Protein AF-0000000084670502 (afdb_homodimer)

Sequence (1286 aa):
MVFAFIMGIVLAFFQHILYTSLHHRQEADENKKFRLVLYGRLLAYLAKVAFGGCAILVFRQRLWRTFRERAFTVFSIDQLFGATEDPSLFANREAITNAPILVAIAVVFWLIPLATIIFSPGALTFGTYRHQETVHFKVPTINFSKESYKDWRHSVPMAGGGTKKSMIYSNTTDKQAKNPGWFDYYDQPSAELVRVAYLLAYSNMYHPNVRLNARRNACRGAYNCTYTQSFIAPSYRCEEISETNRLRELGAPFNLSKIAPLGPAAYYAEVGAGDYKQPQLSEFQKGTGGIPLGEAPESLGVFKSEPVLWIGYAVNSTERLSPDDPLAARWTFRYDAHILRCVHMVANYTTKWNFTEPMFNSTTTREHLYPIINTTLTRGIYGMTNSTLDPTPAENYISPRGDVALYKKTAAYHAMGEMFRRFLSGHVDVEPPIPGPFYTQVYSHVTKTRMTQTNGEPKKELKSEIEGFYSDMVLSLLSAPEMLVVDEEETKVERSQLQSSFVYVPLRLLMCYVPVVLVTVVILIFGLVTIWQDGTTFSTGFSRILVTTRNTTLDHISRGACLGNDPFPMELMHTKLQFGVLADGSDPEHTRDHYQGHGFQNVAHCAFGVASEIGPIVRGAHYAGLRRRETRHSDESDLMVKTMVFAFIMGIVLAFFQHILYTSLHHRQEADENKKFRLVLYGRLLAYLAKVAFGGCAILVFRQRLWRTFRERAFTVFSIDQLFGATEDPSLFANREAITNAPILVAIAVVFWLIPLATIIFSPGALTFGTYRHQETVHFKVPTINFSKESYKDWRHSVPMAGGGTKKSMIYSNTTDKQAKNPGWFDYYDQPSAELVRVAYLLAYSNMYHPNVRLNARRNACRGAYNCTYTQSFIAPSYRCEEISETNRLRELGAPFNLSKIAPLGPAAYYAEVGAGDYKQPQLSEFQKGTGGIPLGEAPESLGVFKSEPVLWIGYAVNSTERLSPDDPLAARWTFRYDAHILRCVHMVANYTTKWNFTEPMFNSTTTREHLYPIINTTLTRGIYGMTNSTLDPTPAENYISPRGDVALYKKTAAYHAMGEMFRRFLSGHVDVEPPIPGPFYTQVYSHVTKTRMTQTNGEPKKELKSEIEGFYSDMVLSLLSAPEMLVVDEEETKVERSQLQSSFVYVPLRLLMCYVPVVLVTVVILIFGLVTIWQDGTTFSTGFSRILVTTRNTTLDHISRGACLGNDPFPMELMHTKLQFGVLADGSDPEHTRDHYQGHGFQNVAHCAFGVASEIGPIVRGAHYAGLRRRETRHSDESDLMVKT

Foldseek 3Di:
DVVLLVLLVVLLVVLVVLQVVFAPDFDPDPVVVVVSLVSSLVSLVSSLVSLLVLLVQLLQLVLQVLLQVDWDFLQLNVCSLCLQPDVCNVVDPCCCVSPVLSVVSSVLNVCLCCLRNVQQSVLKDWDKDKDKDKDKDKAKDFALLLLLPDDPVDFDADPVGDTFDEQFDWFWQDPVPPDPLIFIFGDAGDPVLLVLLVCLFQVLDLFFDAADVRQCVRVVHDWWKKFKDKDKAKFKDKDWDDDPVVCLQQQPPDDQCCDPPNHFFQKAKDFCQLADDPPPDPDAPPDDRRHRDDDDDQCHRKRQDHTKMKMKHKDFPVAADDPPDPSVLFAGTDIDIIIMIMAMFMWMKMKMWTGDPPDTDMDIDIGGDGGLQPWGADADPVSHRDSVDTTDDRVSMDGCSPSVSSNSSSSSNRNLSVSLVQQRHDTKGWGTVVVDDTAIDDDGNVQSGNQADVRSRGDPPNSVVSRSSSVSSSVNVNNPCSHSRIDMDMTIMMIMDIGIGMRGDVVSNCVSVVVSSVVSVVSSVSSVVSCVVQVHRDDSDPVRQVQQAPDVQVVVVCPPCVVVDPPDDVVSSRAIKHKAWFADPDDPPVVVPVPDDDPPPPATAIHIDHPVGHDRDDPPGGHDHDDDPPPPPPPVPPPPPPD/DVVLLVLLVVLLVVLVVLQVVFAPDFDPDPVVVVVSLVSSLVSLVSSLVSLLVLLVQLLQLVLQVLLQVDWDFLQLNVCSLCLQPDVCNVVDPCCCVSPVVSVVSSVLSVCLCCLRNVQQSVLKDWDKDKDKDKDKDKAKDFALLLLLPDDPVDFDADPVGDTFDEQFDWFWQDPVPPDPLIFIFGDAGDPVLLVLLVCLFQVLDLFFDAADPRQCVRVVHDWWKKFKDKDKAKFKDKDWDDDPVVCLQQQPPDDQCCDPPNHFFQKAKDFCQLADDPPPDPDAPPDDRRHRDPDDDQCHRKRQDGTKMKMKHKDFPVAADDPPDPSVLFAGTDIDIIIMIMAMFMWMKMKMWTGDPPDTDMDIDIGGDGGLQPWGFDADPSSHGDSVDTTPDRVRMGGCSPSVSSSSSSSSNRNLSVSLVQQRHDTKGWGTVVVDDTAIDDPGNVQSGNQADVRSRGDPPNSVVSRSSSVSSSVNVNNPCSHSRIDMDMTIMMIMDIGIGMRGDVVSNCVSVVVSSVVSVVSSVSSVVSCVVQVHRDDSDPVVQVQQAPDVQVVVVCPPCVVVDPPDDVVSSRAIKHKAWFAPPDDPVPVVPVPDDDPPPPATGIHIDHPVGHDRDDPPGGHDHDDPPPPPPPPDDPPVPDD

Radius of gyration: 53.68 Å; Cα contacts (8 Å, |Δi|>4): 2419; chains: 2; bounding box: 72×179×123 Å

Secondary structure (DSSP, 8-state):
-HHHHHHHHHHHHHHHHHHHHHBT-----HHHHHHHHHHHHHHHHHHHHHHHHHHHHHHHHHHHHHHHHS-EEHHHHHHHHTTTT-GGGGG-HHHHHH-HHHHHHHHHHHHHHIIIIIIGGGGEEEEEEEEEEEEEEEEEEE-GGGGGG--TTS--B-TTSSB-B-SEEEEES-TTS-STT--EEEEEE-HHHHHHHHHHHHH--SS----TTHHHHHHTSS-EEEEEEEEEEEEEEEEE---HHHHHHTT-S--GGGBTTTSSEEEEEE--TTPPPSSS-S-B-SSSS-PBSSSPPTTTT-B---PPEEEEEEEEEEEEPPTTSGGGGT-SEEEEEEEEEEEEEEEEEEEEEEEETTEEEEEEEEEEEEESS--BPPB-TTSSB-TTSPPB-GGG-B-TTS-HHHHHHHHHHHHHHHHHHHHH-EEEEEE-SSSS--EEEE-SGGGGSTTB-TTSPBPTTHHHHHHHHHHHHHHGGGG-TTBTTEEEEEEEEEEEEEEEEEEE-HHHHHHHHHHHHHHHHHHHHHHHHHHHHHSS-B--SHHHHHHTT--HHHHHHTTT-TT-BSSPPHHHHT-EEEEEEE--SS-TTHHHHTTSS------BPEEEE-GGGEEPPPTT--B--------------GGG---/-HHHHHHHHHHHHHHHHHHHHHBT-----HHHHHHHHHHHHHHHHHHHHHHHHHHHHHHHHHHHHHHHHS-EEHHHHHHHHTTTT-GGGGG-HHHHHH-HHHHHHHHHHHHHHIIIIIIGGGGEEEEEEEEEEEEEEEEEEE-GGGGGG--TTS--B-TTSSB-B-SEEEEES-TTS-STT--EEEEEE-HHHHHHHHHHHHH--SS----TTHHHHHHTSS-EEEEEEEEEEEEEEEEE---HHHHHHTT-S--GGGBTTTSSEEEEEE--TTPPPSSS-S-B-SSSS-PBSSSPPTTTT-B---PPEEEEEEEEEEEEPPTTSGGGGT-SEEEEEEEEEEEEEEEEEEEEEEEETTEEEEEEEEEEEEESS--BPPB-TTSSB-TTSPPB-GGG-B-TTS-HHHHHHHHHHHHHHHHHHHHH-EEEEEE-SSSS--EEEE-SGGGGSTTB-TTSPBPTTHHHHHHHHHHHHHHGGGG-TTBTTEEEEEEEEEEEEEEEEEEE-HHHHHHHHHHHHHHHHHHHHHHHHHHHHHSS-B--SHHHHHHTT--HHHHHHTTT-TT-BSSPPHHHHT-EEEEEEE--SS-TTHHHHTTSSS-----BPEEEE-GGGEEPPPTT--B-----------------S--

Solvent-accessible surface area (backbone atoms only — not comparable to full-atom values): 69034 Å² total; per-residue (Å²): 84,68,66,29,44,52,48,18,54,51,32,50,48,50,40,50,52,52,43,59,70,39,42,67,38,72,67,87,49,66,66,61,52,50,50,58,53,38,52,43,36,48,34,27,47,52,21,36,52,20,45,39,48,20,47,51,53,29,46,47,44,52,50,59,51,48,34,52,73,40,67,38,30,39,51,51,49,23,35,61,74,37,42,92,82,37,76,63,43,83,76,36,65,65,43,53,72,78,37,44,69,60,48,51,50,48,50,50,50,71,46,46,48,52,30,30,59,40,48,30,53,63,24,57,42,79,41,78,38,78,49,73,51,79,46,77,47,73,35,82,42,64,37,52,69,51,47,29,73,62,50,89,91,54,82,45,75,42,93,88,62,60,55,45,37,54,52,49,39,68,23,27,62,37,94,83,63,71,60,87,86,52,44,56,28,74,66,44,56,15,65,65,46,51,36,48,44,48,43,45,44,45,59,55,59,96,53,49,48,65,33,89,62,39,45,37,64,67,44,69,40,92,33,27,29,37,38,65,51,72,42,58,46,72,42,55,52,69,43,78,53,86,51,67,69,57,37,49,73,71,28,46,90,68,61,69,63,54,20,19,76,73,22,50,19,30,30,38,30,49,49,60,56,50,46,78,69,80,72,79,61,93,58,55,44,87,72,85,46,68,24,52,61,72,80,74,59,89,67,59,56,44,43,55,39,60,35,48,31,38,38,33,35,22,30,76,68,77,42,69,46,52,84,84,39,82,59,38,73,32,31,64,48,39,50,48,63,47,36,35,42,29,41,53,22,33,19,42,37,39,37,38,43,37,35,40,91,97,49,76,52,65,50,76,48,76,46,77,71,48,54,74,43,66,41,41,80,29,60,37,95,85,42,36,62,29,82,88,48,72,41,41,54,68,85,50,40,39,39,39,82,63,55,44,42,61,30,37,32,48,46,39,47,46,28,54,50,51,58,52,38,59,37,54,31,35,33,27,34,49,44,48,51,42,94,44,74,63,48,60,49,78,59,35,51,35,55,55,24,66,56,23,41,94,75,52,43,46,40,84,62,42,71,63,43,53,41,49,50,51,48,28,47,59,53,20,47,63,34,39,71,46,32,49,34,41,40,72,41,76,38,66,34,41,35,35,37,83,37,68,17,32,37,54,42,67,69,52,35,48,64,28,49,48,60,51,50,54,54,49,50,54,48,49,50,53,31,52,52,50,36,63,74,59,71,50,50,52,68,86,36,56,62,32,52,51,28,26,47,66,35,71,68,54,53,61,66,36,47,48,42,17,78,34,43,60,83,62,63,60,71,56,33,66,37,49,36,18,38,19,27,55,65,69,88,68,69,75,72,64,67,67,67,73,67,67,77,85,76,84,70,82,52,48,33,30,18,39,33,44,63,90,43,43,40,82,76,62,80,92,65,75,49,42,31,87,80,78,80,76,78,82,78,80,81,75,67,79,68,85,64,84,121,85,68,67,30,44,52,48,18,52,51,30,50,50,51,39,51,52,52,40,59,70,39,42,67,39,72,67,88,49,67,66,60,53,51,50,56,54,38,52,42,37,48,33,27,48,53,21,37,52,20,45,39,47,21,47,51,52,27,47,46,44,52,50,57,52,49,34,52,74,41,66,39,30,40,50,50,47,23,34,62,74,37,42,92,83,36,75,65,44,82,73,35,66,65,43,53,71,77,36,45,67,60,47,52,51,46,50,50,51,70,47,45,48,53,31,29,59,43,48,29,54,64,24,57,43,78,40,79,37,79,48,73,50,77,45,78,48,72,35,83,41,63,37,52,69,52,46,29,74,61,49,90,91,56,83,44,76,42,94,88,61,59,56,46,36,56,54,50,39,67,23,26,62,37,96,82,63,72,58,87,88,52,45,57,28,75,66,45,57,15,65,64,45,51,35,50,45,48,44,44,42,44,60,56,57,97,52,49,47,64,33,88,64,39,44,37,64,66,42,69,41,93,34,26,28,36,38,65,49,73,40,60,45,71,42,56,52,71,44,79,54,85,51,67,69,55,37,51,73,70,30,48,91,68,62,67,63,55,20,19,75,73,22,51,18,27,30,39,31,50,48,60,56,49,46,77,68,81,73,79,60,95,59,56,44,88,71,85,45,68,25,52,62,72,80,73,58,88,68,60,56,42,43,55,40,60,35,48,31,38,39,34,35,22,28,77,68,77,41,70,46,52,85,84,40,81,59,38,73,33,30,65,48,38,50,48,64,47,37,34,41,31,42,53,22,34,20,43,37,40,36,38,44,36,36,39,91,96,49,74,51,68,49,75,48,76,45,77,74,48,54,74,42,67,41,41,80,29,60,36,92,83,42,37,62,28,82,88,50,72,42,41,56,67,86,50,38,41,38,38,82,63,56,41,43,60,31,37,31,48,43,38,48,48,28,53,49,51,57,54,38,60,36,53,31,34,35,26,34,47,44,48,54,42,95,44,75,65,49,62,47,79,60,36,51,35,53,54,24,66,56,23,40,95,75,52,45,45,42,83,63,41,72,63,45,52,40,47,50,52,46,28,46,60,53,20,46,62,34,38,73,48,33,50,35,41,40,73,41,76,38,66,33,40,34,35,35,82,38,69,17,32,38,54,43,66,66,54,36,48,65,28,47,49,59,53,52,54,53,50,50,54,47,49,50,53,30,52,51,48,35,63,73,59,73,50,49,49,67,82,38,57,59,29,50,53,28,25,46,67,32,70,69,54,54,62,66,37,48,48,42,18,77,33,43,59,84,63,64,61,72,55,34,65,37,50,36,19,39,19,26,55,65,69,87,69,67,74,72,62,66,67,65,68,71,66,74,86,76,82,71,82,52,48,34,31,18,38,35,46,62,87,43,42,41,82,77,63,79,91,64,74,48,45,31,86,80,76,76,73,76,76,74,77,82,77,73,87,74,76,57,84,118

Organism: Exserohilum turcicum (strain 28A) (NCBI:txid671987)

pLDDT: mean 87.06, std 14.83, range [18.56, 98.56]

Structure (mmCIF, N/CA/C/O backbone):
data_AF-0000000084670502-model_v1
#
loop_
_entity.id
_entity.type
_entity.pdbx_description
1 polymer 'Uncharacterized protein'
#
loop_
_atom_site.group_PDB
_atom_site.id
_atom_site.type_symbol
_atom_site.label_atom_id
_atom_site.label_alt_id
_atom_site.label_comp_id
_atom_site.label_asym_id
_atom_site.label_entity_id
_atom_site.label_seq_id
_atom_site.pdbx_PDB_ins_code
_atom_site.Cartn_x
_atom_site.Cartn_y
_atom_site.Cartn_z
_atom_site.occupancy
_atom_site.B_iso_or_equiv
_atom_site.auth_seq_id
_atom_site.auth_comp_id
_atom_site.auth_asym_id
_atom_site.auth_atom_id
_atom_site.pdbx_PDB_model_num
ATOM 1 N N . MET A 1 1 ? 12.07 -57.125 -12.266 1 93.62 1 MET A N 1
ATOM 2 C CA . MET A 1 1 ? 10.867 -56.812 -11.508 1 93.62 1 MET A CA 1
ATOM 3 C C . MET A 1 1 ? 11.219 -56.062 -10.219 1 93.62 1 MET A C 1
ATOM 5 O O . MET A 1 1 ? 10.734 -54.938 -9.984 1 93.62 1 MET A O 1
ATOM 9 N N . VAL A 1 2 ? 12.164 -56.594 -9.453 1 94.38 2 VAL A N 1
ATOM 10 C CA . VAL A 1 2 ? 12.516 -56 -8.172 1 94.38 2 VAL A CA 1
ATOM 11 C C . VAL A 1 2 ? 13.242 -54.656 -8.398 1 94.38 2 VAL A C 1
ATOM 13 O O . VAL A 1 2 ? 12.977 -53.688 -7.719 1 94.38 2 VAL A O 1
ATOM 16 N N . PHE A 1 3 ? 14.141 -54.656 -9.445 1 95.56 3 PHE A N 1
ATOM 17 C CA . PHE A 1 3 ? 14.867 -53.438 -9.758 1 95.56 3 PHE A CA 1
ATOM 18 C C . PHE A 1 3 ? 13.906 -52.312 -10.148 1 95.56 3 PHE A C 1
ATOM 20 O O . PHE A 1 3 ? 14.047 -51.188 -9.695 1 95.56 3 PHE A O 1
ATOM 27 N N . ALA A 1 4 ? 12.922 -52.594 -10.938 1 95.75 4 ALA A N 1
ATOM 28 C CA . ALA A 1 4 ? 11.945 -51.625 -11.367 1 95.75 4 ALA A CA 1
ATOM 29 C C . ALA A 1 4 ? 11.133 -51.094 -10.188 1 95.75 4 ALA A C 1
ATOM 31 O O . ALA A 1 4 ? 10.836 -49.906 -10.102 1 95.75 4 ALA A O 1
ATOM 32 N N . PHE A 1 5 ? 10.828 -51.938 -9.266 1 96.75 5 PHE A N 1
ATOM 33 C CA . PHE A 1 5 ? 10.062 -51.562 -8.086 1 96.75 5 PHE A CA 1
ATOM 34 C C . PHE A 1 5 ? 10.867 -50.625 -7.188 1 96.75 5 PHE A C 1
ATOM 36 O O . PHE A 1 5 ? 10.375 -49.562 -6.777 1 96.75 5 PHE A O 1
ATOM 43 N N . ILE A 1 6 ? 12.141 -50.969 -6.98 1 97.62 6 ILE A N 1
ATOM 44 C CA . ILE A 1 6 ? 12.992 -50.156 -6.113 1 97.62 6 ILE A CA 1
ATOM 45 C C . ILE A 1 6 ? 13.258 -48.812 -6.773 1 97.62 6 ILE A C 1
ATOM 47 O O . ILE A 1 6 ? 13.297 -47.781 -6.094 1 97.62 6 ILE A O 1
ATOM 51 N N . MET A 1 7 ? 13.375 -48.812 -8.062 1 97.25 7 MET A N 1
ATOM 52 C CA . MET A 1 7 ? 13.594 -47.562 -8.789 1 97.25 7 MET A CA 1
ATOM 53 C C . MET A 1 7 ? 12.383 -46.625 -8.672 1 97.25 7 MET A C 1
ATOM 55 O O . MET A 1 7 ? 12.539 -45.406 -8.586 1 97.25 7 MET A O 1
ATOM 59 N N . GLY A 1 8 ? 11.219 -47.219 -8.695 1 96.88 8 GLY A N 1
ATOM 60 C CA . GLY A 1 8 ? 10.023 -46.438 -8.477 1 96.88 8 GLY A CA 1
ATOM 61 C C . GLY A 1 8 ? 10.008 -45.719 -7.133 1 96.88 8 GLY A C 1
ATOM 62 O O . GLY A 1 8 ? 9.672 -44.531 -7.047 1 96.88 8 GLY A O 1
ATOM 63 N N . ILE A 1 9 ? 10.422 -46.375 -6.125 1 97 9 ILE A N 1
ATOM 64 C CA . ILE A 1 9 ? 10.453 -45.812 -4.773 1 97 9 ILE A CA 1
ATOM 65 C C . ILE A 1 9 ? 11.531 -44.719 -4.68 1 97 9 ILE A C 1
ATOM 67 O O . ILE A 1 9 ? 11.305 -43.688 -4.078 1 97 9 ILE A O 1
ATOM 71 N N . VAL A 1 10 ? 12.656 -45 -5.301 1 97.69 10 VAL A N 1
ATOM 72 C CA . VAL A 1 10 ? 13.758 -44.031 -5.27 1 97.69 10 VAL A CA 1
ATOM 73 C C . VAL A 1 10 ? 13.359 -42.75 -5.984 1 97.69 10 VAL A C 1
ATOM 75 O O . VAL A 1 10 ? 13.648 -41.656 -5.504 1 97.69 10 VAL A O 1
ATOM 78 N N . LEU A 1 11 ? 12.703 -42.875 -7.066 1 97.5 11 LEU A N 1
ATOM 79 C CA . LEU A 1 11 ? 12.281 -41.688 -7.828 1 97.5 11 LEU A CA 1
ATOM 80 C C . LEU A 1 11 ? 11.211 -40.906 -7.074 1 97.5 11 LEU A C 1
ATOM 82 O O . LEU A 1 11 ? 11.203 -39.688 -7.102 1 97.5 11 LEU A O 1
ATOM 86 N N . ALA A 1 12 ? 10.344 -41.594 -6.422 1 96.38 12 ALA A N 1
ATOM 87 C CA . ALA A 1 12 ? 9.352 -40.938 -5.582 1 96.38 12 ALA A CA 1
ATOM 88 C C . ALA A 1 12 ? 10.016 -40.188 -4.422 1 96.38 12 ALA A C 1
ATOM 90 O O . ALA A 1 12 ? 9.594 -39.094 -4.055 1 96.38 12 ALA A O 1
ATOM 91 N N . PHE A 1 13 ? 11.008 -40.781 -3.861 1 96.69 13 PHE A N 1
ATOM 92 C CA . PHE A 1 13 ? 11.742 -40.156 -2.768 1 96.69 13 PHE A CA 1
ATOM 93 C C . PHE A 1 13 ? 12.492 -38.906 -3.254 1 96.69 13 PHE A C 1
ATOM 95 O O . PHE A 1 13 ? 12.57 -37.906 -2.541 1 96.69 13 PHE A O 1
ATOM 102 N N . PHE A 1 14 ? 13.039 -39 -4.469 1 97 14 PHE A N 1
ATOM 103 C CA . PHE A 1 14 ? 13.711 -37.844 -5.039 1 97 14 PHE A CA 1
ATOM 104 C C . PHE A 1 14 ? 12.727 -36.719 -5.262 1 97 14 PHE A C 1
ATOM 106 O O . PHE A 1 14 ? 13.078 -35.531 -5.109 1 97 14 PHE A O 1
ATOM 113 N N . GLN A 1 15 ? 11.57 -37.031 -5.598 1 96.94 15 GLN A N 1
ATOM 114 C CA . GLN A 1 15 ? 10.531 -36 -5.746 1 96.94 15 GLN A CA 1
ATOM 115 C C . GLN A 1 15 ? 10.211 -35.344 -4.406 1 96.94 15 GLN A C 1
ATOM 117 O O . GLN A 1 15 ? 10.031 -34.125 -4.332 1 96.94 15 GLN A O 1
ATOM 122 N N . HIS A 1 16 ? 10.148 -36.125 -3.348 1 96.38 16 HIS A N 1
ATOM 123 C CA . HIS A 1 16 ? 9.93 -35.625 -1.997 1 96.38 16 HIS A CA 1
ATOM 124 C C . HIS A 1 16 ? 11.047 -34.688 -1.566 1 96.38 16 HIS A C 1
ATOM 126 O O . HIS A 1 16 ? 10.789 -33.625 -1.021 1 96.38 16 HIS A O 1
ATOM 132 N N . ILE A 1 17 ? 12.25 -35.062 -1.882 1 97.12 17 ILE A N 1
ATOM 133 C CA . ILE A 1 17 ? 13.406 -34.25 -1.505 1 97.12 17 ILE A CA 1
ATOM 134 C C . ILE A 1 17 ? 13.391 -32.938 -2.283 1 97.12 17 ILE A C 1
ATOM 136 O O . ILE A 1 17 ? 13.672 -31.859 -1.726 1 97.12 17 ILE A O 1
ATOM 140 N N . LEU A 1 18 ? 13.07 -33.031 -3.492 1 96.5 18 LEU A N 1
ATOM 141 C CA . LEU A 1 18 ? 13 -31.828 -4.312 1 96.5 18 LEU A CA 1
ATOM 142 C C . LEU A 1 18 ? 11.945 -30.875 -3.783 1 96.5 18 LEU A C 1
ATOM 144 O O . LEU A 1 18 ? 12.211 -29.688 -3.604 1 96.5 18 LEU A O 1
ATOM 148 N N . TYR A 1 19 ? 10.781 -31.359 -3.457 1 96.12 19 TYR A N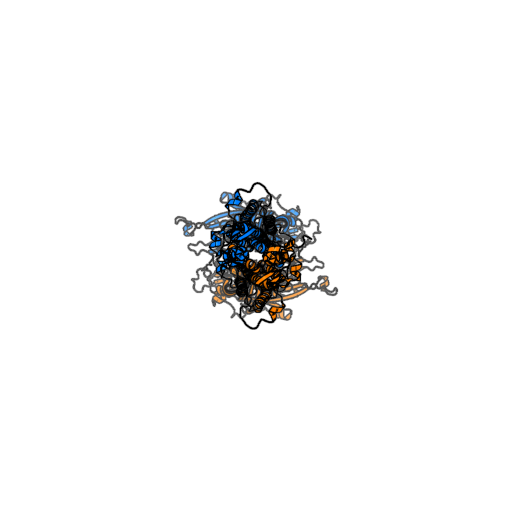 1
ATOM 149 C CA . TYR A 1 19 ? 9.68 -30.516 -2.994 1 96.12 19 TYR A CA 1
ATOM 150 C C . TYR A 1 19 ? 9.961 -29.969 -1.604 1 96.12 19 TYR A C 1
ATOM 152 O O . TYR A 1 19 ? 9.586 -28.828 -1.294 1 96.12 19 TYR A O 1
ATOM 160 N N . THR A 1 20 ? 10.6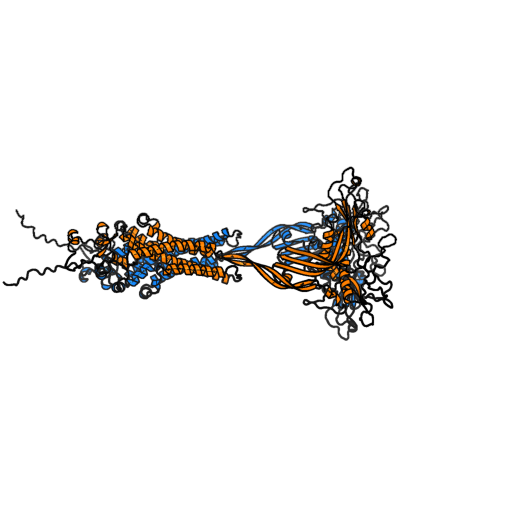33 -30.703 -0.788 1 95.56 20 THR A N 1
ATOM 161 C CA . THR A 1 20 ? 11.008 -30.234 0.539 1 95.56 20 THR A CA 1
ATOM 162 C C . THR A 1 20 ? 12.023 -29.094 0.441 1 95.56 20 THR A C 1
ATOM 164 O O . THR A 1 20 ? 11.969 -28.125 1.213 1 95.56 20 THR A O 1
ATOM 167 N N . SER A 1 21 ? 12.891 -29.234 -0.495 1 94.69 21 SER A N 1
ATOM 168 C CA . SER A 1 21 ? 13.898 -28.188 -0.679 1 94.69 21 SER A CA 1
ATOM 169 C C . SER A 1 21 ? 13.281 -26.906 -1.218 1 94.69 21 SER A C 1
ATOM 171 O O . SER A 1 21 ? 13.836 -25.812 -1.026 1 94.69 21 SER A O 1
ATOM 173 N N . LEU A 1 22 ? 12.188 -26.984 -1.875 1 93.69 22 LEU A N 1
ATOM 174 C CA . LEU A 1 22 ? 11.547 -25.828 -2.492 1 93.69 22 LEU A CA 1
ATOM 175 C C . LEU A 1 22 ? 10.539 -25.203 -1.54 1 93.69 22 LEU A C 1
ATOM 177 O O . LEU A 1 22 ? 10.156 -24.047 -1.721 1 93.69 22 LEU A O 1
ATOM 181 N N . HIS A 1 23 ? 10.195 -25.891 -0.518 1 91.75 23 HIS A N 1
ATOM 182 C CA . HIS A 1 23 ? 9.18 -25.406 0.414 1 91.75 23 HIS A CA 1
ATOM 183 C C . HIS A 1 23 ? 9.609 -24.109 1.068 1 91.75 23 HIS A C 1
ATOM 185 O O . HIS A 1 23 ? 10.672 -24.031 1.688 1 91.75 23 HIS A O 1
ATOM 191 N N . HIS A 1 24 ? 8.852 -22.984 0.847 1 87.75 24 HIS A N 1
ATOM 192 C CA . HIS A 1 24 ? 9.008 -21.656 1.421 1 87.75 24 HIS A CA 1
ATOM 193 C C . HIS A 1 24 ? 10.211 -20.938 0.819 1 87.75 24 HIS A C 1
ATOM 195 O O . HIS A 1 24 ? 10.703 -19.953 1.389 1 87.75 24 HIS A O 1
ATOM 201 N N . ARG A 1 25 ? 10.688 -21.453 -0.288 1 87.69 25 ARG A N 1
ATOM 202 C CA . ARG A 1 25 ? 11.734 -20.75 -1.025 1 87.69 25 ARG A CA 1
ATOM 203 C C . ARG A 1 25 ? 11.125 -19.703 -1.961 1 87.69 25 ARG A C 1
ATOM 205 O O . ARG A 1 25 ? 10.18 -20 -2.697 1 87.69 25 ARG A O 1
ATOM 212 N N . GLN A 1 26 ? 11.766 -18.531 -1.906 1 84.25 26 GLN A N 1
ATOM 213 C CA . GLN A 1 26 ? 11.297 -17.453 -2.771 1 84.25 26 GLN A CA 1
ATOM 214 C C . GLN A 1 26 ? 12.055 -17.438 -4.094 1 84.25 26 GLN A C 1
ATOM 216 O O . GLN A 1 26 ? 13.273 -17.609 -4.117 1 84.25 26 GLN A O 1
ATOM 221 N N . GLU A 1 27 ? 11.289 -17.516 -5.152 1 83.5 27 GLU A N 1
ATOM 222 C CA . GLU A 1 27 ? 11.867 -17.406 -6.488 1 83.5 27 GLU A CA 1
ATOM 223 C C . GLU A 1 27 ? 11.141 -16.344 -7.316 1 83.5 27 GLU A C 1
ATOM 225 O O . GLU A 1 27 ? 9.977 -16.531 -7.684 1 83.5 27 GLU A O 1
ATOM 230 N N . ALA A 1 28 ? 11.945 -15.273 -7.66 1 77.12 28 ALA A N 1
ATOM 231 C CA . ALA A 1 28 ? 11.344 -14.156 -8.383 1 77.12 28 ALA A CA 1
ATOM 232 C C . ALA A 1 28 ? 11.336 -14.414 -9.891 1 77.12 28 ALA A C 1
ATOM 234 O O . ALA A 1 28 ? 10.484 -13.891 -10.609 1 77.12 28 ALA A O 1
ATOM 235 N N . ASP A 1 29 ? 12.227 -15.258 -10.328 1 82 29 ASP A N 1
ATOM 236 C CA . ASP A 1 29 ? 12.336 -15.539 -11.758 1 82 29 ASP A CA 1
ATOM 237 C C . ASP A 1 29 ? 11.281 -16.562 -12.195 1 82 29 ASP A C 1
ATOM 239 O O . ASP A 1 29 ? 11.328 -17.719 -11.773 1 82 29 ASP A O 1
ATOM 243 N N . GLU A 1 30 ? 10.398 -16.156 -13.141 1 77.88 30 GLU A N 1
ATOM 244 C CA . GLU A 1 30 ? 9.305 -17.016 -13.594 1 77.88 30 GLU A CA 1
ATOM 245 C C . GLU A 1 30 ? 9.828 -18.203 -14.383 1 77.88 30 GLU A C 1
ATOM 247 O O . GLU A 1 30 ? 9.266 -19.297 -14.305 1 77.88 30 GLU A O 1
ATOM 252 N N . ASN A 1 31 ? 10.875 -18.047 -15.109 1 82.31 31 ASN A N 1
ATOM 253 C CA . ASN A 1 31 ? 11.43 -19.141 -15.906 1 82.31 31 ASN A CA 1
ATOM 254 C C . ASN A 1 31 ? 12.07 -20.203 -15.016 1 82.31 31 ASN A C 1
ATOM 256 O O . ASN A 1 31 ? 11.961 -21.391 -15.289 1 82.31 31 ASN A O 1
ATOM 260 N N . LYS A 1 32 ? 12.773 -19.656 -13.984 1 86.94 32 LYS A N 1
ATOM 261 C CA . LYS A 1 32 ? 13.367 -20.609 -13.055 1 86.94 32 LYS A CA 1
ATOM 262 C C . LYS A 1 32 ? 12.289 -21.359 -12.281 1 86.94 32 LYS A C 1
ATOM 264 O O . LYS A 1 32 ? 12.406 -22.562 -12.039 1 86.94 32 LYS A O 1
ATOM 269 N N . LYS A 1 33 ? 11.266 -20.734 -11.922 1 84.81 33 LYS A N 1
ATOM 270 C CA . LYS A 1 33 ? 10.133 -21.359 -11.25 1 84.81 33 LYS A CA 1
ATOM 271 C C . LYS A 1 33 ? 9.516 -22.453 -12.117 1 84.81 33 LYS A C 1
ATOM 273 O O . LYS A 1 33 ? 9.211 -23.547 -11.625 1 84.81 33 LYS A O 1
ATOM 278 N N . PHE A 1 34 ? 9.484 -22.125 -13.422 1 84.19 34 PHE A N 1
ATOM 279 C CA . PHE A 1 34 ? 8.914 -23.062 -14.383 1 84.19 34 PHE A CA 1
ATOM 280 C C . PHE A 1 34 ? 9.773 -24.312 -14.523 1 84.19 34 PHE A C 1
ATOM 282 O O . PHE A 1 34 ? 9.258 -25.422 -14.531 1 84.19 34 PHE A O 1
ATOM 289 N N . ARG A 1 35 ? 11.023 -24.156 -14.5 1 89 35 ARG A N 1
ATOM 290 C CA . ARG A 1 35 ? 11.945 -25.281 -14.656 1 89 35 ARG A CA 1
ATOM 291 C C . ARG A 1 35 ? 11.906 -26.188 -13.43 1 89 35 ARG A C 1
ATOM 293 O O . ARG A 1 35 ? 11.961 -27.406 -13.555 1 89 35 ARG A O 1
ATOM 300 N N . LEU A 1 36 ? 11.781 -25.656 -12.32 1 91.31 36 LEU A N 1
ATOM 301 C CA . LEU A 1 36 ? 11.773 -26.453 -11.094 1 91.31 36 LEU A CA 1
ATOM 302 C C . LEU A 1 36 ? 10.508 -27.297 -11 1 91.31 36 LEU A C 1
ATOM 304 O O . LEU A 1 36 ? 10.547 -28.422 -10.523 1 91.31 36 LEU A O 1
ATOM 308 N N . VAL A 1 37 ? 9.406 -26.734 -11.516 1 89.88 37 VAL A N 1
ATOM 309 C CA . VAL A 1 37 ? 8.156 -27.5 -11.531 1 89.88 37 VAL A CA 1
ATOM 310 C C . VAL A 1 37 ? 8.258 -28.641 -12.531 1 89.88 37 VAL A C 1
ATOM 312 O O . VAL A 1 37 ? 7.746 -29.734 -12.289 1 89.88 37 VAL A O 1
ATOM 315 N N . LEU A 1 38 ? 9.031 -28.422 -13.633 1 91.44 38 LEU A N 1
ATOM 316 C CA . LEU A 1 38 ? 9.203 -29.438 -14.664 1 91.44 38 LEU A CA 1
ATOM 317 C C . LEU A 1 38 ? 10.008 -30.625 -14.133 1 91.44 38 LEU A C 1
ATOM 319 O O . LEU A 1 38 ? 9.766 -31.766 -14.508 1 91.44 38 LEU A O 1
ATOM 323 N N . TYR A 1 39 ? 10.938 -30.344 -13.266 1 93.56 39 TYR A N 1
ATOM 324 C CA . TYR A 1 39 ? 11.727 -31.422 -12.672 1 93.56 39 TYR A CA 1
ATOM 325 C C . TYR A 1 39 ? 10.844 -32.344 -11.828 1 93.56 39 TYR A C 1
ATOM 327 O O . TYR A 1 39 ? 11.039 -33.562 -11.82 1 93.56 39 TYR A O 1
ATOM 335 N N . GLY A 1 40 ? 9.945 -31.781 -11.141 1 93.69 40 GLY A N 1
ATOM 336 C CA . GLY A 1 40 ? 9.016 -32.594 -10.375 1 93.69 40 GLY A CA 1
ATOM 337 C C . GLY A 1 40 ? 8.141 -33.5 -11.242 1 93.69 40 GLY A C 1
ATOM 338 O O . GLY A 1 40 ? 7.91 -34.656 -10.914 1 93.69 40 GLY A O 1
ATOM 339 N N . ARG A 1 41 ? 7.734 -32.969 -12.406 1 93.19 41 ARG A N 1
ATOM 340 C CA . ARG A 1 41 ? 6.906 -33.75 -13.328 1 93.19 41 ARG A CA 1
ATOM 341 C C . ARG A 1 41 ? 7.711 -34.844 -14 1 93.19 41 ARG A C 1
ATOM 343 O O . ARG A 1 41 ? 7.184 -35.938 -14.281 1 93.19 41 ARG A O 1
ATOM 350 N N . LEU A 1 42 ? 8.945 -34.5 -14.242 1 94 42 LEU A N 1
ATOM 351 C CA . LEU A 1 42 ? 9.82 -35.5 -14.836 1 94 42 LEU A CA 1
ATOM 352 C C . LEU A 1 42 ? 10.023 -36.688 -13.883 1 94 42 LEU A C 1
ATOM 354 O O . LEU A 1 42 ? 9.953 -37.844 -14.297 1 94 42 LEU A O 1
ATOM 358 N N . LEU A 1 43 ? 10.242 -36.406 -12.68 1 95.69 43 LEU A N 1
ATOM 359 C CA . LEU A 1 43 ? 10.422 -37.469 -11.688 1 95.69 43 LEU A CA 1
ATOM 360 C C . LEU A 1 43 ? 9.148 -38.312 -11.539 1 95.69 43 LEU A C 1
ATOM 362 O O . LEU A 1 43 ? 9.211 -39.531 -11.406 1 95.69 43 LEU A O 1
ATOM 366 N N . ALA A 1 44 ? 8.031 -37.594 -11.57 1 95.06 44 ALA A N 1
ATOM 367 C CA . ALA A 1 44 ? 6.754 -38.312 -11.484 1 95.06 44 ALA A CA 1
ATOM 368 C C . ALA A 1 44 ? 6.559 -39.25 -12.688 1 95.06 44 ALA A C 1
ATOM 370 O O . ALA A 1 44 ? 6.082 -40.375 -12.539 1 95.06 44 ALA A O 1
ATOM 371 N N . TYR A 1 45 ? 6.895 -38.781 -13.852 1 93.69 45 TYR A N 1
ATOM 372 C CA . TYR A 1 45 ? 6.773 -39.594 -15.055 1 93.69 45 TYR A CA 1
ATOM 373 C C . TYR A 1 45 ? 7.695 -40.781 -15 1 93.69 45 TYR A C 1
ATOM 375 O O . TYR A 1 45 ? 7.301 -41.906 -15.367 1 93.69 45 TYR A O 1
ATOM 383 N N . LEU A 1 46 ? 8.891 -40.625 -14.594 1 95 46 LEU A N 1
ATOM 384 C CA . LEU A 1 46 ? 9.844 -41.719 -14.484 1 95 46 LEU A CA 1
ATOM 385 C C . LEU A 1 46 ? 9.391 -42.75 -13.445 1 95 46 LEU A C 1
ATOM 387 O O . LEU A 1 46 ? 9.609 -43.938 -13.609 1 95 46 LEU A O 1
ATOM 391 N N . ALA A 1 47 ? 8.812 -42.25 -12.406 1 96 47 ALA A N 1
ATOM 392 C CA . ALA A 1 47 ? 8.258 -43.156 -11.414 1 96 47 ALA A CA 1
ATOM 393 C C . ALA A 1 47 ? 7.152 -44.031 -12.008 1 96 47 ALA A C 1
ATOM 395 O O . ALA A 1 47 ? 7.051 -45.219 -11.711 1 96 47 ALA A O 1
ATOM 396 N N . LYS A 1 48 ? 6.324 -43.406 -12.852 1 94.25 48 LYS A N 1
ATOM 397 C CA . LYS A 1 48 ? 5.281 -44.156 -13.539 1 94.25 48 LYS A CA 1
ATOM 398 C C . LYS A 1 48 ? 5.879 -45.25 -14.414 1 94.25 48 LYS A C 1
ATOM 400 O O . LYS A 1 48 ? 5.375 -46.375 -14.438 1 94.25 48 LYS A O 1
ATOM 405 N N . VAL A 1 49 ? 6.902 -44.906 -15.125 1 92.56 49 VAL A N 1
ATOM 406 C CA . VAL A 1 49 ? 7.551 -45.875 -16.016 1 92.56 49 VAL A CA 1
ATOM 407 C C . VAL A 1 49 ? 8.133 -47.031 -15.188 1 92.56 49 VAL A C 1
ATOM 409 O O . VAL A 1 49 ? 8.039 -48.188 -15.578 1 92.56 49 VAL A O 1
ATOM 412 N N . ALA A 1 50 ? 8.648 -46.781 -14.039 1 95.69 50 ALA A N 1
ATOM 413 C CA . ALA A 1 50 ? 9.258 -47.812 -13.188 1 95.69 50 ALA A CA 1
ATOM 414 C C . ALA A 1 50 ? 8.203 -48.719 -12.578 1 95.69 50 ALA A C 1
ATOM 416 O O . ALA A 1 50 ? 8.289 -49.938 -12.711 1 95.69 50 ALA A O 1
ATOM 417 N N . PHE A 1 51 ? 7.23 -48.156 -11.977 1 96.88 51 PHE A N 1
ATOM 418 C CA . PHE A 1 51 ? 6.172 -48.969 -11.383 1 96.88 51 PHE A CA 1
ATOM 419 C C . PHE A 1 51 ? 5.398 -49.719 -12.461 1 96.88 51 PHE A C 1
ATOM 421 O O . PHE A 1 51 ? 5.047 -50.906 -12.273 1 96.88 51 PHE A O 1
ATOM 428 N N . GLY A 1 52 ? 5.113 -49 -13.594 1 94.19 52 GLY A N 1
ATOM 429 C CA . GLY A 1 52 ? 4.453 -49.656 -14.711 1 94.19 52 GLY A CA 1
ATOM 430 C C . GLY A 1 52 ? 5.266 -50.812 -15.297 1 94.19 52 GLY A C 1
ATOM 431 O O . GLY A 1 52 ? 4.715 -51.844 -15.656 1 94.19 52 GLY A O 1
ATOM 432 N N . GLY A 1 53 ? 6.559 -50.562 -15.375 1 93.25 53 GLY A N 1
ATOM 433 C CA . GLY A 1 53 ? 7.441 -51.625 -15.852 1 93.25 53 GLY A CA 1
ATOM 434 C C . GLY A 1 53 ? 7.434 -52.875 -14.969 1 93.25 53 GLY A C 1
ATOM 435 O O . GLY A 1 53 ? 7.461 -54 -15.461 1 93.25 53 GLY A O 1
ATOM 436 N N . CYS A 1 54 ? 7.418 -52.656 -13.695 1 95.19 54 CYS A N 1
ATOM 437 C CA . CYS A 1 54 ? 7.328 -53.781 -12.758 1 95.19 54 CYS A CA 1
ATOM 438 C C . CYS A 1 54 ? 6.043 -54.562 -12.977 1 95.19 54 CYS A C 1
ATOM 440 O O . CYS A 1 54 ? 6.066 -55.812 -13.047 1 95.19 54 CYS A O 1
ATOM 442 N N . ALA A 1 55 ? 4.961 -53.906 -13.148 1 95.12 55 ALA A N 1
ATOM 443 C CA . ALA A 1 55 ? 3.67 -54.562 -13.359 1 95.12 55 ALA A CA 1
ATOM 444 C C . ALA A 1 55 ? 3.66 -55.344 -14.664 1 95.12 55 ALA A C 1
ATOM 446 O O . ALA A 1 55 ? 3.115 -56.438 -14.719 1 95.12 55 ALA A O 1
ATOM 447 N N . ILE A 1 56 ? 4.262 -54.781 -15.68 1 93.81 56 ILE A N 1
ATOM 448 C CA . ILE A 1 56 ? 4.289 -55.438 -16.984 1 93.81 56 ILE A CA 1
ATOM 449 C C . ILE A 1 56 ? 5.102 -56.719 -16.891 1 93.81 56 ILE A C 1
ATOM 451 O O . ILE A 1 56 ? 4.695 -57.75 -17.422 1 93.81 56 ILE A O 1
ATOM 455 N N . LEU A 1 57 ? 6.219 -56.75 -16.234 1 93.31 57 LEU A N 1
ATOM 456 C CA . LEU A 1 57 ? 7.074 -57.906 -16.109 1 93.31 57 LEU A CA 1
ATOM 457 C C . LEU A 1 57 ? 6.367 -59.031 -15.336 1 93.31 57 LEU A C 1
ATOM 459 O O . LEU A 1 57 ? 6.477 -60.188 -15.688 1 93.31 57 LEU A O 1
ATOM 463 N N . VAL A 1 58 ? 5.664 -58.656 -14.297 1 95.25 58 VAL A N 1
ATOM 464 C CA . VAL A 1 58 ? 4.918 -59.625 -13.531 1 95.25 58 VAL A CA 1
ATOM 465 C C . VAL A 1 58 ? 3.76 -60.156 -14.367 1 95.25 58 VAL A C 1
ATOM 467 O O . VAL A 1 58 ? 3.459 -61.375 -14.32 1 95.25 58 VAL A O 1
ATOM 470 N N . PHE A 1 59 ? 3.125 -59.281 -15.094 1 95.38 59 PHE A N 1
ATOM 471 C CA . PHE A 1 59 ? 2.018 -59.688 -15.953 1 95.38 59 PHE A CA 1
ATOM 472 C C . PHE A 1 59 ? 2.447 -60.781 -16.938 1 95.38 59 PHE A C 1
ATOM 474 O O . PHE A 1 59 ? 1.723 -61.75 -17.141 1 95.38 59 PHE A O 1
ATOM 481 N N . ARG A 1 60 ? 3.592 -60.688 -17.484 1 93.06 60 ARG A N 1
ATOM 482 C CA . ARG A 1 60 ? 4.113 -61.656 -18.453 1 93.06 60 ARG A CA 1
ATOM 483 C C . ARG A 1 60 ? 4.316 -63 -17.812 1 93.06 60 ARG A C 1
ATOM 485 O O . ARG A 1 60 ? 4.031 -64.062 -18.422 1 93.06 60 ARG A O 1
ATOM 492 N N . GLN A 1 61 ? 4.812 -63.031 -16.609 1 93.25 61 GLN A N 1
ATOM 493 C CA . GLN A 1 61 ? 5.027 -64.312 -15.922 1 93.25 61 GLN A CA 1
ATOM 494 C C . GLN A 1 61 ? 3.699 -65 -15.609 1 93.25 61 GLN A C 1
ATOM 496 O O . GLN A 1 61 ? 3.557 -66.188 -15.812 1 93.25 61 GLN A O 1
ATOM 501 N N . ARG A 1 62 ? 2.777 -64.188 -15.18 1 93.5 62 ARG A N 1
ATOM 502 C CA . ARG A 1 62 ? 1.488 -64.75 -14.797 1 93.5 62 ARG A CA 1
ATOM 503 C C . ARG A 1 62 ? 0.695 -65.188 -16.016 1 93.5 62 ARG A C 1
ATOM 505 O O . ARG A 1 62 ? -0.155 -66.062 -15.93 1 93.5 62 ARG A O 1
ATOM 512 N N . LEU A 1 63 ? 0.912 -64.562 -17.062 1 94.81 63 LEU A N 1
ATOM 513 C CA . LEU A 1 63 ? 0.237 -64.875 -18.312 1 94.81 63 LEU A CA 1
ATOM 514 C C . LEU A 1 63 ? 0.469 -66.375 -18.719 1 94.81 63 LEU A C 1
ATOM 516 O O . LEU A 1 63 ? -0.483 -67.062 -19 1 94.81 63 LEU A O 1
ATOM 520 N N . TRP A 1 64 ? 1.672 -66.875 -18.688 1 92.75 64 TRP A N 1
ATOM 521 C CA . TRP A 1 64 ? 2.029 -68.188 -19.094 1 92.75 64 TRP A CA 1
ATOM 522 C C . TRP A 1 64 ? 1.466 -69.25 -18.125 1 92.75 64 TRP A C 1
ATOM 524 O O . TRP A 1 64 ? 1.01 -70.312 -18.531 1 92.75 64 TRP A O 1
ATOM 534 N N . ARG A 1 65 ? 1.455 -68.875 -16.922 1 91.44 65 ARG A N 1
ATOM 535 C CA . ARG A 1 65 ? 0.884 -69.812 -15.938 1 91.44 65 ARG A CA 1
ATOM 536 C C . ARG A 1 65 ? -0.617 -70 -16.156 1 91.44 65 ARG A C 1
ATOM 538 O O . ARG A 1 65 ? -1.146 -71.062 -16.031 1 91.44 65 ARG A O 1
ATOM 545 N N . THR A 1 66 ? -1.233 -68.938 -16.453 1 94.06 66 THR A N 1
ATOM 546 C CA . THR A 1 66 ? -2.676 -68.938 -16.656 1 94.06 66 THR A CA 1
ATOM 547 C C . THR A 1 66 ? -3.035 -69.875 -17.844 1 94.06 66 THR A C 1
ATOM 549 O O . THR A 1 66 ? -4.016 -70.625 -17.797 1 94.06 66 THR A O 1
ATOM 552 N N . PHE A 1 67 ? -2.244 -69.812 -18.875 1 93.94 67 PHE A N 1
ATOM 553 C CA . PHE A 1 67 ? -2.512 -70.625 -20.062 1 93.94 67 PHE A CA 1
ATOM 554 C C . PHE A 1 67 ? -2.26 -72.062 -19.781 1 93.94 67 PHE A C 1
ATOM 556 O O . PHE A 1 67 ? -2.783 -72.938 -20.5 1 93.94 67 PHE A O 1
ATOM 563 N N . ARG A 1 68 ? -1.486 -72.438 -18.766 1 91.5 68 ARG A N 1
ATOM 564 C CA . ARG A 1 68 ? -1.234 -73.812 -18.391 1 91.5 68 ARG A CA 1
ATOM 565 C C . ARG A 1 68 ? -2.387 -74.375 -17.547 1 91.5 68 ARG A C 1
ATOM 567 O O . ARG A 1 68 ? -2.646 -75.562 -17.578 1 91.5 68 ARG A O 1
ATOM 574 N N . GLU A 1 69 ? -3.045 -73.5 -16.938 1 91.69 69 GLU A N 1
ATOM 575 C CA . GLU A 1 69 ? -4.059 -73.938 -15.977 1 91.69 69 GLU A CA 1
ATOM 576 C C . GLU A 1 69 ? -5.434 -74.062 -16.625 1 91.69 69 GLU A C 1
ATOM 578 O O . GLU A 1 69 ? -6.25 -74.875 -16.25 1 91.69 69 GLU A O 1
ATOM 583 N N . ARG A 1 70 ? -5.66 -73.125 -17.562 1 92.44 70 ARG A N 1
ATOM 584 C CA . ARG A 1 70 ? -6.992 -73.125 -18.156 1 92.44 70 ARG A CA 1
ATOM 585 C C . ARG A 1 70 ? -6.918 -72.875 -19.656 1 92.44 70 ARG A C 1
ATOM 587 O O . ARG A 1 70 ? -5.945 -72.312 -20.156 1 92.44 70 ARG A O 1
ATOM 594 N N . ALA A 1 71 ? -7.926 -73.375 -20.312 1 94.94 71 ALA A N 1
ATOM 595 C CA . ALA A 1 71 ? -8.047 -73.125 -21.75 1 94.94 71 ALA A CA 1
ATOM 596 C C . ALA A 1 71 ? -8.781 -71.812 -22.031 1 94.94 71 ALA A C 1
ATOM 598 O O . ALA A 1 71 ? -9.734 -71.5 -21.328 1 94.94 71 ALA A O 1
ATOM 599 N N . PHE A 1 72 ? -8.289 -71.125 -22.953 1 96.12 72 PHE A N 1
ATOM 600 C CA . PHE A 1 72 ? -8.875 -69.875 -23.359 1 96.12 72 PHE A CA 1
ATOM 601 C C . PHE A 1 72 ? -9.141 -69.812 -24.859 1 96.12 72 PHE A C 1
ATOM 603 O O . PHE A 1 72 ? -8.492 -70.562 -25.609 1 96.12 72 PHE A O 1
ATOM 610 N N . THR A 1 73 ? -10.133 -69.062 -25.234 1 94.94 73 THR A N 1
ATOM 611 C CA . THR A 1 73 ? -10.344 -68.812 -26.656 1 94.94 73 THR A CA 1
ATOM 612 C C . THR A 1 73 ? -9.172 -68.062 -27.266 1 94.94 73 THR A C 1
ATOM 614 O O . THR A 1 73 ? -8.508 -67.312 -26.562 1 94.94 73 THR A O 1
ATOM 617 N N . VAL A 1 74 ? -8.906 -68.312 -28.516 1 94.06 74 VAL A N 1
ATOM 618 C CA . VAL A 1 74 ? -7.832 -67.562 -29.188 1 94.06 74 VAL A CA 1
ATOM 619 C C . VAL A 1 74 ? -8.07 -66.062 -29.094 1 94.06 74 VAL A C 1
ATOM 621 O O . VAL A 1 74 ? -7.117 -65.312 -28.969 1 94.06 74 VAL A O 1
ATOM 624 N N . PHE A 1 75 ? -9.305 -65.625 -29.109 1 92.81 75 PHE A N 1
ATOM 625 C CA . PHE A 1 75 ? -9.672 -64.25 -28.953 1 92.81 75 PHE A CA 1
ATOM 626 C C . PHE A 1 75 ? -9.203 -63.688 -27.609 1 92.81 75 PHE A C 1
ATOM 628 O O . PHE A 1 75 ? -8.594 -62.625 -27.547 1 92.81 75 PHE A O 1
ATOM 635 N N . SER A 1 76 ? -9.484 -64.375 -26.562 1 94.75 76 SER A N 1
ATOM 636 C CA . SER A 1 76 ? -9.078 -63.969 -25.219 1 94.75 76 SER A CA 1
ATOM 637 C C . SER A 1 76 ? -7.562 -64 -25.078 1 94.75 76 SER A C 1
ATOM 639 O O . SER A 1 76 ? -6.988 -63.156 -24.391 1 94.75 76 SER A O 1
ATOM 641 N N . ILE A 1 77 ? -6.902 -64.938 -25.672 1 94.62 77 ILE A N 1
ATOM 642 C CA . ILE A 1 77 ? -5.445 -65.062 -25.609 1 94.62 77 ILE A CA 1
ATOM 643 C C . ILE A 1 77 ? -4.832 -63.812 -26.281 1 94.62 77 ILE A C 1
ATOM 645 O O . ILE A 1 77 ? -3.885 -63.219 -25.766 1 94.62 77 ILE A O 1
ATOM 649 N N . ASP A 1 78 ? -5.398 -63.469 -27.391 1 93.31 78 ASP A N 1
ATOM 650 C CA . ASP A 1 78 ? -4.934 -62.281 -28.109 1 93.31 78 ASP A CA 1
ATOM 651 C C . ASP A 1 78 ? -5.062 -61.031 -27.25 1 93.31 78 ASP A C 1
ATOM 653 O O . ASP A 1 78 ? -4.145 -60.219 -27.188 1 93.31 78 ASP A O 1
ATOM 657 N N . GLN A 1 79 ? -6.133 -60.875 -26.594 1 92.94 79 GLN A N 1
ATOM 658 C CA . GLN A 1 79 ? -6.375 -59.688 -25.766 1 92.94 79 GLN A CA 1
ATOM 659 C C . GLN A 1 79 ? -5.48 -59.688 -24.531 1 92.94 79 GLN A C 1
ATOM 661 O O . GLN A 1 79 ? -5.051 -58.656 -24.078 1 92.94 79 GLN A O 1
ATOM 666 N N . LEU A 1 80 ? -5.242 -60.812 -24.016 1 94.12 80 LEU A N 1
ATOM 667 C CA . LEU A 1 80 ? -4.375 -60.906 -22.844 1 94.12 80 LEU A CA 1
ATOM 668 C C . LEU A 1 80 ? -2.934 -60.594 -23.219 1 94.12 80 LEU A C 1
ATOM 670 O O . LEU A 1 80 ? -2.238 -59.906 -22.453 1 94.12 80 LEU A O 1
ATOM 674 N N . PHE A 1 81 ? -2.514 -61.031 -24.406 1 91.5 81 PHE A N 1
ATOM 675 C CA . PHE A 1 81 ? -1.168 -60.688 -24.859 1 91.5 81 PHE A CA 1
ATOM 676 C C . PHE A 1 81 ? -1.051 -59.219 -25.156 1 91.5 81 PHE A C 1
ATOM 678 O O . PHE A 1 81 ? 0.029 -58.625 -25.031 1 91.5 81 PHE A O 1
ATOM 685 N N . GLY A 1 82 ? -2.098 -58.5 -25.5 1 88.88 82 GLY A N 1
ATOM 686 C CA . GLY A 1 82 ? -2.104 -57.062 -25.797 1 88.88 82 GLY A CA 1
ATOM 687 C C . GLY A 1 82 ? -2.688 -56.219 -24.688 1 88.88 82 GLY A C 1
ATOM 688 O O . GLY A 1 82 ? -3.119 -55.094 -24.922 1 88.88 82 GLY A O 1
ATOM 689 N N . ALA A 1 83 ? -2.74 -56.688 -23.484 1 89.94 83 ALA A N 1
ATOM 690 C CA . ALA A 1 83 ? -3.436 -56.062 -22.359 1 89.94 83 ALA A CA 1
ATOM 691 C C . ALA A 1 83 ? -2.83 -54.688 -22.031 1 89.94 83 ALA A C 1
ATOM 693 O O . ALA A 1 83 ? -3.525 -53.781 -21.547 1 89.94 83 ALA A O 1
ATOM 694 N N . THR A 1 84 ? -1.507 -54.375 -22.297 1 85.25 84 THR A N 1
ATOM 695 C CA . THR A 1 84 ? -0.831 -53.156 -21.922 1 85.25 84 THR A CA 1
ATOM 696 C C . THR A 1 84 ? -1.079 -52.062 -22.969 1 85.25 84 THR A C 1
ATOM 698 O O . THR A 1 84 ? -0.931 -50.875 -22.672 1 85.25 84 THR A O 1
ATOM 701 N N . GLU A 1 85 ? -1.499 -52.469 -24.188 1 84.19 85 GLU A N 1
ATOM 702 C CA . GLU A 1 85 ? -1.656 -51.5 -25.266 1 84.19 85 GLU A CA 1
ATOM 703 C C . GLU A 1 85 ? -3.129 -51.25 -25.594 1 84.19 85 GLU A C 1
ATOM 705 O O . GLU A 1 85 ? -3.498 -50.219 -26.141 1 84.19 85 GLU A O 1
ATOM 710 N N . ASP A 1 86 ? -3.971 -52.25 -25.297 1 85.81 86 ASP A N 1
ATOM 711 C CA . ASP A 1 86 ? -5.371 -52.188 -25.688 1 85.81 86 ASP A CA 1
ATOM 712 C C . ASP A 1 86 ? -6.297 -52.406 -24.5 1 85.81 86 ASP A C 1
ATOM 714 O O . ASP A 1 86 ? -6.324 -53.469 -23.906 1 85.81 86 ASP A O 1
ATOM 718 N N . PRO A 1 87 ? -7.113 -51.438 -24.266 1 86.06 87 PRO A N 1
ATOM 719 C CA . PRO A 1 87 ? -7.996 -51.531 -23.109 1 86.06 87 PRO A CA 1
ATOM 720 C C . PRO A 1 87 ? -9.234 -52.406 -23.375 1 86.06 87 PRO A C 1
ATOM 722 O O . PRO A 1 87 ? -10.078 -52.562 -22.484 1 86.06 87 PRO A O 1
ATOM 725 N N . SER A 1 88 ? -9.352 -53.062 -24.5 1 87.06 88 SER A N 1
ATOM 726 C CA . SER A 1 88 ? -10.508 -53.875 -24.812 1 87.06 88 SER A CA 1
ATOM 727 C C . SER A 1 88 ? -10.578 -55.125 -23.922 1 87.06 88 SER A C 1
ATOM 729 O O . SER A 1 88 ? -11.633 -55.75 -23.812 1 87.06 88 SER A O 1
ATOM 731 N N . LEU A 1 89 ? -9.477 -55.438 -23.328 1 87.81 89 LEU A N 1
ATOM 732 C CA . LEU A 1 89 ? -9.414 -56.562 -22.391 1 87.81 89 LEU A CA 1
ATOM 733 C C . LEU A 1 89 ? -10.469 -56.406 -21.297 1 87.81 89 LEU A C 1
ATOM 735 O O . LEU A 1 89 ? -11.023 -57.438 -20.844 1 87.81 89 LEU A O 1
ATOM 739 N N . PHE A 1 90 ? -10.789 -55.219 -20.969 1 90.75 90 PHE A N 1
ATOM 740 C CA . PHE A 1 90 ? -11.664 -55 -19.828 1 90.75 90 PHE A CA 1
ATOM 741 C C . PHE A 1 90 ? -13.125 -55.219 -20.203 1 90.75 90 PHE A C 1
ATOM 743 O O . PHE A 1 90 ? -13.992 -55.312 -19.328 1 90.75 90 PHE A O 1
ATOM 750 N N . ALA A 1 91 ? -13.383 -55.438 -21.484 1 92.38 91 ALA A N 1
ATOM 751 C CA . ALA A 1 91 ? -14.727 -55.75 -21.953 1 92.38 91 ALA A CA 1
ATOM 752 C C . ALA A 1 91 ? -14.859 -57.25 -22.234 1 92.38 91 ALA A C 1
ATOM 754 O O . ALA A 1 91 ? -15.945 -57.75 -22.562 1 92.38 91 ALA A O 1
ATOM 755 N N . ASN A 1 92 ? -13.789 -58.062 -22.109 1 94.81 92 ASN A N 1
ATOM 756 C CA . ASN A 1 92 ? -13.773 -59.5 -22.375 1 94.81 92 ASN A CA 1
ATOM 757 C C . ASN A 1 92 ? -14.242 -60.312 -21.172 1 94.81 92 ASN A C 1
ATOM 759 O O . ASN A 1 92 ? -13.5 -60.5 -20.203 1 94.81 92 ASN A O 1
ATOM 763 N N . ARG A 1 93 ? -15.422 -60.938 -21.234 1 94.62 93 ARG A N 1
ATOM 764 C CA . ARG A 1 93 ? -16.031 -61.656 -20.125 1 94.62 93 ARG A CA 1
ATOM 765 C C . ARG A 1 93 ? -15.25 -62.906 -19.781 1 94.62 93 ARG A C 1
ATOM 767 O O . ARG A 1 93 ? -15.102 -63.25 -18.609 1 94.62 93 ARG A O 1
ATOM 774 N N . GLU A 1 94 ? -14.711 -63.594 -20.734 1 95.75 94 GLU A N 1
ATOM 775 C CA . GLU A 1 94 ? -13.938 -64.812 -20.484 1 95.75 94 GLU A CA 1
ATOM 776 C C . GLU A 1 94 ? -12.664 -64.5 -19.703 1 95.75 94 GLU A C 1
ATOM 778 O O . GLU A 1 94 ? -12.32 -65.188 -18.75 1 95.75 94 GLU A O 1
ATOM 783 N N . ALA A 1 95 ? -12.047 -63.438 -20.125 1 94.75 95 ALA A N 1
ATOM 784 C CA . ALA A 1 95 ? -10.805 -63.031 -19.469 1 94.75 95 ALA A CA 1
ATOM 785 C C . ALA A 1 95 ? -11.07 -62.594 -18.016 1 94.75 95 ALA A C 1
ATOM 787 O O . ALA A 1 95 ? -10.312 -62.938 -17.109 1 94.75 95 ALA A O 1
ATOM 788 N N . ILE A 1 96 ? -12.141 -61.906 -17.797 1 95 96 ILE A N 1
ATOM 789 C CA . ILE A 1 96 ? -12.469 -61.406 -16.469 1 95 96 ILE A CA 1
ATOM 790 C C . ILE A 1 96 ? -12.812 -62.531 -15.531 1 95 96 ILE A C 1
ATOM 792 O O . ILE A 1 96 ? -12.438 -62.531 -14.352 1 95 96 ILE A O 1
ATOM 796 N N . THR A 1 97 ? -13.461 -63.531 -16.031 1 95 97 THR A N 1
ATOM 797 C CA . THR A 1 97 ? -13.938 -64.625 -15.188 1 95 97 THR A CA 1
ATOM 798 C C . THR A 1 97 ? -12.852 -65.688 -15 1 95 97 THR A C 1
ATOM 800 O O . THR A 1 97 ? -12.656 -66.188 -13.891 1 95 97 THR A O 1
ATOM 803 N N . ASN A 1 98 ? -12.062 -66.062 -16.094 1 94.88 98 ASN A N 1
ATOM 804 C CA . ASN A 1 98 ? -11.133 -67.188 -16.047 1 94.88 98 ASN A CA 1
ATOM 805 C C . ASN A 1 98 ? -9.719 -66.75 -15.703 1 94.88 98 ASN A C 1
ATOM 807 O O . ASN A 1 98 ? -8.875 -67.562 -15.32 1 94.88 98 ASN A O 1
ATOM 811 N N . ALA A 1 99 ? -9.414 -65.438 -15.859 1 96 99 ALA A N 1
ATOM 812 C CA . ALA A 1 99 ? -8.094 -64.938 -15.539 1 96 99 ALA A CA 1
ATOM 813 C C . ALA A 1 99 ? -8.195 -63.625 -14.711 1 96 99 ALA A C 1
ATOM 815 O O . ALA A 1 99 ? -7.625 -62.594 -15.086 1 96 99 ALA A O 1
ATOM 816 N N . PRO A 1 100 ? -8.758 -63.625 -13.578 1 93.88 100 PRO A N 1
ATOM 817 C CA . PRO A 1 100 ? -8.992 -62.406 -12.789 1 93.88 100 PRO A CA 1
ATOM 818 C C . PRO A 1 100 ? -7.699 -61.75 -12.312 1 93.88 100 PRO A C 1
ATOM 820 O O . PRO A 1 100 ? -7.621 -60.531 -12.211 1 93.88 100 PRO A O 1
ATOM 823 N N . ILE A 1 101 ? -6.668 -62.5 -11.984 1 93.56 101 ILE A N 1
ATOM 824 C CA . ILE A 1 101 ? -5.41 -61.969 -11.492 1 93.56 101 ILE A CA 1
ATOM 825 C C . ILE A 1 101 ? -4.746 -61.125 -12.594 1 93.56 101 ILE A C 1
ATOM 827 O O . ILE A 1 101 ? -4.238 -60.031 -12.336 1 93.56 101 ILE A O 1
ATOM 831 N N . LEU A 1 102 ? -4.777 -61.625 -13.781 1 95.12 102 LEU A N 1
ATOM 832 C CA . LEU A 1 102 ? -4.199 -60.906 -14.906 1 95.12 102 LEU A CA 1
ATOM 833 C C . LEU A 1 102 ? -4.953 -59.625 -15.172 1 95.12 102 LEU A C 1
ATOM 835 O O . LEU A 1 102 ? -4.344 -58.594 -15.438 1 95.12 102 LEU A O 1
ATOM 839 N N . VAL A 1 103 ? -6.242 -59.719 -15.086 1 95.38 103 VAL A N 1
ATOM 840 C CA . VAL A 1 103 ? -7.066 -58.531 -15.32 1 95.38 103 VAL A CA 1
ATOM 841 C C . VAL A 1 103 ? -6.816 -57.5 -14.227 1 95.38 103 VAL A C 1
ATOM 843 O O . VAL A 1 103 ? -6.742 -56.312 -14.492 1 95.38 103 VAL A O 1
ATOM 846 N N . ALA A 1 104 ? -6.664 -57.906 -13.023 1 94.88 104 ALA A N 1
ATOM 847 C CA . ALA A 1 104 ? -6.391 -57 -11.906 1 94.88 104 ALA A CA 1
ATOM 848 C C . ALA A 1 104 ? -5.059 -56.281 -12.102 1 94.88 104 ALA A C 1
ATOM 850 O O . ALA A 1 104 ? -4.949 -55.094 -11.844 1 94.88 104 ALA A O 1
ATOM 851 N N . ILE A 1 105 ? -4.027 -57 -12.539 1 95.56 105 ILE A N 1
ATOM 852 C CA . ILE A 1 105 ? -2.715 -56.406 -12.766 1 95.56 105 ILE A CA 1
ATOM 853 C C . ILE A 1 105 ? -2.797 -55.375 -13.898 1 95.56 105 ILE A C 1
ATOM 855 O O . ILE A 1 105 ? -2.197 -54.312 -13.828 1 95.56 105 ILE A O 1
ATOM 859 N N . ALA A 1 106 ? -3.555 -55.75 -14.914 1 95.25 106 ALA A N 1
ATOM 860 C CA . ALA A 1 106 ? -3.732 -54.844 -16.031 1 95.25 106 ALA A CA 1
ATOM 861 C C . ALA A 1 106 ? -4.441 -53.562 -15.594 1 95.25 106 ALA A C 1
ATOM 863 O O . ALA A 1 106 ? -4.102 -52.469 -16.047 1 95.25 106 ALA A O 1
ATOM 864 N N . VAL A 1 107 ? -5.398 -53.688 -14.766 1 94.69 107 VAL A N 1
ATOM 865 C CA . VAL A 1 107 ? -6.121 -52.531 -14.266 1 94.69 107 VAL A CA 1
ATOM 866 C C . VAL A 1 107 ? -5.168 -51.625 -13.492 1 94.69 107 VAL A C 1
ATOM 868 O O . VAL A 1 107 ? -5.199 -50.406 -13.648 1 94.69 107 VAL A O 1
ATOM 871 N N . VAL A 1 108 ? -4.352 -52.156 -12.656 1 94.62 108 VAL A N 1
ATOM 872 C CA . VAL A 1 108 ? -3.4 -51.406 -11.867 1 94.62 108 VAL A CA 1
ATOM 873 C C . VAL A 1 108 ? -2.428 -50.656 -12.789 1 94.62 108 VAL A C 1
ATOM 875 O O . VAL A 1 108 ? -2.088 -49.5 -12.555 1 94.62 108 VAL A O 1
ATOM 878 N N . PHE A 1 109 ? -2.002 -51.344 -13.812 1 93.81 109 PHE A N 1
ATOM 879 C CA . PHE A 1 109 ? -1.094 -50.719 -14.781 1 93.81 109 PHE A CA 1
ATOM 880 C C . PHE A 1 109 ? -1.71 -49.469 -15.391 1 93.81 109 PHE A C 1
ATOM 882 O O . PHE A 1 109 ? -1.041 -48.438 -15.523 1 93.81 109 PHE A O 1
ATOM 889 N N . TRP A 1 110 ? -3.01 -49.469 -15.672 1 92.19 110 TRP A N 1
ATOM 890 C CA . TRP A 1 110 ? -3.686 -48.375 -16.328 1 92.19 110 TRP A CA 1
ATOM 891 C C . TRP A 1 110 ? -4.039 -47.281 -15.312 1 92.19 110 TRP A C 1
ATOM 893 O O . TRP A 1 110 ? -4.289 -46.125 -15.695 1 92.19 110 TRP A O 1
ATOM 903 N N . LEU A 1 111 ? -3.973 -47.594 -13.992 1 92.81 111 LEU A N 1
ATOM 904 C CA . LEU A 1 111 ? -4.359 -46.625 -12.977 1 92.81 111 LEU A CA 1
ATOM 905 C C . LEU A 1 111 ? -3.135 -45.938 -12.375 1 92.81 111 LEU A C 1
ATOM 907 O O . LEU A 1 111 ? -3.246 -44.875 -11.766 1 92.81 111 LEU A O 1
ATOM 911 N N . ILE A 1 112 ? -1.977 -46.406 -12.516 1 94.19 112 ILE A N 1
ATOM 912 C CA . ILE A 1 112 ? -0.75 -45.875 -11.93 1 94.19 112 ILE A CA 1
ATOM 913 C C . ILE A 1 112 ? -0.531 -44.438 -12.391 1 94.19 112 ILE A C 1
ATOM 915 O O . ILE A 1 112 ? -0.192 -43.562 -11.586 1 94.19 112 ILE A O 1
ATOM 919 N N . PRO A 1 113 ? -0.837 -44.094 -13.656 1 92.12 113 PRO A N 1
ATOM 920 C CA . PRO A 1 113 ? -0.607 -42.719 -14.109 1 92.12 113 PRO A CA 1
ATOM 921 C C . PRO A 1 113 ? -1.533 -41.719 -13.43 1 92.12 113 PRO A C 1
ATOM 923 O O . PRO A 1 113 ? -1.183 -40.531 -13.297 1 92.12 113 PRO A O 1
ATOM 926 N N . LEU A 1 114 ? -2.656 -42.125 -12.984 1 91.88 114 LEU A N 1
ATOM 927 C CA . LEU A 1 114 ? -3.551 -41.219 -12.273 1 91.88 114 LEU A CA 1
ATOM 928 C C . LEU A 1 114 ? -2.898 -40.688 -10.992 1 91.88 114 LEU A C 1
ATOM 930 O O . LEU A 1 114 ? -2.924 -39.5 -10.719 1 91.88 114 LEU A O 1
ATOM 934 N N . ALA A 1 115 ? -2.293 -41.562 -10.312 1 92.31 115 ALA A N 1
ATOM 935 C CA . ALA A 1 115 ? -1.668 -41.188 -9.047 1 92.31 115 ALA A CA 1
ATOM 936 C C . ALA A 1 115 ? -0.348 -40.469 -9.273 1 92.31 115 ALA A C 1
ATOM 938 O O . ALA A 1 115 ? -0.072 -39.469 -8.625 1 92.31 115 ALA A O 1
ATOM 939 N N . THR A 1 116 ? 0.43 -40.875 -10.242 1 92.12 116 THR A N 1
ATOM 940 C CA . THR A 1 116 ? 1.791 -40.375 -10.367 1 92.12 116 THR A CA 1
ATOM 941 C C . THR A 1 116 ? 1.829 -39.156 -11.273 1 92.12 116 THR A C 1
ATOM 943 O O . THR A 1 116 ? 2.51 -38.156 -10.969 1 92.12 116 THR A O 1
ATOM 946 N N . ILE A 1 117 ? 1.054 -39.156 -12.312 1 91.12 117 ILE A N 1
ATOM 947 C CA . ILE A 1 117 ? 1.174 -38.094 -13.312 1 91.12 117 ILE A CA 1
ATOM 948 C C . ILE A 1 117 ? 0.158 -37 -13.016 1 91.12 117 ILE A C 1
ATOM 950 O O . ILE A 1 117 ? 0.47 -35.812 -13.141 1 91.12 117 ILE A O 1
ATOM 954 N N . ILE A 1 118 ? -1.005 -37.344 -12.609 1 91.12 118 ILE A N 1
ATOM 955 C CA . ILE A 1 118 ? -2.068 -36.375 -12.484 1 91.12 118 ILE A CA 1
ATOM 956 C C . ILE A 1 118 ? -2.047 -35.781 -11.078 1 91.12 118 ILE A C 1
ATOM 958 O O . ILE A 1 118 ? -2.053 -34.531 -10.922 1 91.12 118 ILE A O 1
ATOM 962 N N . PHE A 1 119 ? -1.895 -36.531 -10.023 1 91.69 119 PHE A N 1
ATOM 963 C CA . PHE A 1 119 ? -2.104 -36.031 -8.664 1 91.69 119 PHE A CA 1
ATOM 964 C C . PHE A 1 119 ? -0.778 -35.625 -8.023 1 91.69 119 PHE A C 1
ATOM 966 O O . PHE A 1 119 ? -0.686 -34.594 -7.352 1 91.69 119 PHE A O 1
ATOM 973 N N . SER A 1 120 ? 0.269 -36.312 -8.203 1 93.06 120 SER A N 1
ATOM 974 C CA . SER A 1 120 ? 1.489 -36.188 -7.414 1 93.06 120 SER A CA 1
ATOM 975 C C . SER A 1 120 ? 2.119 -34.812 -7.617 1 93.06 120 SER A C 1
ATOM 977 O O . SER A 1 120 ? 2.586 -34.188 -6.66 1 93.06 120 SER A O 1
ATOM 979 N N . PRO A 1 121 ? 2.17 -34.312 -8.867 1 91 121 PRO A N 1
ATOM 980 C CA . PRO A 1 121 ? 2.793 -33 -9.016 1 91 121 PRO A CA 1
ATOM 981 C C . PRO A 1 121 ? 1.987 -31.875 -8.344 1 91 121 PRO A C 1
ATOM 983 O O . PRO A 1 121 ? 2.521 -30.797 -8.086 1 91 121 PRO A O 1
ATOM 986 N N . GLY A 1 122 ? 0.795 -32.062 -8.008 1 88.12 122 GLY A N 1
ATOM 987 C CA . GLY A 1 122 ? -0.063 -31.094 -7.352 1 88.12 122 GLY A CA 1
ATOM 988 C C . GLY A 1 122 ? 0.305 -30.859 -5.895 1 88.12 122 GLY A C 1
ATOM 989 O O . GLY A 1 122 ? -0.182 -29.922 -5.273 1 88.12 122 GLY A O 1
ATOM 990 N N . ALA A 1 123 ? 1.187 -31.609 -5.41 1 91.88 123 ALA A N 1
ATOM 991 C CA . ALA A 1 123 ? 1.626 -31.438 -4.027 1 91.88 123 ALA A CA 1
ATOM 992 C C . ALA A 1 123 ? 2.453 -30.172 -3.869 1 91.88 123 ALA A C 1
ATOM 994 O O . ALA A 1 123 ? 2.607 -29.656 -2.76 1 91.88 123 ALA A O 1
ATOM 995 N N . LEU A 1 124 ? 3.008 -29.703 -4.961 1 89.69 124 LEU A N 1
ATOM 996 C CA . LEU A 1 124 ? 3.742 -28.438 -4.961 1 89.69 124 LEU A CA 1
ATOM 997 C C . LEU A 1 124 ? 2.893 -27.328 -5.551 1 89.69 124 LEU A C 1
ATOM 999 O O . LEU A 1 124 ? 2.422 -27.422 -6.688 1 89.69 124 LEU A O 1
ATOM 1003 N N . THR A 1 125 ? 2.65 -26.297 -4.719 1 83.69 125 THR A N 1
ATOM 1004 C CA . THR A 1 125 ? 1.852 -25.156 -5.16 1 83.69 125 THR A CA 1
ATOM 1005 C C . THR A 1 125 ? 2.555 -23.844 -4.828 1 83.69 125 THR A C 1
ATOM 1007 O O . THR A 1 125 ? 3.713 -23.844 -4.41 1 83.69 125 THR A O 1
ATOM 1010 N N . PHE A 1 126 ? 1.829 -22.797 -5.246 1 80.06 126 PHE A N 1
ATOM 1011 C CA . PHE A 1 126 ? 2.338 -21.469 -4.93 1 80.06 126 PHE A CA 1
ATOM 1012 C C . PHE A 1 126 ? 1.434 -20.781 -3.92 1 80.06 126 PHE A C 1
ATOM 1014 O O . PHE A 1 126 ? 0.208 -20.906 -3.986 1 80.06 126 PHE A O 1
ATOM 1021 N N . GLY A 1 127 ? 2.105 -20.203 -2.889 1 76.81 127 GLY A N 1
ATOM 1022 C CA . GLY A 1 127 ? 1.354 -19.484 -1.876 1 76.81 127 GLY A CA 1
ATOM 1023 C C . GLY A 1 127 ? 2.17 -18.406 -1.18 1 76.81 127 GLY A C 1
ATOM 1024 O O . GLY A 1 127 ? 3.238 -18.031 -1.661 1 76.81 127 GLY A O 1
ATOM 1025 N N . THR A 1 128 ? 1.475 -17.812 -0.147 1 77.88 128 THR A N 1
ATOM 1026 C CA . THR A 1 128 ? 2.135 -16.766 0.625 1 77.88 128 THR A CA 1
ATOM 1027 C C . THR A 1 128 ? 2.682 -17.328 1.936 1 77.88 128 THR A C 1
ATOM 1029 O O . THR A 1 128 ? 2.041 -18.156 2.574 1 77.88 128 THR A O 1
ATOM 1032 N N . TYR A 1 129 ? 3.971 -17.047 2.082 1 82.25 129 TYR A N 1
ATOM 1033 C CA . TYR A 1 129 ? 4.648 -17.453 3.307 1 82.25 129 TYR A CA 1
ATOM 1034 C C . TYR A 1 129 ? 5.098 -16.25 4.113 1 82.25 129 TYR A C 1
ATOM 1036 O O . TYR A 1 129 ? 5.57 -15.258 3.549 1 82.25 129 TYR A O 1
ATOM 1044 N N . ARG A 1 130 ? 4.824 -16.297 5.516 1 83.44 130 ARG A N 1
ATOM 1045 C CA . ARG A 1 130 ? 5.258 -15.227 6.41 1 83.44 130 ARG A CA 1
ATOM 1046 C C . ARG A 1 130 ? 6.672 -15.484 6.922 1 83.44 130 ARG A C 1
ATOM 1048 O O . ARG A 1 130 ? 6.879 -16.312 7.805 1 83.44 130 ARG A O 1
ATOM 1055 N N . HIS A 1 131 ? 7.523 -14.75 6.414 1 86.56 131 HIS A N 1
ATOM 1056 C CA . HIS A 1 131 ? 8.906 -14.828 6.867 1 86.56 131 HIS A CA 1
ATOM 1057 C C . HIS A 1 131 ? 9.141 -13.93 8.078 1 86.56 131 HIS A C 1
ATOM 1059 O O . HIS A 1 131 ? 8.773 -12.75 8.055 1 86.56 131 HIS A O 1
ATOM 1065 N N . GLN A 1 132 ? 9.656 -14.531 9.273 1 90.25 132 GLN A N 1
ATOM 1066 C CA . GLN A 1 132 ? 9.93 -13.773 10.492 1 90.25 132 GLN A CA 1
ATOM 1067 C C . GLN A 1 132 ? 11.406 -13.836 10.852 1 90.25 132 GLN A C 1
ATOM 1069 O O . GLN A 1 132 ? 12.039 -14.891 10.719 1 90.25 132 GLN A O 1
ATOM 1074 N N . GLU A 1 133 ? 11.953 -12.711 11.172 1 91.12 133 GLU A N 1
ATOM 1075 C CA . GLU A 1 133 ? 13.344 -12.656 11.602 1 91.12 133 GLU A CA 1
ATOM 1076 C C . GLU A 1 133 ? 13.547 -11.625 12.703 1 91.12 133 GLU A C 1
ATOM 1078 O O . GLU A 1 133 ? 12.75 -10.695 12.844 1 91.12 133 GLU A O 1
ATOM 1083 N N . THR A 1 134 ? 14.508 -11.836 13.609 1 93.25 134 THR A N 1
ATOM 1084 C CA . THR A 1 134 ? 14.922 -10.883 14.641 1 93.25 134 THR A CA 1
ATOM 1085 C C . THR A 1 134 ? 16.281 -10.281 14.305 1 93.25 134 THR A C 1
ATOM 1087 O O . THR A 1 134 ? 17.266 -11.008 14.141 1 93.25 134 THR A O 1
ATOM 1090 N N . VAL A 1 135 ? 16.281 -9.062 14.102 1 92.56 135 VAL A N 1
ATOM 1091 C CA . VAL A 1 135 ? 17.516 -8.391 13.703 1 92.56 135 VAL A CA 1
ATOM 1092 C C . VAL A 1 135 ? 17.828 -7.266 14.68 1 92.56 135 VAL A C 1
ATOM 1094 O O . VAL A 1 135 ? 16.953 -6.789 15.398 1 92.56 135 VAL A O 1
ATOM 1097 N N . HIS A 1 136 ? 19.109 -6.898 14.734 1 93.75 136 HIS A N 1
ATOM 1098 C CA . HIS A 1 136 ? 19.562 -5.758 15.531 1 93.75 136 HIS A CA 1
ATOM 1099 C C . HIS A 1 136 ? 19.969 -4.598 14.633 1 93.75 136 HIS A C 1
ATOM 1101 O O . HIS A 1 136 ? 20.812 -4.766 13.742 1 93.75 136 HIS A O 1
ATOM 1107 N N . PHE A 1 137 ? 19.25 -3.521 14.734 1 91.19 137 PHE A N 1
ATOM 1108 C CA . PHE A 1 137 ? 19.719 -2.344 14.016 1 91.19 137 PHE A CA 1
ATOM 1109 C C . PHE A 1 137 ? 19.312 -1.068 14.742 1 91.19 137 PHE A C 1
ATOM 1111 O O . PHE A 1 137 ? 18.656 -1.125 15.789 1 91.19 137 PHE A O 1
ATOM 1118 N N . LYS A 1 138 ? 19.797 0.066 14.227 1 92.06 138 LYS A N 1
ATOM 1119 C CA . LYS A 1 138 ? 19.578 1.365 14.852 1 92.06 138 LYS A CA 1
ATOM 1120 C C . LYS A 1 138 ? 18.188 1.904 14.523 1 92.06 138 LYS A C 1
ATOM 1122 O O . LYS A 1 138 ? 17.766 1.865 13.367 1 92.06 138 LYS A O 1
ATOM 1127 N N . VAL A 1 139 ? 17.469 2.221 15.578 1 91.81 139 VAL A N 1
ATOM 1128 C CA . VAL A 1 139 ? 16.172 2.855 15.43 1 91.81 139 VAL A CA 1
ATOM 1129 C C . VAL A 1 139 ? 16.188 4.234 16.078 1 91.81 139 VAL A C 1
ATOM 1131 O O . VAL A 1 139 ? 17.016 4.504 16.953 1 91.81 139 VAL A O 1
ATOM 1134 N N . PRO A 1 140 ? 15.344 5.18 15.594 1 92.19 140 PRO A N 1
ATOM 1135 C CA . PRO A 1 140 ? 15.289 6.5 16.219 1 92.19 140 PRO A CA 1
ATOM 1136 C C . PRO A 1 140 ? 14.82 6.445 17.672 1 92.19 140 PRO A C 1
ATOM 1138 O O . PRO A 1 140 ? 13.93 5.664 18.016 1 92.19 140 PRO A O 1
ATOM 1141 N N . THR A 1 141 ? 15.414 7.207 18.578 1 94.75 141 THR A N 1
ATOM 1142 C CA . THR A 1 141 ? 15.062 7.32 19.984 1 94.75 141 THR A CA 1
ATOM 1143 C C . THR A 1 141 ? 15.094 8.781 20.438 1 94.75 141 THR A C 1
ATOM 1145 O O . THR A 1 141 ? 15.445 9.664 19.656 1 94.75 141 THR A O 1
ATOM 1148 N N . ILE A 1 142 ? 14.586 9.023 21.625 1 96.88 142 ILE A N 1
ATOM 1149 C CA . ILE A 1 142 ? 14.555 10.367 22.203 1 96.88 142 ILE A CA 1
ATOM 1150 C C . ILE A 1 142 ? 15.641 10.5 23.266 1 96.88 142 ILE A C 1
ATOM 1152 O O . ILE A 1 142 ? 15.75 9.664 24.156 1 96.88 142 ILE A O 1
ATOM 1156 N N . ASN A 1 143 ? 16.484 11.492 23.094 1 97.19 143 ASN A N 1
ATOM 1157 C CA . ASN A 1 143 ? 17.547 11.781 24.047 1 97.19 143 ASN A CA 1
ATOM 1158 C C . ASN A 1 143 ? 17.641 13.273 24.344 1 97.19 143 ASN A C 1
ATOM 1160 O O . ASN A 1 143 ? 18.375 14.008 23.672 1 97.19 143 ASN A O 1
ATOM 1164 N N . PHE A 1 144 ? 17.094 13.703 25.469 1 97.81 144 PHE A N 1
ATOM 1165 C CA . PHE A 1 144 ? 17.047 15.117 25.844 1 97.81 144 PHE A CA 1
ATOM 1166 C C . PHE A 1 144 ? 18.422 15.602 26.312 1 97.81 144 PHE A C 1
ATOM 1168 O O . PHE A 1 144 ? 18.656 16.812 26.406 1 97.81 144 PHE A O 1
ATOM 1175 N N . SER A 1 145 ? 19.312 14.734 26.594 1 95.75 145 SER A N 1
ATOM 1176 C CA . SER A 1 145 ? 20.656 15.117 27.031 1 95.75 145 SER A CA 1
ATOM 1177 C C . SER A 1 145 ? 21.422 15.828 25.922 1 95.75 145 SER A C 1
ATOM 1179 O O . SER A 1 145 ? 22.391 16.547 26.188 1 95.75 145 SER A O 1
ATOM 1181 N N . LYS A 1 146 ? 20.984 15.664 24.75 1 95.62 146 LYS A N 1
ATOM 1182 C CA . LYS A 1 146 ? 21.625 16.344 23.609 1 95.62 146 LYS A CA 1
ATOM 1183 C C . LYS A 1 146 ? 21.469 17.859 23.719 1 95.62 146 LYS A C 1
ATOM 1185 O O . LYS A 1 146 ? 22.297 18.609 23.188 1 95.62 146 LYS A O 1
ATOM 1190 N N . GLU A 1 147 ? 20.422 18.266 24.359 1 96.94 147 GLU A N 1
ATOM 1191 C CA . GLU A 1 147 ? 20.188 19.688 24.547 1 96.94 147 GLU A CA 1
ATOM 1192 C C . GLU A 1 147 ? 21.203 20.297 25.516 1 96.94 147 GLU A C 1
ATOM 1194 O O . GLU A 1 147 ? 21.516 21.484 25.438 1 96.94 147 GLU A O 1
ATOM 1199 N N . SER A 1 148 ? 21.766 19.5 26.453 1 96 148 SER A N 1
ATOM 1200 C CA . SER A 1 148 ? 22.656 19.969 27.5 1 96 148 SER A CA 1
ATOM 1201 C C . SER A 1 148 ? 23.953 20.547 26.938 1 96 148 SER A C 1
ATOM 1203 O O . SER A 1 148 ? 24.562 21.438 27.531 1 96 148 SER A O 1
ATOM 1205 N N . TYR A 1 149 ? 24.297 20.078 25.781 1 91 149 TYR A N 1
ATOM 1206 C CA . TYR A 1 149 ? 25.641 20.422 25.312 1 91 149 TYR A CA 1
ATOM 1207 C C . TYR A 1 149 ? 25.578 21.188 24 1 91 149 TYR A C 1
ATOM 1209 O O . TYR A 1 149 ? 26.609 21.5 23.406 1 91 149 TYR A O 1
ATOM 1217 N N . LYS A 1 150 ? 24.469 21.562 23.672 1 90.38 150 LYS A N 1
ATOM 1218 C CA . LYS A 1 150 ? 24.297 22.281 22.406 1 90.38 150 LYS A CA 1
ATOM 1219 C C . LYS A 1 150 ? 24.641 23.766 22.562 1 90.38 150 LYS A C 1
ATOM 1221 O O . LYS A 1 150 ? 24.172 24.406 23.516 1 90.38 150 LYS A O 1
ATOM 1226 N N . ASP A 1 151 ? 25.516 24.234 21.688 1 88.19 151 ASP A N 1
ATOM 1227 C CA . ASP A 1 151 ? 25.766 25.656 21.516 1 88.19 151 ASP A CA 1
ATOM 1228 C C . ASP A 1 151 ? 25.109 26.172 20.234 1 88.19 151 ASP A C 1
ATOM 1230 O O . ASP A 1 151 ? 25.5 25.781 19.141 1 88.19 151 ASP A O 1
ATOM 1234 N N . TRP A 1 152 ? 24.125 27.078 20.391 1 84.38 152 TRP A N 1
ATOM 1235 C CA . TRP A 1 152 ? 23.312 27.5 19.25 1 84.38 152 TRP A CA 1
ATOM 1236 C C . TRP A 1 152 ? 24.156 28.281 18.25 1 84.38 152 TRP A C 1
ATOM 1238 O O . TRP A 1 152 ? 23.75 28.484 17.109 1 84.38 152 TRP A O 1
ATOM 1248 N N . ARG A 1 153 ? 25.328 28.734 18.734 1 83.12 153 ARG A N 1
ATOM 1249 C CA . ARG A 1 153 ? 26.219 29.469 17.828 1 83.12 153 ARG A CA 1
ATOM 1250 C C . ARG A 1 153 ? 26.859 28.516 16.812 1 83.12 153 ARG A C 1
ATOM 1252 O O . ARG A 1 153 ? 27.359 28.969 15.781 1 83.12 153 ARG A O 1
ATOM 1259 N N . HIS A 1 154 ? 26.797 27.219 17.109 1 82.94 154 HIS A N 1
ATOM 1260 C CA . HIS A 1 154 ? 27.359 26.234 16.203 1 82.94 154 HIS A CA 1
ATOM 1261 C C . HIS A 1 154 ? 26.297 25.266 15.711 1 82.94 154 HIS A C 1
ATOM 1263 O O . HIS A 1 154 ? 25.703 24.516 16.5 1 82.94 154 HIS A O 1
ATOM 1269 N N . SER A 1 155 ? 26.094 25.266 14.43 1 82.5 155 SER A N 1
ATOM 1270 C CA . SER A 1 155 ? 25.078 24.391 13.844 1 82.5 155 SER A CA 1
ATOM 1271 C C . SER A 1 155 ? 25.547 22.938 13.82 1 82.5 155 SER A C 1
ATOM 1273 O O . SER A 1 155 ? 26.734 22.656 13.664 1 82.5 155 SER A O 1
ATOM 1275 N N . VAL A 1 156 ? 24.625 22.016 14.086 1 86.25 156 VAL A N 1
ATOM 1276 C CA . VAL A 1 156 ? 24.875 20.594 13.984 1 86.25 156 VAL A CA 1
ATOM 1277 C C . VAL A 1 156 ? 24.312 20.062 12.664 1 86.25 156 VAL A C 1
ATOM 1279 O O . VAL A 1 156 ? 23.094 20.062 12.453 1 86.25 156 VAL A O 1
ATOM 1282 N N . PRO A 1 157 ? 25.141 19.625 11.773 1 86 157 PRO A N 1
ATOM 1283 C CA . PRO A 1 157 ? 24.672 19.172 10.461 1 86 157 PRO A CA 1
ATOM 1284 C C . PRO A 1 157 ? 23.953 17.828 10.523 1 86 157 PRO A C 1
ATOM 1286 O O . PRO A 1 157 ? 24.266 17 11.375 1 86 157 PRO A O 1
ATOM 1289 N N . MET A 1 158 ? 23.031 17.641 9.641 1 84.94 158 MET A N 1
ATOM 1290 C CA . MET A 1 158 ? 22.312 16.375 9.5 1 84.94 158 MET A CA 1
ATOM 1291 C C . MET A 1 158 ? 22.781 15.609 8.266 1 84.94 158 MET A C 1
ATOM 1293 O O . MET A 1 158 ? 23.234 16.219 7.297 1 84.94 158 MET A O 1
ATOM 1297 N N . ALA A 1 159 ? 22.734 14.328 8.234 1 71.56 159 ALA A N 1
ATOM 1298 C CA . ALA A 1 159 ? 23.172 13.477 7.129 1 71.56 159 ALA A CA 1
ATOM 1299 C C . ALA A 1 159 ? 22.391 13.797 5.855 1 71.56 159 ALA A C 1
ATOM 1301 O O . ALA A 1 159 ? 22.938 13.773 4.758 1 71.56 159 ALA A O 1
ATOM 1302 N N . GLY A 1 160 ? 21.234 14.094 5.824 1 66.5 160 GLY A N 1
ATOM 1303 C CA . GLY A 1 160 ? 20.422 14.352 4.637 1 66.5 160 GLY A CA 1
ATOM 1304 C C . GLY A 1 160 ? 20.344 15.82 4.277 1 66.5 160 GLY A C 1
ATOM 1305 O O . GLY A 1 160 ? 19.609 16.203 3.369 1 66.5 160 GLY A O 1
ATOM 1306 N N . GLY A 1 161 ? 21.219 16.609 4.867 1 70.94 161 GLY A N 1
ATOM 1307 C CA . GLY A 1 161 ? 21.203 18.031 4.598 1 70.94 161 GLY A CA 1
ATOM 1308 C C . GLY A 1 161 ? 20.406 18.828 5.625 1 70.94 161 GLY A C 1
ATOM 1309 O O . GLY A 1 161 ? 19.484 18.297 6.242 1 70.94 161 GLY A O 1
ATOM 1310 N N . GLY A 1 162 ? 20.938 19.906 5.969 1 75.94 162 GLY A N 1
ATOM 1311 C CA . GLY A 1 162 ? 20.297 20.781 6.945 1 75.94 162 GLY A CA 1
ATOM 1312 C C . GLY A 1 162 ? 20.953 20.719 8.312 1 75.94 162 GLY A C 1
ATOM 1313 O O . GLY A 1 162 ? 22.078 20.234 8.445 1 75.94 162 GLY A O 1
ATOM 1314 N N . THR A 1 163 ? 20.297 21.391 9.219 1 83.81 163 THR A N 1
ATOM 1315 C CA . THR A 1 163 ? 20.859 21.438 10.562 1 83.81 163 THR A CA 1
ATOM 1316 C C . THR A 1 163 ? 19.828 20.969 11.594 1 83.81 163 THR A C 1
ATOM 1318 O O . THR A 1 163 ? 18.625 21.094 11.383 1 83.81 163 THR A O 1
ATOM 1321 N N . LYS A 1 164 ? 20.359 20.406 12.609 1 90.12 164 LYS A N 1
ATOM 1322 C CA . LYS A 1 164 ? 19.516 20 13.719 1 90.12 164 LYS A CA 1
ATOM 1323 C C . LYS A 1 164 ? 18.938 21.203 14.453 1 90.12 164 LYS A C 1
ATOM 1325 O O . LYS A 1 164 ? 19.578 22.266 14.508 1 90.12 164 LYS A O 1
ATOM 1330 N N . LYS A 1 165 ? 17.766 21.031 14.914 1 89.88 165 LYS A N 1
ATOM 1331 C CA . LYS A 1 165 ? 17.094 22.125 15.602 1 89.88 165 LYS A CA 1
ATOM 1332 C C . LYS A 1 165 ? 16.891 21.797 17.078 1 89.88 165 LYS A C 1
ATOM 1334 O O . LYS A 1 165 ? 16.5 20.688 17.438 1 89.88 165 LYS A O 1
ATOM 1339 N N . SER A 1 166 ? 17.156 22.766 17.875 1 93.88 166 SER A N 1
ATOM 1340 C CA . SER A 1 166 ? 16.984 22.625 19.312 1 93.88 166 SER A CA 1
ATOM 1341 C C . SER A 1 166 ? 15.516 22.75 19.719 1 93.88 166 SER A C 1
ATOM 1343 O O . SER A 1 166 ? 14.695 23.219 18.922 1 93.88 166 SER A O 1
ATOM 1345 N N . MET A 1 167 ? 15.227 22.344 20.953 1 95.75 167 MET A N 1
ATOM 1346 C CA . MET A 1 167 ? 13.883 22.453 21.516 1 95.75 167 MET A CA 1
ATOM 1347 C C . MET A 1 167 ? 13.555 23.891 21.875 1 95.75 167 MET A C 1
ATOM 1349 O O . MET A 1 167 ? 12.391 24.266 22 1 95.75 167 MET A O 1
ATOM 1353 N N . ILE A 1 168 ? 14.664 24.75 22 1 94.94 168 ILE A N 1
ATOM 1354 C CA . ILE A 1 168 ? 14.445 26.062 22.578 1 94.94 168 ILE A CA 1
ATOM 1355 C C . ILE A 1 168 ? 15.195 27.109 21.766 1 94.94 168 ILE A C 1
ATOM 1357 O O . ILE A 1 168 ? 16.172 26.797 21.078 1 94.94 168 ILE A O 1
ATOM 1361 N N . TYR A 1 169 ? 14.672 28.312 21.859 1 89.62 169 TYR A N 1
ATOM 1362 C CA . TYR A 1 169 ? 15.461 29.5 21.562 1 89.62 169 TYR A CA 1
ATOM 1363 C C . TYR A 1 169 ? 16.016 30.109 22.844 1 89.62 169 TYR A C 1
ATOM 1365 O O . TYR A 1 169 ? 15.375 30.078 23.891 1 89.62 169 TYR A O 1
ATOM 1373 N N . SER A 1 170 ? 17.219 30.609 22.719 1 90.75 170 SER A N 1
ATOM 1374 C CA . SER A 1 170 ? 17.875 31.156 23.906 1 90.75 170 SER A CA 1
ATOM 1375 C C . SER A 1 170 ? 18.188 32.625 23.734 1 90.75 170 SER A C 1
ATOM 1377 O O . SER A 1 170 ? 18.484 33.094 22.625 1 90.75 170 SER A O 1
ATOM 1379 N N . ASN A 1 171 ? 18.016 33.312 24.828 1 89.06 171 ASN A N 1
ATOM 1380 C CA . ASN A 1 171 ? 18.625 34.656 24.969 1 89.06 171 ASN A CA 1
ATOM 1381 C C . ASN A 1 171 ? 20.062 34.562 25.469 1 89.06 171 ASN A C 1
ATOM 1383 O O . ASN A 1 171 ? 20.516 33.5 25.875 1 89.06 171 ASN A O 1
ATOM 1387 N N . THR A 1 172 ? 20.75 35.688 25.328 1 90.19 172 THR A N 1
ATOM 1388 C CA . THR A 1 172 ? 22.141 35.656 25.781 1 90.19 172 THR A CA 1
ATOM 1389 C C . THR A 1 172 ? 22.531 37 26.359 1 90.19 172 THR A C 1
ATOM 1391 O O . THR A 1 172 ? 21.891 38.031 26.094 1 90.19 172 THR A O 1
ATOM 1394 N N . THR A 1 173 ? 23.547 37 27.25 1 90.81 173 THR A N 1
ATOM 1395 C CA . THR A 1 173 ? 24.094 38.219 27.781 1 90.81 173 THR A CA 1
ATOM 1396 C C . THR A 1 173 ? 25.219 38.75 26.891 1 90.81 173 THR A C 1
ATOM 1398 O O . THR A 1 173 ? 25.641 39.906 27 1 90.81 173 THR A O 1
ATOM 1401 N N . ASP A 1 174 ? 25.75 37.875 26.109 1 87.38 174 ASP A N 1
ATOM 1402 C CA . ASP A 1 174 ? 26.797 38.219 25.156 1 87.38 174 ASP A CA 1
ATOM 1403 C C . ASP A 1 174 ? 26.672 37.375 23.875 1 87.38 174 ASP A C 1
ATOM 1405 O O . ASP A 1 174 ? 26.891 36.188 23.906 1 87.38 174 ASP A O 1
ATOM 1409 N N . LYS A 1 175 ? 26.484 38 22.766 1 79.5 175 LYS A N 1
ATOM 1410 C CA . LYS A 1 175 ? 26.25 37.281 21.5 1 79.5 175 LYS A CA 1
ATOM 1411 C C . LYS A 1 175 ? 27.484 36.5 21.078 1 79.5 175 LYS A C 1
ATOM 1413 O O . LYS A 1 175 ? 27.375 35.438 20.516 1 79.5 175 LYS A O 1
ATOM 1418 N N . GLN A 1 176 ? 28.656 37.031 21.359 1 80.5 176 GLN A N 1
ATOM 1419 C CA . GLN A 1 176 ? 29.891 36.406 20.922 1 80.5 176 GLN A CA 1
ATOM 1420 C C . GLN A 1 176 ? 30.422 35.438 21.984 1 80.5 176 GLN A C 1
ATOM 1422 O O . GLN A 1 176 ? 31.312 34.625 21.703 1 80.5 176 GLN A O 1
ATOM 1427 N N . ALA A 1 177 ? 29.766 35.438 23.203 1 86.38 177 ALA A N 1
ATOM 1428 C CA . ALA A 1 177 ? 30.188 34.594 24.297 1 86.38 177 ALA A CA 1
ATOM 1429 C C . ALA A 1 177 ? 31.656 34.812 24.641 1 86.38 177 ALA A C 1
ATOM 1431 O O . ALA A 1 177 ? 32.406 33.844 24.781 1 86.38 177 ALA A O 1
ATOM 1432 N N . LYS A 1 178 ? 32.125 35.969 24.703 1 86.31 178 LYS A N 1
ATOM 1433 C CA . LYS A 1 178 ? 33.531 36.281 24.953 1 86.31 178 LYS A CA 1
ATOM 1434 C C . LYS A 1 178 ? 33.688 37 26.297 1 86.31 178 LYS A C 1
ATOM 1436 O O . LYS A 1 178 ? 34.719 36.844 26.953 1 86.31 178 LYS A O 1
ATOM 1441 N N . ASN A 1 179 ? 32.75 37.719 26.719 1 88.38 179 ASN A N 1
ATOM 1442 C CA . ASN A 1 179 ? 32.844 38.438 27.969 1 88.38 179 ASN A CA 1
ATOM 1443 C C . ASN A 1 179 ? 32.781 37.5 29.172 1 88.38 179 ASN A C 1
ATOM 1445 O O . ASN A 1 179 ? 32.062 36.531 29.156 1 88.38 179 ASN A O 1
ATOM 1449 N N . PRO A 1 180 ? 33.625 37.781 30.109 1 89.06 180 PRO A N 1
ATOM 1450 C CA . PRO A 1 180 ? 33.594 36.938 31.297 1 89.06 180 PRO A CA 1
ATOM 1451 C C . PRO A 1 180 ? 32.219 36.969 32 1 89.06 180 PRO A C 1
ATOM 1453 O O . PRO A 1 180 ? 31.625 38.031 32.094 1 89.06 180 PRO A O 1
ATOM 1456 N N . GLY A 1 181 ? 31.734 35.875 32.406 1 88.88 181 GLY A N 1
ATOM 1457 C CA . GLY A 1 181 ? 30.484 35.781 33.156 1 88.88 181 GLY A CA 1
ATOM 1458 C C . GLY A 1 181 ? 29.266 35.719 32.25 1 88.88 181 GLY A C 1
ATOM 1459 O O . GLY A 1 181 ? 28.125 35.75 32.719 1 88.88 181 GLY A O 1
ATOM 1460 N N . TRP A 1 182 ? 29.469 35.625 30.984 1 92 182 TRP A N 1
ATOM 1461 C CA . TRP A 1 182 ? 28.344 35.531 30.062 1 92 182 TRP A CA 1
ATOM 1462 C C . TRP A 1 182 ? 27.578 34.25 30.25 1 92 182 TRP A C 1
ATOM 1464 O O . TRP A 1 182 ? 28.109 33.281 30.781 1 92 182 TRP A O 1
ATOM 1474 N N . PHE A 1 183 ? 26.281 34.219 29.938 1 94.44 183 PHE A N 1
ATOM 1475 C CA . PHE A 1 183 ? 25.469 33 29.953 1 94.44 183 PHE A CA 1
ATOM 1476 C C . PHE A 1 183 ? 24.281 33.125 29.016 1 94.44 183 PHE A C 1
ATOM 1478 O O . PHE A 1 183 ? 23.875 34.25 28.656 1 94.44 183 PHE A O 1
ATOM 1485 N N . ASP A 1 184 ? 23.797 32.062 28.547 1 93.38 184 ASP A N 1
ATOM 1486 C CA . ASP A 1 184 ? 22.547 31.969 27.797 1 93.38 184 ASP A CA 1
ATOM 1487 C C . ASP A 1 184 ? 21.391 31.609 28.719 1 93.38 184 ASP A C 1
ATOM 1489 O O . ASP A 1 184 ? 21.578 30.953 29.734 1 93.38 184 ASP A O 1
ATOM 1493 N N . TYR A 1 185 ? 20.219 32.094 28.359 1 94.12 185 TYR A N 1
ATOM 1494 C CA . TYR A 1 185 ? 19.062 31.766 29.172 1 94.12 185 TYR A CA 1
ATOM 1495 C C . TYR A 1 185 ? 17.812 31.562 28.312 1 94.12 185 TYR A C 1
ATOM 1497 O O . TYR A 1 185 ? 17.797 31.984 27.141 1 94.12 185 TYR A O 1
ATOM 1505 N N . TYR A 1 186 ? 16.812 30.969 28.828 1 94.88 186 TYR A N 1
ATOM 1506 C CA . TYR A 1 186 ? 15.633 30.5 28.109 1 94.88 186 TYR A CA 1
ATOM 1507 C C . TYR A 1 186 ? 14.828 31.672 27.547 1 94.88 186 TYR A C 1
ATOM 1509 O O . TYR A 1 186 ? 14.633 32.688 28.234 1 94.88 186 TYR A O 1
ATOM 1517 N N . ASP A 1 187 ? 14.43 31.562 26.359 1 91.44 187 ASP A N 1
ATOM 1518 C CA . ASP A 1 187 ? 13.539 32.531 25.734 1 91.44 187 ASP A CA 1
ATOM 1519 C C . ASP A 1 187 ? 12.156 31.938 25.484 1 91.44 187 ASP A C 1
ATOM 1521 O O . ASP A 1 187 ? 11.219 32.156 26.25 1 91.44 187 ASP A O 1
ATOM 1525 N N . GLN A 1 188 ? 12.109 31 24.516 1 91.88 188 GLN A N 1
ATOM 1526 C CA . GLN A 1 188 ? 10.836 30.391 24.125 1 91.88 188 GLN A CA 1
ATOM 1527 C C . GLN A 1 188 ? 11.055 29.062 23.422 1 91.88 188 GLN A C 1
ATOM 1529 O O . GLN A 1 188 ? 12.18 28.734 23.031 1 91.88 188 GLN A O 1
ATOM 1534 N N . PRO A 1 189 ? 9.961 28.281 23.312 1 93.88 189 PRO A N 1
ATOM 1535 C CA . PRO A 1 189 ? 10.094 27.062 22.531 1 93.88 189 PRO A CA 1
ATOM 1536 C C . PRO A 1 189 ? 10.508 27.328 21.078 1 93.88 189 PRO A C 1
ATOM 1538 O O . PRO A 1 189 ? 10.117 28.344 20.5 1 93.88 189 PRO A O 1
ATOM 1541 N N . SER A 1 190 ? 11.258 26.438 20.547 1 91.88 190 SER A N 1
ATOM 1542 C CA . SER A 1 190 ? 11.688 26.594 19.156 1 91.88 190 SER A CA 1
ATOM 1543 C C . SER A 1 190 ? 10.516 26.453 18.203 1 91.88 190 SER A C 1
ATOM 1545 O O . SER A 1 190 ? 9.469 25.906 18.562 1 91.88 190 SER A O 1
ATOM 1547 N N . ALA A 1 191 ? 10.703 26.953 16.984 1 88.62 191 ALA A N 1
ATOM 1548 C CA . ALA A 1 191 ? 9.672 26.891 15.953 1 88.62 191 ALA A CA 1
ATOM 1549 C C . ALA A 1 191 ? 9.344 25.438 15.602 1 88.62 191 ALA A C 1
ATOM 1551 O O . ALA A 1 191 ? 8.195 25.094 15.32 1 88.62 191 ALA A O 1
ATOM 1552 N N . GLU A 1 192 ? 10.375 24.609 15.594 1 91.25 192 GLU A N 1
ATOM 1553 C CA . GLU A 1 192 ? 10.172 23.219 15.25 1 91.25 192 GLU A CA 1
ATOM 1554 C C . GLU A 1 192 ? 9.359 22.484 16.312 1 91.25 192 GLU A C 1
ATOM 1556 O O . GLU A 1 192 ? 8.523 21.641 16 1 91.25 192 GLU A O 1
ATOM 1561 N N . LEU A 1 193 ? 9.648 22.797 17.531 1 95.81 193 LEU A N 1
ATOM 1562 C CA . LEU A 1 193 ? 8.867 22.203 18.609 1 95.81 193 LEU A CA 1
ATOM 1563 C C . LEU A 1 193 ? 7.406 22.625 18.516 1 95.81 193 LEU A C 1
ATOM 1565 O O . LEU A 1 193 ? 6.504 21.812 18.719 1 95.81 193 LEU A O 1
ATOM 1569 N N . VAL A 1 194 ? 7.188 23.859 18.25 1 94.25 194 VAL A N 1
ATOM 1570 C CA . VAL A 1 194 ? 5.828 24.359 18.094 1 94.25 194 VAL A CA 1
ATOM 1571 C C . VAL A 1 194 ? 5.117 23.609 16.969 1 94.25 194 VAL A C 1
ATOM 1573 O O . VAL A 1 194 ? 3.965 23.203 17.109 1 94.25 194 VAL A O 1
ATOM 1576 N N . ARG A 1 195 ? 5.797 23.453 15.945 1 93.38 195 ARG A N 1
ATOM 1577 C CA . ARG A 1 195 ? 5.242 22.766 14.789 1 93.38 195 ARG A CA 1
ATOM 1578 C C . ARG A 1 195 ? 4.832 21.328 15.148 1 93.38 195 ARG A C 1
ATOM 1580 O O . ARG A 1 195 ? 3.707 20.922 14.867 1 93.38 195 ARG A O 1
ATOM 1587 N N . VAL A 1 196 ? 5.699 20.609 15.781 1 94.56 196 VAL A N 1
ATOM 1588 C CA . VAL A 1 196 ? 5.453 19.203 16.125 1 94.56 196 VAL A CA 1
ATOM 1589 C C . VAL A 1 196 ? 4.293 19.125 17.125 1 94.56 196 VAL A C 1
ATOM 1591 O O . VAL A 1 196 ? 3.439 18.234 17.016 1 94.56 196 VAL A O 1
ATOM 1594 N N . ALA A 1 197 ? 4.285 20.016 18.047 1 96.38 197 ALA A N 1
ATOM 1595 C CA . ALA A 1 197 ? 3.248 20 19.078 1 96.38 197 ALA A CA 1
ATOM 1596 C C . ALA A 1 197 ? 1.874 20.266 18.484 1 96.38 197 ALA A C 1
ATOM 1598 O O . ALA A 1 197 ? 0.898 19.594 18.812 1 96.38 197 ALA A O 1
ATOM 1599 N N . TYR A 1 198 ? 1.816 21.188 17.594 1 94.94 198 TYR A N 1
ATOM 1600 C CA . TYR A 1 198 ? 0.54 21.531 16.969 1 94.94 198 TYR A CA 1
ATOM 1601 C C . TYR A 1 198 ? 0.062 20.406 16.062 1 94.94 198 TYR A C 1
ATOM 1603 O O . TYR A 1 198 ? -1.136 20.125 15.984 1 94.94 198 TYR A O 1
ATOM 1611 N N . LEU A 1 199 ? 0.979 19.844 15.391 1 94.44 199 LEU A N 1
ATOM 1612 C CA . LEU A 1 199 ? 0.612 18.75 14.508 1 94.44 199 LEU A CA 1
ATOM 1613 C C . LEU A 1 199 ? -0.022 17.609 15.305 1 94.44 199 LEU A C 1
ATOM 1615 O O . LEU A 1 199 ? -1.022 17.031 14.867 1 94.44 199 LEU A O 1
ATOM 1619 N N . LEU A 1 200 ? 0.556 17.297 16.406 1 95.56 200 LEU A N 1
ATOM 1620 C CA . LEU A 1 200 ? -0.029 16.25 17.219 1 95.56 200 LEU A CA 1
ATOM 1621 C C . LEU A 1 200 ? -1.362 16.688 17.812 1 95.56 200 LEU A C 1
ATOM 1623 O O . LEU A 1 200 ? -2.344 15.945 17.781 1 95.56 200 LEU A O 1
ATOM 1627 N N . ALA A 1 201 ? -1.371 17.859 18.344 1 95.69 201 ALA A N 1
ATOM 1628 C CA . ALA A 1 201 ? -2.535 18.344 19.078 1 95.69 201 ALA A CA 1
ATOM 1629 C C . ALA A 1 201 ? -3.771 18.391 18.188 1 95.69 201 ALA A C 1
ATOM 1631 O O . ALA A 1 201 ? -4.875 18.062 18.625 1 95.69 201 ALA A O 1
ATOM 1632 N N . TYR A 1 202 ? -3.523 18.719 16.953 1 93.25 202 TYR A N 1
ATOM 1633 C CA . TYR A 1 202 ? -4.676 18.969 16.094 1 93.25 202 TYR A CA 1
ATOM 1634 C C . TYR A 1 202 ? -4.945 17.766 15.188 1 93.25 202 TYR A C 1
ATOM 1636 O O . TYR A 1 202 ? -5.926 17.75 14.438 1 93.25 202 TYR A O 1
ATOM 1644 N N . SER A 1 203 ? -4.125 16.781 15.273 1 89.38 203 SER A N 1
ATOM 1645 C CA . SER A 1 203 ? -4.348 15.586 14.469 1 89.38 203 SER A CA 1
ATOM 1646 C C . SER A 1 203 ? -5.504 14.758 15.023 1 89.38 203 SER A C 1
ATOM 1648 O O . SER A 1 203 ? -6.133 13.992 14.281 1 89.38 203 SER A O 1
ATOM 1650 N N . ASN A 1 204 ? -5.836 14.781 16.266 1 86.38 204 ASN A N 1
ATOM 1651 C CA . ASN A 1 204 ? -6.898 14.07 16.969 1 86.38 204 ASN A CA 1
ATOM 1652 C C . ASN A 1 204 ? -6.711 12.555 16.906 1 86.38 204 ASN A C 1
ATOM 1654 O O . ASN A 1 204 ? -7.676 11.805 17.031 1 86.38 204 ASN A O 1
ATOM 1658 N N . MET A 1 205 ? -5.426 12.18 16.703 1 86.5 205 MET A N 1
ATOM 1659 C CA . MET A 1 205 ? -5.125 10.75 16.672 1 86.5 205 MET A CA 1
ATOM 1660 C C . MET A 1 205 ? -4.785 10.234 18.062 1 86.5 205 MET A C 1
ATOM 1662 O O . MET A 1 205 ? -4.301 10.992 18.906 1 86.5 205 MET A O 1
ATOM 1666 N N . TYR A 1 206 ? -5.012 8.938 18.25 1 89.19 206 TYR A N 1
ATOM 1667 C CA . TYR A 1 206 ? -4.746 8.336 19.547 1 89.19 206 TYR A CA 1
ATOM 1668 C C . TYR A 1 206 ? -3.373 7.672 19.578 1 89.19 206 TYR A C 1
ATOM 1670 O O . TYR A 1 206 ? -3.188 6.641 20.219 1 89.19 206 TYR A O 1
ATOM 1678 N N . HIS A 1 207 ? -2.516 8.141 18.688 1 91.38 207 HIS A N 1
ATOM 1679 C CA . HIS A 1 207 ? -1.12 7.715 18.641 1 91.38 207 HIS A CA 1
ATOM 1680 C C . HIS A 1 207 ? -0.208 8.875 18.25 1 91.38 207 HIS A C 1
ATOM 1682 O O . HIS A 1 207 ? -0.664 9.867 17.688 1 91.38 207 HIS A O 1
ATOM 1688 N N . PRO A 1 208 ? 1.031 8.766 18.656 1 94.75 208 PRO A N 1
ATOM 1689 C CA . PRO A 1 208 ? 1.955 9.828 18.266 1 94.75 208 PRO A CA 1
ATOM 1690 C C . PRO A 1 208 ? 2.137 9.922 16.75 1 94.75 208 PRO A C 1
ATOM 1692 O O . PRO A 1 208 ? 1.881 8.953 16.031 1 94.75 208 PRO A O 1
ATOM 1695 N N . ASN A 1 209 ? 2.471 11.078 16.375 1 91.56 209 ASN A N 1
ATOM 1696 C CA . ASN A 1 209 ? 2.803 11.258 14.961 1 91.56 209 ASN A CA 1
ATOM 1697 C C . ASN A 1 209 ? 4.109 10.555 14.602 1 91.56 209 ASN A C 1
ATOM 1699 O O . ASN A 1 209 ? 5.035 10.5 15.414 1 91.56 209 ASN A O 1
ATOM 1703 N N . VAL A 1 210 ? 4.074 10.031 13.438 1 86.31 210 VAL A N 1
ATOM 1704 C CA . VAL A 1 210 ? 5.285 9.383 12.953 1 86.31 210 VAL A CA 1
ATOM 1705 C C . VAL A 1 210 ? 5.727 10.031 11.641 1 86.31 210 VAL A C 1
ATOM 1707 O O . VAL A 1 210 ? 4.949 10.742 11 1 86.31 210 VAL A O 1
ATOM 1710 N N . ARG A 1 211 ? 6.953 9.805 11.305 1 82.88 211 ARG A N 1
ATOM 1711 C CA . ARG A 1 211 ? 7.48 10.367 10.07 1 82.88 211 ARG A CA 1
ATOM 1712 C C . ARG A 1 211 ? 6.828 9.719 8.852 1 82.88 211 ARG A C 1
ATOM 1714 O O . ARG A 1 211 ? 6.254 8.633 8.953 1 82.88 211 ARG A O 1
ATOM 1721 N N . LEU A 1 212 ? 6.918 10.477 7.746 1 74.5 212 LEU A N 1
ATOM 1722 C CA . LEU A 1 212 ? 6.453 9.898 6.488 1 74.5 212 LEU A CA 1
ATOM 1723 C C . LEU A 1 212 ? 7.223 8.625 6.16 1 74.5 212 LEU A C 1
ATOM 1725 O O . LEU A 1 212 ? 8.445 8.578 6.305 1 74.5 212 LEU A O 1
ATOM 1729 N N . ASN A 1 213 ? 6.594 7.547 5.836 1 77.38 213 ASN A N 1
ATOM 1730 C CA . ASN A 1 213 ? 7.195 6.254 5.539 1 77.38 213 ASN A CA 1
ATOM 1731 C C . ASN A 1 213 ? 7.902 5.672 6.762 1 77.38 213 ASN A C 1
ATOM 1733 O O . ASN A 1 213 ? 9 5.133 6.648 1 77.38 213 ASN A O 1
ATOM 1737 N N . ALA A 1 214 ? 7.273 5.953 7.855 1 80.5 214 ALA A N 1
ATOM 1738 C CA . ALA A 1 214 ? 7.887 5.539 9.117 1 80.5 214 ALA A CA 1
ATOM 1739 C C . ALA A 1 214 ? 8.133 4.031 9.133 1 80.5 214 ALA A C 1
ATOM 1741 O O . ALA A 1 214 ? 9.148 3.57 9.656 1 80.5 214 ALA A O 1
ATOM 1742 N N . ARG A 1 215 ? 7.25 3.318 8.602 1 83.88 215 ARG A N 1
ATOM 1743 C CA . ARG A 1 215 ? 7.418 1.868 8.586 1 83.88 215 ARG A CA 1
ATOM 1744 C C . ARG A 1 215 ? 8.672 1.471 7.82 1 83.88 215 ARG A C 1
ATOM 1746 O O . ARG A 1 215 ? 9.469 0.655 8.297 1 83.88 215 ARG A O 1
ATOM 1753 N N . ARG A 1 216 ? 8.859 1.984 6.676 1 84.56 216 ARG A N 1
ATOM 1754 C CA . ARG A 1 216 ? 10.016 1.658 5.848 1 84.56 216 ARG A CA 1
ATOM 1755 C C . ARG A 1 216 ? 11.32 2.07 6.531 1 84.56 216 ARG A C 1
ATOM 1757 O O . ARG A 1 216 ? 12.336 1.388 6.402 1 84.56 216 ARG A O 1
ATOM 1764 N N . ASN A 1 217 ? 11.234 3.176 7.219 1 84.19 217 ASN A N 1
ATOM 1765 C CA . ASN A 1 217 ? 12.43 3.676 7.895 1 84.19 217 ASN A CA 1
ATOM 1766 C C . ASN A 1 217 ? 12.727 2.887 9.164 1 84.19 217 ASN A C 1
ATOM 1768 O O . ASN A 1 217 ? 13.883 2.588 9.461 1 84.19 217 ASN A O 1
ATOM 1772 N N . ALA A 1 218 ? 11.68 2.623 9.875 1 86.44 218 ALA A N 1
ATOM 1773 C CA . ALA A 1 218 ? 11.859 1.922 11.141 1 86.44 218 ALA A CA 1
ATOM 1774 C C . ALA A 1 218 ? 12.172 0.447 10.914 1 86.44 218 ALA A C 1
ATOM 1776 O O . ALA A 1 218 ? 12.969 -0.147 11.656 1 86.44 218 ALA A O 1
ATOM 1777 N N . CYS A 1 219 ? 11.562 -0.117 9.898 1 90.25 219 CYS A N 1
ATOM 1778 C CA . CYS A 1 219 ? 11.695 -1.553 9.68 1 90.25 219 CYS A CA 1
ATOM 1779 C C . CYS A 1 219 ? 12.727 -1.844 8.594 1 90.25 219 CYS A C 1
ATOM 1781 O O . CYS A 1 219 ? 13.031 -3.006 8.32 1 90.25 219 CYS A O 1
ATOM 1783 N N . ARG A 1 220 ? 13.289 -0.847 7.941 1 88.5 220 ARG A N 1
ATOM 1784 C CA . ARG A 1 220 ? 14.328 -0.941 6.922 1 88.5 220 ARG A CA 1
ATOM 1785 C C . ARG A 1 220 ? 13.844 -1.729 5.711 1 88.5 220 ARG A C 1
ATOM 1787 O O . ARG A 1 220 ? 14.461 -2.719 5.316 1 88.5 220 ARG A O 1
ATOM 1794 N N . GLY A 1 221 ? 12.789 -1.199 5.105 1 84.94 221 GLY A N 1
ATOM 1795 C CA . GLY A 1 221 ? 12.266 -1.833 3.906 1 84.94 221 GLY A CA 1
ATOM 1796 C C . GLY A 1 221 ? 10.789 -2.154 3.994 1 84.94 221 GLY A C 1
ATOM 1797 O O . GLY A 1 221 ? 10.07 -1.562 4.801 1 84.94 221 GLY A O 1
ATOM 1798 N N . ALA A 1 222 ? 10.422 -3.084 3.182 1 83.25 222 ALA A N 1
ATOM 1799 C CA . ALA A 1 222 ? 9 -3.428 3.123 1 83.25 222 ALA A CA 1
ATOM 1800 C C . ALA A 1 222 ? 8.656 -4.523 4.129 1 83.25 222 ALA A C 1
ATOM 1802 O O . ALA A 1 222 ? 8.133 -5.574 3.754 1 83.25 222 ALA A O 1
ATOM 1803 N N . TYR A 1 223 ? 8.984 -4.285 5.371 1 89.5 223 TYR A N 1
ATOM 1804 C CA . TYR A 1 223 ? 8.734 -5.203 6.477 1 89.5 223 TYR A CA 1
ATOM 1805 C C . TYR A 1 223 ? 7.75 -4.605 7.473 1 89.5 223 TYR A C 1
ATOM 1807 O O . TYR A 1 223 ? 7.559 -3.389 7.512 1 89.5 223 TYR A O 1
ATOM 1815 N N . ASN A 1 224 ? 7.027 -5.461 8.109 1 91.19 224 ASN A N 1
ATOM 1816 C CA . ASN A 1 224 ? 6.426 -5.105 9.391 1 91.19 224 ASN A CA 1
ATOM 1817 C C . ASN A 1 224 ? 7.406 -5.305 10.539 1 91.19 224 ASN A C 1
ATOM 1819 O O . ASN A 1 224 ? 8.297 -6.152 10.461 1 91.19 224 ASN A O 1
ATOM 1823 N N . CYS A 1 225 ? 7.281 -4.52 11.492 1 93.88 225 CYS A N 1
ATOM 1824 C CA . CYS A 1 225 ? 8.211 -4.742 12.586 1 93.88 225 CYS A CA 1
ATOM 1825 C C . CYS A 1 225 ? 7.621 -4.273 13.914 1 93.88 225 CYS A C 1
ATOM 1827 O O . CYS A 1 225 ? 6.664 -3.498 13.93 1 93.88 225 CYS A O 1
ATOM 1829 N N . THR A 1 226 ? 8.133 -4.855 14.961 1 94.06 226 THR A N 1
ATOM 1830 C CA . THR A 1 226 ? 7.816 -4.48 16.328 1 94.06 226 THR A CA 1
ATOM 1831 C C . THR A 1 226 ? 9.086 -4.398 17.172 1 94.06 226 THR A C 1
ATOM 1833 O O . THR A 1 226 ? 10 -5.215 17.016 1 94.06 226 THR A O 1
ATOM 1836 N N . TYR A 1 227 ? 9.203 -3.43 17.953 1 94.94 227 TYR A N 1
ATOM 1837 C CA . TYR A 1 227 ? 10.328 -3.309 18.859 1 94.94 227 TYR A CA 1
ATOM 1838 C C . TYR A 1 227 ? 9.969 -2.447 20.062 1 94.94 227 TYR A C 1
ATOM 1840 O O . TYR A 1 227 ? 8.969 -1.727 20.047 1 94.94 227 TYR A O 1
ATOM 1848 N N . THR A 1 228 ? 10.727 -2.564 21.156 1 95.75 228 THR A N 1
ATOM 1849 C CA . THR A 1 228 ? 10.523 -1.82 22.391 1 95.75 228 THR A CA 1
ATOM 1850 C C . THR A 1 228 ? 11.75 -0.977 22.719 1 95.75 228 THR A C 1
ATOM 1852 O O . THR A 1 228 ? 12.891 -1.417 22.531 1 95.75 228 THR A O 1
ATOM 1855 N N . GLN A 1 229 ? 11.469 0.203 23.109 1 95.19 229 GLN A N 1
ATOM 1856 C CA . GLN A 1 229 ? 12.555 1.095 23.516 1 95.19 229 GLN A CA 1
ATOM 1857 C C . GLN A 1 229 ? 12.234 1.78 24.844 1 95.19 229 GLN A C 1
ATOM 1859 O O . GLN A 1 229 ? 11.07 1.897 25.219 1 95.19 229 GLN A O 1
ATOM 1864 N N . SER A 1 230 ? 13.32 2.162 25.594 1 96.38 230 SER A N 1
ATOM 1865 C CA . SER A 1 230 ? 13.203 2.904 26.844 1 96.38 230 SER A CA 1
ATOM 1866 C C . SER A 1 230 ? 14.07 4.156 26.828 1 96.38 230 SER A C 1
ATOM 1868 O O . SER A 1 230 ? 15.203 4.125 26.328 1 96.38 230 SER A O 1
ATOM 1870 N N . PHE A 1 231 ? 13.562 5.23 27.234 1 97.38 231 PHE A N 1
ATOM 1871 C CA . PHE A 1 231 ? 14.312 6.477 27.328 1 97.38 231 PHE A CA 1
ATOM 1872 C C . PHE A 1 231 ? 13.734 7.391 28.391 1 97.38 231 PHE A C 1
ATOM 1874 O O . PHE A 1 231 ? 12.633 7.141 28.906 1 97.38 231 PHE A O 1
ATOM 1881 N N . ILE A 1 232 ? 14.445 8.453 28.766 1 97.94 232 ILE A N 1
ATOM 1882 C CA . ILE A 1 232 ? 14.039 9.406 29.797 1 97.94 232 ILE A CA 1
ATOM 1883 C C . ILE A 1 232 ? 13.5 10.68 29.141 1 97.94 232 ILE A C 1
ATOM 1885 O O . ILE A 1 232 ? 14.141 11.234 28.234 1 97.94 232 ILE A O 1
ATOM 1889 N N . ALA A 1 233 ? 12.336 11.109 29.578 1 98.38 233 ALA A N 1
ATOM 1890 C CA . ALA A 1 233 ? 11.695 12.297 29.031 1 98.38 233 ALA A CA 1
ATOM 1891 C C . ALA A 1 233 ? 10.711 12.898 30.031 1 98.38 233 ALA A C 1
ATOM 1893 O O . ALA A 1 233 ? 10.438 12.305 31.062 1 98.38 233 ALA A O 1
ATOM 1894 N N . PRO A 1 234 ? 10.281 14.117 29.781 1 98.56 234 PRO A N 1
ATOM 1895 C CA . PRO A 1 234 ? 9.328 14.727 30.703 1 98.56 234 PRO A CA 1
ATOM 1896 C C . PRO A 1 234 ? 7.926 14.125 30.594 1 98.56 234 PRO A C 1
ATOM 1898 O O . PRO A 1 234 ? 7.547 13.633 29.531 1 98.56 234 PRO A O 1
ATOM 1901 N N . SER A 1 235 ? 7.188 14.156 31.703 1 98.38 235 SER A N 1
ATOM 1902 C CA . SER A 1 235 ? 5.82 13.656 31.797 1 98.38 235 SER A CA 1
ATOM 1903 C C . SER A 1 235 ? 5.035 14.398 32.875 1 98.38 235 SER A C 1
ATOM 1905 O O . SER A 1 235 ? 5.617 15.062 33.719 1 98.38 235 SER A O 1
ATOM 1907 N N . TYR A 1 236 ? 3.785 14.398 32.75 1 98.25 236 TYR A N 1
ATOM 1908 C CA . TYR A 1 236 ? 2.936 14.93 33.812 1 98.25 236 TYR A CA 1
ATOM 1909 C C . TYR A 1 236 ? 2.311 13.805 34.625 1 98.25 236 TYR A C 1
ATOM 1911 O O . TYR A 1 236 ? 1.818 12.82 34.062 1 98.25 236 TYR A O 1
ATOM 1919 N N . ARG A 1 237 ? 2.379 13.914 35.844 1 97.56 237 ARG A N 1
ATOM 1920 C CA . ARG A 1 237 ? 1.657 13.039 36.75 1 97.56 237 ARG A CA 1
ATOM 1921 C C . ARG A 1 237 ? 0.427 13.734 37.312 1 97.56 237 ARG A C 1
ATOM 1923 O O . ARG A 1 237 ? 0.55 14.734 38.031 1 97.56 237 ARG A O 1
ATOM 1930 N N . CYS A 1 238 ? -0.71 13.227 36.969 1 97.38 238 CYS A N 1
ATOM 1931 C CA . CYS A 1 238 ? -1.951 13.875 37.406 1 97.38 238 CYS A CA 1
ATOM 1932 C C . CYS A 1 238 ? -2.639 13.078 38.5 1 97.38 238 CYS A C 1
ATOM 1934 O O . CYS A 1 238 ? -2.602 11.852 38.5 1 97.38 238 CYS A O 1
ATOM 1936 N N . GLU A 1 239 ? -3.197 13.773 39.438 1 96 239 GLU A N 1
ATOM 1937 C CA . GLU A 1 239 ? -3.965 13.203 40.531 1 96 239 GLU A CA 1
ATOM 1938 C C . GLU A 1 239 ? -5.312 13.898 40.688 1 96 239 GLU A C 1
ATOM 1940 O O . GLU A 1 239 ? -5.406 15.117 40.562 1 96 239 GLU A O 1
ATOM 1945 N N . GLU A 1 240 ? -6.289 13.117 40.875 1 95.94 240 GLU A N 1
ATOM 1946 C CA . GLU A 1 240 ? -7.609 13.688 41.125 1 95.94 240 GLU A CA 1
ATOM 1947 C C . GLU A 1 240 ? -7.793 14.055 42.594 1 95.94 240 GLU A C 1
ATOM 1949 O O . GLU A 1 240 ? -7.52 13.242 43.469 1 95.94 240 GLU A O 1
ATOM 1954 N N . ILE A 1 241 ? -8.203 15.281 42.812 1 94.69 241 ILE A N 1
ATOM 1955 C CA . ILE A 1 241 ? -8.43 15.758 44.156 1 94.69 241 ILE A CA 1
ATOM 1956 C C . ILE A 1 241 ? -9.93 15.961 44.375 1 94.69 241 ILE A C 1
ATOM 1958 O O . ILE A 1 241 ? -10.539 16.844 43.781 1 94.69 241 ILE A O 1
ATOM 1962 N N . SER A 1 242 ? -10.523 15.203 45.188 1 85.25 242 SER A N 1
ATOM 1963 C CA . SER A 1 242 ? -11.969 15.25 45.375 1 85.25 242 SER A CA 1
ATOM 1964 C C . SER A 1 242 ? -12.336 16.031 46.656 1 85.25 242 SER A C 1
ATOM 1966 O O . SER A 1 242 ? -13.398 16.656 46.719 1 85.25 242 SER A O 1
ATOM 1968 N N . GLU A 1 243 ? -11.43 16.094 47.594 1 87.06 243 GLU A N 1
ATOM 1969 C CA . GLU A 1 243 ? -11.75 16.688 48.906 1 87.06 243 GLU A CA 1
ATOM 1970 C C . GLU A 1 243 ? -11.43 18.188 48.906 1 87.06 243 GLU A C 1
ATOM 1972 O O . GLU A 1 243 ? -10.328 18.594 48.531 1 87.06 243 GLU A O 1
ATOM 1977 N N . THR A 1 244 ? -12.344 18.906 49.344 1 85.62 244 THR A N 1
ATOM 1978 C CA . THR A 1 244 ? -12.211 20.359 49.406 1 85.62 244 THR A CA 1
ATOM 1979 C C . THR A 1 244 ? -11.055 20.766 50.312 1 85.62 244 THR A C 1
ATOM 1981 O O . THR A 1 244 ? -10.344 21.734 50.031 1 85.62 244 THR A O 1
ATOM 1984 N N . ASN A 1 245 ? -10.953 20.078 51.438 1 85.88 245 ASN A N 1
ATOM 1985 C CA . ASN A 1 245 ? -9.867 20.406 52.344 1 85.88 245 ASN A CA 1
ATOM 1986 C C . ASN A 1 245 ? -8.5 20.188 51.719 1 85.88 245 ASN A C 1
ATOM 1988 O O . ASN A 1 245 ? -7.578 20.984 51.938 1 85.88 245 ASN A O 1
ATOM 1992 N N . ARG A 1 246 ? -8.445 19.203 50.969 1 89.38 246 ARG A N 1
ATOM 1993 C CA . ARG A 1 246 ? -7.188 18.906 50.312 1 89.38 246 ARG A CA 1
ATOM 1994 C C . ARG A 1 246 ? -6.895 19.922 49.188 1 89.38 246 ARG A C 1
ATOM 1996 O O . ARG A 1 246 ? -5.734 20.266 48.969 1 89.38 246 ARG A O 1
ATOM 2003 N N . LEU A 1 247 ? -7.914 20.438 48.531 1 90.12 247 LEU A N 1
ATOM 2004 C CA . LEU A 1 247 ? -7.75 21.484 47.531 1 90.12 247 LEU A CA 1
ATOM 2005 C C . LEU A 1 247 ? -7.141 22.734 48.156 1 90.12 247 LEU A C 1
ATOM 2007 O O . LEU A 1 247 ? -6.238 23.344 47.562 1 90.12 247 LEU A O 1
ATOM 2011 N N . ARG A 1 248 ? -7.594 23.016 49.281 1 84.88 248 ARG A N 1
ATOM 2012 C CA . ARG A 1 248 ? -7.074 24.188 50 1 84.88 248 ARG A CA 1
ATOM 2013 C C . ARG A 1 248 ? -5.637 23.953 50.438 1 84.88 248 ARG A C 1
ATOM 2015 O O . ARG A 1 248 ? -4.797 24.844 50.344 1 84.88 248 ARG A O 1
ATOM 2022 N N . GLU A 1 249 ? -5.441 22.781 50.938 1 84.12 249 GLU A N 1
ATOM 2023 C CA . GLU A 1 249 ? -4.113 22.453 51.438 1 84.12 249 GLU A CA 1
ATOM 2024 C C . GLU A 1 249 ? -3.078 22.484 50.312 1 84.12 249 GLU A C 1
ATOM 2026 O O . GLU A 1 249 ? -1.928 22.859 50.531 1 84.12 249 GLU A O 1
ATOM 2031 N N . LEU A 1 250 ? -3.547 22.172 49.156 1 87.88 250 LEU A N 1
ATOM 2032 C CA . LEU A 1 250 ? -2.621 22.078 48.031 1 87.88 250 LEU A CA 1
ATOM 2033 C C . LEU A 1 250 ? -2.566 23.406 47.281 1 87.88 250 LEU A C 1
ATOM 2035 O O . LEU A 1 250 ? -1.803 23.531 46.312 1 87.88 250 LEU A O 1
ATOM 2039 N N . GLY A 1 251 ? -3.336 24.391 47.719 1 84.88 251 GLY A N 1
ATOM 2040 C CA . GLY A 1 251 ? -3.297 25.719 47.094 1 84.88 251 GLY A CA 1
ATOM 2041 C C . GLY A 1 251 ? -4.012 25.781 45.781 1 84.88 251 GLY A C 1
ATOM 2042 O O . GLY A 1 251 ? -3.547 26.453 44.844 1 84.88 251 GLY A O 1
ATOM 2043 N N . ALA A 1 252 ? -5.098 25.094 45.625 1 90.25 252 ALA A N 1
ATOM 2044 C CA . ALA A 1 252 ? -5.871 25.125 44.406 1 90.25 252 ALA A CA 1
ATOM 2045 C C . ALA A 1 252 ? -6.41 26.516 44.125 1 90.25 252 ALA A C 1
ATOM 2047 O O . ALA A 1 252 ? -6.887 27.203 45.031 1 90.25 252 ALA A O 1
ATOM 2048 N N . PRO A 1 253 ? -6.273 26.969 42.906 1 90.38 253 PRO A N 1
ATOM 2049 C CA . PRO A 1 253 ? -6.738 28.328 42.594 1 90.38 253 PRO A CA 1
ATOM 2050 C C . PRO A 1 253 ? -8.258 28.406 42.438 1 90.38 253 PRO A C 1
ATOM 2052 O O . PRO A 1 253 ? -8.82 29.5 42.406 1 90.38 253 PRO A O 1
ATOM 2055 N N . PHE A 1 254 ? -8.914 27.359 42.344 1 91.69 254 PHE A N 1
ATOM 2056 C CA . PHE A 1 254 ? -10.375 27.312 42.25 1 91.69 254 PHE A CA 1
ATOM 2057 C C . PHE A 1 254 ? -10.906 26.031 42.875 1 91.69 254 PHE A C 1
ATOM 2059 O O . PHE A 1 254 ? -10.141 25.141 43.219 1 91.69 254 PHE A O 1
ATOM 2066 N N . ASN A 1 255 ? -12.203 26.047 43.125 1 91.88 255 ASN A N 1
ATOM 2067 C CA . ASN A 1 255 ? -12.844 24.875 43.688 1 91.88 255 ASN A CA 1
ATOM 2068 C C . ASN A 1 255 ? -13.992 24.375 42.812 1 91.88 255 ASN A C 1
ATOM 2070 O O . ASN A 1 255 ? -14.117 24.781 41.656 1 91.88 255 ASN A O 1
ATOM 2074 N N . LEU A 1 256 ? -14.742 23.484 43.281 1 93.44 256 LEU A N 1
ATOM 2075 C CA . LEU A 1 256 ? -15.781 22.828 42.531 1 93.44 256 LEU A CA 1
ATOM 2076 C C . LEU A 1 256 ? -16.906 23.797 42.188 1 93.44 256 LEU A C 1
ATOM 2078 O O . LEU A 1 256 ? -17.688 23.531 41.25 1 93.44 256 LEU A O 1
ATOM 2082 N N . SER A 1 257 ? -16.984 24.875 42.875 1 91.88 257 SER A N 1
ATOM 2083 C CA . SER A 1 257 ? -18.047 25.844 42.625 1 91.88 257 SER A CA 1
ATOM 2084 C C . SER A 1 257 ? -17.906 26.5 41.25 1 91.88 257 SER A C 1
ATOM 2086 O O . SER A 1 257 ? -18.859 27.062 40.719 1 91.88 257 SER A O 1
ATOM 2088 N N . LYS A 1 258 ? -16.703 26.359 40.688 1 93.81 258 LYS A N 1
ATOM 2089 C CA . LYS A 1 258 ? -16.438 26.953 39.375 1 93.81 258 LYS A CA 1
ATOM 2090 C C . LYS A 1 258 ? -16.844 26 38.281 1 93.81 258 LYS A C 1
ATOM 2092 O O . LYS A 1 258 ? -17.016 26.406 37.125 1 93.81 258 LYS A O 1
ATOM 2097 N N . ILE A 1 259 ? -17.125 24.781 38.625 1 95.44 259 ILE A N 1
ATOM 2098 C CA . ILE A 1 259 ? -17.328 23.734 37.656 1 95.44 259 ILE A CA 1
ATOM 2099 C C . ILE A 1 259 ? -18.797 23.344 37.594 1 95.44 259 ILE A C 1
ATOM 2101 O O . ILE A 1 259 ? -19.484 23.344 38.625 1 95.44 259 ILE A O 1
ATOM 2105 N N . ALA A 1 260 ? -19.266 23.078 36.438 1 94.06 260 ALA A N 1
ATOM 2106 C CA . ALA A 1 260 ? -20.625 22.562 36.281 1 94.06 260 ALA A CA 1
ATOM 2107 C C . ALA A 1 260 ? -20.828 21.281 37.094 1 94.06 260 ALA A C 1
ATOM 2109 O O . ALA A 1 260 ? -19.906 20.469 37.188 1 94.06 260 ALA A O 1
ATOM 2110 N N . PRO A 1 261 ? -21.953 21.203 37.781 1 92.94 261 PRO A N 1
ATOM 2111 C CA . PRO A 1 261 ? -23.188 21.953 37.562 1 92.94 261 PRO A CA 1
ATOM 2112 C C . PRO A 1 261 ? -23.328 23.141 38.531 1 92.94 261 PRO A C 1
ATOM 2114 O O . PRO A 1 261 ? -24.281 23.922 38.406 1 92.94 261 PRO A O 1
ATOM 2117 N N . LEU A 1 262 ? -22.391 23.25 39.406 1 90.88 262 LEU A N 1
ATOM 2118 C CA . LEU A 1 262 ? -22.469 24.344 40.375 1 90.88 262 LEU A CA 1
ATOM 2119 C C . LEU A 1 262 ? -22.078 25.672 39.719 1 90.88 262 LEU A C 1
ATOM 2121 O O . LEU A 1 262 ? -22.672 26.703 40.031 1 90.88 262 LEU A O 1
ATOM 2125 N N . GLY A 1 263 ? -21.109 25.547 38.906 1 92 263 GLY A N 1
ATOM 2126 C CA . GLY A 1 263 ? -20.672 26.688 38.125 1 92 263 GLY A CA 1
ATOM 2127 C C . GLY A 1 263 ? -20.938 26.531 36.656 1 92 263 GLY A C 1
ATOM 2128 O O . GLY A 1 263 ? -21.484 25.531 36.219 1 92 263 GLY A O 1
ATOM 2129 N N . PRO A 1 264 ? -20.469 27.469 35.906 1 90.75 264 PRO A N 1
ATOM 2130 C CA . PRO A 1 264 ? -20.766 27.438 34.469 1 90.75 264 PRO A CA 1
ATOM 2131 C C . PRO A 1 264 ? -19.719 26.672 33.656 1 90.75 264 PRO A C 1
ATOM 2133 O O . PRO A 1 264 ? -19.953 26.344 32.5 1 90.75 264 PRO A O 1
ATOM 2136 N N . ALA A 1 265 ? -18.641 26.328 34.219 1 95.19 265 ALA A N 1
ATOM 2137 C CA . ALA A 1 265 ? -17.516 25.781 33.438 1 95.19 265 ALA A CA 1
ATOM 2138 C C . ALA A 1 265 ? -17.609 24.266 33.344 1 95.19 265 ALA A C 1
ATOM 2140 O O . ALA A 1 265 ? -17.641 23.578 34.375 1 95.19 265 ALA A O 1
ATOM 2141 N N . ALA A 1 266 ? -17.703 23.766 32.125 1 95.62 266 ALA A N 1
ATOM 2142 C CA . ALA A 1 266 ? -17.516 22.328 31.922 1 95.62 266 ALA A CA 1
ATOM 2143 C C . ALA A 1 266 ? -16.047 21.938 31.969 1 95.62 266 ALA A C 1
ATOM 2145 O O . ALA A 1 266 ? -15.703 20.797 32.281 1 95.62 266 ALA A O 1
ATOM 2146 N N . TYR A 1 267 ? -15.234 22.875 31.609 1 96.62 267 TYR A N 1
ATOM 2147 C CA . TYR A 1 267 ? -13.781 22.781 31.641 1 96.62 267 TYR A CA 1
ATOM 2148 C C . TYR A 1 267 ? -13.156 24.094 32.094 1 96.62 267 TYR A C 1
ATOM 2150 O O . TYR A 1 267 ? -13.562 25.172 31.672 1 96.62 267 TYR A O 1
ATOM 2158 N N . TYR A 1 268 ? -12.258 24 33 1 97.38 268 TYR A N 1
ATOM 2159 C CA . TYR A 1 268 ? -11.531 25.156 33.531 1 97.38 268 TYR A CA 1
ATOM 2160 C C . TYR A 1 268 ? -10.109 24.781 33.938 1 97.38 268 TYR A C 1
ATOM 2162 O O . TYR A 1 268 ? -9.914 23.922 34.781 1 97.38 268 TYR A O 1
ATOM 2170 N N . ALA A 1 269 ? -9.164 25.5 33.281 1 97.62 269 ALA A N 1
ATOM 2171 C CA . ALA A 1 269 ? -7.781 25.109 33.562 1 97.62 269 ALA A CA 1
ATOM 2172 C C . ALA A 1 269 ? -6.934 26.344 33.906 1 97.62 269 ALA A C 1
ATOM 2174 O O . ALA A 1 269 ? -7.02 27.359 33.219 1 97.62 269 ALA A O 1
ATOM 2175 N N . GLU A 1 270 ? -6.289 26.312 34.938 1 95 270 GLU A N 1
ATOM 2176 C CA . GLU A 1 270 ? -5.215 27.234 35.312 1 95 270 GLU A CA 1
ATOM 2177 C C . GLU A 1 270 ? -3.854 26.562 35.25 1 95 270 GLU A C 1
ATOM 2179 O O . GLU A 1 270 ? -3.516 25.75 36.094 1 95 270 GLU A O 1
ATOM 2184 N N . VAL A 1 271 ? -3.105 26.953 34.281 1 95.44 271 VAL A N 1
ATOM 2185 C CA . VAL A 1 271 ? -1.89 26.203 34 1 95.44 271 VAL A CA 1
ATOM 2186 C C . VAL A 1 271 ? -0.689 27.141 33.969 1 95.44 271 VAL A C 1
ATOM 2188 O O . VAL A 1 271 ? 0.387 26.766 33.5 1 95.44 271 VAL A O 1
ATOM 2191 N N . GLY A 1 272 ? -0.753 28.375 34.438 1 91.19 272 GLY A N 1
ATOM 2192 C CA . GLY A 1 272 ? 0.316 29.344 34.312 1 91.19 272 GLY A CA 1
ATOM 2193 C C . GLY A 1 272 ? 0.942 29.719 35.656 1 91.19 272 GLY A C 1
ATOM 2194 O O . GLY A 1 272 ? 1.957 30.422 35.688 1 91.19 272 GLY A O 1
ATOM 2195 N N . ALA A 1 273 ? 0.368 29.188 36.75 1 87.56 273 ALA A N 1
ATOM 2196 C CA . ALA A 1 273 ? 0.895 29.578 38.062 1 87.56 273 ALA A CA 1
ATOM 2197 C C . ALA A 1 273 ? 2.312 29.047 38.25 1 87.56 273 ALA A C 1
ATOM 2199 O O . ALA A 1 273 ? 2.555 27.844 38.156 1 87.56 273 ALA A O 1
ATOM 2200 N N . GLY A 1 274 ? 3.227 29.969 38.531 1 87.69 274 GLY A N 1
ATOM 2201 C CA . GLY A 1 274 ? 4.609 29.578 38.75 1 87.69 274 GLY A CA 1
ATOM 2202 C C . GLY A 1 274 ? 5.418 29.453 37.469 1 87.69 274 GLY A C 1
ATOM 2203 O O . GLY A 1 274 ? 6.508 28.875 37.469 1 87.69 274 GLY A O 1
ATOM 2204 N N . ASP A 1 275 ? 4.895 29.953 36.375 1 91.5 275 ASP A N 1
ATOM 2205 C CA . ASP A 1 275 ? 5.574 29.859 35.094 1 91.5 275 ASP A CA 1
ATOM 2206 C C . ASP A 1 275 ? 6.805 30.766 35.031 1 91.5 275 ASP A C 1
ATOM 2208 O O . ASP A 1 275 ? 6.969 31.641 35.906 1 91.5 275 ASP A O 1
ATOM 2212 N N . TYR A 1 276 ? 7.684 30.359 34.156 1 90.25 276 TYR A N 1
ATOM 2213 C CA . TYR A 1 276 ? 8.852 31.188 33.875 1 90.25 276 TYR A CA 1
ATOM 2214 C C . TYR A 1 276 ? 8.445 32.625 33.531 1 90.25 276 TYR A C 1
ATOM 2216 O O . TYR A 1 276 ? 7.609 32.844 32.656 1 90.25 276 TYR A O 1
ATOM 2224 N N . LYS A 1 277 ? 8.859 33.594 34.312 1 79.19 277 LYS A N 1
ATOM 2225 C CA . LYS A 1 277 ? 8.453 34.969 34.125 1 79.19 277 LYS A CA 1
ATOM 2226 C C . LYS A 1 277 ? 8.992 35.531 32.812 1 79.19 277 LYS A C 1
ATOM 2228 O O . LYS A 1 277 ? 10.172 35.375 32.5 1 79.19 277 LYS A O 1
ATOM 2233 N N . GLN A 1 278 ? 8.133 36.062 31.969 1 72 278 GLN A N 1
ATOM 2234 C CA . GLN A 1 278 ? 8.508 36.719 30.719 1 72 278 GLN A CA 1
ATOM 2235 C C . GLN A 1 278 ? 7.781 38.031 30.547 1 72 278 GLN A C 1
ATOM 2237 O O . GLN A 1 278 ? 6.551 38.062 30.469 1 72 278 GLN A O 1
ATOM 2242 N N . PRO A 1 279 ? 8.523 39.25 30.453 1 65.75 279 PRO A N 1
ATOM 2243 C CA . PRO A 1 279 ? 9.977 39.438 30.531 1 65.75 279 PRO A CA 1
ATOM 2244 C C . PRO A 1 279 ? 10.492 39.438 31.969 1 65.75 279 PRO A C 1
ATOM 2246 O O . PRO A 1 279 ? 9.75 39.719 32.906 1 65.75 279 PRO A O 1
ATOM 2249 N N . GLN A 1 280 ? 11.68 38.969 31.953 1 73.69 280 GLN A N 1
ATOM 2250 C CA . GLN A 1 280 ? 12.242 38.906 33.312 1 73.69 280 GLN A CA 1
ATOM 2251 C C . GLN A 1 280 ? 12.805 40.25 33.719 1 73.69 280 GLN A C 1
ATOM 2253 O O . GLN A 1 280 ? 12.961 40.531 34.938 1 73.69 280 GLN A O 1
ATOM 2258 N N . LEU A 1 281 ? 13.094 41.062 32.656 1 75.69 281 LEU A N 1
ATOM 2259 C CA . LEU A 1 281 ? 13.586 42.406 32.969 1 75.69 281 LEU A CA 1
ATOM 2260 C C . LEU A 1 281 ? 12.742 43.469 32.281 1 75.69 281 LEU A C 1
ATOM 2262 O O . LEU A 1 281 ? 12.07 43.188 31.281 1 75.69 281 LEU A O 1
ATOM 2266 N N . SER A 1 282 ? 12.758 44.562 32.875 1 71.44 282 SER A N 1
ATOM 2267 C CA . SER A 1 282 ? 11.984 45.688 32.312 1 71.44 282 SER A CA 1
ATOM 2268 C C . SER A 1 282 ? 12.719 46.312 31.141 1 71.44 282 SER A C 1
ATOM 2270 O O . SER A 1 282 ? 12.086 46.875 30.25 1 71.44 282 SER A O 1
ATOM 2272 N N . GLU A 1 283 ? 14.055 46.281 31.203 1 76.69 283 GLU A N 1
ATOM 2273 C CA . GLU A 1 283 ? 14.789 47 30.156 1 76.69 283 GLU A CA 1
ATOM 2274 C C . GLU A 1 283 ? 15.867 46.094 29.547 1 76.69 283 GLU A C 1
ATOM 2276 O O . GLU A 1 283 ? 16.625 45.438 30.266 1 76.69 283 GLU A O 1
ATOM 2281 N N . PHE A 1 284 ? 15.875 46.031 28.328 1 80.62 284 PHE A N 1
ATOM 2282 C CA . PHE A 1 284 ? 16.875 45.312 27.547 1 80.62 284 PHE A CA 1
ATOM 2283 C C . PHE A 1 284 ? 17.516 46.219 26.516 1 80.62 284 PHE A C 1
ATOM 2285 O O . PHE A 1 284 ? 16.953 47.281 26.188 1 80.62 284 PHE A O 1
ATOM 2292 N N . GLN A 1 285 ? 18.703 45.844 26.219 1 79.44 285 GLN A N 1
ATOM 2293 C CA . GLN A 1 285 ? 19.328 46.562 25.109 1 79.44 285 GLN A CA 1
ATOM 2294 C C . GLN A 1 285 ? 18.5 46.406 23.828 1 79.44 285 GLN A C 1
ATOM 2296 O O . GLN A 1 285 ? 17.828 45.406 23.625 1 79.44 285 GLN A O 1
ATOM 2301 N N . LYS A 1 286 ? 18.531 47.5 23.156 1 71.19 286 LYS A N 1
ATOM 2302 C CA . LYS A 1 286 ? 17.828 47.469 21.891 1 71.19 286 LYS A CA 1
ATOM 2303 C C . LYS A 1 286 ? 18.375 46.375 20.969 1 71.19 286 LYS A C 1
ATOM 2305 O O . LYS A 1 286 ? 19.594 46.188 20.906 1 71.19 286 LYS A O 1
ATOM 2310 N N . GLY A 1 287 ? 17.562 45.688 20.375 1 66.62 287 GLY A N 1
ATOM 2311 C CA . GLY A 1 287 ? 17.969 44.656 19.453 1 66.62 287 GLY A CA 1
ATOM 2312 C C . GLY A 1 287 ? 17.5 43.25 19.875 1 66.62 287 GLY A C 1
ATOM 2313 O O . GLY A 1 287 ? 16.641 43.125 20.75 1 66.62 287 GLY A O 1
ATOM 2314 N N . THR A 1 288 ? 18.078 42.281 19.156 1 70.38 288 THR A N 1
ATOM 2315 C CA . THR A 1 288 ? 17.688 40.906 19.406 1 70.38 288 THR A CA 1
ATOM 2316 C C . THR A 1 288 ? 18.656 40.25 20.375 1 70.38 288 THR A C 1
ATOM 2318 O O . THR A 1 288 ? 19.766 40.75 20.609 1 70.38 288 THR A O 1
ATOM 2321 N N . GLY A 1 289 ? 18.172 39.25 21.172 1 76.12 289 GLY A N 1
ATOM 2322 C CA . GLY A 1 289 ? 19.031 38.438 22 1 76.12 289 GLY A CA 1
ATOM 2323 C C . GLY A 1 289 ? 18.703 38.531 23.484 1 76.12 289 GLY A C 1
ATOM 2324 O O . GLY A 1 289 ? 19.125 37.688 24.281 1 76.12 289 GLY A O 1
ATOM 2325 N N . GLY A 1 290 ? 17.938 39.531 23.844 1 81.62 290 GLY A N 1
ATOM 2326 C CA . GLY A 1 290 ? 17.562 39.656 25.25 1 81.62 290 GLY A CA 1
ATOM 2327 C C . GLY A 1 290 ? 18.719 40.094 26.141 1 81.62 290 GLY A C 1
ATOM 2328 O O . GLY A 1 290 ? 18.859 39.594 27.266 1 81.62 290 GLY A O 1
ATOM 2329 N N . ILE A 1 291 ? 19.641 40.938 25.625 1 86.81 291 ILE A N 1
ATOM 2330 C CA . ILE A 1 291 ? 20.828 41.375 26.375 1 86.81 291 ILE A CA 1
ATOM 2331 C C . ILE A 1 291 ? 20.422 42.438 27.391 1 86.81 291 ILE A C 1
ATOM 2333 O O . ILE A 1 291 ? 19.859 43.469 27.016 1 86.81 291 ILE A O 1
ATOM 2337 N N . PRO A 1 292 ? 20.625 42.188 28.688 1 88.44 292 PRO A N 1
ATOM 2338 C CA . PRO A 1 292 ? 20.25 43.156 29.703 1 88.44 292 PRO A CA 1
ATOM 2339 C C . PRO A 1 292 ? 21.062 44.438 29.609 1 88.44 292 PRO A C 1
ATOM 2341 O O . PRO A 1 292 ? 22.203 44.438 29.156 1 88.44 292 PRO A O 1
ATOM 2344 N N . LEU A 1 293 ? 20.297 45.562 30 1 86.94 293 LEU A N 1
ATOM 2345 C CA . LEU A 1 293 ? 21.016 46.812 30.172 1 86.94 293 LEU A CA 1
ATOM 2346 C C . LEU A 1 293 ? 21.844 46.812 31.453 1 86.94 293 LEU A C 1
ATOM 2348 O O . LEU A 1 293 ? 21.281 46.688 32.531 1 86.94 293 LEU A O 1
ATOM 2352 N N . GLY A 1 294 ? 23.125 46.906 31.359 1 82.56 294 GLY A N 1
ATOM 2353 C CA . GLY A 1 294 ? 23.953 46.875 32.562 1 82.56 294 GLY A CA 1
ATOM 2354 C C . GLY A 1 294 ? 24.266 45.469 33.031 1 82.56 294 GLY A C 1
ATOM 2355 O O . GLY A 1 294 ? 24.375 44.531 32.219 1 82.56 294 GLY A O 1
ATOM 2356 N N . GLU A 1 295 ? 24.484 45.312 34.375 1 85.12 295 GLU A N 1
ATOM 2357 C CA . GLU A 1 295 ? 24.828 44 34.938 1 85.12 295 GLU A CA 1
ATOM 2358 C C . GLU A 1 295 ? 23.578 43.125 35.062 1 85.12 295 GLU A C 1
ATOM 2360 O O . GLU A 1 295 ? 22.516 43.562 35.469 1 85.12 295 GLU A O 1
ATOM 2365 N N . ALA A 1 296 ? 23.625 41.844 34.594 1 88.75 296 ALA A N 1
ATOM 2366 C CA . ALA A 1 296 ? 22.516 40.906 34.656 1 88.75 296 ALA A CA 1
ATOM 2367 C C . ALA A 1 296 ? 22.141 40.594 36.125 1 88.75 296 ALA A C 1
ATOM 2369 O O . ALA A 1 296 ? 23 40.188 36.906 1 88.75 296 ALA A O 1
ATOM 2370 N N . PRO A 1 297 ? 20.953 40.875 36.438 1 89.12 297 PRO A N 1
ATOM 2371 C CA . PRO A 1 297 ? 20.547 40.531 37.812 1 89.12 297 PRO A CA 1
ATOM 2372 C C . PRO A 1 297 ? 20.672 39.062 38.125 1 89.12 297 PRO A C 1
ATOM 2374 O O . PRO A 1 297 ? 20.703 38.219 37.188 1 89.12 297 PRO A O 1
ATOM 2377 N N . GLU A 1 298 ? 20.719 38.688 39.344 1 87.5 298 GLU A N 1
ATOM 2378 C CA . GLU A 1 298 ? 20.953 37.312 39.781 1 87.5 298 GLU A CA 1
ATOM 2379 C C . GLU A 1 298 ? 19.766 36.406 39.438 1 87.5 298 GLU A C 1
ATOM 2381 O O . GLU A 1 298 ? 19.938 35.219 39.219 1 87.5 298 GLU A O 1
ATOM 2386 N N . SER A 1 299 ? 18.625 36.969 39.25 1 89.56 299 SER A N 1
ATOM 2387 C CA . SER A 1 299 ? 17.422 36.188 39.031 1 89.56 299 SER A CA 1
ATOM 2388 C C . SER A 1 299 ? 17.172 35.969 37.531 1 89.56 299 SER A C 1
ATOM 2390 O O . SER A 1 299 ? 16.281 35.219 37.125 1 89.56 299 SER A O 1
ATOM 2392 N N . LEU A 1 300 ? 18.031 36.625 36.75 1 92.5 300 LEU A N 1
ATOM 2393 C CA . LEU A 1 300 ? 17.781 36.562 35.312 1 92.5 300 LEU A CA 1
ATOM 2394 C C . LEU A 1 300 ? 18 35.125 34.781 1 92.5 300 LEU A C 1
ATOM 2396 O O . LEU A 1 300 ? 19.062 34.531 35.031 1 92.5 300 LEU A O 1
ATOM 2400 N N . GLY A 1 301 ? 17.031 34.625 34.156 1 93.56 301 GLY A N 1
ATOM 2401 C CA . GLY A 1 301 ? 17.125 33.344 33.531 1 93.56 301 GLY A CA 1
ATOM 2402 C C . GLY A 1 301 ? 16.922 32.188 34.469 1 93.56 301 GLY A C 1
ATOM 2403 O O . GLY A 1 301 ? 16.969 31.016 34.062 1 93.56 301 GLY A O 1
ATOM 2404 N N . VAL A 1 302 ? 16.688 32.375 35.719 1 94.31 302 VAL A N 1
ATOM 2405 C CA . VAL A 1 302 ? 16.609 31.312 36.719 1 94.31 302 VAL A CA 1
ATOM 2406 C C . VAL A 1 302 ? 15.242 30.641 36.688 1 94.31 302 VAL A C 1
ATOM 2408 O O . VAL A 1 302 ? 14.219 31.328 36.656 1 94.31 302 VAL A O 1
ATOM 2411 N N . PHE A 1 303 ? 15.289 29.344 36.562 1 95.75 303 PHE A N 1
ATOM 2412 C CA . PHE A 1 303 ? 14.062 28.562 36.75 1 95.75 303 PHE A CA 1
ATOM 2413 C C . PHE A 1 303 ? 13.773 28.359 38.219 1 95.75 303 PHE A C 1
ATOM 2415 O O . PHE A 1 303 ? 14.484 27.609 38.906 1 95.75 303 PHE A O 1
ATOM 2422 N N . LYS A 1 304 ? 12.688 28.922 38.656 1 93.88 304 LYS A N 1
ATOM 2423 C CA . LYS A 1 304 ? 12.367 28.844 40.062 1 93.88 304 LYS A CA 1
ATOM 2424 C C . LYS A 1 304 ? 11.328 27.766 40.344 1 93.88 304 LYS A C 1
ATOM 2426 O O . LYS A 1 304 ? 11.289 27.188 41.438 1 93.88 304 LYS A O 1
ATOM 2431 N N . SER A 1 305 ? 10.484 27.531 39.406 1 94.19 305 SER A N 1
ATOM 2432 C CA . SER A 1 305 ? 9.445 26.5 39.531 1 94.19 305 SER A CA 1
ATOM 2433 C C . SER A 1 305 ? 8.898 26.094 38.156 1 94.19 305 SER A C 1
ATOM 2435 O O . SER A 1 305 ? 9.18 26.75 37.156 1 94.19 305 SER A O 1
ATOM 2437 N N . GLU A 1 306 ? 8.266 24.984 38.188 1 95 306 GLU A N 1
ATOM 2438 C CA . GLU A 1 306 ? 7.402 24.578 37.062 1 95 306 GLU A CA 1
ATOM 2439 C C . GLU A 1 306 ? 5.93 24.75 37.438 1 95 306 GLU A C 1
ATOM 2441 O O . GLU A 1 306 ? 5.531 24.484 38.562 1 95 306 GLU A O 1
ATOM 2446 N N . PRO A 1 307 ? 5.188 25.188 36.438 1 94.94 307 PRO A N 1
ATOM 2447 C CA . PRO A 1 307 ? 3.766 25.375 36.75 1 94.94 307 PRO A CA 1
ATOM 2448 C C . PRO A 1 307 ? 3.076 24.078 37.125 1 94.94 307 PRO A C 1
ATOM 2450 O O . PRO A 1 307 ? 3.332 23.031 36.531 1 94.94 307 PRO A O 1
ATOM 2453 N N . VAL A 1 308 ? 2.281 24.172 38.188 1 94.62 308 VAL A N 1
ATOM 2454 C CA . VAL A 1 308 ? 1.368 23.094 38.562 1 94.62 308 VAL A CA 1
ATOM 2455 C C . VAL A 1 308 ? 0.032 23.281 37.844 1 94.62 308 VAL A C 1
ATOM 2457 O O . VAL A 1 308 ? -0.568 24.359 37.906 1 94.62 308 VAL A O 1
ATOM 2460 N N . LEU A 1 309 ? -0.4 22.25 37.188 1 97.25 309 LEU A N 1
ATOM 2461 C CA . LEU A 1 309 ? -1.632 22.375 36.406 1 97.25 309 LEU A CA 1
ATOM 2462 C C . LEU A 1 309 ? -2.846 22.016 37.25 1 97.25 309 LEU A C 1
ATOM 2464 O O . LEU A 1 309 ? -2.871 20.969 37.906 1 97.25 309 LEU A O 1
ATOM 2468 N N . TRP A 1 310 ? -3.756 22.938 37.312 1 96.12 310 TRP A N 1
ATOM 2469 C CA . TRP A 1 310 ? -5.055 22.703 37.938 1 96.12 310 TRP A CA 1
ATOM 2470 C C . TRP A 1 310 ? -6.164 22.688 36.906 1 96.12 310 TRP A C 1
ATOM 2472 O O . TRP A 1 310 ? -6.426 23.703 36.25 1 96.12 310 TRP A O 1
ATOM 2482 N N . ILE A 1 311 ? -6.785 21.531 36.75 1 97.69 311 ILE A N 1
ATOM 2483 C CA . ILE A 1 311 ? -7.793 21.359 35.688 1 97.69 311 ILE A CA 1
ATOM 2484 C C . ILE A 1 311 ? -9.094 20.859 36.312 1 97.69 311 ILE A C 1
ATOM 2486 O O . ILE A 1 311 ? -9.117 19.797 36.969 1 97.69 311 ILE A O 1
ATOM 2490 N N . GLY A 1 312 ? -10.117 21.656 36.25 1 97.25 312 GLY A N 1
ATOM 2491 C CA . GLY A 1 312 ? -11.461 21.25 36.594 1 97.25 312 GLY A CA 1
ATOM 2492 C C . GLY A 1 312 ? -12.305 20.875 35.375 1 97.25 312 GLY A C 1
ATOM 2493 O O . GLY A 1 312 ? -12.211 21.516 34.344 1 97.25 312 GLY A O 1
ATOM 2494 N N . TYR A 1 313 ? -13.031 19.797 35.531 1 97.12 313 TYR A N 1
ATOM 2495 C CA . TYR A 1 313 ? -13.883 19.406 34.406 1 97.12 313 TYR A CA 1
ATOM 2496 C C . TYR A 1 313 ? -15.133 18.688 34.906 1 97.12 313 TYR A C 1
ATOM 2498 O O . TYR A 1 313 ? -15.141 18.141 36 1 97.12 313 TYR A O 1
ATOM 2506 N N . ALA A 1 314 ? -16.141 18.812 34.156 1 96 314 ALA A N 1
ATOM 2507 C CA . ALA A 1 314 ? -17.422 18.172 34.469 1 96 314 ALA A CA 1
ATOM 2508 C C . ALA A 1 314 ? -17.781 17.141 33.406 1 96 314 ALA A C 1
ATOM 2510 O O . ALA A 1 314 ? -17.547 17.359 32.188 1 96 314 ALA A O 1
ATOM 2511 N N . VAL A 1 315 ? -18.234 15.977 33.812 1 93.88 315 VAL A N 1
ATOM 2512 C CA . VAL A 1 315 ? -18.609 14.906 32.906 1 93.88 315 VAL A CA 1
ATOM 2513 C C . VAL A 1 315 ? -20.109 14.641 33.031 1 93.88 315 VAL A C 1
ATOM 2515 O O . VAL A 1 315 ? -20.641 14.516 34.156 1 93.88 315 VAL A O 1
ATOM 2518 N N . ASN A 1 316 ? -20.719 14.641 31.891 1 90.25 316 ASN A N 1
ATOM 2519 C CA . ASN A 1 316 ? -22.125 14.258 31.875 1 90.25 316 ASN A CA 1
ATOM 2520 C C . ASN A 1 316 ? -22.297 12.766 32.125 1 90.25 316 ASN A C 1
ATOM 2522 O O . ASN A 1 316 ? -21.891 11.93 31.328 1 90.25 316 ASN A O 1
ATOM 2526 N N . SER A 1 317 ? -22.922 12.383 33.219 1 90 317 SER A N 1
ATOM 2527 C CA . SER A 1 317 ? -23.109 10.984 33.594 1 90 317 SER A CA 1
ATOM 2528 C C . SER A 1 317 ? -24.172 10.312 32.75 1 90 317 SER A C 1
ATOM 2530 O O . SER A 1 317 ? -24.281 9.086 32.75 1 90 317 SER A O 1
ATOM 2532 N N . THR A 1 318 ? -24.953 11.055 32.031 1 87.12 318 THR A N 1
ATOM 2533 C CA . THR A 1 318 ? -26.062 10.578 31.219 1 87.12 318 THR A CA 1
ATOM 2534 C C . THR A 1 318 ? -27.188 10.055 32.094 1 87.12 318 THR A C 1
ATOM 2536 O O . THR A 1 318 ? -28.156 9.477 31.594 1 87.12 318 THR A O 1
ATOM 2539 N N . GLU A 1 319 ? -27.031 10.156 33.375 1 91.88 319 GLU A N 1
ATOM 2540 C CA . GLU A 1 319 ? -28.125 9.82 34.281 1 91.88 319 GLU A CA 1
ATOM 2541 C C . GLU A 1 319 ? -29.062 11 34.5 1 91.88 319 GLU A C 1
ATOM 2543 O O . GLU A 1 319 ? -28.641 12.102 34.812 1 91.88 319 GLU A O 1
ATOM 2548 N N . ARG A 1 320 ? -30.25 10.781 34.344 1 92.88 320 ARG A N 1
ATOM 2549 C CA . ARG A 1 320 ? -31.25 11.836 34.469 1 92.88 320 ARG A CA 1
ATOM 2550 C C . ARG A 1 320 ? -31.422 12.25 35.938 1 92.88 320 ARG A C 1
ATOM 2552 O O . ARG A 1 320 ? -31.422 11.398 36.844 1 92.88 320 ARG A O 1
ATOM 2559 N N . LEU A 1 321 ? -31.562 13.547 36.125 1 93 321 LEU A N 1
ATOM 2560 C CA . LEU A 1 321 ? -31.75 14.078 37.469 1 93 321 LEU A CA 1
ATOM 2561 C C . LEU A 1 321 ? -33.188 13.844 37.969 1 93 321 LEU A C 1
ATOM 2563 O O . LEU A 1 321 ? -34.125 13.945 37.156 1 93 321 LEU A O 1
ATOM 2567 N N . SER A 1 322 ? -33.219 13.43 39.219 1 92.06 322 SER A N 1
ATOM 2568 C CA . SER A 1 322 ? -34.562 13.305 39.844 1 92.06 322 SER A CA 1
ATOM 2569 C C . SER A 1 322 ? -35.25 14.648 39.906 1 92.06 322 SER A C 1
ATOM 2571 O O . SER A 1 322 ? -34.625 15.68 40.125 1 92.06 322 SER A O 1
ATOM 2573 N N . PRO A 1 323 ? -36.531 14.586 39.75 1 89 323 PRO A N 1
ATOM 2574 C CA . PRO A 1 323 ? -37.281 15.844 39.781 1 89 323 PRO A CA 1
ATOM 2575 C C . PRO A 1 323 ? -37.125 16.578 41.094 1 89 323 PRO A C 1
ATOM 2577 O O . PRO A 1 323 ? -37.281 17.797 41.156 1 89 323 PRO A O 1
ATOM 2580 N N . ASP A 1 324 ? -36.75 15.922 42.125 1 90.38 324 ASP A N 1
ATOM 2581 C CA . ASP A 1 324 ? -36.625 16.516 43.469 1 90.38 324 ASP A CA 1
ATOM 2582 C C . ASP A 1 324 ? -35.25 17.125 43.656 1 90.38 324 ASP A C 1
ATOM 2584 O O . ASP A 1 324 ? -35.031 17.844 44.656 1 90.38 324 ASP A O 1
ATOM 2588 N N . ASP A 1 325 ? -34.438 16.891 42.75 1 90 325 ASP A N 1
ATOM 2589 C CA . ASP A 1 325 ? -33.094 17.438 42.844 1 90 325 ASP A CA 1
ATOM 2590 C C . ASP A 1 325 ? -33.062 18.938 42.531 1 90 325 ASP A C 1
ATOM 2592 O O . ASP A 1 325 ? -33.688 19.375 41.562 1 90 325 ASP A O 1
ATOM 2596 N N . PRO A 1 326 ? -32.5 19.734 43.344 1 91.06 326 PRO A N 1
ATOM 2597 C CA . PRO A 1 326 ? -32.469 21.172 43.125 1 91.06 326 PRO A CA 1
ATOM 2598 C C . PRO A 1 326 ? -31.812 21.547 41.781 1 91.06 326 PRO A C 1
ATOM 2600 O O . PRO A 1 326 ? -32.125 22.594 41.219 1 91.06 326 PRO A O 1
ATOM 2603 N N . LEU A 1 327 ? -31 20.703 41.312 1 91.62 327 LEU A N 1
ATOM 2604 C CA . LEU A 1 327 ? -30.312 20.984 40.031 1 91.62 327 LEU A CA 1
ATOM 2605 C C . LEU A 1 327 ? -31.188 20.656 38.844 1 91.62 327 LEU A C 1
ATOM 2607 O O . LEU A 1 327 ? -30.906 21.062 37.719 1 91.62 327 LEU A O 1
ATOM 2611 N N . ALA A 1 328 ? -32.281 20.047 39.062 1 91.88 328 ALA A N 1
ATOM 2612 C CA . ALA A 1 328 ? -33.188 19.641 38 1 91.88 328 ALA A CA 1
ATOM 2613 C C . ALA A 1 328 ? -33.875 20.844 37.375 1 91.88 328 ALA A C 1
ATOM 2615 O O . ALA A 1 328 ? -34.438 20.75 36.281 1 91.88 328 ALA A O 1
ATOM 2616 N N . ALA A 1 329 ? -33.844 21.922 38.031 1 90.12 329 ALA A N 1
ATOM 2617 C CA . ALA A 1 329 ? -34.438 23.156 37.5 1 90.12 329 ALA A CA 1
ATOM 2618 C C . ALA A 1 329 ? -33.656 23.672 36.312 1 90.12 329 ALA A C 1
ATOM 2620 O O . ALA A 1 329 ? -34.219 24.344 35.438 1 90.12 329 ALA A O 1
ATOM 2621 N N . ARG A 1 330 ? -32.406 23.25 36.25 1 89.75 330 ARG A N 1
ATOM 2622 C CA . ARG A 1 330 ? -31.562 23.797 35.188 1 89.75 330 ARG A CA 1
ATOM 2623 C C . ARG A 1 330 ? -30.953 22.688 34.312 1 89.75 330 ARG A C 1
ATOM 2625 O O . ARG A 1 330 ? -30.594 22.922 33.156 1 89.75 330 ARG A O 1
ATOM 2632 N N . TRP A 1 331 ? -30.797 21.562 35 1 92 331 TRP A N 1
ATOM 2633 C CA . TRP A 1 331 ? -30.062 20.5 34.312 1 92 331 TRP A CA 1
ATOM 2634 C C . TRP A 1 331 ? -30.938 19.266 34.156 1 92 331 TRP A C 1
ATOM 2636 O O . TRP A 1 331 ? -31.688 18.891 35.031 1 92 331 TRP A O 1
ATOM 2646 N N . THR A 1 332 ? -30.828 18.703 32.969 1 90.75 332 THR A N 1
ATOM 2647 C CA . THR A 1 332 ? -31.562 17.469 32.688 1 90.75 332 THR A CA 1
ATOM 2648 C C . THR A 1 332 ? -30.828 16.25 33.219 1 90.75 332 THR A C 1
ATOM 2650 O O . THR A 1 332 ? -31.438 15.32 33.719 1 90.75 332 THR A O 1
ATOM 2653 N N . PHE A 1 333 ? -29.516 16.312 33 1 91.44 333 PHE A N 1
ATOM 2654 C CA . PHE A 1 333 ? -28.688 15.188 33.375 1 91.44 333 PHE A CA 1
ATOM 2655 C C . PHE A 1 333 ? -27.719 15.586 34.5 1 91.44 333 PHE A C 1
ATOM 2657 O O . PHE A 1 333 ? -27.453 16.766 34.688 1 91.44 333 PHE A O 1
ATOM 2664 N N . ARG A 1 334 ? -27.312 14.539 35.219 1 92.38 334 ARG A N 1
ATOM 2665 C CA . ARG A 1 334 ? -26.359 14.773 36.281 1 92.38 334 ARG A CA 1
ATOM 2666 C C . ARG A 1 334 ? -24.953 14.984 35.75 1 92.38 334 ARG A C 1
ATOM 2668 O O . ARG A 1 334 ? -24.5 14.227 34.875 1 92.38 334 ARG A O 1
ATOM 2675 N N . TYR A 1 335 ? -24.328 16.062 36.188 1 93.5 335 TYR A N 1
ATOM 2676 C CA . TYR A 1 335 ? -22.938 16.328 35.875 1 93.5 335 TYR A CA 1
ATOM 2677 C C . TYR A 1 335 ? -22.031 16.031 37.062 1 93.5 335 TYR A C 1
ATOM 2679 O O . TYR A 1 335 ? -22.344 16.422 38.188 1 93.5 335 TYR A O 1
ATOM 2687 N N . ASP A 1 336 ? -20.984 15.258 36.812 1 93.44 336 ASP A N 1
ATOM 2688 C CA . ASP A 1 336 ? -19.984 14.977 37.844 1 93.44 336 ASP A CA 1
ATOM 2689 C C . ASP A 1 336 ? -18.766 15.875 37.688 1 93.44 336 ASP A C 1
ATOM 2691 O O . ASP A 1 336 ? -18.109 15.859 36.656 1 93.44 336 ASP A O 1
ATOM 2695 N N . ALA A 1 337 ? -18.5 16.609 38.719 1 95.12 337 ALA A N 1
ATOM 2696 C CA . ALA A 1 337 ? -17.391 17.562 38.688 1 95.12 337 ALA A CA 1
ATOM 2697 C C . ALA A 1 337 ? -16.125 16.922 39.281 1 95.12 337 ALA A C 1
ATOM 2699 O O . ALA A 1 337 ? -16.172 16.188 40.25 1 95.12 337 ALA A O 1
ATOM 2700 N N . HIS A 1 338 ? -15 17.172 38.594 1 95.62 338 HIS A N 1
ATOM 2701 C CA . HIS A 1 338 ? -13.688 16.672 39 1 95.62 338 HIS A CA 1
ATOM 2702 C C . HIS A 1 338 ? -12.641 17.781 38.938 1 95.62 338 HIS A C 1
ATOM 2704 O O . HIS A 1 338 ? -12.766 18.719 38.156 1 95.62 338 HIS A O 1
ATOM 2710 N N . ILE A 1 339 ? -11.648 17.688 39.812 1 97.06 339 ILE A N 1
ATOM 2711 C CA . ILE A 1 339 ? -10.5 18.578 39.781 1 97.06 339 ILE A CA 1
ATOM 2712 C C . ILE A 1 339 ? -9.211 17.75 39.75 1 97.06 339 ILE A C 1
ATOM 2714 O O . ILE A 1 339 ? -9.031 16.844 40.562 1 97.06 339 ILE A O 1
ATOM 2718 N N . LEU A 1 340 ? -8.359 18.062 38.781 1 97.5 340 LEU A N 1
ATOM 2719 C CA . LEU A 1 340 ? -7.074 17.391 38.625 1 97.5 340 LEU A CA 1
ATOM 2720 C C . LEU A 1 340 ? -5.918 18.328 38.969 1 97.5 340 LEU A C 1
ATOM 2722 O O . LEU A 1 340 ? -5.961 19.516 38.656 1 97.5 340 LEU A O 1
ATOM 2726 N N . ARG A 1 341 ? -4.992 17.781 39.656 1 96.75 341 ARG A N 1
ATOM 2727 C CA . ARG A 1 341 ? -3.701 18.422 39.875 1 96.75 341 ARG A CA 1
ATOM 2728 C C . ARG A 1 341 ? -2.582 17.672 39.156 1 96.75 341 ARG A C 1
ATOM 2730 O O . ARG A 1 341 ? -2.418 16.469 39.375 1 96.75 341 ARG A O 1
ATOM 2737 N N . CYS A 1 342 ? -1.845 18.312 38.281 1 97.56 342 CYS A N 1
ATOM 2738 C CA . CYS A 1 342 ? -0.795 17.656 37.5 1 97.56 342 CYS A CA 1
ATOM 2739 C C . CYS A 1 342 ? 0.561 18.297 37.75 1 97.56 342 CYS A C 1
ATOM 2741 O O . CYS A 1 342 ? 0.688 19.531 37.719 1 97.56 342 CYS A O 1
ATOM 2743 N N . VAL A 1 343 ? 1.56 17.484 38 1 97 343 VAL A N 1
ATOM 2744 C CA . VAL A 1 343 ? 2.914 17.938 38.281 1 97 343 VAL A CA 1
ATOM 2745 C C . VAL A 1 343 ? 3.859 17.484 37.188 1 97 343 VAL A C 1
ATOM 2747 O O . VAL A 1 343 ? 3.76 16.359 36.688 1 97 343 VAL A O 1
ATOM 2750 N N . HIS A 1 344 ? 4.719 18.406 36.781 1 98.12 344 HIS A N 1
ATOM 2751 C CA . HIS A 1 344 ? 5.684 18.125 35.719 1 98.12 344 HIS A CA 1
ATOM 2752 C C . HIS A 1 344 ? 6.875 17.328 36.25 1 98.12 344 HIS A C 1
ATOM 2754 O O . HIS A 1 344 ? 7.617 17.812 37.125 1 98.12 344 HIS A O 1
ATOM 2760 N N . MET A 1 345 ? 7.031 16.094 35.688 1 98 345 MET A N 1
ATOM 2761 C CA . MET A 1 345 ? 8.023 15.164 36.219 1 98 345 MET A CA 1
ATOM 2762 C C . MET A 1 345 ? 8.93 14.633 35.125 1 98 345 MET A C 1
ATOM 2764 O O . MET A 1 345 ? 8.586 14.719 33.938 1 98 345 MET A O 1
ATOM 2768 N N . VAL A 1 346 ? 10.102 14.172 35.594 1 98.25 346 VAL A N 1
ATOM 2769 C CA . VAL A 1 346 ? 10.93 13.328 34.719 1 98.25 346 VAL A CA 1
ATOM 2770 C C . VAL A 1 346 ? 10.477 11.875 34.844 1 98.25 346 VAL A C 1
ATOM 2772 O O . VAL A 1 346 ? 10.172 11.398 35.938 1 98.25 346 VAL A O 1
ATOM 2775 N N . ALA A 1 347 ? 10.398 11.234 33.75 1 98.38 347 ALA A N 1
ATOM 2776 C CA . ALA A 1 347 ? 9.898 9.867 33.781 1 98.38 347 ALA A CA 1
ATOM 2777 C C . ALA A 1 347 ? 10.695 8.977 32.812 1 98.38 347 ALA A C 1
ATOM 2779 O O . ALA A 1 347 ? 11.305 9.461 31.875 1 98.38 347 ALA A O 1
ATOM 2780 N N . ASN A 1 348 ? 10.688 7.734 33.188 1 98.19 348 ASN A N 1
ATOM 2781 C CA . ASN A 1 348 ? 11.188 6.703 32.281 1 98.19 348 ASN A CA 1
ATOM 2782 C C . ASN A 1 348 ? 10.078 6.164 31.375 1 98.19 348 ASN A C 1
ATOM 2784 O O . ASN A 1 348 ? 9.086 5.629 31.859 1 98.19 348 ASN A O 1
ATOM 2788 N N . TYR A 1 349 ? 10.312 6.359 30.125 1 98 349 TYR A N 1
ATOM 2789 C CA . TYR A 1 349 ? 9.352 5.879 29.141 1 98 349 TYR A CA 1
ATOM 2790 C C . TYR A 1 349 ? 9.734 4.492 28.625 1 98 349 TYR A C 1
ATOM 2792 O O . TYR A 1 349 ? 10.914 4.207 28.422 1 98 349 TYR A O 1
ATOM 2800 N N . THR A 1 350 ? 8.773 3.609 28.547 1 97.81 350 THR A N 1
ATOM 2801 C CA . THR A 1 350 ? 8.891 2.359 27.797 1 97.81 350 THR A CA 1
ATOM 2802 C C . THR A 1 350 ? 7.816 2.264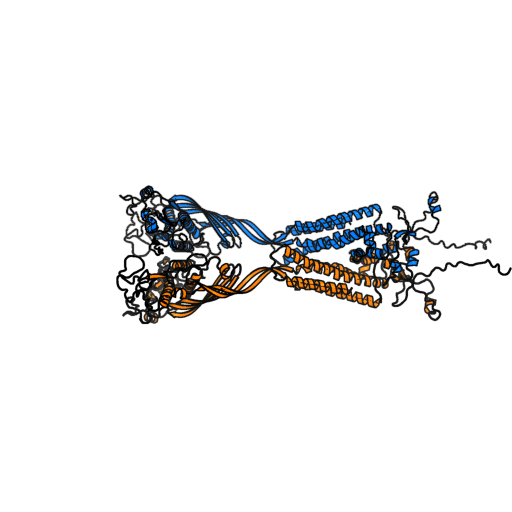 26.719 1 97.81 350 THR A C 1
ATOM 2804 O O . THR A 1 350 ? 6.629 2.15 27.031 1 97.81 350 THR A O 1
ATOM 2807 N N . THR A 1 351 ? 8.273 2.312 25.5 1 96.81 351 THR A N 1
ATOM 2808 C CA . THR A 1 351 ? 7.316 2.365 24.406 1 96.81 351 THR A CA 1
ATOM 2809 C C . THR A 1 351 ? 7.496 1.168 23.469 1 96.81 351 THR A C 1
ATOM 2811 O O . THR A 1 351 ? 8.609 0.88 23.031 1 96.81 351 THR A O 1
ATOM 2814 N N . LYS A 1 352 ? 6.438 0.491 23.234 1 96.38 352 LYS A N 1
ATOM 2815 C CA . LYS A 1 352 ? 6.398 -0.577 22.25 1 96.38 352 LYS A CA 1
ATOM 2816 C C . LYS A 1 352 ? 5.812 -0.08 20.922 1 96.38 352 LYS A C 1
ATOM 2818 O O . LYS A 1 352 ? 4.652 0.34 20.875 1 96.38 352 LYS A O 1
ATOM 2823 N N . TRP A 1 353 ? 6.664 -0.151 19.875 1 95.31 353 TRP A N 1
ATOM 2824 C CA . TRP A 1 353 ? 6.246 0.271 18.547 1 95.31 353 TRP A CA 1
ATOM 2825 C C . TRP A 1 353 ? 5.773 -0.92 17.719 1 95.31 353 TRP A C 1
ATOM 2827 O O . TRP A 1 353 ? 6.387 -1.989 17.75 1 95.31 353 TRP A O 1
ATOM 2837 N N . ASN A 1 354 ? 4.652 -0.779 17.078 1 94 354 ASN A N 1
ATOM 2838 C CA . ASN A 1 354 ? 4.117 -1.793 16.172 1 94 354 ASN A CA 1
ATOM 2839 C C . ASN A 1 354 ? 3.791 -1.209 14.805 1 94 354 ASN A C 1
ATOM 2841 O O . ASN A 1 354 ? 2.797 -0.498 14.648 1 94 354 ASN A O 1
ATOM 2845 N N . PHE A 1 355 ? 4.641 -1.532 13.859 1 91.94 355 PHE A N 1
ATOM 2846 C CA . PHE A 1 355 ? 4.418 -1.119 12.484 1 91.94 355 PHE A CA 1
ATOM 2847 C C . PHE A 1 355 ? 3.926 -2.291 11.641 1 91.94 355 PHE A C 1
ATOM 2849 O O . PHE A 1 355 ? 4.73 -3.074 11.125 1 91.94 355 PHE A O 1
ATOM 2856 N N . THR A 1 356 ? 2.658 -2.447 11.539 1 87 356 THR A N 1
ATOM 2857 C CA . THR A 1 356 ? 2.055 -3.498 10.727 1 87 356 THR A CA 1
ATOM 2858 C C . THR A 1 356 ? 1.085 -2.902 9.711 1 87 356 THR A C 1
ATOM 2860 O O . THR A 1 356 ? 0.106 -2.254 10.086 1 87 356 THR A O 1
ATOM 2863 N N . GLU A 1 357 ? 1.271 -3.107 8.43 1 74.31 357 GLU A N 1
ATOM 2864 C CA . GLU A 1 357 ? 0.39 -2.551 7.406 1 74.31 357 GLU A CA 1
ATOM 2865 C C . GLU A 1 357 ? -1.007 -3.16 7.488 1 74.31 357 GLU A C 1
ATOM 2867 O O . GLU A 1 357 ? -1.151 -4.371 7.668 1 74.31 357 GLU A O 1
ATOM 2872 N N . PRO A 1 358 ? -1.982 -2.305 7.43 1 69.06 358 PRO A N 1
ATOM 2873 C CA . PRO A 1 358 ? -1.979 -0.856 7.219 1 69.06 358 PRO A CA 1
ATOM 2874 C C . PRO A 1 358 ? -2.055 -0.067 8.523 1 69.06 358 PRO A C 1
ATOM 2876 O O . PRO A 1 358 ? -2.236 1.152 8.5 1 69.06 358 PRO A O 1
ATOM 2879 N N . MET A 1 359 ? -1.755 -0.792 9.633 1 74.25 359 MET A N 1
ATOM 2880 C CA . MET A 1 359 ? -2.002 -0.153 10.922 1 74.25 359 MET A CA 1
ATOM 2881 C C . MET A 1 359 ? -0.69 0.226 11.602 1 74.25 359 MET A C 1
ATOM 2883 O O . MET A 1 359 ? 0.338 -0.414 11.375 1 74.25 359 MET A O 1
ATOM 2887 N N . PHE A 1 360 ? -0.696 1.309 12.258 1 87.25 360 PHE A N 1
ATOM 2888 C CA . PHE A 1 360 ? 0.343 1.739 13.18 1 87.25 360 PHE A CA 1
ATOM 2889 C C . PHE A 1 360 ? -0.224 1.921 14.586 1 87.25 360 PHE A C 1
ATOM 2891 O O . PHE A 1 360 ? -1.321 2.457 14.75 1 87.25 360 PHE A O 1
ATOM 2898 N N . ASN A 1 361 ? 0.52 1.303 15.602 1 88.5 361 ASN A N 1
ATOM 2899 C CA . ASN A 1 361 ? 0.133 1.481 17 1 88.5 361 ASN A CA 1
ATOM 2900 C C . ASN A 1 361 ? 1.353 1.566 17.906 1 88.5 361 ASN A C 1
ATOM 2902 O O . ASN A 1 361 ? 2.422 1.054 17.578 1 88.5 361 ASN A O 1
ATOM 2906 N N . SER A 1 362 ? 1.159 2.285 18.969 1 93.38 362 SER A N 1
ATOM 2907 C CA . SER A 1 362 ? 2.195 2.385 19.984 1 93.38 362 SER A CA 1
ATOM 2908 C C . SER A 1 362 ? 1.597 2.311 21.391 1 93.38 362 SER A C 1
ATOM 2910 O O . SER A 1 362 ? 0.511 2.84 21.641 1 93.38 362 SER A O 1
ATOM 2912 N N . THR A 1 363 ? 2.24 1.557 22.266 1 94.81 363 THR A N 1
ATOM 2913 C CA . THR A 1 363 ? 1.875 1.483 23.672 1 94.81 363 THR A CA 1
ATOM 2914 C C . THR A 1 363 ? 3.023 1.965 24.547 1 94.81 363 THR A C 1
ATOM 2916 O O . THR A 1 363 ? 4.152 1.486 24.422 1 94.81 363 THR A O 1
ATOM 2919 N N . THR A 1 364 ? 2.652 2.941 25.422 1 96.62 364 THR A N 1
ATOM 2920 C CA . THR A 1 364 ? 3.699 3.553 26.234 1 96.62 364 THR A CA 1
ATOM 2921 C C . THR A 1 364 ? 3.369 3.438 27.719 1 96.62 364 THR A C 1
ATOM 2923 O O . THR A 1 364 ? 2.221 3.631 28.125 1 96.62 364 THR A O 1
ATOM 2926 N N . THR A 1 365 ? 4.336 3 28.484 1 96.5 365 THR A N 1
ATOM 2927 C CA . THR A 1 365 ? 4.27 3.027 29.953 1 96.5 365 THR A CA 1
ATOM 2928 C C . THR A 1 365 ? 5.266 4.035 30.516 1 96.5 365 THR A C 1
ATOM 2930 O O . THR A 1 365 ? 6.352 4.227 29.953 1 96.5 365 THR A O 1
ATOM 2933 N N . ARG A 1 366 ? 4.852 4.727 31.625 1 97 366 ARG A N 1
ATOM 2934 C CA . ARG A 1 366 ? 5.668 5.773 32.219 1 97 366 ARG A CA 1
ATOM 2935 C C . ARG A 1 366 ? 5.93 5.496 33.688 1 97 366 ARG A C 1
ATOM 2937 O O . ARG A 1 366 ? 5 5.18 34.438 1 97 366 ARG A O 1
ATOM 2944 N N . GLU A 1 367 ? 7.148 5.535 34.031 1 97.81 367 GLU A N 1
ATOM 2945 C CA . GLU A 1 367 ? 7.551 5.504 35.438 1 97.81 367 GLU A CA 1
ATOM 2946 C C . GLU A 1 367 ? 8.07 6.863 35.906 1 97.81 367 GLU A C 1
ATOM 2948 O O . GLU A 1 367 ? 9.18 7.262 35.531 1 97.81 367 GLU A O 1
ATOM 2953 N N . HIS A 1 368 ? 7.281 7.539 36.719 1 97.56 368 HIS A N 1
ATOM 2954 C CA . HIS A 1 368 ? 7.66 8.867 37.188 1 97.56 368 HIS A CA 1
ATOM 2955 C C . HIS A 1 368 ? 8.797 8.797 38.188 1 97.56 368 HIS A C 1
ATOM 2957 O O . HIS A 1 368 ? 8.734 8.023 39.156 1 97.56 368 HIS A O 1
ATOM 2963 N N . LEU A 1 369 ? 9.773 9.547 37.969 1 97.44 369 LEU A N 1
ATOM 2964 C CA . LEU A 1 369 ? 10.969 9.5 38.812 1 97.44 369 LEU A CA 1
ATOM 2965 C C . LEU A 1 369 ? 10.984 10.648 39.812 1 97.44 369 LEU A C 1
ATOM 2967 O O . LEU A 1 369 ? 10.773 10.438 41 1 97.44 369 LEU A O 1
ATOM 2971 N N . TYR A 1 370 ? 11.172 11.906 39.375 1 96.81 370 TYR A N 1
ATOM 2972 C CA . TYR A 1 370 ? 11.234 13.094 40.219 1 96.81 370 TYR A CA 1
ATOM 2973 C C . TYR A 1 370 ? 10.727 14.32 39.469 1 96.81 370 TYR A C 1
ATOM 2975 O O . TYR A 1 370 ? 10.688 14.328 38.25 1 96.81 370 TYR A O 1
ATOM 2983 N N . PRO A 1 371 ? 10.266 15.352 40.219 1 97.25 371 PRO A N 1
ATOM 2984 C CA . PRO A 1 371 ? 9.812 16.578 39.562 1 97.25 371 PRO A CA 1
ATOM 2985 C C . PRO A 1 371 ? 10.945 17.312 38.844 1 97.25 371 PRO A C 1
ATOM 2987 O O . PRO A 1 371 ? 12.086 17.312 39.312 1 97.25 371 PRO A O 1
ATOM 2990 N N . ILE A 1 372 ? 10.695 17.938 37.719 1 97.38 372 ILE A N 1
ATOM 2991 C CA . ILE A 1 372 ? 11.688 18.656 36.938 1 97.38 372 ILE A CA 1
ATOM 2992 C C . ILE A 1 372 ? 12.336 19.75 37.75 1 97.38 372 ILE A C 1
ATOM 2994 O O . ILE A 1 372 ? 13.555 19.922 37.75 1 97.38 372 ILE A O 1
ATOM 2998 N N . ILE A 1 373 ? 11.547 20.547 38.406 1 96.56 373 ILE A N 1
ATOM 2999 C CA . ILE A 1 373 ? 12.008 21.484 39.406 1 96.56 373 ILE A CA 1
ATOM 3000 C C . ILE A 1 373 ? 11.32 21.188 40.75 1 96.56 373 ILE A C 1
ATOM 3002 O O . ILE A 1 373 ? 10.094 21.25 40.844 1 96.56 373 ILE A O 1
ATOM 3006 N N . ASN A 1 374 ? 12.094 20.891 41.719 1 94.62 374 ASN A N 1
ATOM 3007 C CA . ASN A 1 374 ? 11.562 20.453 43 1 94.62 374 ASN A CA 1
ATOM 3008 C C . ASN A 1 374 ? 11.32 21.625 43.938 1 94.62 374 ASN A C 1
ATOM 3010 O O . ASN A 1 374 ? 11.992 21.766 44.969 1 94.62 374 ASN A O 1
ATOM 3014 N N . THR A 1 375 ? 10.414 22.453 43.594 1 94.56 375 THR A N 1
ATOM 3015 C CA . THR A 1 375 ? 10.008 23.578 44.438 1 94.56 375 THR A CA 1
ATOM 3016 C C . THR A 1 375 ? 8.492 23.578 44.625 1 94.56 375 THR A C 1
ATOM 3018 O O . THR A 1 375 ? 7.77 22.875 43.906 1 94.56 375 THR A O 1
ATOM 3021 N N . THR A 1 376 ? 8.086 24.203 45.656 1 90.44 376 THR A N 1
ATOM 3022 C CA . THR A 1 376 ? 6.668 24.375 45.938 1 90.44 376 THR A CA 1
ATOM 3023 C C . THR A 1 376 ? 6.281 25.859 45.875 1 90.44 376 THR A C 1
ATOM 3025 O O . THR A 1 376 ? 7.027 26.719 46.344 1 90.44 376 THR A O 1
ATOM 3028 N N . LEU A 1 377 ? 5.211 26.078 45.25 1 89.06 377 LEU A N 1
ATOM 3029 C CA . LEU A 1 377 ? 4.738 27.453 45.156 1 89.06 377 LEU A CA 1
ATOM 3030 C C . LEU A 1 377 ? 4.344 27.984 46.531 1 89.06 377 LEU A C 1
ATOM 3032 O O . LEU A 1 377 ? 3.732 27.266 47.312 1 89.06 377 LEU A O 1
ATOM 3036 N N . THR A 1 378 ? 4.723 29.219 46.719 1 85.44 378 THR A N 1
ATOM 3037 C CA . THR A 1 378 ? 4.465 29.812 48.031 1 85.44 378 THR A CA 1
ATOM 3038 C C . THR A 1 378 ? 3.006 30.25 48.156 1 85.44 378 THR A C 1
ATOM 3040 O O . THR A 1 378 ? 2.432 30.766 47.188 1 85.44 378 THR A O 1
ATOM 3043 N N . ARG A 1 379 ? 2.488 30.031 49.344 1 83.62 379 ARG A N 1
ATOM 3044 C CA . ARG A 1 379 ? 1.091 30.359 49.594 1 83.62 379 ARG A CA 1
ATOM 3045 C C . ARG A 1 379 ? 0.966 31.719 50.312 1 83.62 379 ARG A C 1
ATOM 3047 O O . ARG A 1 379 ? 1.839 32.094 51.094 1 83.62 379 ARG A O 1
ATOM 3054 N N . GLY A 1 380 ? -0.012 32.469 49.719 1 70.25 380 GLY A N 1
ATOM 3055 C CA . GLY A 1 380 ? -0.297 33.719 50.406 1 70.25 380 GLY A CA 1
ATOM 3056 C C . GLY A 1 380 ? -0.974 33.531 51.75 1 70.25 380 GLY A C 1
ATOM 3057 O O . GLY A 1 380 ? -1.137 32.375 52.219 1 70.25 380 GLY A O 1
ATOM 3058 N N . ILE A 1 381 ? -1.321 34.656 52.281 1 63 381 ILE A N 1
ATOM 3059 C CA . ILE A 1 381 ? -1.874 34.719 53.625 1 63 381 ILE A CA 1
ATOM 3060 C C . ILE A 1 381 ? -3.207 33.969 53.688 1 63 381 ILE A C 1
ATOM 3062 O O . ILE A 1 381 ? -3.523 33.344 54.688 1 63 381 ILE A O 1
ATOM 3066 N N . TYR A 1 382 ? -3.793 34.062 52.594 1 64.12 382 TYR A N 1
ATOM 3067 C CA . TYR A 1 382 ? -5.113 33.438 52.625 1 64.12 382 TYR A CA 1
ATOM 3068 C C . TYR A 1 382 ? -5.062 32 52.062 1 64.12 382 TYR A C 1
ATOM 3070 O O . TYR A 1 382 ? -6.094 31.438 51.719 1 64.12 382 TYR A O 1
ATOM 3078 N N . GLY A 1 383 ? -3.859 31.484 51.906 1 65.25 383 GLY A N 1
ATOM 3079 C CA . GLY A 1 383 ? -3.721 30.078 51.562 1 65.25 383 GLY A CA 1
ATOM 3080 C C . GLY A 1 383 ? -3.668 29.859 50.062 1 65.25 383 GLY A C 1
ATOM 3081 O O . GLY A 1 383 ? -3.408 28.734 49.594 1 65.25 383 GLY A O 1
ATOM 3082 N N . MET A 1 384 ? -3.996 30.891 49.312 1 70.56 384 MET A N 1
ATOM 3083 C CA . MET A 1 384 ? -3.939 30.75 47.844 1 70.56 384 MET A CA 1
ATOM 3084 C C . MET A 1 384 ? -2.527 31.016 47.344 1 70.56 384 MET A C 1
ATOM 3086 O O . MET A 1 384 ? -1.743 31.703 47.969 1 70.56 384 MET A O 1
ATOM 3090 N N . THR A 1 385 ? -2.271 30.297 46.312 1 74.81 385 THR A N 1
ATOM 3091 C CA . THR A 1 385 ? -0.955 30.484 45.688 1 74.81 385 THR A CA 1
ATOM 3092 C C . THR A 1 385 ? -0.709 31.953 45.375 1 74.81 385 THR A C 1
ATOM 3094 O O . THR A 1 385 ? -1.589 32.625 44.844 1 74.81 385 THR A O 1
ATOM 3097 N N . ASN A 1 386 ? 0.332 32.5 45.969 1 73.88 386 ASN A N 1
ATOM 3098 C CA . ASN A 1 386 ? 0.744 33.875 45.688 1 73.88 386 ASN A CA 1
ATOM 3099 C C . ASN A 1 386 ? 1.862 33.906 44.656 1 73.88 386 ASN A C 1
ATOM 3101 O O . ASN A 1 386 ? 3.021 33.656 44.969 1 73.88 386 ASN A O 1
ATOM 3105 N N . SER A 1 387 ? 1.549 34.312 43.469 1 71.19 387 SER A N 1
ATOM 3106 C CA . SER A 1 387 ? 2.488 34.281 42.344 1 71.19 387 SER A CA 1
ATOM 3107 C C . SER A 1 387 ? 3.527 35.406 42.469 1 71.19 387 SER A C 1
ATOM 3109 O O . SER A 1 387 ? 4.543 35.375 41.781 1 71.19 387 SER A O 1
ATOM 3111 N N . THR A 1 388 ? 3.322 36.219 43.469 1 74.69 388 THR A N 1
ATOM 3112 C CA . THR A 1 388 ? 4.262 37.312 43.656 1 74.69 388 THR A CA 1
ATOM 3113 C C . THR A 1 388 ? 5.434 36.906 44.531 1 74.69 388 THR A C 1
ATOM 3115 O O . THR A 1 388 ? 6.48 37.562 44.531 1 74.69 388 THR A O 1
ATOM 3118 N N . LEU A 1 389 ? 5.207 35.812 45.25 1 82.69 389 LEU A N 1
ATOM 3119 C CA . LEU A 1 389 ? 6.266 35.312 46.125 1 82.69 389 LEU A CA 1
ATOM 3120 C C . LEU A 1 389 ? 7.074 34.219 45.438 1 82.69 389 LEU A C 1
ATOM 3122 O O . LEU A 1 389 ? 6.531 33.469 44.625 1 82.69 389 LEU A O 1
ATOM 3126 N N . ASP A 1 390 ? 8.289 34.188 45.75 1 87.75 390 ASP A N 1
ATOM 3127 C CA . ASP A 1 390 ? 9.164 33.188 45.156 1 87.75 390 ASP A CA 1
ATOM 3128 C C . ASP A 1 390 ? 8.891 31.781 45.719 1 87.75 390 ASP A C 1
ATOM 3130 O O . ASP A 1 390 ? 8.609 31.625 46.906 1 87.75 390 ASP A O 1
ATOM 3134 N N . PRO A 1 391 ? 8.969 30.859 44.844 1 91.81 391 PRO A N 1
ATOM 3135 C CA . PRO A 1 391 ? 8.82 29.469 45.312 1 91.81 391 PRO A CA 1
ATOM 3136 C C . PRO A 1 391 ? 9.945 29.031 46.25 1 91.81 391 PRO A C 1
ATOM 3138 O O . PRO A 1 391 ? 11.008 29.656 46.281 1 91.81 391 PRO A O 1
ATOM 3141 N N . THR A 1 392 ? 9.672 28.062 47.094 1 91.56 392 THR A N 1
ATOM 3142 C CA . THR A 1 392 ? 10.656 27.562 48.031 1 91.56 392 THR A CA 1
ATOM 3143 C C . THR A 1 392 ? 10.859 26.062 47.875 1 91.56 392 THR A C 1
ATOM 3145 O O . THR A 1 392 ? 9.938 25.344 47.469 1 91.56 392 THR A O 1
ATOM 3148 N N . PRO A 1 393 ? 12.047 25.5 48.125 1 94.31 393 PRO A N 1
ATOM 3149 C CA . PRO A 1 393 ? 13.242 26.219 48.562 1 94.31 393 PRO A CA 1
ATOM 3150 C C . PRO A 1 393 ? 14.062 26.797 47.406 1 94.31 393 PRO A C 1
ATOM 3152 O O . PRO A 1 393 ? 14.117 26.203 46.344 1 94.31 393 PRO A O 1
ATOM 3155 N N . ALA A 1 394 ? 14.805 27.734 47.688 1 93 394 ALA A N 1
ATOM 3156 C CA . ALA A 1 394 ? 15.578 28.422 46.688 1 93 394 ALA A CA 1
ATOM 3157 C C . ALA A 1 394 ? 16.766 27.594 46.219 1 93 394 ALA A C 1
ATOM 3159 O O . ALA A 1 394 ? 17.297 27.781 45.125 1 93 394 ALA A O 1
ATOM 3160 N N . GLU A 1 395 ? 17.188 26.672 47.094 1 93.38 395 GLU A N 1
ATOM 3161 C CA . GLU A 1 395 ? 18.312 25.812 46.75 1 93.38 395 GLU A CA 1
ATOM 3162 C C . GLU A 1 395 ? 18.031 24.953 45.531 1 93.38 395 GLU A C 1
ATOM 3164 O O . GLU A 1 395 ? 18.953 24.484 44.875 1 93.38 395 GLU A O 1
ATOM 3169 N N . ASN A 1 396 ? 16.766 24.781 45.25 1 95.31 396 ASN A N 1
ATOM 3170 C CA . ASN A 1 396 ? 16.391 23.891 44.156 1 95.31 396 ASN A CA 1
ATOM 3171 C C . ASN A 1 396 ? 16.156 24.672 42.875 1 95.31 396 ASN A C 1
ATOM 3173 O O . ASN A 1 396 ? 15.727 24.109 41.875 1 95.31 396 ASN A O 1
ATOM 3177 N N . TYR A 1 397 ? 16.484 25.969 42.969 1 95.44 397 TYR A N 1
ATOM 3178 C CA . TYR A 1 397 ? 16.406 26.75 41.719 1 95.44 397 TYR A CA 1
ATOM 3179 C C . TYR A 1 397 ? 17.469 26.281 40.719 1 95.44 397 TYR A C 1
ATOM 3181 O O . TYR A 1 397 ? 18.5 25.766 41.125 1 95.44 397 TYR A O 1
ATOM 3189 N N . ILE A 1 398 ? 17.188 26.422 39.5 1 96.38 398 ILE A N 1
ATOM 3190 C CA . ILE A 1 398 ? 18.141 26.078 38.469 1 96.38 398 ILE A CA 1
ATOM 3191 C C . ILE A 1 398 ? 18.594 27.359 37.75 1 96.38 398 ILE A C 1
ATOM 3193 O O . ILE A 1 398 ? 17.828 27.953 37 1 96.38 398 ILE A O 1
ATOM 3197 N N . SER A 1 399 ? 19.828 27.703 37.938 1 95.56 399 SER A N 1
ATOM 3198 C CA . SER A 1 399 ? 20.391 28.922 37.406 1 95.56 399 SER A CA 1
ATOM 3199 C C . SER A 1 399 ? 21.219 28.641 36.156 1 95.56 399 SER A C 1
ATOM 3201 O O . SER A 1 399 ? 21.891 27.609 36.062 1 95.56 399 SER A O 1
ATOM 3203 N N . PRO A 1 400 ? 21.172 29.562 35.188 1 95.69 400 PRO A N 1
ATOM 3204 C CA . PRO A 1 400 ? 22 29.391 34 1 95.69 400 PRO A CA 1
ATOM 3205 C C . PRO A 1 400 ? 23.5 29.609 34.281 1 95.69 400 PRO A C 1
ATOM 3207 O O . PRO A 1 400 ? 24.328 29.312 33.438 1 95.69 400 PRO A O 1
ATOM 3210 N N . ARG A 1 401 ? 23.844 30.109 35.438 1 93.69 401 ARG A N 1
ATOM 3211 C CA . ARG A 1 401 ? 25.234 30.422 35.781 1 93.69 401 ARG A CA 1
ATOM 3212 C C . ARG A 1 401 ? 25.922 29.234 36.438 1 93.69 401 ARG A C 1
ATOM 3214 O O . ARG A 1 401 ? 27.141 29.125 36.438 1 93.69 401 ARG A O 1
ATOM 3221 N N . GLY A 1 402 ? 25.172 28.344 36.969 1 89.38 402 GLY A N 1
ATOM 3222 C CA . GLY A 1 402 ? 25.719 27.172 37.656 1 89.38 402 GLY A CA 1
ATOM 3223 C C . GLY A 1 402 ? 25.922 25.984 36.719 1 89.38 402 GLY A C 1
ATOM 3224 O O . GLY A 1 402 ? 26.781 26.031 35.812 1 89.38 402 GLY A O 1
ATOM 3225 N N . ASP A 1 403 ? 25.172 25.047 36.906 1 94.12 403 ASP A N 1
ATOM 3226 C CA . ASP A 1 403 ? 25.203 23.859 36.062 1 94.12 403 ASP A CA 1
ATOM 3227 C C . ASP A 1 403 ? 24.484 24.125 34.75 1 94.12 403 ASP A C 1
ATOM 3229 O O . ASP A 1 403 ? 23.297 23.844 34.594 1 94.12 403 ASP A O 1
ATOM 3233 N N . VAL A 1 404 ? 25.281 24.484 33.812 1 95.75 404 VAL A N 1
ATOM 3234 C CA . VAL A 1 404 ? 24.75 24.906 32.5 1 95.75 404 VAL A CA 1
ATOM 3235 C C . VAL A 1 404 ? 24.078 23.719 31.812 1 95.75 404 VAL A C 1
ATOM 3237 O O . VAL A 1 404 ? 23.047 23.891 31.156 1 95.75 404 VAL A O 1
ATOM 3240 N N . ALA A 1 405 ? 24.641 22.547 31.922 1 96.56 405 ALA A N 1
ATOM 3241 C CA . ALA A 1 405 ? 24.078 21.359 31.281 1 96.56 405 ALA A CA 1
ATOM 3242 C C . ALA A 1 405 ? 22.688 21.062 31.828 1 96.56 405 ALA A C 1
ATOM 3244 O O . ALA A 1 405 ? 21.766 20.766 31.062 1 96.56 405 ALA A O 1
ATOM 3245 N N . LEU A 1 406 ? 22.578 21.125 33.125 1 96.69 406 LEU A N 1
ATOM 3246 C CA . LEU A 1 406 ? 21.281 20.891 33.75 1 96.69 406 LEU A CA 1
ATOM 3247 C C . LEU A 1 406 ? 20.281 21.969 33.344 1 96.69 406 LEU A C 1
ATOM 3249 O O . LEU A 1 406 ? 19.109 21.688 33.125 1 96.69 406 LEU A O 1
ATOM 3253 N N . TYR A 1 407 ? 20.75 23.203 33.344 1 97.5 407 TYR A N 1
ATOM 3254 C CA . TYR A 1 407 ? 19.875 24.312 32.969 1 97.5 407 TYR A CA 1
ATOM 3255 C C . TYR A 1 407 ? 19.297 24.125 31.578 1 97.5 407 TYR A C 1
ATOM 3257 O O . TYR A 1 407 ? 18.094 24.312 31.375 1 97.5 407 TYR A O 1
ATOM 3265 N N . LYS A 1 408 ? 20.141 23.766 30.625 1 97.5 408 LYS A N 1
ATOM 3266 C CA . LYS A 1 408 ? 19.703 23.609 29.234 1 97.5 408 LYS A CA 1
ATOM 3267 C C . LYS A 1 408 ? 18.719 22.453 29.094 1 97.5 408 LYS A C 1
ATOM 3269 O O . LYS A 1 408 ? 17.75 22.531 28.344 1 97.5 408 LYS A O 1
ATOM 3274 N N . LYS A 1 409 ? 18.984 21.406 29.75 1 97.56 409 LYS A N 1
ATOM 3275 C CA . LYS A 1 409 ? 18.062 20.266 29.734 1 97.56 409 LYS A CA 1
ATOM 3276 C C . LYS A 1 409 ? 16.719 20.641 30.344 1 97.56 409 LYS A C 1
ATOM 3278 O O . LYS A 1 409 ? 15.656 20.281 29.812 1 97.56 409 LYS A O 1
ATOM 3283 N N . THR A 1 410 ? 16.75 21.344 31.453 1 97.81 410 THR A N 1
ATOM 3284 C CA . THR A 1 410 ? 15.523 21.812 32.125 1 97.81 410 THR A CA 1
ATOM 3285 C C . THR A 1 410 ? 14.742 22.75 31.219 1 97.81 410 THR A C 1
ATOM 3287 O O . THR A 1 410 ? 13.516 22.719 31.172 1 97.81 410 THR A O 1
ATOM 3290 N N . ALA A 1 411 ? 15.523 23.578 30.531 1 97.81 411 ALA A N 1
ATOM 3291 C CA . ALA A 1 411 ? 14.891 24.5 29.578 1 97.81 411 ALA A CA 1
ATOM 3292 C C . ALA A 1 411 ? 14.133 23.734 28.5 1 97.81 411 ALA A C 1
ATOM 3294 O O . ALA A 1 411 ? 13.047 24.156 28.078 1 97.81 411 ALA A O 1
ATOM 3295 N N . ALA A 1 412 ? 14.727 22.688 28.047 1 98.25 412 ALA A N 1
ATOM 3296 C CA . ALA A 1 412 ? 14.07 21.859 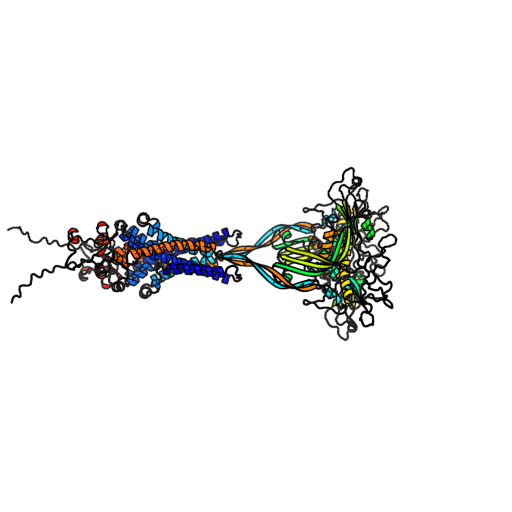27.047 1 98.25 412 ALA A CA 1
ATOM 3297 C C . ALA A 1 412 ? 12.805 21.219 27.594 1 98.25 412 ALA A C 1
ATOM 3299 O O . ALA A 1 412 ? 11.773 21.172 26.922 1 98.25 412 ALA A O 1
ATOM 3300 N N . TYR A 1 413 ? 12.883 20.688 28.812 1 98.56 413 TYR A N 1
ATOM 3301 C CA . TYR A 1 413 ? 11.703 20.141 29.469 1 98.56 413 TYR A CA 1
ATOM 3302 C C . TYR A 1 413 ? 10.617 21.203 29.625 1 98.56 413 TYR A C 1
ATOM 3304 O O . TYR A 1 413 ? 9.445 20.938 29.375 1 98.56 413 TYR A O 1
ATOM 3312 N N . HIS A 1 414 ? 11.062 22.359 30.062 1 98 414 HIS A N 1
ATOM 3313 C CA . HIS A 1 414 ? 10.125 23.453 30.281 1 98 414 HIS A CA 1
ATOM 3314 C C . HIS A 1 414 ? 9.43 23.844 28.969 1 98 414 HIS A C 1
ATOM 3316 O O . HIS A 1 414 ? 8.227 24.109 28.969 1 98 414 HIS A O 1
ATOM 3322 N N . ALA A 1 415 ? 10.219 23.922 27.922 1 97.88 415 ALA A N 1
ATOM 3323 C CA . ALA A 1 415 ? 9.656 24.266 26.625 1 97.88 415 ALA A CA 1
ATOM 3324 C C . ALA A 1 415 ? 8.57 23.281 26.203 1 97.88 415 ALA A C 1
ATOM 3326 O O . ALA A 1 415 ? 7.531 23.672 25.672 1 97.88 415 ALA A O 1
ATOM 3327 N N . MET A 1 416 ? 8.828 22.031 26.422 1 98.06 416 MET A N 1
ATOM 3328 C CA . MET A 1 416 ? 7.84 21 26.125 1 98.06 416 MET A CA 1
ATOM 3329 C C . MET A 1 416 ? 6.574 21.203 26.953 1 98.06 416 MET A C 1
ATOM 3331 O O . MET A 1 416 ? 5.465 21.109 26.422 1 98.06 416 MET A O 1
ATOM 3335 N N . GLY A 1 417 ? 6.762 21.422 28.172 1 97.94 417 GLY A N 1
ATOM 3336 C CA . GLY A 1 417 ? 5.633 21.688 29.047 1 97.94 417 GLY A CA 1
ATOM 3337 C C . GLY A 1 417 ? 4.855 22.922 28.656 1 97.94 417 GLY A C 1
ATOM 3338 O O . GLY A 1 417 ? 3.627 22.953 28.766 1 97.94 417 GLY A O 1
ATOM 3339 N N . GLU A 1 418 ? 5.59 23.922 28.312 1 97.12 418 GLU A N 1
ATOM 3340 C CA . GLU A 1 418 ? 4.953 25.172 27.906 1 97.12 418 GLU A CA 1
ATOM 3341 C C . GLU A 1 418 ? 4.055 24.953 26.688 1 97.12 418 GLU A C 1
ATOM 3343 O O . GLU A 1 418 ? 2.943 25.484 26.625 1 97.12 418 GLU A O 1
ATOM 3348 N N . MET A 1 419 ? 4.551 24.219 25.766 1 96.19 419 MET A N 1
ATOM 3349 C CA . MET A 1 419 ? 3.742 23.922 24.594 1 96.19 419 MET A CA 1
ATOM 3350 C C . MET A 1 419 ? 2.479 23.156 24.969 1 96.19 419 MET A C 1
ATOM 3352 O O . MET A 1 419 ? 1.395 23.438 24.469 1 96.19 419 MET A O 1
ATOM 3356 N N . PHE A 1 420 ? 2.646 22.234 25.844 1 97.44 420 PHE A N 1
ATOM 3357 C CA . PHE A 1 420 ? 1.517 21.438 26.297 1 97.44 420 PHE A CA 1
ATOM 3358 C C . PHE A 1 420 ? 0.469 22.297 26.984 1 97.44 420 PHE A C 1
ATOM 3360 O O . PHE A 1 420 ? -0.728 22.156 26.719 1 97.44 420 PHE A O 1
ATOM 3367 N N . ARG A 1 421 ? 0.849 23.188 27.781 1 97.56 421 ARG A N 1
ATOM 3368 C CA . ARG A 1 421 ? -0.043 24.031 28.562 1 97.56 421 ARG A CA 1
ATOM 3369 C C . ARG A 1 421 ? -0.829 24.984 27.672 1 97.56 421 ARG A C 1
ATOM 3371 O O . ARG A 1 421 ? -1.964 25.344 27.984 1 97.56 421 ARG A O 1
ATOM 3378 N N . ARG A 1 422 ? -0.248 25.266 26.562 1 94.62 422 ARG A N 1
ATOM 3379 C CA . ARG A 1 422 ? -0.941 26.141 25.609 1 94.62 422 ARG A CA 1
ATOM 3380 C C . ARG A 1 422 ? -2.244 25.516 25.141 1 94.62 422 ARG A C 1
ATOM 3382 O O . ARG A 1 422 ? -3.227 26.219 24.891 1 94.62 422 ARG A O 1
ATOM 3389 N N . PHE A 1 423 ? -2.248 24.312 25.078 1 96 423 PHE A N 1
ATOM 3390 C CA . PHE A 1 423 ? -3.428 23.609 24.562 1 96 423 PHE A CA 1
ATOM 3391 C C . PHE A 1 423 ? -4.438 23.375 25.688 1 96 423 PHE A C 1
ATOM 3393 O O . PHE A 1 423 ? -5.613 23.125 25.422 1 96 423 PHE A O 1
ATOM 3400 N N . LEU A 1 424 ? -3.967 23.422 26.922 1 97.19 424 LEU A N 1
ATOM 3401 C CA . LEU A 1 424 ? -4.824 23.109 28.062 1 97.19 424 LEU A CA 1
ATOM 3402 C C . LEU A 1 424 ? -5.453 24.375 28.641 1 97.19 424 LEU A C 1
ATOM 3404 O O . LEU A 1 424 ? -6.535 24.328 29.219 1 97.19 424 LEU A O 1
ATOM 3408 N N . SER A 1 425 ? -4.852 25.5 28.469 1 96.38 425 SER A N 1
ATOM 3409 C CA . SER A 1 425 ? -5.258 26.734 29.141 1 96.38 425 SER A CA 1
ATOM 3410 C C . SER A 1 425 ? -6.629 27.188 28.656 1 96.38 425 SER A C 1
ATOM 3412 O O . SER A 1 425 ? -6.996 26.953 27.5 1 96.38 425 SER A O 1
ATOM 3414 N N . GLY A 1 426 ? -7.395 27.766 29.625 1 94.62 426 GLY A N 1
ATOM 3415 C CA . GLY A 1 426 ? -8.68 28.344 29.266 1 94.62 426 GLY A CA 1
ATOM 3416 C C . GLY A 1 426 ? -9.859 27.656 29.906 1 94.62 426 GLY A C 1
ATOM 3417 O O . GLY A 1 426 ? -9.711 27 30.953 1 94.62 426 GLY A O 1
ATOM 3418 N N . HIS A 1 427 ? -11.016 27.953 29.422 1 94.75 427 HIS A N 1
ATOM 3419 C CA . HIS A 1 427 ? -12.227 27.359 29.969 1 94.75 427 HIS A CA 1
ATOM 3420 C C . HIS A 1 427 ? -13.289 27.156 28.891 1 94.75 427 HIS A C 1
ATOM 3422 O O . HIS A 1 427 ? -13.219 27.766 27.828 1 94.75 427 HIS A O 1
ATOM 3428 N N . VAL A 1 428 ? -14.078 26.281 29.156 1 93 428 VAL A N 1
ATOM 3429 C CA . VAL A 1 428 ? -15.258 26 28.344 1 93 428 VAL A CA 1
ATOM 3430 C C . VAL A 1 428 ? -16.516 26.078 29.219 1 93 428 VAL A C 1
ATOM 3432 O O . VAL A 1 428 ? -16.672 25.297 30.156 1 93 428 VAL A O 1
ATOM 3435 N N . ASP A 1 429 ? -17.344 27 28.859 1 90.5 429 ASP A N 1
ATOM 3436 C CA . ASP A 1 429 ? -18.562 27.188 29.625 1 90.5 429 ASP A CA 1
ATOM 3437 C C . ASP A 1 429 ? -19.734 26.469 28.938 1 90.5 429 ASP A C 1
ATOM 3439 O O . ASP A 1 429 ? -19.781 26.344 27.719 1 90.5 429 ASP A O 1
ATOM 3443 N N . VAL A 1 430 ? -20.641 26.016 29.781 1 88.56 430 VAL A N 1
ATOM 3444 C CA . VAL A 1 430 ? -21.812 25.328 29.266 1 88.56 430 VAL A CA 1
ATOM 3445 C C . VAL A 1 430 ? -23.094 26.016 29.766 1 88.56 430 VAL A C 1
ATOM 3447 O O . VAL A 1 430 ? -23.188 26.359 30.938 1 88.56 430 VAL A O 1
ATOM 3450 N N . GLU A 1 431 ? -23.938 26.281 28.844 1 80.12 431 GLU A N 1
ATOM 3451 C CA . GLU A 1 431 ? -25.266 26.75 29.188 1 80.12 431 GLU A CA 1
ATOM 3452 C C . GLU A 1 431 ? -26.219 25.594 29.422 1 80.12 431 GLU A C 1
ATOM 3454 O O . GLU A 1 431 ? -26.359 24.703 28.578 1 80.12 431 GLU A O 1
ATOM 3459 N N . PRO A 1 432 ? -26.859 25.656 30.578 1 85.94 432 PRO A N 1
ATOM 3460 C CA . PRO A 1 432 ? -27.781 24.547 30.844 1 85.94 432 PRO A CA 1
ATOM 3461 C C . PRO A 1 432 ? -28.922 24.484 29.844 1 85.94 432 PRO A C 1
ATOM 3463 O O . PRO A 1 432 ? -29.281 25.484 29.234 1 85.94 432 PRO A O 1
ATOM 3466 N N . PRO A 1 433 ? -29.453 23.328 29.656 1 83 433 PRO A N 1
ATOM 3467 C CA . PRO A 1 433 ? -30.516 23.141 28.656 1 83 433 PRO A CA 1
ATOM 3468 C C . PRO A 1 433 ? -31.828 23.797 29.062 1 83 433 PRO A C 1
ATOM 3470 O O . PRO A 1 433 ? -32.688 24.031 28.203 1 83 433 PRO A O 1
ATOM 3473 N N . ILE A 1 434 ? -32.031 24 30.391 1 83.25 434 ILE A N 1
ATOM 3474 C CA . ILE A 1 434 ? -33.25 24.609 30.859 1 83.25 434 ILE A CA 1
ATOM 3475 C C . ILE A 1 434 ? -32.938 26 31.453 1 83.25 434 ILE A C 1
ATOM 3477 O O . ILE A 1 434 ? -32.25 26.109 32.469 1 83.25 434 ILE A O 1
ATOM 3481 N N . PRO A 1 435 ? -33.5 27.172 31.031 1 76.88 435 PRO A N 1
ATOM 3482 C CA . PRO A 1 435 ? -34.5 27.188 29.969 1 76.88 435 PRO A CA 1
ATOM 3483 C C . PRO A 1 435 ? -33.875 26.953 28.578 1 76.88 435 PRO A C 1
ATOM 3485 O O . PRO A 1 435 ? -34.594 26.625 27.641 1 76.88 435 PRO A O 1
ATOM 3488 N N . GLY A 1 436 ? -32.531 26.922 28.406 1 67.5 436 GLY A N 1
ATOM 3489 C CA . GLY A 1 436 ? -31.812 26.578 27.203 1 67.5 436 GLY A CA 1
ATOM 3490 C C . GLY A 1 436 ? -31.766 27.703 26.188 1 67.5 436 GLY A C 1
ATOM 3491 O O . GLY A 1 436 ? -32.031 28.859 26.516 1 67.5 436 GLY A O 1
ATOM 3492 N N . PRO A 1 437 ? -31.25 27.484 25 1 72.25 437 PRO A N 1
ATOM 3493 C CA . PRO A 1 437 ? -30.75 26.203 24.516 1 72.25 437 PRO A CA 1
ATOM 3494 C C . PRO A 1 437 ? -29.375 25.859 25.094 1 72.25 437 PRO A C 1
ATOM 3496 O O . PRO A 1 437 ? -28.641 26.734 25.547 1 72.25 437 PRO A O 1
ATOM 3499 N N . PHE A 1 438 ? -29.078 24.453 25.031 1 73.62 438 PHE A N 1
ATOM 3500 C CA . PHE A 1 438 ? -27.781 23.969 25.453 1 73.62 438 PHE A CA 1
ATOM 3501 C C . PHE A 1 438 ? -26.703 24.375 24.453 1 73.62 438 PHE A C 1
ATOM 3503 O O . PHE A 1 438 ? -26.844 24.156 23.25 1 73.62 438 PHE A O 1
ATOM 3510 N N . TYR A 1 439 ? -25.719 25.062 24.828 1 74.31 439 TYR A N 1
ATOM 3511 C CA . TYR A 1 439 ? -24.562 25.328 23.969 1 74.31 439 TYR A CA 1
ATOM 3512 C C . TYR A 1 439 ? -23.312 25.562 24.797 1 74.31 439 TYR A C 1
ATOM 3514 O O . TYR A 1 439 ? -23.391 25.859 25.984 1 74.31 439 TYR A O 1
ATOM 3522 N N . THR A 1 440 ? -22.172 25.344 24.172 1 77.69 440 THR A N 1
ATOM 3523 C CA . THR A 1 440 ? -20.875 25.531 24.812 1 77.69 440 THR A CA 1
ATOM 3524 C C . THR A 1 440 ? -20.188 26.781 24.281 1 77.69 440 THR A C 1
ATOM 3526 O O . THR A 1 440 ? -20.266 27.078 23.078 1 77.69 440 THR A O 1
ATOM 3529 N N . GLN A 1 441 ? -19.688 27.578 25.188 1 78.75 441 GLN A N 1
ATOM 3530 C CA . GLN A 1 441 ? -18.812 28.688 24.844 1 78.75 441 GLN A CA 1
ATOM 3531 C C . GLN A 1 441 ? -17.344 28.344 25.078 1 78.75 441 GLN A C 1
ATOM 3533 O O . GLN A 1 441 ? -16.938 28.047 26.203 1 78.75 441 GLN A O 1
ATOM 3538 N N . VAL A 1 442 ? -16.625 28.422 23.969 1 83.75 442 VAL A N 1
ATOM 3539 C CA . VAL A 1 442 ? -15.273 27.859 24.016 1 83.75 442 VAL A CA 1
ATOM 3540 C C . VAL A 1 442 ? -14.242 28.984 24.094 1 83.75 442 VAL A C 1
ATOM 3542 O O . VAL A 1 442 ? -14.227 29.875 23.234 1 83.75 442 VAL A O 1
ATOM 3545 N N . TYR A 1 443 ? -13.383 28.969 25.109 1 86.19 443 TYR A N 1
ATOM 3546 C CA . TYR A 1 443 ? -12.281 29.906 25.281 1 86.19 443 TYR A CA 1
ATOM 3547 C C . TYR A 1 443 ? -10.969 29.172 25.5 1 86.19 443 TYR A C 1
ATOM 3549 O O . TYR A 1 443 ? -10.102 29.656 26.25 1 86.19 443 TYR A O 1
ATOM 3557 N N . SER A 1 444 ? -10.922 28 24.953 1 91.06 444 SER A N 1
ATOM 3558 C CA . SER A 1 444 ? -9.734 27.172 25.141 1 91.06 444 SER A CA 1
ATOM 3559 C C . SER A 1 444 ? -9.406 26.391 23.875 1 91.06 444 SER A C 1
ATOM 3561 O O . SER A 1 444 ? -10.305 25.969 23.156 1 91.06 444 SER A O 1
ATOM 3563 N N . HIS A 1 445 ? -8.102 26.125 23.656 1 91.38 445 HIS A N 1
ATOM 3564 C CA . HIS A 1 445 ? -7.656 25.328 22.516 1 91.38 445 HIS A CA 1
ATOM 3565 C C . HIS A 1 445 ? -7.891 23.844 22.766 1 91.38 445 HIS A C 1
ATOM 3567 O O . HIS A 1 445 ? -7.734 23.031 21.859 1 91.38 445 HIS A O 1
ATOM 3573 N N . VAL A 1 446 ? -8.344 23.531 23.953 1 94.31 446 VAL A N 1
ATOM 3574 C CA . VAL A 1 446 ? -8.516 22.125 24.328 1 94.31 446 VAL A CA 1
ATOM 3575 C C . VAL A 1 446 ? -9.578 21.484 23.438 1 94.31 446 VAL A C 1
ATOM 3577 O O . VAL A 1 446 ? -9.516 20.281 23.156 1 94.31 446 VAL A O 1
ATOM 3580 N N . THR A 1 447 ? -10.539 22.281 22.938 1 90.62 447 THR A N 1
ATOM 3581 C CA . THR A 1 447 ? -11.648 21.734 22.156 1 90.62 447 THR A CA 1
ATOM 3582 C C . THR A 1 447 ? -11.18 21.344 20.766 1 90.62 447 THR A C 1
ATOM 3584 O O . THR A 1 447 ? -11.883 20.625 20.047 1 90.62 447 THR A O 1
ATOM 3587 N N . LYS A 1 448 ? -9.969 21.766 20.406 1 91.25 448 LYS A N 1
ATOM 3588 C CA . LYS A 1 448 ? -9.398 21.406 19.109 1 91.25 448 LYS A CA 1
ATOM 3589 C C . LYS A 1 448 ? -8.539 20.156 19.203 1 91.25 448 LYS A C 1
ATOM 3591 O O . LYS A 1 448 ? -7.941 19.719 18.219 1 91.25 448 LYS A O 1
ATOM 3596 N N . THR A 1 449 ? -8.453 19.641 20.375 1 94.25 449 THR A N 1
ATOM 3597 C CA . THR A 1 449 ? -7.672 18.438 20.625 1 94.25 449 THR A CA 1
ATOM 3598 C C . THR A 1 449 ? -8.586 17.234 20.891 1 94.25 449 THR A C 1
ATOM 3600 O O . THR A 1 449 ? -9.805 17.391 20.938 1 94.25 449 THR A O 1
ATOM 3603 N N . ARG A 1 450 ? -7.988 16.125 21.016 1 93.25 450 ARG A N 1
ATOM 3604 C CA . ARG A 1 450 ? -8.742 14.891 21.219 1 93.25 450 ARG A CA 1
ATOM 3605 C C . ARG A 1 450 ? -9.273 14.789 22.641 1 93.25 450 ARG A C 1
ATOM 3607 O O . ARG A 1 450 ? -9.984 13.836 22.969 1 93.25 450 ARG A O 1
ATOM 3614 N N . MET A 1 451 ? -9.062 15.758 23.469 1 94.56 451 MET A N 1
ATOM 3615 C CA . MET A 1 451 ? -9.422 15.688 24.891 1 94.56 451 MET A CA 1
ATOM 3616 C C . MET A 1 451 ? -10.898 16.031 25.094 1 94.56 451 MET A C 1
ATOM 3618 O O . MET A 1 451 ? -11.445 15.805 26.172 1 94.56 451 MET A O 1
ATOM 3622 N N . THR A 1 452 ? -11.5 16.516 24.078 1 91.06 452 THR A N 1
ATOM 3623 C CA . THR A 1 452 ? -12.906 16.875 24.203 1 91.06 452 THR A CA 1
ATOM 3624 C C . THR A 1 452 ? -13.75 16.141 23.172 1 91.06 452 THR A C 1
ATOM 3626 O O . THR A 1 452 ? -13.211 15.609 22.188 1 91.06 452 THR A O 1
ATOM 3629 N N . GLN A 1 453 ? -14.992 16.156 23.469 1 86.12 453 GLN A N 1
ATOM 3630 C CA . GLN A 1 453 ? -15.961 15.586 22.531 1 86.12 453 GLN A CA 1
ATOM 3631 C C . GLN A 1 453 ? -16.312 16.594 21.438 1 86.12 453 GLN A C 1
ATOM 3633 O O . GLN A 1 453 ? -15.812 17.703 21.422 1 86.12 453 GLN A O 1
ATOM 3638 N N . THR A 1 454 ? -17.156 16.172 20.562 1 75.94 454 THR A N 1
ATOM 3639 C CA . THR A 1 454 ? -17.547 17.016 19.438 1 75.94 454 THR A CA 1
ATOM 3640 C C . THR A 1 454 ? -18.359 18.219 19.906 1 75.94 454 THR A C 1
ATOM 3642 O O . THR A 1 454 ? -18.359 19.266 19.266 1 75.94 454 THR A O 1
ATOM 3645 N N . ASN A 1 455 ? -19 18.031 21.062 1 75.94 455 ASN A N 1
ATOM 3646 C CA . ASN A 1 455 ? -19.812 19.125 21.578 1 75.94 455 ASN A CA 1
ATOM 3647 C C . ASN A 1 455 ? -18.984 20.094 22.438 1 75.94 455 ASN A C 1
ATOM 3649 O O . ASN A 1 455 ? -19.516 21.078 22.953 1 75.94 455 ASN A O 1
ATOM 3653 N N . GLY A 1 456 ? -17.703 19.797 22.594 1 81.75 456 GLY A N 1
ATOM 3654 C CA . GLY A 1 456 ? -16.828 20.672 23.359 1 81.75 456 GLY A CA 1
ATOM 3655 C C . GLY A 1 456 ? -16.656 20.234 24.797 1 81.75 456 GLY A C 1
ATOM 3656 O O . GLY A 1 456 ? -15.781 20.75 25.5 1 81.75 456 GLY A O 1
ATOM 3657 N N . GLU A 1 457 ? -17.469 19.297 25.203 1 87.81 457 GLU A N 1
ATOM 3658 C CA . GLU A 1 457 ? -17.328 18.812 26.578 1 87.81 457 GLU A CA 1
ATOM 3659 C C . GLU A 1 457 ? -16.109 17.891 26.719 1 87.81 457 GLU A C 1
ATOM 3661 O O . GLU A 1 457 ? -15.742 17.203 25.766 1 87.81 457 GLU A O 1
ATOM 3666 N N . PRO A 1 458 ? -15.547 17.984 27.891 1 93.75 458 PRO A N 1
ATOM 3667 C CA . PRO A 1 458 ? -14.383 17.109 28.109 1 93.75 458 PRO A CA 1
ATOM 3668 C C . PRO A 1 458 ? -14.742 15.625 28.062 1 93.75 458 PRO A C 1
ATOM 3670 O O . PRO A 1 458 ? -15.875 15.25 28.391 1 93.75 458 PRO A O 1
ATOM 3673 N N . LYS A 1 459 ? -13.844 14.852 27.75 1 92.62 459 LYS A N 1
ATOM 3674 C CA . LYS A 1 459 ? -14.031 13.406 27.75 1 92.62 459 LYS A CA 1
ATOM 3675 C C . LYS A 1 459 ? -14.125 12.867 29.172 1 92.62 459 LYS A C 1
ATOM 3677 O O . LYS A 1 459 ? -13.625 13.492 30.109 1 92.62 459 LYS A O 1
ATOM 3682 N N . LYS A 1 460 ? -14.664 11.633 29.25 1 91.19 460 LYS A N 1
ATOM 3683 C CA . LYS A 1 460 ? -14.891 11.031 30.562 1 91.19 460 LYS A CA 1
ATOM 3684 C C . LYS A 1 460 ? -13.57 10.703 31.25 1 91.19 460 LYS A C 1
ATOM 3686 O O . LYS A 1 460 ? -13.398 10.977 32.438 1 91.19 460 LYS A O 1
ATOM 3691 N N . GLU A 1 461 ? -12.641 10.109 30.516 1 93.5 461 GLU A N 1
ATOM 3692 C CA . GLU A 1 461 ? -11.344 9.766 31.078 1 93.5 461 GLU A CA 1
ATOM 3693 C C . GLU A 1 461 ? -10.305 10.836 30.766 1 93.5 461 GLU A C 1
ATOM 3695 O O . GLU A 1 461 ? -9.234 10.531 30.234 1 93.5 461 GLU A O 1
ATOM 3700 N N . LEU A 1 462 ? -10.586 12.016 31.266 1 96.19 462 LEU A N 1
ATOM 3701 C CA . LEU A 1 462 ? -9.727 13.148 30.922 1 96.19 462 LEU A CA 1
ATOM 3702 C C . LEU A 1 462 ? -8.359 13.023 31.578 1 96.19 462 LEU A C 1
ATOM 3704 O O . LEU A 1 462 ? -7.348 13.422 31.016 1 96.19 462 LEU A O 1
ATOM 3708 N N . LYS A 1 463 ? -8.281 12.469 32.844 1 95.88 463 LYS A N 1
ATOM 3709 C CA . LYS A 1 463 ? -7.012 12.305 33.562 1 95.88 463 LYS A CA 1
ATOM 3710 C C . LYS A 1 463 ? -6.016 11.5 32.719 1 95.88 463 LYS A C 1
ATOM 3712 O O . LYS A 1 463 ? -4.914 11.969 32.438 1 95.88 463 LYS A O 1
ATOM 3717 N N . SER A 1 464 ? -6.469 10.344 32.344 1 95.25 464 SER A N 1
ATOM 3718 C CA . SER A 1 464 ? -5.605 9.469 31.562 1 95.25 464 SER A CA 1
ATOM 3719 C C . SER A 1 464 ? -5.305 10.078 30.203 1 95.25 464 SER A C 1
ATOM 3721 O O . SER A 1 464 ? -4.215 9.898 29.656 1 95.25 464 SER A O 1
ATOM 3723 N N . GLU A 1 465 ? -6.273 10.805 29.688 1 96.38 465 GLU A N 1
ATOM 3724 C CA . GLU A 1 465 ? -6.086 11.422 28.375 1 96.38 465 GLU A CA 1
ATOM 3725 C C . GLU A 1 465 ? -5.039 12.531 28.422 1 96.38 465 GLU A C 1
ATOM 3727 O O . GLU A 1 465 ? -4.301 12.734 27.469 1 96.38 465 GLU A O 1
ATOM 3732 N N . ILE A 1 466 ? -5.047 13.242 29.469 1 97.06 466 ILE A N 1
ATOM 3733 C CA . ILE A 1 466 ? -4.086 14.328 29.609 1 97.06 466 ILE A CA 1
ATOM 3734 C C . ILE A 1 466 ? -2.67 13.766 29.688 1 97.06 466 ILE A C 1
ATOM 3736 O O . ILE A 1 466 ? -1.769 14.242 29 1 97.06 466 ILE A O 1
ATOM 3740 N N . GLU A 1 467 ? -2.461 12.766 30.484 1 97.19 467 GLU A N 1
ATOM 3741 C CA . GLU A 1 467 ? -1.146 12.148 30.594 1 97.19 467 GLU A CA 1
ATOM 3742 C C . GLU A 1 467 ? -0.719 11.5 29.281 1 97.19 467 GLU A C 1
ATOM 3744 O O . GLU A 1 467 ? 0.425 11.648 28.859 1 97.19 467 GLU A O 1
ATOM 3749 N N . GLY A 1 468 ? -1.648 10.82 28.734 1 96.25 468 GLY A N 1
ATOM 3750 C CA . GLY A 1 468 ? -1.357 10.164 27.453 1 96.25 468 GLY A CA 1
ATOM 3751 C C . GLY A 1 468 ? -1.087 11.148 26.328 1 96.25 468 GLY A C 1
ATOM 3752 O O . GLY A 1 468 ? -0.225 10.906 25.484 1 96.25 468 GLY A O 1
ATOM 3753 N N . PHE A 1 469 ? -1.872 12.156 26.328 1 97.12 469 PHE A N 1
ATOM 3754 C CA . PHE A 1 469 ? -1.709 13.18 25.312 1 97.12 469 PHE A CA 1
ATOM 3755 C C . PHE A 1 469 ? -0.324 13.812 25.391 1 97.12 469 PHE A C 1
ATOM 3757 O O . PHE A 1 469 ? 0.326 14.023 24.359 1 97.12 469 PHE A O 1
ATOM 3764 N N . TYR A 1 470 ? 0.129 14.094 26.547 1 98.06 470 TYR A N 1
ATOM 3765 C CA . TYR A 1 470 ? 1.465 14.656 26.703 1 98.06 470 TYR A CA 1
ATOM 3766 C C . TYR A 1 470 ? 2.531 13.664 26.266 1 98.06 470 TYR A C 1
ATOM 3768 O O . TYR A 1 470 ? 3.514 14.047 25.625 1 98.06 470 TYR A O 1
ATOM 3776 N N . SER A 1 471 ? 2.381 12.445 26.641 1 97.38 471 SER A N 1
ATOM 3777 C CA . SER A 1 471 ? 3.324 11.422 26.219 1 97.38 471 SER A CA 1
ATOM 3778 C C . SER A 1 471 ? 3.383 11.328 24.703 1 97.38 471 SER A C 1
ATOM 3780 O O . SER A 1 471 ? 4.465 11.203 24.125 1 97.38 471 SER A O 1
ATOM 3782 N N . ASP A 1 472 ? 2.211 11.359 24.125 1 97.25 472 ASP A N 1
ATOM 3783 C CA . ASP A 1 472 ? 2.168 11.305 22.656 1 97.25 472 ASP A CA 1
ATOM 3784 C C . ASP A 1 472 ? 2.865 12.516 22.047 1 97.25 472 ASP A C 1
ATOM 3786 O O . ASP A 1 472 ? 3.477 12.414 20.984 1 97.25 472 ASP A O 1
ATOM 3790 N N . MET A 1 473 ? 2.729 13.594 22.672 1 97.44 473 MET A N 1
ATOM 3791 C CA . MET A 1 473 ? 3.406 14.789 22.188 1 97.44 473 MET A CA 1
ATOM 3792 C C . MET A 1 473 ? 4.922 14.625 22.25 1 97.44 473 MET A C 1
ATOM 3794 O O . MET A 1 473 ? 5.629 15.008 21.312 1 97.44 473 MET A O 1
ATOM 3798 N N . VAL A 1 474 ? 5.395 14.07 23.297 1 98.12 474 VAL A N 1
ATOM 3799 C CA . VAL A 1 474 ? 6.824 13.812 23.453 1 98.12 474 VAL A CA 1
ATOM 3800 C C . VAL A 1 474 ? 7.285 12.82 22.391 1 98.12 474 VAL A C 1
ATOM 3802 O O . VAL A 1 474 ? 8.297 13.047 21.719 1 98.12 474 VAL A O 1
ATOM 3805 N N . LEU A 1 475 ? 6.52 11.805 22.25 1 97.12 475 LEU A N 1
ATOM 3806 C CA . LEU A 1 475 ? 6.883 10.766 21.281 1 97.12 475 LEU A CA 1
ATOM 3807 C C . LEU A 1 475 ? 6.809 11.297 19.859 1 97.12 475 LEU A C 1
ATOM 3809 O O . LEU A 1 475 ? 7.512 10.805 18.969 1 97.12 475 LEU A O 1
ATOM 3813 N N . SER A 1 476 ? 5.977 12.273 19.594 1 96.69 476 SER A N 1
ATOM 3814 C CA . SER A 1 476 ? 5.812 12.836 18.266 1 96.69 476 SER A CA 1
ATOM 3815 C C . SER A 1 476 ? 7.066 13.594 17.828 1 96.69 476 SER A C 1
ATOM 3817 O O . SER A 1 476 ? 7.215 13.922 16.641 1 96.69 476 SER A O 1
ATOM 3819 N N . LEU A 1 477 ? 7.961 13.836 18.75 1 96.75 477 LEU A N 1
ATOM 3820 C CA . LEU A 1 477 ? 9.242 14.438 18.375 1 96.75 477 LEU A CA 1
ATOM 3821 C C . LEU A 1 477 ? 9.977 13.547 17.375 1 96.75 477 LEU A C 1
ATOM 3823 O O . LEU A 1 477 ? 10.742 14.039 16.547 1 96.75 477 LEU A O 1
ATOM 3827 N N . LEU A 1 478 ? 9.703 12.273 17.422 1 94.12 478 LEU A N 1
ATOM 3828 C CA . LEU A 1 478 ? 10.352 11.312 16.531 1 94.12 478 LEU A CA 1
ATOM 3829 C C . LEU A 1 478 ? 9.891 11.508 15.102 1 94.12 478 LEU A C 1
ATOM 3831 O O . LEU A 1 478 ? 10.516 11 14.164 1 94.12 478 LEU A O 1
ATOM 3835 N N . SER A 1 479 ? 8.781 12.172 14.938 1 92.31 479 SER A N 1
ATOM 3836 C CA . SER A 1 479 ? 8.281 12.43 13.586 1 92.31 479 SER A CA 1
ATOM 3837 C C . SER A 1 479 ? 9.133 13.477 12.875 1 92.31 479 SER A C 1
ATOM 3839 O O . SER A 1 479 ? 9.07 13.602 11.648 1 92.31 479 SER A O 1
ATOM 3841 N N . ALA A 1 480 ? 9.938 14.203 13.625 1 90.81 480 ALA A N 1
ATOM 3842 C CA . ALA A 1 480 ? 10.828 15.227 13.086 1 90.81 480 ALA A CA 1
ATOM 3843 C C . ALA A 1 480 ? 12.289 14.875 13.32 1 90.81 480 ALA A C 1
ATOM 3845 O O . ALA A 1 480 ? 12.891 15.312 14.297 1 90.81 480 ALA A O 1
ATOM 3846 N N . PRO A 1 481 ? 12.859 14.266 12.375 1 89.94 481 PRO A N 1
ATOM 3847 C CA . PRO A 1 481 ? 14.25 13.828 12.57 1 89.94 481 PRO A CA 1
ATOM 3848 C C . PRO A 1 481 ? 15.219 15 12.703 1 89.94 481 PRO A C 1
ATOM 3850 O O . PRO A 1 481 ? 16.344 14.812 13.18 1 89.94 481 PRO A O 1
ATOM 3853 N N . GLU A 1 482 ? 14.836 16.172 12.359 1 89.56 482 GLU A N 1
ATOM 3854 C CA . GLU A 1 482 ? 15.703 17.344 12.445 1 89.56 482 GLU A CA 1
ATOM 3855 C C . GLU A 1 482 ? 15.828 17.828 13.883 1 89.56 482 GLU A C 1
ATOM 3857 O O . GLU A 1 482 ? 16.703 18.656 14.195 1 89.56 482 GLU A O 1
ATOM 3862 N N . MET A 1 483 ? 14.984 17.312 14.75 1 93.38 483 MET A N 1
ATOM 3863 C CA . MET A 1 483 ? 15.078 17.703 16.156 1 93.38 483 MET A CA 1
ATOM 3864 C C . MET A 1 483 ? 16.359 17.156 16.781 1 93.38 483 MET A C 1
ATOM 3866 O O . MET A 1 483 ? 16.688 15.992 16.594 1 93.38 483 MET A O 1
ATOM 3870 N N . LEU A 1 484 ? 17.031 18 17.547 1 95.5 484 LEU A N 1
ATOM 3871 C CA . LEU A 1 484 ? 18.281 17.641 18.188 1 95.5 484 LEU A CA 1
ATOM 3872 C C . LEU A 1 484 ? 18.078 16.469 19.156 1 95.5 484 LEU A C 1
ATOM 3874 O O . LEU A 1 484 ? 18.969 15.633 19.312 1 95.5 484 LEU A O 1
ATOM 3878 N N . VAL A 1 485 ? 16.906 16.359 19.75 1 97.12 485 VAL A N 1
ATOM 3879 C CA . VAL A 1 485 ? 16.641 15.352 20.781 1 97.12 485 VAL A CA 1
ATOM 3880 C C . VAL A 1 485 ? 16.438 13.984 20.141 1 97.12 485 VAL A C 1
ATOM 3882 O O . VAL A 1 485 ? 16.5 12.961 20.812 1 97.12 485 VAL A O 1
ATOM 3885 N N . VAL A 1 486 ? 16.234 13.969 18.828 1 94.69 486 VAL A N 1
ATOM 3886 C CA . VAL A 1 486 ? 16.062 12.703 18.141 1 94.69 486 VAL A CA 1
ATOM 3887 C C . VAL A 1 486 ? 17.438 12.078 17.859 1 94.69 486 VAL A C 1
ATOM 3889 O O . VAL A 1 486 ? 18.25 12.656 17.141 1 94.69 486 VAL A O 1
ATOM 3892 N N . ASP A 1 487 ? 17.672 10.953 18.484 1 93.38 487 ASP A N 1
ATOM 3893 C CA . ASP A 1 487 ? 18.906 10.195 18.391 1 93.38 487 ASP A CA 1
ATOM 3894 C C . ASP A 1 487 ? 18.656 8.797 17.844 1 93.38 487 ASP A C 1
ATOM 3896 O O . ASP A 1 487 ? 17.562 8.5 17.359 1 93.38 487 ASP A O 1
ATOM 3900 N N . GLU A 1 488 ? 19.734 8.023 17.812 1 92.5 488 GLU A N 1
ATOM 3901 C CA . GLU A 1 488 ? 19.594 6.648 17.359 1 92.5 488 GLU A CA 1
ATOM 3902 C C . GLU A 1 488 ? 20.156 5.672 18.391 1 92.5 488 GLU A C 1
ATOM 3904 O O . GLU A 1 488 ? 21.109 5.992 19.109 1 92.5 488 GLU A O 1
ATOM 3909 N N . GLU A 1 489 ? 19.469 4.566 18.516 1 94 489 GLU A N 1
ATOM 3910 C CA . GLU A 1 489 ? 19.953 3.506 19.406 1 94 489 GLU A CA 1
ATOM 3911 C C . GLU A 1 489 ? 19.797 2.135 18.75 1 94 489 GLU A C 1
ATOM 3913 O O . GLU A 1 489 ? 18.875 1.924 17.953 1 94 489 GLU A O 1
ATOM 3918 N N . GLU A 1 490 ? 20.656 1.252 19.125 1 94.25 490 GLU A N 1
ATOM 3919 C CA . GLU A 1 490 ? 20.562 -0.115 18.609 1 94.25 490 GLU A CA 1
ATOM 3920 C C . GLU A 1 490 ? 19.609 -0.955 19.469 1 94.25 490 GLU A C 1
ATOM 3922 O O . GLU A 1 490 ? 19.703 -0.951 20.703 1 94.25 490 GLU A O 1
ATOM 3927 N N . THR A 1 491 ? 18.672 -1.515 18.797 1 93.69 491 THR A N 1
ATOM 3928 C CA . THR A 1 491 ? 17.734 -2.357 19.516 1 93.69 491 THR A CA 1
ATOM 3929 C C . THR A 1 491 ? 17.344 -3.586 18.703 1 93.69 491 THR A C 1
ATOM 3931 O O . THR A 1 491 ? 17.672 -3.666 17.516 1 93.69 491 THR A O 1
ATOM 3934 N N . LYS A 1 492 ? 16.797 -4.539 19.5 1 94.69 492 LYS A N 1
ATOM 3935 C CA . LYS A 1 492 ? 16.297 -5.75 18.844 1 94.69 492 LYS A CA 1
ATOM 3936 C C . LYS A 1 492 ? 14.953 -5.496 18.172 1 94.69 492 LYS A C 1
ATOM 3938 O O . LYS A 1 492 ? 14 -5.039 18.812 1 94.69 492 LYS A O 1
ATOM 3943 N N . VAL A 1 493 ? 14.844 -5.777 16.875 1 94.88 493 VAL A N 1
ATOM 3944 C CA . VAL A 1 493 ? 13.633 -5.543 16.109 1 94.88 493 VAL A CA 1
ATOM 3945 C C . VAL A 1 493 ? 13.125 -6.859 15.516 1 94.88 493 VAL A C 1
ATOM 3947 O O . VAL A 1 493 ? 13.898 -7.617 14.93 1 94.88 493 VAL A O 1
ATOM 3950 N N . GLU A 1 494 ? 11.906 -7.184 15.797 1 94.81 494 GLU A N 1
ATOM 3951 C CA . GLU A 1 494 ? 11.258 -8.328 15.164 1 94.81 494 GLU A CA 1
ATOM 3952 C C . GLU A 1 494 ? 10.586 -7.922 13.852 1 94.81 494 GLU A C 1
ATOM 3954 O O . GLU A 1 494 ? 9.68 -7.082 13.844 1 94.81 494 GLU A O 1
ATOM 3959 N N . ARG A 1 495 ? 11 -8.492 12.773 1 93.25 495 ARG A N 1
ATOM 3960 C CA . ARG A 1 495 ? 10.453 -8.102 11.477 1 93.25 495 ARG A CA 1
ATOM 3961 C C . ARG A 1 495 ? 9.797 -9.289 10.773 1 93.25 495 ARG A C 1
ATOM 3963 O O . ARG A 1 495 ? 10.18 -10.438 11.008 1 93.25 495 ARG A O 1
ATOM 3970 N N . SER A 1 496 ? 8.742 -9.031 10.055 1 91.75 496 SER A N 1
ATOM 3971 C CA . SER A 1 496 ? 8.023 -10.047 9.297 1 91.75 496 SER A CA 1
ATOM 3972 C C . SER A 1 496 ? 7.605 -9.523 7.926 1 91.75 496 SER A C 1
ATOM 3974 O O . SER A 1 496 ? 7.445 -8.312 7.742 1 91.75 496 SER A O 1
ATOM 3976 N N . GLN A 1 497 ? 7.555 -10.367 6.93 1 88.19 497 GLN A N 1
ATOM 3977 C CA . GLN A 1 497 ? 7.117 -10.008 5.586 1 88.19 497 GLN A CA 1
ATOM 3978 C C . GLN A 1 497 ? 6.371 -11.164 4.922 1 88.19 497 GLN A C 1
ATOM 3980 O O . GLN A 1 497 ? 6.703 -12.328 5.141 1 88.19 497 GLN A O 1
ATOM 3985 N N . LEU A 1 498 ? 5.316 -10.812 4.195 1 82 498 LEU A N 1
ATOM 3986 C CA . LEU A 1 498 ? 4.613 -11.805 3.387 1 82 498 LEU A CA 1
ATOM 3987 C C . LEU A 1 498 ? 5.281 -11.969 2.027 1 82 498 LEU A C 1
ATOM 3989 O O . LEU A 1 498 ? 5.426 -11 1.278 1 82 498 LEU A O 1
ATOM 3993 N N . GLN A 1 499 ? 5.777 -13.188 1.777 1 79.69 499 GLN A N 1
ATOM 3994 C CA . GLN A 1 499 ? 6.465 -13.461 0.519 1 79.69 499 GLN A CA 1
ATOM 3995 C C . GLN A 1 499 ? 5.762 -14.57 -0.26 1 79.69 499 GLN A C 1
ATOM 3997 O O . GLN A 1 499 ? 5.246 -15.523 0.332 1 79.69 499 GLN A O 1
ATOM 4002 N N . SER A 1 500 ? 5.703 -14.344 -1.592 1 79.44 500 SER A N 1
ATOM 4003 C CA . SER A 1 500 ? 5.23 -15.414 -2.465 1 79.44 500 SER A CA 1
ATOM 4004 C C . SER A 1 500 ? 6.281 -16.516 -2.615 1 79.44 500 SER A C 1
ATOM 4006 O O . SER A 1 500 ? 7.426 -16.234 -2.988 1 79.44 500 SER A O 1
ATOM 4008 N N . SER A 1 501 ? 5.945 -17.734 -2.172 1 85.5 501 SER A N 1
ATOM 4009 C CA . SER A 1 501 ? 6.898 -18.828 -2.203 1 85.5 501 SER A CA 1
ATOM 4010 C C . SER A 1 501 ? 6.219 -20.141 -2.602 1 85.5 501 SER A C 1
ATOM 4012 O O . SER A 1 501 ? 4.996 -20.188 -2.764 1 85.5 501 SER A O 1
ATOM 4014 N N . PHE A 1 502 ? 7.055 -21.172 -2.846 1 89.06 502 PHE A N 1
ATOM 4015 C CA . PHE A 1 502 ? 6.555 -22.531 -3.049 1 89.06 502 PHE A CA 1
ATOM 4016 C C . PHE A 1 502 ? 5.949 -23.078 -1.763 1 89.06 502 PHE A C 1
ATOM 4018 O O . PHE A 1 502 ? 6.426 -22.781 -0.667 1 89.06 502 PHE A O 1
ATOM 4025 N N . VAL A 1 503 ? 4.898 -23.766 -1.978 1 87.62 503 VAL A N 1
ATOM 4026 C CA . VAL A 1 503 ? 4.285 -24.438 -0.837 1 87.62 503 VAL A CA 1
ATOM 4027 C C . VAL A 1 503 ? 4.172 -25.938 -1.117 1 87.62 503 VAL A C 1
ATOM 4029 O O . VAL A 1 503 ? 3.51 -26.344 -2.074 1 87.62 503 VAL A O 1
ATOM 4032 N N . TYR A 1 504 ? 4.875 -26.75 -0.227 1 92.5 504 TYR A N 1
ATOM 4033 C CA . TYR A 1 504 ? 4.859 -28.203 -0.344 1 92.5 504 TYR A CA 1
ATOM 4034 C C . TYR A 1 504 ? 4 -28.828 0.751 1 92.5 504 TYR A C 1
ATOM 4036 O O . TYR A 1 504 ? 4.203 -28.547 1.938 1 92.5 504 TYR A O 1
ATOM 4044 N N . VAL A 1 505 ? 3.029 -29.688 0.226 1 91.5 505 VAL A N 1
ATOM 4045 C CA . VAL A 1 505 ? 2.182 -30.438 1.149 1 91.5 505 VAL A CA 1
ATOM 4046 C C . VAL A 1 505 ? 2.547 -31.922 1.1 1 91.5 505 VAL A C 1
ATOM 4048 O O . VAL A 1 505 ? 1.999 -32.656 0.291 1 91.5 505 VAL A O 1
ATOM 4051 N N . PRO A 1 506 ? 3.32 -32.406 2.064 1 94.06 506 PRO A N 1
ATOM 4052 C CA . PRO A 1 506 ? 3.812 -33.812 2.031 1 94.06 506 PRO A CA 1
ATOM 4053 C C . PRO A 1 506 ? 2.688 -34.844 2.109 1 94.06 506 PRO A C 1
ATOM 4055 O O . PRO A 1 506 ? 2.791 -35.906 1.521 1 94.06 506 PRO A O 1
ATOM 4058 N N . LEU A 1 507 ? 1.592 -34.5 2.73 1 92.62 507 LEU A N 1
ATOM 4059 C CA . LEU A 1 507 ? 0.483 -35.438 2.865 1 92.62 507 LEU A CA 1
ATOM 4060 C C . LEU A 1 507 ? -0.13 -35.75 1.507 1 92.62 507 LEU A C 1
ATOM 4062 O O . LEU A 1 507 ? -0.546 -36.906 1.259 1 92.62 507 LEU A O 1
ATOM 4066 N N . ARG A 1 508 ? -0.118 -34.812 0.64 1 91.19 508 ARG A N 1
ATOM 4067 C CA . ARG A 1 508 ? -0.679 -35.031 -0.69 1 91.19 508 ARG A CA 1
ATOM 4068 C C . ARG A 1 508 ? 0.209 -35.938 -1.516 1 91.19 508 ARG A C 1
ATOM 4070 O O . ARG A 1 508 ? -0.291 -36.781 -2.281 1 91.19 508 ARG A O 1
ATOM 4077 N N . LEU A 1 509 ? 1.493 -35.781 -1.398 1 94.62 509 LEU A N 1
ATOM 4078 C CA . LEU A 1 509 ? 2.416 -36.656 -2.119 1 94.62 509 LEU A CA 1
ATOM 4079 C C . LEU A 1 509 ? 2.354 -38.094 -1.582 1 94.62 509 LEU A C 1
ATOM 4081 O O . LEU A 1 509 ? 2.336 -39.062 -2.355 1 94.62 509 LEU A O 1
ATOM 4085 N N . LEU A 1 510 ? 2.25 -38.25 -0.311 1 94.81 510 LEU A N 1
ATOM 4086 C CA . LEU A 1 510 ? 2.176 -39.562 0.326 1 94.81 510 LEU A CA 1
ATOM 4087 C C . LEU A 1 510 ? 0.882 -40.281 -0.05 1 94.81 510 LEU A C 1
ATOM 4089 O O . LEU A 1 510 ? 0.876 -41.5 -0.256 1 94.81 510 LEU A O 1
ATOM 4093 N N . MET A 1 511 ? -0.149 -39.5 -0.186 1 94.12 511 MET A N 1
ATOM 4094 C CA . MET A 1 511 ? -1.441 -40.094 -0.538 1 94.12 511 MET A CA 1
ATOM 4095 C C . MET A 1 511 ? -1.427 -40.625 -1.965 1 94.12 511 MET A C 1
ATOM 4097 O O . MET A 1 511 ? -2.199 -41.531 -2.303 1 94.12 511 MET A O 1
ATOM 4101 N N . CYS A 1 512 ? -0.552 -40.125 -2.758 1 93.62 512 CYS A N 1
ATOM 4102 C CA . CYS A 1 512 ? -0.47 -40.562 -4.145 1 93.62 512 CYS A CA 1
ATOM 4103 C C . CYS A 1 512 ? 0.448 -41.781 -4.27 1 93.62 512 CYS A C 1
ATOM 4105 O O . CYS A 1 512 ? 0.099 -42.75 -4.926 1 93.62 512 CYS A O 1
ATOM 4107 N N . TYR A 1 513 ? 1.591 -41.812 -3.553 1 95.94 513 TYR A N 1
ATOM 4108 C CA . TYR A 1 513 ? 2.605 -42.844 -3.799 1 95.94 513 TYR A CA 1
ATOM 4109 C C . TYR A 1 513 ? 2.41 -44.031 -2.877 1 95.94 513 TYR A C 1
ATOM 4111 O O . TYR A 1 513 ? 2.748 -45.156 -3.236 1 95.94 513 TYR A O 1
ATOM 4119 N N . VAL A 1 514 ? 1.773 -43.875 -1.754 1 95.88 514 VAL A N 1
ATOM 4120 C CA . VAL A 1 514 ? 1.644 -45 -0.813 1 95.88 514 VAL A CA 1
ATOM 4121 C C . VAL A 1 514 ? 0.75 -46.062 -1.41 1 95.88 514 VAL A C 1
ATOM 4123 O O . VAL A 1 514 ? 1.131 -47.25 -1.456 1 95.88 514 VAL A O 1
ATOM 4126 N N . PRO A 1 515 ? -0.415 -45.719 -1.902 1 95.94 515 PRO A N 1
ATOM 4127 C CA . PRO A 1 515 ? -1.221 -46.75 -2.531 1 95.94 515 PRO A CA 1
ATOM 4128 C C . PRO A 1 515 ? -0.517 -47.406 -3.721 1 95.94 515 PRO A C 1
ATOM 4130 O O . PRO A 1 515 ? -0.651 -48.625 -3.936 1 95.94 515 PRO A O 1
ATOM 4133 N N . VAL A 1 516 ? 0.193 -46.656 -4.516 1 96.56 516 VAL A N 1
ATOM 4134 C CA . VAL A 1 516 ? 0.889 -47.188 -5.68 1 96.56 516 VAL A CA 1
ATOM 4135 C C . VAL A 1 516 ? 1.967 -48.188 -5.23 1 96.56 516 VAL A C 1
ATOM 4137 O O . VAL A 1 516 ? 2.096 -49.281 -5.793 1 96.56 516 VAL A O 1
ATOM 4140 N N . VAL A 1 517 ? 2.707 -47.875 -4.234 1 96.44 517 VAL A N 1
ATOM 4141 C CA . VAL A 1 517 ? 3.777 -48.719 -3.723 1 96.44 517 VAL A CA 1
ATOM 4142 C C . VAL A 1 517 ? 3.186 -49.969 -3.109 1 96.44 517 VAL A C 1
ATOM 4144 O O . VAL A 1 517 ? 3.672 -51.094 -3.359 1 96.44 517 VAL A O 1
ATOM 4147 N N . LEU A 1 518 ? 2.117 -49.875 -2.391 1 96.75 518 LEU A N 1
ATOM 4148 C CA . LEU A 1 518 ? 1.493 -51.031 -1.73 1 96.75 518 LEU A CA 1
ATOM 4149 C C . LEU A 1 518 ? 0.938 -52 -2.754 1 96.75 518 LEU A C 1
ATOM 4151 O O . LEU A 1 518 ? 1.169 -53.219 -2.65 1 96.75 518 LEU A O 1
ATOM 4155 N N . VAL A 1 519 ? 0.252 -51.469 -3.729 1 96.88 519 VAL A N 1
ATOM 4156 C CA . VAL A 1 519 ? -0.344 -52.344 -4.738 1 96.88 519 VAL A CA 1
ATOM 4157 C C . VAL A 1 519 ? 0.754 -52.969 -5.586 1 96.88 519 VAL A C 1
ATOM 4159 O O . VAL A 1 519 ? 0.666 -54.156 -5.949 1 96.88 519 VAL A O 1
ATOM 4162 N N . THR A 1 520 ? 1.789 -52.219 -5.902 1 96.81 520 THR A N 1
ATOM 4163 C CA . THR A 1 520 ? 2.869 -52.75 -6.734 1 96.81 520 THR A CA 1
ATOM 4164 C C . THR A 1 520 ? 3.67 -53.812 -5.98 1 96.81 520 THR A C 1
ATOM 4166 O O . THR A 1 520 ? 4.156 -54.781 -6.578 1 96.81 520 THR A O 1
ATOM 4169 N N . VAL A 1 521 ? 3.826 -53.656 -4.684 1 96.38 521 VAL A N 1
ATOM 4170 C CA . VAL A 1 521 ? 4.539 -54.656 -3.904 1 96.38 521 VAL A CA 1
ATOM 4171 C C . VAL A 1 521 ? 3.748 -55.969 -3.902 1 96.38 521 VAL A C 1
ATOM 4173 O O . VAL A 1 521 ? 4.324 -57.031 -4.016 1 96.38 521 VAL A O 1
ATOM 4176 N N . VAL A 1 522 ? 2.436 -55.875 -3.797 1 96.81 522 VAL A N 1
ATOM 4177 C CA . VAL A 1 522 ? 1.59 -57.062 -3.85 1 96.81 522 VAL A CA 1
ATOM 4178 C C . VAL A 1 522 ? 1.741 -57.75 -5.207 1 96.81 522 VAL A C 1
ATOM 4180 O O . VAL A 1 522 ? 1.876 -58.969 -5.281 1 96.81 522 VAL A O 1
ATOM 4183 N N . ILE A 1 523 ? 1.727 -56.938 -6.25 1 97.06 523 ILE A N 1
ATOM 4184 C CA . ILE A 1 523 ? 1.899 -57.469 -7.602 1 97.06 523 ILE A CA 1
ATOM 4185 C C . ILE A 1 523 ? 3.279 -58.094 -7.73 1 97.06 523 ILE A C 1
ATOM 4187 O O . ILE A 1 523 ? 3.416 -59.188 -8.312 1 97.06 523 ILE A O 1
ATOM 4191 N N . LEU A 1 524 ? 4.273 -57.5 -7.188 1 96.19 524 LEU A N 1
ATOM 4192 C CA . LEU A 1 524 ? 5.637 -58.031 -7.23 1 96.19 524 LEU A CA 1
ATOM 4193 C C . LEU A 1 524 ? 5.723 -59.375 -6.512 1 96.19 524 LEU A C 1
ATOM 4195 O O . LEU A 1 524 ? 6.363 -60.281 -7.004 1 96.19 524 LEU A O 1
ATOM 4199 N N . ILE A 1 525 ? 5.062 -59.5 -5.402 1 94.81 525 ILE A N 1
ATOM 4200 C CA . ILE A 1 525 ? 5.059 -60.75 -4.645 1 94.81 525 ILE A CA 1
ATOM 4201 C C . ILE A 1 525 ? 4.391 -61.844 -5.469 1 94.81 525 ILE A C 1
ATOM 4203 O O . ILE A 1 525 ? 4.887 -62.969 -5.531 1 94.81 525 ILE A O 1
ATOM 4207 N N . PHE A 1 526 ? 3.316 -61.531 -6.129 1 92.75 526 PHE A N 1
ATOM 4208 C CA . PHE A 1 526 ? 2.652 -62.469 -7.008 1 92.75 526 PHE A CA 1
ATOM 4209 C C . PHE A 1 526 ? 3.598 -62.938 -8.102 1 92.75 526 PHE A C 1
ATOM 4211 O O . PHE A 1 526 ? 3.588 -64.125 -8.469 1 92.75 526 PHE A O 1
ATOM 4218 N N . GLY A 1 527 ? 4.328 -62.031 -8.609 1 93.56 527 GLY A N 1
ATOM 4219 C CA . GLY A 1 527 ? 5.293 -62.375 -9.633 1 93.56 527 GLY A CA 1
ATOM 4220 C C . GLY A 1 527 ? 6.398 -63.281 -9.133 1 93.56 527 GLY A C 1
ATOM 4221 O O . GLY A 1 527 ? 6.738 -64.25 -9.789 1 93.56 527 GLY A O 1
ATOM 4222 N N . LEU A 1 528 ? 6.902 -63 -7.98 1 94.12 528 LEU A N 1
ATOM 4223 C CA . LEU A 1 528 ? 7.977 -63.812 -7.406 1 94.12 528 LEU A CA 1
ATOM 4224 C C . LEU A 1 528 ? 7.48 -65.188 -7.051 1 94.12 528 LEU A C 1
ATOM 4226 O O . LEU A 1 528 ? 8.188 -66.188 -7.258 1 94.12 528 LEU A O 1
ATOM 4230 N N . VAL A 1 529 ? 6.285 -65.312 -6.559 1 93.62 529 VAL A N 1
ATOM 4231 C CA . VAL A 1 529 ? 5.699 -66.625 -6.219 1 93.62 529 VAL A CA 1
ATOM 4232 C C . VAL A 1 529 ? 5.465 -67.438 -7.492 1 93.62 529 VAL A C 1
ATOM 4234 O O . VAL A 1 529 ? 5.703 -68.625 -7.52 1 93.62 529 VAL A O 1
ATOM 4237 N N . THR A 1 530 ? 5.004 -66.75 -8.5 1 93.25 530 THR A N 1
ATOM 4238 C CA . THR A 1 530 ? 4.785 -67.438 -9.766 1 93.25 530 THR A CA 1
ATOM 4239 C C . THR A 1 530 ? 6.094 -68 -10.32 1 93.25 530 THR A C 1
ATOM 4241 O O . THR A 1 530 ? 6.141 -69.125 -10.797 1 93.25 530 THR A O 1
ATOM 4244 N N . ILE A 1 531 ? 7.125 -67.25 -10.273 1 92.38 531 ILE A N 1
ATOM 4245 C CA . ILE A 1 531 ? 8.43 -67.688 -10.766 1 92.38 531 ILE A CA 1
ATOM 4246 C C . ILE A 1 531 ? 8.93 -68.875 -9.922 1 92.38 531 ILE A C 1
ATOM 4248 O O . ILE A 1 531 ? 9.516 -69.812 -10.453 1 92.38 531 ILE A O 1
ATOM 4252 N N . TRP A 1 532 ? 8.672 -68.812 -8.633 1 90.94 532 TRP A N 1
ATOM 4253 C CA . TRP A 1 532 ? 9.086 -69.875 -7.73 1 90.94 532 TRP A CA 1
ATOM 4254 C C . TRP A 1 532 ? 8.32 -71.188 -8.023 1 90.94 532 TRP A C 1
ATOM 4256 O O . TRP A 1 532 ? 8.898 -72.25 -8.031 1 90.94 532 TRP A O 1
ATOM 4266 N N . GLN A 1 533 ? 7.066 -71.125 -8.281 1 89.12 533 GLN A N 1
ATOM 4267 C CA . GLN A 1 533 ? 6.234 -72.312 -8.555 1 89.12 533 GLN A CA 1
ATOM 4268 C C . GLN A 1 533 ? 6.547 -72.875 -9.93 1 89.12 533 GLN A C 1
ATOM 4270 O O . GLN A 1 533 ? 6.551 -74.125 -10.102 1 89.12 533 GLN A O 1
ATOM 4275 N N . ASP A 1 534 ? 6.742 -72.062 -10.891 1 88.81 534 ASP A N 1
ATOM 4276 C CA . ASP A 1 534 ? 7.008 -72.562 -12.25 1 88.81 534 ASP A CA 1
ATOM 4277 C C . ASP A 1 534 ? 8.461 -73 -12.398 1 88.81 534 ASP A C 1
ATOM 4279 O O . ASP A 1 534 ? 8.773 -73.812 -13.234 1 88.81 534 ASP A O 1
ATOM 4283 N N . GLY A 1 535 ? 9.422 -72.5 -11.695 1 85.31 535 GLY A N 1
ATOM 4284 C CA . GLY A 1 535 ? 10.828 -72.875 -11.711 1 85.31 535 GLY A CA 1
ATOM 4285 C C . GLY A 1 535 ? 11.609 -72.188 -12.828 1 85.31 535 GLY A C 1
ATOM 4286 O O . GLY A 1 535 ? 12.805 -72.5 -12.992 1 85.31 535 GLY A O 1
ATOM 4287 N N . THR A 1 536 ? 10.922 -71.438 -13.688 1 87.69 536 THR A N 1
ATOM 4288 C CA . THR A 1 536 ? 11.57 -70.75 -14.781 1 87.69 536 THR A CA 1
ATOM 4289 C C . THR A 1 536 ? 10.875 -69.375 -15.07 1 87.69 536 THR A C 1
ATOM 4291 O O . THR A 1 536 ? 9.898 -69.062 -14.406 1 87.69 536 THR A O 1
ATOM 4294 N N . THR A 1 537 ? 11.484 -68.625 -15.898 1 90.5 537 THR A N 1
ATOM 4295 C CA . THR A 1 537 ? 10.906 -67.312 -16.297 1 90.5 537 THR A CA 1
ATOM 4296 C C . THR A 1 537 ? 10.539 -67.312 -17.781 1 90.5 537 THR A C 1
ATOM 4298 O O . THR A 1 537 ? 11.109 -68.125 -18.562 1 90.5 537 THR A O 1
ATOM 4301 N N . PHE A 1 538 ? 9.508 -66.625 -18.078 1 89.88 538 PHE A N 1
ATOM 4302 C CA . PHE A 1 538 ? 9.008 -66.625 -19.453 1 89.88 538 PHE A CA 1
ATOM 4303 C C . PHE A 1 538 ? 8.969 -65.188 -19.984 1 89.88 538 PHE A C 1
ATOM 4305 O O . PHE A 1 538 ? 8.781 -64.25 -19.234 1 89.88 538 PHE A O 1
ATOM 4312 N N . SER A 1 539 ? 9.203 -65.062 -21.266 1 88 539 SER A N 1
ATOM 4313 C CA . SER A 1 539 ? 8.984 -63.812 -22 1 88 539 SER A CA 1
ATOM 4314 C C . SER A 1 539 ? 7.844 -63.938 -23 1 88 539 SER A C 1
ATOM 4316 O O . SER A 1 539 ? 7.262 -65 -23.125 1 88 539 SER A O 1
ATOM 4318 N N . THR A 1 540 ? 7.207 -62.875 -23.516 1 84.06 540 THR A N 1
ATOM 4319 C CA . THR A 1 540 ? 6.051 -62.969 -24.406 1 84.06 540 THR A CA 1
ATOM 4320 C C . THR A 1 540 ? 6.383 -62.406 -25.781 1 84.06 540 THR A C 1
ATOM 4322 O O . THR A 1 540 ? 5.5 -61.906 -26.484 1 84.06 540 THR A O 1
ATOM 4325 N N . GLY A 1 541 ? 7.449 -62.719 -26.359 1 87.19 541 GLY A N 1
ATOM 4326 C CA . GLY A 1 541 ? 7.801 -62.188 -27.656 1 87.19 541 GLY A CA 1
ATOM 4327 C C . GLY A 1 541 ? 7.438 -63.125 -28.797 1 87.19 541 GLY A C 1
ATOM 4328 O O . GLY A 1 541 ? 6.797 -64.188 -28.594 1 87.19 541 GLY A O 1
ATOM 4329 N N . PHE A 1 542 ? 7.672 -62.719 -29.969 1 90.69 542 PHE A N 1
ATOM 4330 C CA . PHE A 1 542 ? 7.461 -63.5 -31.188 1 90.69 542 PHE A CA 1
ATOM 4331 C C . PHE A 1 542 ? 8.078 -64.875 -31.047 1 90.69 542 PHE A C 1
ATOM 4333 O O . PHE A 1 542 ? 7.434 -65.875 -31.375 1 90.69 542 PHE A O 1
ATOM 4340 N N . SER A 1 543 ? 9.227 -65 -30.516 1 91.62 543 SER A N 1
ATOM 4341 C CA . SER A 1 543 ? 9.969 -66.25 -30.422 1 91.62 543 SER A CA 1
ATOM 4342 C C . SER A 1 543 ? 9.258 -67.25 -29.5 1 91.62 543 SER A C 1
ATOM 4344 O O . SER A 1 543 ? 9.188 -68.438 -29.797 1 91.62 543 SER A O 1
ATOM 4346 N N . ARG A 1 544 ? 8.695 -66.75 -28.516 1 91.5 544 ARG A N 1
ATOM 4347 C CA . ARG A 1 544 ? 8.039 -67.625 -27.547 1 91.5 544 ARG A CA 1
ATOM 4348 C C . ARG A 1 544 ? 6.734 -68.188 -28.109 1 91.5 544 ARG A C 1
ATOM 4350 O O . ARG A 1 544 ? 6.359 -69.312 -27.828 1 91.5 544 ARG A O 1
ATOM 4357 N N . ILE A 1 545 ? 6.043 -67.375 -28.797 1 91.44 545 ILE A N 1
ATOM 4358 C CA . ILE A 1 545 ? 4.801 -67.812 -29.406 1 91.44 545 ILE A CA 1
ATOM 4359 C C . ILE A 1 545 ? 5.109 -68.812 -30.531 1 91.44 545 ILE A C 1
ATOM 4361 O O . ILE A 1 545 ? 4.398 -69.812 -30.703 1 91.44 545 ILE A O 1
ATOM 4365 N N . LEU A 1 546 ? 6.16 -68.562 -31.203 1 91.44 546 LEU A N 1
ATOM 4366 C CA . LEU A 1 546 ? 6.582 -69.438 -32.312 1 91.44 546 LEU A CA 1
ATOM 4367 C C . LEU A 1 546 ? 6.863 -70.812 -31.797 1 91.44 546 LEU A C 1
ATOM 4369 O O . LEU A 1 546 ? 6.363 -71.812 -32.375 1 91.44 546 LEU A O 1
ATOM 4373 N N . VAL A 1 547 ? 7.543 -71 -30.766 1 90.56 547 VAL A N 1
ATOM 4374 C CA . VAL A 1 547 ? 8 -72.312 -30.328 1 90.56 547 VAL A CA 1
ATOM 4375 C C . VAL A 1 547 ? 6.891 -73 -29.547 1 90.56 547 VAL A C 1
ATOM 4377 O O . VAL A 1 547 ? 6.855 -74.25 -29.484 1 90.56 547 VAL A O 1
ATOM 4380 N N . THR A 1 548 ? 5.977 -72.312 -29 1 91.5 548 THR A N 1
ATOM 4381 C CA . THR A 1 548 ? 4.953 -72.875 -28.141 1 91.5 548 THR A CA 1
ATOM 4382 C C . THR A 1 548 ? 3.707 -73.25 -28.953 1 91.5 548 THR A C 1
ATOM 4384 O O . THR A 1 548 ? 2.709 -73.688 -28.406 1 91.5 548 THR A O 1
ATOM 4387 N N . THR A 1 549 ? 3.725 -73 -30.25 1 91.25 549 THR A N 1
ATOM 4388 C CA . THR A 1 549 ? 2.545 -73.312 -31.062 1 91.25 549 THR A CA 1
ATOM 4389 C C . THR A 1 549 ? 2.861 -74.375 -32.094 1 91.25 549 THR A C 1
ATOM 4391 O O . THR A 1 549 ? 2.107 -74.562 -33.062 1 91.25 549 THR A O 1
ATOM 4394 N N . ARG A 1 550 ? 3.906 -75.125 -31.859 1 88.81 550 ARG A N 1
ATOM 4395 C CA . ARG A 1 550 ? 4.273 -76.188 -32.812 1 88.81 550 ARG A CA 1
ATOM 4396 C C . ARG A 1 550 ? 3.447 -77.438 -32.594 1 88.81 550 ARG A C 1
ATOM 4398 O O . ARG A 1 550 ? 3.871 -78.375 -31.859 1 88.81 550 ARG A O 1
ATOM 4405 N N . ASN A 1 551 ? 2.322 -77.5 -33.125 1 86.94 551 ASN A N 1
ATOM 4406 C CA . ASN A 1 551 ? 1.369 -78.625 -33.031 1 86.94 551 ASN A CA 1
ATOM 4407 C C . ASN A 1 551 ? 0.641 -78.812 -34.344 1 86.94 551 ASN A C 1
ATOM 4409 O O . ASN A 1 551 ? 0.169 -77.875 -35 1 86.94 551 ASN A O 1
ATOM 4413 N N . THR A 1 552 ? 0.571 -80.125 -34.781 1 85.5 552 THR A N 1
ATOM 4414 C CA . THR A 1 552 ? -0.038 -80.5 -36.062 1 85.5 552 THR A CA 1
ATOM 4415 C C . THR A 1 552 ? -1.528 -80.125 -36.062 1 85.5 552 THR A C 1
ATOM 4417 O O . THR A 1 552 ? -2.094 -79.812 -37.125 1 85.5 552 THR A O 1
ATOM 4420 N N . THR A 1 553 ? -2.076 -80.312 -34.969 1 86.62 553 THR A N 1
ATOM 4421 C CA . THR A 1 553 ? -3.49 -79.938 -34.844 1 86.62 553 THR A CA 1
ATOM 4422 C C . THR A 1 553 ? -3.713 -78.5 -35.188 1 86.62 553 THR A C 1
ATOM 4424 O O . THR A 1 553 ? -4.715 -78.125 -35.812 1 86.62 553 THR A O 1
ATOM 4427 N N . LEU A 1 554 ? -2.826 -77.688 -34.781 1 89.12 554 LEU A N 1
ATOM 4428 C CA . LEU A 1 554 ? -2.938 -76.25 -35.062 1 89.12 554 LEU A CA 1
ATOM 4429 C C . LEU A 1 554 ? -2.676 -75.938 -36.531 1 89.12 554 LEU A C 1
ATOM 4431 O O . LEU A 1 554 ? -3.199 -75 -37.062 1 89.12 554 LEU A O 1
ATOM 4435 N N . ASP A 1 555 ? -1.927 -76.812 -37.125 1 85.88 555 ASP A N 1
ATOM 4436 C CA . ASP A 1 555 ? -1.71 -76.688 -38.562 1 85.88 555 ASP A CA 1
ATOM 4437 C C . ASP A 1 555 ? -3.008 -76.875 -39.344 1 85.88 555 ASP A C 1
ATOM 4439 O O . ASP A 1 555 ? -3.289 -76.188 -40.312 1 85.88 555 ASP A O 1
ATOM 4443 N N . HIS A 1 556 ? -3.674 -77.812 -38.781 1 84.56 556 HIS A N 1
ATOM 4444 C CA . HIS A 1 556 ? -4.918 -78.188 -39.469 1 84.56 556 HIS A CA 1
ATOM 4445 C C . HIS A 1 556 ? -5.98 -77.125 -39.25 1 84.56 556 HIS A C 1
ATOM 4447 O O . HIS A 1 556 ? -6.699 -76.75 -40.188 1 84.56 556 HIS A O 1
ATOM 4453 N N . ILE A 1 557 ? -6.027 -76.562 -38.125 1 84 557 ILE A N 1
ATOM 4454 C CA . ILE A 1 557 ? -7.082 -75.625 -37.781 1 84 557 ILE A CA 1
ATOM 4455 C C . ILE A 1 557 ? -6.758 -74.25 -38.406 1 84 557 ILE A C 1
ATOM 4457 O O . ILE A 1 557 ? -7.652 -73.438 -38.625 1 84 557 ILE A O 1
ATOM 4461 N N . SER A 1 558 ? -5.551 -74 -38.719 1 85.56 558 SER A N 1
ATOM 4462 C CA . SER A 1 558 ? -5.125 -72.75 -39.25 1 85.56 558 SER A CA 1
ATOM 4463 C C . SER A 1 558 ? -5.168 -72.75 -40.781 1 85.56 558 SER A C 1
ATOM 4465 O O . SER A 1 558 ? -4.785 -71.75 -41.406 1 85.56 558 SER A O 1
ATOM 4467 N N . ARG A 1 559 ? -5.629 -73.812 -41.281 1 80.62 559 ARG A N 1
ATOM 4468 C CA . ARG A 1 559 ? -5.68 -73.875 -42.75 1 80.62 559 ARG A CA 1
ATOM 4469 C C . ARG A 1 559 ? -6.59 -72.812 -43.312 1 80.62 559 ARG A C 1
ATOM 4471 O O . ARG A 1 559 ? -7.703 -72.562 -42.812 1 80.62 559 ARG A O 1
ATOM 4478 N N . GLY A 1 560 ? -6.078 -72 -44.188 1 78.94 560 GLY A N 1
ATOM 4479 C CA . GLY A 1 560 ? -6.844 -70.938 -44.812 1 78.94 560 GLY A CA 1
ATOM 4480 C C . GLY A 1 560 ? -6.535 -69.562 -44.281 1 78.94 560 GLY A C 1
ATOM 4481 O O . GLY A 1 560 ? -6.953 -68.562 -44.844 1 78.94 560 GLY A O 1
ATOM 4482 N N . ALA A 1 561 ? -5.832 -69.438 -43.125 1 83.25 561 ALA A N 1
ATOM 4483 C CA . ALA A 1 561 ? -5.555 -68.188 -42.5 1 83.25 561 ALA A CA 1
ATOM 4484 C C . ALA A 1 561 ? -4.055 -67.875 -42.469 1 83.25 561 ALA A C 1
ATOM 4486 O O . ALA A 1 561 ? -3.561 -67.188 -41.562 1 83.25 561 ALA A O 1
ATOM 4487 N N . CYS A 1 562 ? -3.314 -68.312 -43.375 1 83.69 562 CYS A N 1
ATOM 4488 C CA . CYS A 1 562 ? -1.858 -68.312 -43.312 1 83.69 562 CYS A CA 1
ATOM 4489 C C . CYS A 1 562 ? -1.335 -66.875 -43.469 1 83.69 562 CYS A C 1
ATOM 4491 O O . CYS A 1 562 ? -0.218 -66.562 -43.031 1 83.69 562 CYS A O 1
ATOM 4493 N N . LEU A 1 563 ? -2.115 -66 -44.094 1 83.94 563 LEU A N 1
ATOM 4494 C CA . LEU A 1 563 ? -1.672 -64.625 -44.281 1 83.94 563 LEU A CA 1
ATOM 4495 C C . LEU A 1 563 ? -1.792 -63.812 -43 1 83.94 563 LEU A C 1
ATOM 4497 O O . LEU A 1 563 ? -1.096 -62.781 -42.812 1 83.94 563 LEU A O 1
ATOM 4501 N N . GLY A 1 564 ? -2.719 -64.125 -42.094 1 83.88 564 GLY A N 1
ATOM 4502 C CA . GLY A 1 564 ? -2.904 -63.469 -40.812 1 83.88 564 GLY A CA 1
ATOM 4503 C C . GLY A 1 564 ? -3.523 -62.094 -40.938 1 83.88 564 GLY A C 1
ATOM 4504 O O . GLY A 1 564 ? -3.307 -61.219 -40.062 1 83.88 564 GLY A O 1
ATOM 4505 N N . ASN A 1 565 ? -4.137 -61.75 -42 1 85.69 565 ASN A N 1
ATOM 4506 C CA . ASN A 1 565 ? -4.734 -60.438 -42.219 1 85.69 565 ASN A CA 1
ATOM 4507 C C . ASN A 1 565 ? -6.129 -60.344 -41.625 1 85.69 565 ASN A C 1
ATOM 4509 O O . ASN A 1 565 ? -6.68 -61.344 -41.156 1 85.69 565 ASN A O 1
ATOM 4513 N N . ASP A 1 566 ? -6.641 -59.125 -41.5 1 82.94 566 ASP A N 1
ATOM 4514 C CA . ASP A 1 566 ? -8 -58.906 -41.031 1 82.94 566 ASP A CA 1
ATOM 4515 C C . ASP A 1 566 ? -8.984 -58.844 -42.188 1 82.94 566 ASP A C 1
ATOM 4517 O O . ASP A 1 566 ? -8.664 -58.312 -43.25 1 82.94 566 ASP A O 1
ATOM 4521 N N . PRO A 1 567 ? -10.188 -59.406 -42.031 1 81.31 567 PRO A N 1
ATOM 4522 C CA . PRO A 1 567 ? -10.758 -60 -40.844 1 81.31 567 PRO A CA 1
ATOM 4523 C C . PRO A 1 567 ? -10.266 -61.406 -40.594 1 81.31 567 PRO A C 1
ATOM 4525 O O . PRO A 1 567 ? -10.133 -62.188 -41.531 1 81.31 567 PRO A O 1
ATOM 4528 N N . PHE A 1 568 ? -9.984 -61.75 -39.469 1 85.06 568 PHE A N 1
ATOM 4529 C CA . PHE A 1 568 ? -9.484 -63.062 -39.031 1 85.06 568 PHE A CA 1
ATOM 4530 C C . PHE A 1 568 ? -10.641 -64.062 -38.844 1 85.06 568 PHE A C 1
ATOM 4532 O O . PHE A 1 568 ? -11.719 -63.656 -38.406 1 85.06 568 PHE A O 1
ATOM 4539 N N . PRO A 1 569 ? -10.492 -65.25 -39.312 1 87.25 569 PRO A N 1
ATOM 4540 C CA . PRO A 1 569 ? -11.578 -66.25 -39.219 1 87.25 569 PRO A CA 1
ATOM 4541 C C . PRO A 1 569 ? -12.109 -66.375 -37.781 1 87.25 569 PRO A C 1
ATOM 4543 O O . PRO A 1 569 ? -11.344 -66.688 -36.875 1 87.25 569 PRO A O 1
ATOM 4546 N N . MET A 1 570 ? -13.391 -66.375 -37.656 1 87.75 570 MET A N 1
ATOM 4547 C CA . MET A 1 570 ? -14.047 -66.375 -36.375 1 87.75 570 MET A CA 1
ATOM 4548 C C . MET A 1 570 ? -14.008 -67.75 -35.75 1 87.75 570 MET A C 1
ATOM 4550 O O . MET A 1 570 ? -13.945 -67.938 -34.531 1 87.75 570 MET A O 1
ATOM 4554 N N . GLU A 1 571 ? -14.055 -68.75 -36.594 1 86.69 571 GLU A N 1
ATOM 4555 C CA . GLU A 1 571 ? -14 -70.125 -36.094 1 86.69 571 GLU A CA 1
ATOM 4556 C C . GLU A 1 571 ? -12.703 -70.375 -35.344 1 86.69 571 GLU A C 1
ATOM 4558 O O . GLU A 1 571 ? -12.703 -71 -34.281 1 86.69 571 GLU A O 1
ATOM 4563 N N . LEU A 1 572 ? -11.695 -69.812 -35.906 1 88.25 572 LEU A N 1
ATOM 4564 C CA . LEU A 1 572 ? -10.398 -69.938 -35.25 1 88.25 572 LEU A CA 1
ATOM 4565 C C . LEU A 1 572 ? -10.344 -69.125 -33.969 1 88.25 572 LEU A C 1
ATOM 4567 O O . LEU A 1 572 ? -9.773 -69.562 -32.969 1 88.25 572 LEU A O 1
ATOM 4571 N N . MET A 1 573 ? -10.969 -68 -33.969 1 91.12 573 MET A N 1
ATOM 4572 C CA . MET A 1 573 ? -10.945 -67.125 -32.812 1 91.12 573 MET A CA 1
ATOM 4573 C C . MET A 1 573 ? -11.734 -67.688 -31.656 1 91.12 573 MET A C 1
ATOM 4575 O O . MET A 1 573 ? -11.438 -67.375 -30.484 1 91.12 573 MET A O 1
ATOM 4579 N N . HIS A 1 574 ? -12.672 -68.562 -31.953 1 91.88 574 HIS A N 1
ATOM 4580 C CA . HIS A 1 574 ? -13.516 -69.125 -30.891 1 91.88 574 HIS A CA 1
ATOM 4581 C C . HIS A 1 574 ? -12.969 -70.5 -30.422 1 91.88 574 HIS A C 1
ATOM 4583 O O . HIS A 1 574 ? -13.477 -71.062 -29.453 1 91.88 574 HIS A O 1
ATOM 4589 N N . THR A 1 575 ? -11.852 -70.875 -31.031 1 92.62 575 THR A N 1
ATOM 4590 C CA . THR A 1 575 ? -11.227 -72.125 -30.609 1 92.62 575 THR A CA 1
ATOM 4591 C C . THR A 1 575 ? -10.492 -72 -29.281 1 92.62 575 THR A C 1
ATOM 4593 O O . THR A 1 575 ? -9.812 -71 -29.078 1 92.62 575 THR A O 1
ATOM 4596 N N . LYS A 1 576 ? -10.711 -73 -28.422 1 94.56 576 LYS A N 1
ATOM 4597 C CA . LYS A 1 576 ? -10.062 -72.875 -27.125 1 94.56 576 LYS A CA 1
ATOM 4598 C C . LYS A 1 576 ? -8.742 -73.688 -27.125 1 94.56 576 LYS A C 1
ATOM 4600 O O . LYS A 1 576 ? -8.672 -74.812 -27.594 1 94.56 576 LYS A O 1
ATOM 4605 N N . LEU A 1 577 ? -7.801 -72.938 -26.672 1 94.56 577 LEU A N 1
ATOM 4606 C CA . LEU A 1 577 ? -6.465 -73.5 -26.625 1 94.56 577 LEU A CA 1
ATOM 4607 C C . LEU A 1 577 ? -5.914 -73.5 -25.203 1 94.56 577 LEU A C 1
ATOM 4609 O O . LEU A 1 577 ? -6.297 -72.688 -24.391 1 94.56 577 LEU A O 1
ATOM 4613 N N . GLN A 1 578 ? -5.137 -74.438 -24.938 1 95.19 578 GLN A N 1
ATOM 4614 C CA . GLN A 1 578 ? -4.426 -74.562 -23.672 1 95.19 578 GLN A CA 1
ATOM 4615 C C . GLN A 1 578 ? -2.963 -74.938 -23.875 1 95.19 578 GLN A C 1
ATOM 4617 O O . GLN A 1 578 ? -2.625 -75.625 -24.844 1 95.19 578 GLN A O 1
ATOM 4622 N N . PHE A 1 579 ? -2.139 -74.438 -23.031 1 91.56 579 PHE A N 1
ATOM 4623 C CA . PHE A 1 579 ? -0.711 -74.75 -23.125 1 91.56 579 PHE A CA 1
ATOM 4624 C C . PHE A 1 579 ? -0.323 -75.875 -22.203 1 91.56 579 PHE A C 1
ATOM 4626 O O . PHE A 1 579 ? -0.682 -75.875 -21.031 1 91.56 579 PHE A O 1
ATOM 4633 N N . GLY A 1 580 ? 0.379 -76.875 -22.797 1 91.06 580 GLY A N 1
ATOM 4634 C CA . GLY A 1 580 ? 0.799 -78.062 -22.031 1 91.06 580 GLY A CA 1
ATOM 4635 C C . GLY A 1 580 ? 1.538 -79.062 -22.859 1 91.06 580 GLY A C 1
ATOM 4636 O O . GLY A 1 580 ? 2.119 -78.75 -23.891 1 91.06 580 GLY A O 1
ATOM 4637 N N . VAL A 1 581 ? 1.598 -80.312 -22.375 1 89.5 581 VAL A N 1
ATOM 4638 C CA . VAL A 1 581 ? 2.305 -81.375 -23.031 1 89.5 581 VAL A CA 1
ATOM 4639 C C . VAL A 1 581 ? 1.361 -82.125 -24 1 89.5 581 VAL A C 1
ATOM 4641 O O . VAL A 1 581 ? 0.25 -82.5 -23.625 1 89.5 581 VAL A O 1
ATOM 4644 N N . LEU A 1 582 ? 1.751 -82.312 -25.328 1 87.44 582 LEU A N 1
ATOM 4645 C CA . LEU A 1 582 ? 0.928 -82.938 -26.328 1 87.44 582 LEU A CA 1
ATOM 4646 C C . LEU A 1 582 ? 0.888 -84.5 -26.094 1 87.44 582 LEU A C 1
ATOM 4648 O O . LEU A 1 582 ? 1.922 -85.062 -25.844 1 87.44 582 LEU A O 1
ATOM 4652 N N . ALA A 1 583 ? -0.352 -85.25 -25.984 1 73.69 583 ALA A N 1
ATOM 4653 C CA . ALA A 1 583 ? -0.536 -86.688 -25.781 1 73.69 583 ALA A CA 1
ATOM 4654 C C . ALA A 1 583 ? -0.266 -87.438 -27.062 1 73.69 583 ALA A C 1
ATOM 4656 O O . ALA A 1 583 ? -0.818 -87.125 -28.125 1 73.69 583 ALA A O 1
ATOM 4657 N N . ASP A 1 584 ? 0.785 -88.062 -27.469 1 56.19 584 ASP A N 1
ATOM 4658 C CA . ASP A 1 584 ? 0.932 -88.938 -28.625 1 56.19 584 ASP A CA 1
ATOM 4659 C C . ASP A 1 584 ? -0.117 -90.062 -28.625 1 56.19 584 ASP A C 1
ATOM 4661 O O . ASP A 1 584 ? -0.579 -90.438 -27.562 1 56.19 584 ASP A O 1
ATOM 4665 N N . GLY A 1 585 ? -1.015 -90.312 -29.562 1 44.91 585 GLY A N 1
ATOM 4666 C CA . GLY A 1 585 ? -1.934 -91.438 -29.734 1 44.91 585 GLY A CA 1
ATOM 4667 C C . GLY A 1 585 ? -1.439 -92.75 -29.094 1 44.91 585 GLY A C 1
ATOM 4668 O O . GLY A 1 585 ? -1.983 -93.812 -29.359 1 44.91 585 GLY A O 1
ATOM 4669 N N . SER A 1 586 ? -0.202 -93 -28.828 1 41 586 SER A N 1
ATOM 4670 C CA . SER A 1 586 ? -0.014 -94.375 -28.297 1 41 586 SER A CA 1
ATOM 4671 C C . SER A 1 586 ? -0.744 -94.562 -26.969 1 41 586 SER A C 1
ATOM 4673 O O . SER A 1 586 ? -0.973 -93.562 -26.25 1 41 586 SER A O 1
ATOM 4675 N N . ASP A 1 587 ? -1.408 -95.75 -26.703 1 37.78 587 ASP A N 1
ATOM 4676 C CA . ASP A 1 587 ? -2.227 -96.25 -25.594 1 37.78 587 ASP A CA 1
ATOM 4677 C C . ASP A 1 587 ? -1.676 -95.812 -24.25 1 37.78 587 ASP A C 1
ATOM 4679 O O . ASP A 1 587 ? -0.479 -95.938 -23.984 1 37.78 587 ASP A O 1
ATOM 4683 N N . PRO A 1 588 ? -2.342 -95.062 -23.531 1 40.5 588 PRO A N 1
ATOM 4684 C CA . PRO A 1 588 ? -1.982 -94.688 -22.156 1 40.5 588 PRO A CA 1
ATOM 4685 C C . PRO A 1 588 ? -1.4 -95.812 -21.344 1 40.5 588 PRO A C 1
ATOM 4687 O O . PRO A 1 588 ? -0.89 -95.625 -20.234 1 40.5 588 PRO A O 1
ATOM 4690 N N . GLU A 1 589 ? -1.928 -97.125 -21.609 1 36.59 589 GLU A N 1
ATOM 4691 C CA . GLU A 1 589 ? -1.637 -98.188 -20.703 1 36.59 589 GLU A CA 1
ATOM 4692 C C . GLU A 1 589 ? -0.134 -98.438 -20.578 1 36.59 589 GLU A C 1
ATOM 4694 O O . GLU A 1 589 ? 0.338 -98.938 -19.562 1 36.59 589 GLU A O 1
ATOM 4699 N N . HIS A 1 590 ? 0.591 -98.562 -21.641 1 35.06 590 HIS A N 1
ATOM 4700 C CA . HIS A 1 590 ? 1.953 -99.062 -21.516 1 35.06 590 HIS A CA 1
ATOM 4701 C C . HIS A 1 590 ? 2.883 -98 -20.938 1 35.06 590 HIS A C 1
ATOM 4703 O O . HIS A 1 590 ? 4.078 -98.25 -20.766 1 35.06 590 HIS A O 1
ATOM 4709 N N . THR A 1 591 ? 2.432 -96.75 -20.812 1 33.88 591 THR A N 1
ATOM 4710 C CA . THR A 1 591 ? 3.445 -95.812 -20.344 1 33.88 591 THR A CA 1
ATOM 4711 C C . THR A 1 591 ? 3.598 -95.938 -18.828 1 33.88 591 THR A C 1
ATOM 4713 O O . THR A 1 591 ? 4.422 -95.25 -18.234 1 33.88 591 THR A O 1
ATOM 4716 N N . ARG A 1 592 ? 2.574 -96.438 -18.156 1 40.91 592 ARG A N 1
ATOM 4717 C CA . ARG A 1 592 ? 2.865 -96.5 -16.734 1 40.91 592 ARG A CA 1
ATOM 4718 C C . ARG A 1 592 ? 4.008 -97.438 -16.438 1 40.91 592 ARG A C 1
ATOM 4720 O O . ARG A 1 592 ? 4.711 -97.312 -15.43 1 40.91 592 ARG A O 1
ATOM 4727 N N . ASP A 1 593 ? 3.83 -98.75 -17.016 1 33.75 593 ASP A N 1
ATOM 4728 C CA . ASP A 1 593 ? 4.633 -99.812 -16.422 1 33.75 593 ASP A CA 1
ATOM 4729 C C . ASP A 1 593 ? 6.105 -99.688 -16.797 1 33.75 593 ASP A C 1
ATOM 4731 O O . ASP A 1 593 ? 6.977 -100.25 -16.141 1 33.75 593 ASP A O 1
ATOM 4735 N N . HIS A 1 594 ? 6.422 -99.625 -18.219 1 33.75 594 HIS A N 1
ATOM 4736 C CA . HIS A 1 594 ? 7.84 -99.812 -18.484 1 33.75 594 HIS A CA 1
ATOM 4737 C C . HIS A 1 594 ? 8.656 -98.625 -18.016 1 33.75 594 HIS A C 1
ATOM 4739 O O . HIS A 1 594 ? 9.32 -97.938 -18.828 1 33.75 594 HIS A O 1
ATOM 4745 N N . TYR A 1 595 ? 8.273 -97.938 -17.062 1 34.41 595 TYR A N 1
ATOM 4746 C CA . TYR A 1 595 ? 9.195 -96.938 -16.469 1 34.41 595 TYR A CA 1
ATOM 4747 C C . TYR A 1 595 ? 10.516 -97.625 -16.109 1 34.41 595 TYR A C 1
ATOM 4749 O O . TYR A 1 595 ? 11.406 -97 -15.531 1 34.41 595 TYR A O 1
ATOM 4757 N N . GLN A 1 596 ? 10.438 -99 -15.984 1 31.78 596 GLN A N 1
ATOM 4758 C CA . GLN A 1 596 ? 11.695 -99.438 -15.375 1 31.78 596 GLN A CA 1
ATOM 4759 C C . GLN A 1 596 ? 12.867 -99.188 -16.328 1 31.78 596 GLN A C 1
ATOM 4761 O O . GLN A 1 596 ? 13.922 -98.688 -15.906 1 31.78 596 GLN A O 1
ATOM 4766 N N . GLY A 1 597 ? 13.258 -100.25 -17.188 1 31.64 597 GLY A N 1
ATOM 4767 C CA . GLY A 1 597 ? 14.641 -100.438 -17.594 1 31.64 597 GLY A CA 1
ATOM 4768 C C . GLY A 1 597 ? 15.117 -99.375 -18.594 1 31.64 597 GLY A C 1
ATOM 4769 O O . GLY A 1 597 ? 16.078 -98.688 -18.328 1 31.64 597 GLY A O 1
ATOM 4770 N N . HIS A 1 598 ? 15.203 -99.812 -19.969 1 32.91 598 HIS A N 1
ATOM 4771 C CA . HIS A 1 598 ? 16.156 -99.188 -20.859 1 32.91 598 HIS A CA 1
ATOM 4772 C C . HIS A 1 598 ? 15.727 -97.75 -21.203 1 32.91 598 HIS A C 1
ATOM 4774 O O . HIS A 1 598 ? 14.539 -97.438 -21.141 1 32.91 598 HIS A O 1
ATOM 4780 N N . GLY A 1 599 ? 16.609 -96.75 -21.297 1 34.09 599 GLY A N 1
ATOM 4781 C CA . GLY A 1 599 ? 16.844 -95.312 -21.375 1 34.09 599 GLY A CA 1
ATOM 4782 C C . GLY A 1 599 ? 16.016 -94.625 -22.453 1 34.09 599 GLY A C 1
ATOM 4783 O O . GLY A 1 599 ? 16.297 -93.5 -22.812 1 34.09 599 GLY A O 1
ATOM 4784 N N . PHE A 1 600 ? 15.492 -95.25 -23.516 1 36.69 600 PHE A N 1
ATOM 4785 C CA . PHE A 1 600 ? 15.078 -94.312 -24.547 1 36.69 600 PHE A CA 1
ATOM 4786 C C . PHE A 1 600 ? 13.906 -93.5 -24.047 1 36.69 600 PHE A C 1
ATOM 4788 O O . PHE A 1 600 ? 12.789 -94 -23.922 1 36.69 600 PHE A O 1
ATOM 4795 N N . GLN A 1 601 ? 14.062 -92.562 -23.062 1 41.09 601 GLN A N 1
ATOM 4796 C CA . GLN A 1 601 ? 13.133 -91.562 -22.531 1 41.09 601 GLN A CA 1
ATOM 4797 C C . GLN A 1 601 ? 12.375 -90.875 -23.656 1 41.09 601 GLN A C 1
ATOM 4799 O O . GLN A 1 601 ? 12.984 -90.25 -24.516 1 41.09 601 GLN A O 1
ATOM 4804 N N . ASN A 1 602 ? 11.336 -91.25 -24.172 1 47.94 602 ASN A N 1
ATOM 4805 C CA . ASN A 1 602 ? 10.383 -90.562 -25.047 1 47.94 602 ASN A CA 1
ATOM 4806 C C . ASN A 1 602 ? 10.211 -89.125 -24.672 1 47.94 602 ASN A C 1
ATOM 4808 O O . ASN A 1 602 ? 9.734 -88.812 -23.578 1 47.94 602 ASN A O 1
ATOM 4812 N N . VAL A 1 603 ? 11.008 -88.125 -25.078 1 60.12 603 VAL A N 1
ATOM 4813 C CA . VAL A 1 603 ? 11.062 -86.688 -24.766 1 60.12 603 VAL A CA 1
ATOM 4814 C C . VAL A 1 603 ? 9.75 -86 -25.172 1 60.12 603 VAL A C 1
ATOM 4816 O O . VAL A 1 603 ? 9.328 -86.125 -26.312 1 60.12 603 VAL A O 1
ATOM 4819 N N . ALA A 1 604 ? 8.883 -85.5 -24.25 1 76.12 604 ALA A N 1
ATOM 4820 C CA . ALA A 1 604 ? 7.551 -84.938 -24.344 1 76.12 604 ALA A CA 1
ATOM 4821 C C . ALA A 1 604 ? 7.598 -83.562 -25.047 1 76.12 604 ALA A C 1
ATOM 4823 O O . ALA A 1 604 ? 8.602 -82.812 -24.969 1 76.12 604 ALA A O 1
ATOM 4824 N N . HIS A 1 605 ? 6.688 -83.188 -25.969 1 85.12 605 HIS A N 1
ATOM 4825 C CA . HIS A 1 605 ? 6.566 -82 -26.719 1 85.12 605 HIS A CA 1
ATOM 4826 C C . HIS A 1 605 ? 5.5 -81.062 -26.125 1 85.12 605 HIS A C 1
ATOM 4828 O O . HIS A 1 605 ? 4.352 -81.5 -25.953 1 85.12 605 HIS A O 1
ATOM 4834 N N . CYS A 1 606 ? 5.977 -79.875 -25.672 1 88.31 606 CYS A N 1
ATOM 4835 C CA . CYS A 1 606 ? 5.051 -78.875 -25.109 1 88.31 606 CYS A CA 1
ATOM 4836 C C . CYS A 1 606 ? 4.574 -77.875 -26.188 1 88.31 606 CYS A C 1
ATOM 4838 O O . CYS A 1 606 ? 5.375 -77.438 -26.984 1 88.31 606 CYS A O 1
ATOM 4840 N N . ALA A 1 607 ? 3.297 -77.625 -26.328 1 91.38 607 ALA A N 1
ATOM 4841 C CA . ALA A 1 607 ? 2.723 -76.75 -27.297 1 91.38 607 ALA A CA 1
ATOM 4842 C C . ALA A 1 607 ? 1.284 -76.375 -26.938 1 91.38 607 ALA A C 1
ATOM 4844 O O . ALA A 1 607 ? 0.679 -77 -26.078 1 91.38 607 ALA A O 1
ATOM 4845 N N . PHE A 1 608 ? 0.867 -75.312 -27.484 1 92.88 608 PHE A N 1
ATOM 4846 C CA . PHE A 1 608 ? -0.559 -75 -27.406 1 92.88 608 PHE A CA 1
ATOM 4847 C C . PHE A 1 608 ? -1.369 -76.062 -28.188 1 92.88 608 PHE A C 1
ATOM 4849 O O . PHE A 1 608 ? -0.949 -76.5 -29.25 1 92.88 608 PHE A O 1
ATOM 4856 N N . GLY A 1 609 ? -2.389 -76.5 -27.672 1 91.56 609 GLY A N 1
ATOM 4857 C CA . GLY A 1 609 ? -3.299 -77.438 -28.328 1 91.56 609 GLY A CA 1
ATOM 4858 C C . GLY A 1 609 ? -4.699 -77.375 -27.75 1 91.56 609 GLY A C 1
ATOM 4859 O O . GLY A 1 609 ? -4.996 -76.562 -26.875 1 91.56 609 GLY A O 1
ATOM 4860 N N . VAL A 1 610 ? -5.582 -78.125 -28.375 1 90.38 610 VAL A N 1
ATOM 4861 C CA . VAL A 1 610 ? -6.93 -78.25 -27.844 1 90.38 610 VAL A CA 1
ATOM 4862 C C . VAL A 1 610 ? -6.883 -78.938 -26.484 1 90.38 610 VAL A C 1
ATOM 4864 O O . VAL A 1 610 ? -5.996 -79.75 -26.25 1 90.38 610 VAL A O 1
ATOM 4867 N N . ALA A 1 611 ? -7.781 -78.688 -25.641 1 86.56 611 ALA A N 1
ATOM 4868 C CA . ALA A 1 611 ? -7.762 -79.062 -24.25 1 86.56 611 ALA A CA 1
ATOM 4869 C C . ALA A 1 611 ? -7.695 -80.625 -24.125 1 86.56 611 ALA A C 1
ATOM 4871 O O . ALA A 1 611 ? -7.07 -81.125 -23.203 1 86.56 611 ALA A O 1
ATOM 4872 N N . SER A 1 612 ? -8.242 -81.25 -25.062 1 85.81 612 SER A N 1
ATOM 4873 C CA . SER A 1 612 ? -8.32 -82.688 -24.984 1 85.81 612 SER A CA 1
ATOM 4874 C C . SER A 1 612 ? -6.977 -83.375 -25.281 1 85.81 612 SER A C 1
ATOM 4876 O O . SER A 1 612 ? -6.715 -84.5 -24.844 1 85.81 612 SER A O 1
ATOM 4878 N N . GLU A 1 613 ? -6.129 -82.625 -25.906 1 88 613 GLU A N 1
ATOM 4879 C CA . GLU A 1 613 ? -4.848 -83.188 -26.312 1 88 613 GLU A CA 1
ATOM 4880 C C . GLU A 1 613 ? -3.727 -82.75 -25.375 1 88 613 GLU A C 1
ATOM 4882 O O . GLU A 1 613 ? -2.57 -83.188 -25.547 1 88 613 GLU A O 1
ATOM 4887 N N . ILE A 1 614 ? -4.027 -82.062 -24.328 1 88.06 614 ILE A N 1
ATOM 4888 C CA . ILE A 1 614 ? -2.965 -81.375 -23.562 1 88.06 614 ILE A CA 1
ATOM 4889 C C . ILE A 1 614 ? -2.91 -82 -22.156 1 88.06 614 ILE A C 1
ATOM 4891 O O . ILE A 1 614 ? -3.945 -82.188 -21.516 1 88.06 614 ILE A O 1
ATOM 4895 N N . GLY A 1 615 ? -1.688 -82.438 -21.812 1 85.25 615 GLY A N 1
ATOM 4896 C CA . GLY A 1 615 ? -1.415 -82.812 -20.453 1 85.25 615 GLY A CA 1
ATOM 4897 C C . GLY A 1 615 ? -0.663 -81.812 -19.641 1 85.25 615 GLY A C 1
ATOM 4898 O O . GLY A 1 615 ? -0.212 -80.75 -20.203 1 85.25 615 GLY A O 1
ATOM 4899 N N . PRO A 1 616 ? -0.508 -81.938 -18.344 1 85.5 616 PRO A N 1
ATOM 4900 C CA . PRO A 1 616 ? 0.119 -80.938 -17.484 1 85.5 616 PRO A CA 1
ATOM 4901 C C . PRO A 1 616 ? 1.642 -80.938 -17.594 1 85.5 616 PRO A C 1
ATOM 4903 O O . PRO A 1 616 ? 2.252 -82 -17.844 1 85.5 616 PRO A O 1
ATOM 4906 N N . ILE A 1 617 ? 2.234 -79.75 -17.5 1 85.88 617 ILE A N 1
ATOM 4907 C CA . ILE A 1 617 ? 3.684 -79.562 -17.5 1 85.88 617 ILE A CA 1
ATOM 4908 C C . ILE A 1 617 ? 4.219 -79.812 -16.078 1 85.88 617 ILE A C 1
ATOM 4910 O O . ILE A 1 617 ? 3.688 -79.25 -15.117 1 85.88 617 ILE A O 1
ATOM 4914 N N . VAL A 1 618 ? 5.172 -80.688 -16.016 1 82.38 618 VAL A N 1
ATOM 4915 C CA . VAL A 1 618 ? 5.734 -81 -14.703 1 82.38 618 VAL A CA 1
ATOM 4916 C C . VAL A 1 618 ? 7.074 -80.312 -14.531 1 82.38 618 VAL A C 1
ATOM 4918 O O . VAL A 1 618 ? 7.895 -80.312 -15.453 1 82.38 618 VAL A O 1
ATOM 4921 N N . ARG A 1 619 ? 7.324 -79.812 -13.414 1 83.06 619 ARG A N 1
ATOM 4922 C CA . ARG A 1 619 ? 8.539 -79.062 -13.07 1 83.06 619 ARG A CA 1
ATOM 4923 C C . ARG A 1 619 ? 9.758 -80 -13.078 1 83.06 619 ARG A C 1
ATOM 4925 O O . ARG A 1 619 ? 9.703 -81.062 -12.539 1 83.06 619 ARG A O 1
ATOM 4932 N N . GLY A 1 620 ? 10.789 -79.562 -13.719 1 75.81 620 GLY A N 1
ATOM 4933 C CA . GLY A 1 620 ? 12.039 -80.25 -13.703 1 75.81 620 GLY A CA 1
ATOM 4934 C C . GLY A 1 620 ? 12.156 -81.25 -14.844 1 75.81 620 GLY A C 1
ATOM 4935 O O . GLY A 1 620 ? 13.227 -81.875 -15.062 1 75.81 620 GLY A O 1
ATOM 4936 N N . ALA A 1 621 ? 11.023 -81.562 -15.617 1 74.81 621 ALA A N 1
ATOM 4937 C CA . ALA A 1 621 ? 11.055 -82.5 -16.719 1 74.81 621 ALA A CA 1
ATOM 4938 C C . ALA A 1 621 ? 11.688 -81.875 -17.969 1 74.81 621 ALA A C 1
ATOM 4940 O O . ALA A 1 621 ? 11.695 -80.625 -18.109 1 74.81 621 ALA A O 1
ATOM 4941 N N . HIS A 1 622 ? 12.453 -82.688 -18.766 1 73.62 622 HIS A N 1
ATOM 4942 C CA . HIS A 1 622 ? 13.07 -82.188 -20 1 73.62 622 HIS A CA 1
ATOM 4943 C C . HIS A 1 622 ? 12.117 -82.312 -21.172 1 73.62 622 HIS A C 1
ATOM 4945 O O . HIS A 1 622 ? 11.438 -83.375 -21.328 1 73.62 622 HIS A O 1
ATOM 4951 N N . TYR A 1 623 ? 11.844 -81.375 -21.812 1 72 623 TYR A N 1
ATOM 4952 C CA . TYR A 1 623 ? 10.922 -81.312 -22.938 1 72 623 TYR A CA 1
ATOM 4953 C C . TYR A 1 623 ? 11.664 -81 -24.234 1 72 623 TYR A C 1
ATOM 4955 O O . TYR A 1 623 ? 12.477 -80.062 -24.25 1 72 623 TYR A O 1
ATOM 4963 N N . ALA A 1 624 ? 12.078 -82.125 -25.312 1 58.69 624 ALA A N 1
ATOM 4964 C CA . ALA A 1 624 ? 13.031 -81.938 -26.406 1 58.69 624 ALA A CA 1
ATOM 4965 C C . ALA A 1 624 ? 12.312 -81.688 -27.734 1 58.69 624 ALA A C 1
ATOM 4967 O O . ALA A 1 624 ? 12.883 -81.125 -28.672 1 58.69 624 ALA A O 1
ATOM 4968 N N . GLY A 1 625 ? 11.242 -81.875 -28.328 1 58.72 625 GLY A N 1
ATOM 4969 C CA . GLY A 1 625 ? 10.664 -81.5 -29.625 1 58.72 625 GLY A CA 1
ATOM 4970 C C . GLY A 1 625 ? 10.016 -82.688 -30.344 1 58.72 625 GLY A C 1
ATOM 4971 O O . GLY A 1 625 ? 9.961 -83.812 -29.797 1 58.72 625 GLY A O 1
ATOM 4972 N N . LEU A 1 626 ? 9.367 -82.562 -31.75 1 47.25 626 LEU A N 1
ATOM 4973 C CA . LEU A 1 626 ? 8.625 -83.5 -32.594 1 47.25 626 LEU A CA 1
ATOM 4974 C C . LEU A 1 626 ? 9.508 -84.688 -33.031 1 47.25 626 LEU A C 1
ATOM 4976 O O . LEU A 1 626 ? 10.688 -84.5 -33.344 1 47.25 626 LEU A O 1
ATOM 4980 N N . ARG A 1 627 ? 9.156 -86.125 -32.875 1 44.69 627 ARG A N 1
ATOM 4981 C CA . ARG A 1 627 ? 9.859 -87.312 -33.344 1 44.69 627 ARG A CA 1
ATOM 4982 C C . ARG A 1 627 ? 10.008 -87.312 -34.844 1 44.69 627 ARG A C 1
ATOM 4984 O O . ARG A 1 627 ? 9.102 -86.875 -35.562 1 44.69 627 ARG A O 1
ATOM 4991 N N . ARG A 1 628 ? 11.164 -87.5 -35.438 1 41.97 628 ARG A N 1
ATOM 4992 C CA . ARG A 1 628 ? 11.383 -87.812 -36.844 1 41.97 628 ARG A CA 1
ATOM 4993 C C . ARG A 1 628 ? 10.547 -89 -37.281 1 41.97 628 ARG A C 1
ATOM 4995 O O . ARG A 1 628 ? 10.547 -90 -36.625 1 41.97 628 ARG A O 1
ATOM 5002 N N . ARG A 1 629 ? 9.516 -88.938 -38.188 1 37.44 629 ARG A N 1
ATOM 5003 C CA . ARG A 1 629 ? 8.992 -90.125 -38.812 1 37.44 629 ARG A CA 1
ATOM 5004 C C . ARG A 1 629 ? 10.125 -90.938 -39.375 1 37.44 629 ARG A C 1
ATOM 5006 O O . ARG A 1 629 ? 10.938 -90.5 -40.156 1 37.44 629 ARG A O 1
ATOM 5013 N N . GLU A 1 630 ? 10.57 -91.938 -38.688 1 33.16 630 GLU A N 1
ATOM 5014 C CA . GLU A 1 630 ? 11.484 -92.938 -39.281 1 33.16 630 GLU A CA 1
ATOM 5015 C C . GLU A 1 630 ? 11.023 -93.312 -40.688 1 33.16 630 GLU A C 1
ATOM 5017 O O . GLU A 1 630 ? 9.883 -93.812 -40.875 1 33.16 630 GLU A O 1
ATOM 5022 N N . THR A 1 631 ? 11.406 -92.75 -41.812 1 32.75 631 THR A N 1
ATOM 5023 C CA . THR A 1 631 ? 11.258 -93.438 -43.094 1 32.75 631 THR A CA 1
ATOM 5024 C C . THR A 1 631 ? 11.797 -94.812 -43.062 1 32.75 631 THR A C 1
ATOM 5026 O O . THR A 1 631 ? 12.969 -95.062 -42.75 1 32.75 631 THR A O 1
ATOM 5029 N N . ARG A 1 632 ? 10.984 -95.938 -42.906 1 37.34 632 ARG A N 1
ATOM 5030 C CA . ARG A 1 632 ? 11.32 -97.312 -43.125 1 37.34 632 ARG A CA 1
ATOM 5031 C C . ARG A 1 632 ? 11.922 -97.5 -44.531 1 37.34 632 ARG A C 1
ATOM 5033 O O . ARG A 1 632 ? 11.219 -97.438 -45.531 1 37.34 632 ARG A O 1
ATOM 5040 N N . HIS A 1 633 ? 13.172 -97.25 -44.844 1 31.89 633 HIS A N 1
ATOM 5041 C CA . HIS A 1 633 ? 13.82 -97.875 -46 1 31.89 633 HIS A CA 1
ATOM 5042 C C . HIS A 1 633 ? 13.961 -99.375 -45.812 1 31.89 633 HIS A C 1
ATOM 5044 O O . HIS A 1 633 ? 14.555 -99.875 -44.844 1 31.89 633 HIS A O 1
ATOM 5050 N N . SER A 1 634 ? 12.977 -100.312 -46.25 1 32.19 634 SER A N 1
ATOM 5051 C CA . SER A 1 634 ? 13.102 -101.75 -46.469 1 32.19 634 SER A CA 1
ATOM 5052 C C . SER A 1 634 ? 14.352 -102.062 -47.312 1 32.19 634 SER A C 1
ATOM 5054 O O . SER A 1 634 ? 14.477 -101.625 -48.438 1 32.19 634 SER A O 1
ATOM 5056 N N . ASP A 1 635 ? 15.539 -102.312 -46.781 1 30.53 635 ASP A N 1
ATOM 5057 C CA . ASP A 1 635 ? 16.719 -102.938 -47.375 1 30.53 635 ASP A CA 1
ATOM 5058 C C . ASP A 1 635 ? 16.438 -104.438 -47.75 1 30.53 635 ASP A C 1
ATOM 5060 O O . ASP A 1 635 ? 16.609 -105.312 -46.938 1 30.53 635 ASP A O 1
ATOM 5064 N N . GLU A 1 636 ? 15.453 -105 -48.438 1 29.41 636 GLU A N 1
ATOM 5065 C CA . GLU A 1 636 ? 15.359 -106.312 -49.094 1 29.41 636 GLU A CA 1
ATOM 5066 C C . GLU A 1 636 ? 16.469 -106.438 -50.125 1 29.41 636 GLU A C 1
ATOM 5068 O O . GLU A 1 636 ? 16.578 -107.5 -50.75 1 29.41 636 GLU A O 1
ATOM 5073 N N . SER A 1 637 ? 17.25 -105.562 -50.688 1 32 637 SER A N 1
ATOM 5074 C CA . SER A 1 637 ? 18.125 -106 -51.75 1 32 637 SER A CA 1
ATOM 5075 C C . SER A 1 637 ? 19.328 -106.75 -51.219 1 32 637 SER A C 1
ATOM 5077 O O . SER A 1 637 ? 20.266 -107.062 -51.969 1 32 637 SER A O 1
ATOM 5079 N N . ASP A 1 638 ? 19.438 -107.375 -50.125 1 26.14 638 ASP A N 1
ATOM 5080 C CA . ASP A 1 638 ? 20.875 -107.438 -49.844 1 26.14 638 ASP A CA 1
ATOM 5081 C C . ASP A 1 638 ? 21.641 -108.125 -50.969 1 26.14 638 ASP A C 1
ATOM 5083 O O . ASP A 1 638 ? 22.859 -108.125 -51 1 26.14 638 ASP A O 1
ATOM 5087 N N . LEU A 1 639 ? 21 -109.25 -51.594 1 26.64 639 LEU A N 1
ATOM 5088 C CA . LEU A 1 639 ? 21.25 -110.625 -51.906 1 26.64 639 LEU A CA 1
ATOM 5089 C C . LEU A 1 639 ? 21.875 -110.75 -53.312 1 26.64 639 LEU A C 1
ATOM 5091 O O . LEU A 1 639 ? 22.141 -111.875 -53.75 1 26.64 639 LEU A O 1
ATOM 5095 N N . MET A 1 640 ? 21.875 -109.938 -54.188 1 24.31 640 MET A N 1
ATOM 5096 C CA . MET A 1 640 ? 22.484 -110.312 -55.438 1 24.31 640 MET A CA 1
ATOM 5097 C C . MET A 1 640 ? 24 -110.375 -55.344 1 24.31 640 MET A C 1
ATOM 5099 O O . MET A 1 640 ? 24.688 -110.812 -56.281 1 24.31 640 MET A O 1
ATOM 5103 N N . VAL A 1 641 ? 24.719 -109.75 -54.25 1 19.61 641 VAL A N 1
ATOM 5104 C CA . VAL A 1 641 ? 26.156 -110 -54.312 1 19.61 641 VAL A CA 1
ATOM 5105 C C . VAL A 1 641 ? 26.531 -111.25 -53.5 1 19.61 641 VAL A C 1
ATOM 5107 O O . VAL A 1 641 ? 26.469 -111.188 -52.281 1 19.61 641 VAL A O 1
ATOM 5110 N N . LYS A 1 642 ? 25.891 -112.375 -53.344 1 23.88 642 LYS A N 1
ATOM 5111 C CA . LYS A 1 642 ? 26.703 -113.312 -52.625 1 23.88 642 LYS A CA 1
ATOM 5112 C C . LYS A 1 642 ? 28.172 -113.25 -53.031 1 23.88 642 LYS A C 1
ATOM 5114 O O . LYS A 1 642 ? 29.062 -113.5 -52.219 1 23.88 642 LYS A O 1
ATOM 5119 N N . THR A 1 643 ? 28.422 -113.062 -54.469 1 20.2 643 THR A N 1
ATOM 5120 C CA . THR A 1 643 ? 29.469 -113.75 -55.219 1 20.2 643 THR A CA 1
ATOM 5121 C C . THR A 1 643 ? 30.766 -112.938 -55.188 1 20.2 643 THR A C 1
ATOM 5123 O O . THR A 1 643 ? 30.75 -111.688 -55.344 1 20.2 643 THR A O 1
ATOM 5126 N N . MET B 1 1 ? -6.789 -45.625 -36.344 1 93.81 1 MET B N 1
ATOM 5127 C CA . MET B 1 1 ? -5.645 -44.719 -36.5 1 93.81 1 MET B CA 1
ATOM 5128 C C . MET B 1 1 ? -6.102 -43.281 -36.656 1 93.81 1 MET B C 1
ATOM 5130 O O . MET B 1 1 ? -5.711 -42.406 -35.875 1 93.81 1 MET B O 1
ATOM 5134 N N . VAL B 1 2 ? -7.031 -43 -37.594 1 94.69 2 VAL B N 1
ATOM 5135 C CA . VAL B 1 2 ? -7.484 -41.656 -37.844 1 94.69 2 VAL B CA 1
ATOM 5136 C C . VAL B 1 2 ? -8.305 -41.125 -36.656 1 94.69 2 VAL B C 1
ATOM 5138 O O . VAL B 1 2 ? -8.141 -40 -36.25 1 94.69 2 VAL B O 1
ATOM 5141 N N . PHE B 1 3 ? -9.148 -42.062 -36.094 1 95.62 3 PHE B N 1
ATOM 5142 C CA . PHE B 1 3 ? -9.953 -41.688 -34.938 1 95.62 3 PHE B CA 1
ATOM 5143 C C . PHE B 1 3 ? -9.07 -41.281 -33.75 1 95.62 3 PHE B C 1
ATOM 5145 O O . PHE B 1 3 ? -9.32 -40.25 -33.094 1 95.62 3 PHE B O 1
ATOM 5152 N N . ALA B 1 4 ? -8.031 -42 -33.5 1 95.75 4 ALA B N 1
ATOM 5153 C CA . ALA B 1 4 ? -7.113 -41.688 -32.406 1 95.75 4 ALA B CA 1
ATOM 5154 C C . ALA B 1 4 ? -6.395 -40.375 -32.625 1 95.75 4 ALA B C 1
ATOM 5156 O O . ALA B 1 4 ? -6.203 -39.594 -31.703 1 95.75 4 ALA B O 1
ATOM 5157 N N . PHE B 1 5 ? -6.043 -40.062 -33.844 1 96.94 5 PHE B N 1
ATOM 5158 C CA . PHE B 1 5 ? -5.363 -38.844 -34.188 1 96.94 5 PHE B CA 1
ATOM 5159 C C . PHE B 1 5 ? -6.277 -37.625 -33.969 1 96.94 5 PHE B C 1
ATOM 5161 O O . PHE B 1 5 ? -5.891 -36.656 -33.344 1 96.94 5 PHE B O 1
ATOM 5168 N N . ILE B 1 6 ? -7.531 -37.781 -34.438 1 97.69 6 ILE B N 1
ATOM 5169 C CA . ILE B 1 6 ? -8.484 -36.688 -34.312 1 97.69 6 ILE B CA 1
ATOM 5170 C C . ILE B 1 6 ? -8.828 -36.469 -32.844 1 97.69 6 ILE B C 1
ATOM 5172 O O . ILE B 1 6 ? -8.977 -35.312 -32.375 1 97.69 6 ILE B O 1
ATOM 5176 N N . MET B 1 7 ? -8.875 -37.531 -32.094 1 97.25 7 MET B N 1
ATOM 5177 C CA . MET B 1 7 ? -9.172 -37.406 -30.656 1 97.25 7 MET B CA 1
ATOM 5178 C C . MET B 1 7 ? -8.039 -36.688 -29.922 1 97.25 7 MET B C 1
ATOM 5180 O O . MET B 1 7 ? -8.289 -35.938 -28.984 1 97.25 7 MET B O 1
ATOM 5184 N N . GLY B 1 8 ? -6.836 -36.969 -30.344 1 96.88 8 GLY B N 1
ATOM 5185 C CA . GLY B 1 8 ? -5.715 -36.25 -29.766 1 96.88 8 GLY B CA 1
ATOM 5186 C C . GLY B 1 8 ? -5.809 -34.75 -29.969 1 96.88 8 GLY B C 1
ATOM 5187 O O . GLY B 1 8 ? -5.566 -33.969 -29.047 1 96.88 8 GLY B O 1
ATOM 5188 N N . ILE B 1 9 ? -6.211 -34.312 -31.094 1 97.06 9 ILE B N 1
ATOM 5189 C CA . ILE B 1 9 ? -6.34 -32.906 -31.422 1 97.06 9 ILE B CA 1
ATOM 5190 C C . ILE B 1 9 ? -7.504 -32.312 -30.641 1 97.06 9 ILE B C 1
ATOM 5192 O O . ILE B 1 9 ? -7.391 -31.188 -30.125 1 97.06 9 ILE B O 1
ATOM 5196 N N . VAL B 1 10 ? -8.578 -33.062 -30.531 1 97.75 10 VAL B N 1
ATOM 5197 C CA . VAL B 1 10 ? -9.758 -32.562 -29.828 1 97.75 10 VAL B CA 1
ATOM 5198 C C . VAL B 1 10 ? -9.43 -32.375 -28.344 1 97.75 10 VAL B C 1
ATOM 5200 O O . VAL B 1 10 ? -9.828 -31.375 -27.734 1 97.75 10 VAL B O 1
ATOM 5203 N N . LEU B 1 11 ? -8.719 -33.25 -27.781 1 97.5 11 LEU B N 1
ATOM 5204 C CA . LEU B 1 11 ? -8.367 -33.188 -26.375 1 97.5 11 LEU B CA 1
ATOM 5205 C C . LEU B 1 11 ? -7.391 -32.031 -26.125 1 97.5 11 LEU B C 1
ATOM 5207 O O . LEU B 1 11 ? -7.48 -31.344 -25.109 1 97.5 11 LEU B O 1
ATOM 5211 N N . ALA B 1 12 ? -6.504 -31.812 -27.016 1 96.44 12 ALA B N 1
ATOM 5212 C CA . ALA B 1 12 ? -5.602 -30.672 -26.922 1 96.44 12 ALA B CA 1
ATOM 5213 C C . ALA B 1 12 ? -6.367 -29.359 -27.031 1 96.44 12 ALA B C 1
ATOM 5215 O O . ALA B 1 12 ? -6.051 -28.391 -26.328 1 96.44 12 ALA B O 1
ATOM 5216 N N . PHE B 1 13 ? -7.324 -29.344 -27.859 1 96.81 13 PHE B N 1
ATOM 5217 C CA . PHE B 1 13 ? -8.156 -28.156 -28.031 1 96.81 13 PHE B CA 1
ATOM 5218 C C . PHE B 1 13 ? -8.977 -27.891 -26.766 1 96.81 13 PHE B C 1
ATOM 5220 O O . PHE B 1 13 ? -9.164 -26.734 -26.375 1 96.81 13 PHE B O 1
ATOM 5227 N N . PHE B 1 14 ? -9.469 -28.969 -26.156 1 97.06 14 PHE B N 1
ATOM 5228 C CA . PHE B 1 14 ? -10.203 -28.812 -24.906 1 97.06 14 PHE B CA 1
ATOM 5229 C C . PHE B 1 14 ? -9.305 -28.266 -23.812 1 97.06 14 PHE B C 1
ATOM 5231 O O . PHE B 1 14 ? -9.758 -27.5 -22.953 1 97.06 14 PHE B O 1
ATOM 5238 N N . GLN B 1 15 ? -8.109 -28.625 -23.844 1 96.94 15 GLN B N 1
ATOM 5239 C CA . GLN B 1 15 ? -7.156 -28.078 -22.891 1 96.94 15 GLN B CA 1
ATOM 5240 C C . GLN B 1 15 ? -6.945 -26.594 -23.125 1 96.94 15 GLN B C 1
ATOM 5242 O O . GLN B 1 15 ? -6.871 -25.812 -22.172 1 96.94 15 GLN B O 1
ATOM 5247 N N . HIS B 1 16 ? -6.859 -26.188 -24.375 1 96.5 16 HIS B N 1
ATOM 5248 C CA . HIS B 1 16 ? -6.734 -24.781 -24.734 1 96.5 16 HIS B CA 1
ATOM 5249 C C . HIS B 1 16 ? -7.945 -23.969 -24.266 1 96.5 16 HIS B C 1
ATOM 5251 O O . HIS B 1 16 ? -7.801 -22.891 -23.703 1 96.5 16 HIS B O 1
ATOM 5257 N N . ILE B 1 17 ? -9.102 -24.531 -24.422 1 97.19 17 ILE B N 1
ATOM 5258 C CA . ILE B 1 17 ? -10.336 -23.859 -24.031 1 97.19 17 ILE B CA 1
ATOM 5259 C C . ILE B 1 17 ? -10.398 -23.734 -22.5 1 97.19 17 ILE B C 1
ATOM 5261 O O . ILE B 1 17 ? -10.789 -22.688 -21.969 1 97.19 17 ILE B O 1
ATOM 5265 N N . LEU B 1 18 ? -10.008 -24.75 -21.875 1 96.56 18 LEU B N 1
ATOM 5266 C CA . LEU B 1 18 ? -10 -24.719 -20.422 1 96.56 18 LEU B CA 1
ATOM 5267 C C . LEU B 1 18 ? -9.047 -23.641 -19.906 1 96.56 18 LEU B C 1
ATOM 5269 O O . LEU B 1 18 ? -9.422 -22.844 -19.047 1 96.56 18 LEU B O 1
ATOM 5273 N N . TYR B 1 19 ? -7.859 -23.562 -20.438 1 96.19 19 TYR B N 1
ATOM 5274 C CA . TYR B 1 19 ? -6.852 -22.609 -19.984 1 96.19 19 TYR B CA 1
ATOM 5275 C C . TYR B 1 19 ? -7.242 -21.188 -20.344 1 96.19 19 TYR B C 1
ATOM 5277 O O . TYR B 1 19 ? -6.977 -20.25 -19.594 1 96.19 19 TYR B O 1
ATOM 5285 N N . THR B 1 20 ? -7.879 -21.016 -21.453 1 95.62 20 THR B N 1
ATOM 5286 C CA . THR B 1 20 ? -8.344 -19.703 -21.844 1 95.62 20 THR B CA 1
ATOM 5287 C C . THR B 1 20 ? -9.445 -19.203 -20.906 1 95.62 20 THR B C 1
ATOM 5289 O O . THR B 1 20 ? -9.492 -18.016 -20.562 1 95.62 20 THR B O 1
ATOM 5292 N N . SER B 1 21 ? -10.25 -20.094 -20.516 1 94.62 21 SER B N 1
ATOM 5293 C CA . SER B 1 21 ? -11.336 -19.734 -19.594 1 94.62 21 SER B CA 1
ATOM 5294 C C . SER B 1 21 ? -10.797 -19.375 -18.219 1 94.62 21 SER B C 1
ATOM 5296 O O . SER B 1 21 ? -11.438 -18.641 -17.469 1 94.62 21 SER B O 1
ATOM 5298 N N . LEU B 1 22 ? -9.672 -19.875 -17.859 1 93.69 22 LEU B N 1
ATOM 5299 C CA . LEU B 1 22 ? -9.094 -19.656 -16.531 1 93.69 22 LEU B CA 1
ATOM 5300 C C . LEU B 1 22 ? -8.18 -18.438 -16.531 1 93.69 22 LEU B C 1
ATOM 5302 O O . LEU B 1 22 ? -7.879 -17.891 -15.469 1 93.69 22 LEU B O 1
ATOM 5306 N N . HIS B 1 23 ? -7.82 -18 -17.672 1 91.75 23 HIS B N 1
ATOM 5307 C CA . HIS B 1 23 ? -6.891 -16.875 -17.781 1 91.75 23 HIS B CA 1
ATOM 5308 C C . HIS B 1 23 ? -7.449 -15.625 -17.109 1 91.75 23 HIS B C 1
ATOM 5310 O O . HIS B 1 23 ? -8.539 -15.164 -17.453 1 91.75 23 HIS B O 1
ATOM 5316 N N . HIS B 1 24 ? -6.77 -15.109 -16.047 1 87.75 24 HIS B N 1
ATOM 5317 C CA . HIS B 1 24 ? -7.055 -13.891 -15.289 1 87.75 24 HIS B CA 1
ATOM 5318 C C . HIS B 1 24 ? -8.281 -14.062 -14.406 1 87.75 24 HIS B C 1
ATOM 5320 O O . HIS B 1 24 ? -8.883 -13.07 -13.969 1 87.75 24 HIS B O 1
ATOM 5326 N N . ARG B 1 25 ? -8.688 -15.297 -14.195 1 87.56 25 ARG B N 1
ATOM 5327 C CA . ARG B 1 25 ? -9.75 -15.578 -13.234 1 87.56 25 ARG B CA 1
ATOM 5328 C C . ARG B 1 25 ? -9.195 -15.695 -11.82 1 87.56 25 ARG B C 1
ATOM 5330 O O . ARG B 1 25 ? -8.195 -16.391 -11.594 1 87.56 25 ARG B O 1
ATOM 5337 N N . GLN B 1 26 ? -9.906 -15 -10.922 1 84 26 GLN B N 1
ATOM 5338 C CA . GLN B 1 26 ? -9.484 -15.047 -9.523 1 84 26 GLN B CA 1
ATOM 5339 C C . GLN B 1 26 ? -10.18 -16.172 -8.781 1 84 26 GLN B C 1
ATOM 5341 O O . GLN B 1 26 ? -11.375 -16.406 -8.961 1 84 26 GLN B O 1
ATOM 5346 N N . GLU B 1 27 ? -9.367 -17.047 -8.18 1 83.25 27 GLU B N 1
ATOM 5347 C CA . GLU B 1 27 ? -9.891 -18.109 -7.332 1 83.25 27 GLU B CA 1
ATOM 5348 C C . GLU B 1 27 ? -9.219 -18.109 -5.965 1 83.25 27 GLU B C 1
ATOM 5350 O O . GLU B 1 27 ? -8.031 -18.406 -5.852 1 83.25 27 GLU B O 1
ATOM 5355 N N . ALA B 1 28 ? -10.078 -17.828 -4.934 1 77.06 28 ALA B N 1
ATOM 5356 C CA . ALA B 1 28 ? -9.531 -17.719 -3.582 1 77.06 28 ALA B CA 1
ATOM 5357 C C . ALA B 1 28 ? -9.43 -19.094 -2.924 1 77.06 28 ALA B C 1
ATOM 5359 O O . ALA B 1 28 ? -8.578 -19.312 -2.053 1 77.06 28 ALA B O 1
ATOM 5360 N N . ASP B 1 29 ? -10.242 -20 -3.385 1 82.06 29 ASP B N 1
ATOM 5361 C CA . ASP B 1 29 ? -10.258 -21.328 -2.791 1 82.06 29 ASP B CA 1
ATOM 5362 C C . ASP B 1 29 ? -9.109 -22.188 -3.332 1 82.06 29 ASP B C 1
ATOM 5364 O O . ASP B 1 29 ? -9.078 -22.516 -4.52 1 82.06 29 ASP B O 1
ATOM 5368 N N . GLU B 1 30 ? -8.219 -22.656 -2.439 1 78 30 GLU B N 1
ATOM 5369 C CA . GLU B 1 30 ? -7.043 -23.422 -2.832 1 78 30 GLU B CA 1
ATOM 5370 C C . GLU B 1 30 ? -7.434 -24.797 -3.369 1 78 30 GLU B C 1
ATOM 5372 O O . GLU B 1 30 ? -6.789 -25.312 -4.285 1 78 30 GLU B O 1
ATOM 5377 N N . ASN B 1 31 ? -8.461 -25.391 -2.828 1 82.38 31 ASN B N 1
ATOM 5378 C CA . ASN B 1 31 ? -8.891 -26.703 -3.283 1 82.38 31 ASN B CA 1
ATOM 5379 C C . ASN B 1 31 ? -9.484 -26.656 -4.688 1 82.38 31 ASN B C 1
ATOM 5381 O O . ASN B 1 31 ? -9.25 -27.547 -5.5 1 82.38 31 ASN B O 1
ATOM 5385 N N . LYS B 1 32 ? -10.312 -25.594 -4.875 1 86.56 32 LYS B N 1
ATOM 5386 C CA . LYS B 1 32 ? -10.859 -25.438 -6.219 1 86.56 32 LYS B CA 1
ATOM 5387 C C . LYS B 1 32 ? -9.766 -25.141 -7.234 1 86.56 32 LYS B C 1
ATOM 5389 O O . LYS B 1 32 ? -9.797 -25.656 -8.359 1 86.56 32 LYS B O 1
ATOM 5394 N N . LYS B 1 33 ? -8.773 -24.375 -6.906 1 84.5 33 LYS B N 1
ATOM 5395 C CA . LYS B 1 33 ? -7.625 -24.094 -7.758 1 84.5 33 LYS B CA 1
ATOM 5396 C C . LYS B 1 33 ? -6.879 -25.375 -8.117 1 84.5 33 LYS B C 1
ATOM 5398 O O . LYS B 1 33 ? -6.52 -25.578 -9.273 1 84.5 33 LYS B O 1
ATOM 5403 N N . PHE B 1 34 ? -6.824 -26.25 -7.109 1 84.38 34 PHE B N 1
ATOM 5404 C CA . PHE B 1 34 ? -6.141 -27.531 -7.277 1 84.38 34 PHE B CA 1
ATOM 5405 C C . PHE B 1 34 ? -6.898 -28.422 -8.242 1 84.38 34 PHE B C 1
ATOM 5407 O O . PHE B 1 34 ? -6.297 -29.047 -9.125 1 84.38 34 PHE B O 1
ATOM 5414 N N . ARG B 1 35 ? -8.164 -28.406 -8.164 1 88.88 35 ARG B N 1
ATOM 5415 C CA . ARG B 1 35 ? -8.992 -29.25 -9.023 1 88.88 35 ARG B CA 1
ATOM 5416 C C . ARG B 1 35 ? -8.938 -28.781 -10.477 1 88.88 35 ARG B C 1
ATOM 5418 O O . ARG B 1 35 ? -8.891 -29.594 -11.398 1 88.88 35 ARG B O 1
ATOM 5425 N N . LEU B 1 36 ? -8.906 -27.562 -10.695 1 91.31 36 LEU B N 1
ATOM 5426 C CA . LEU B 1 36 ? -8.891 -27.031 -12.047 1 91.31 36 LEU B CA 1
ATOM 5427 C C . LEU B 1 36 ? -7.57 -27.344 -12.742 1 91.31 36 LEU B C 1
ATOM 5429 O O . LEU B 1 36 ? -7.543 -27.594 -13.945 1 91.31 36 LEU B O 1
ATOM 5433 N N . VAL B 1 37 ? -6.492 -27.328 -11.969 1 89.94 37 VAL B N 1
ATOM 5434 C CA . VAL B 1 37 ? -5.188 -27.688 -12.523 1 89.94 37 VAL B CA 1
ATOM 5435 C C . VAL B 1 37 ? -5.156 -29.172 -12.875 1 89.94 37 VAL B C 1
ATOM 5437 O O . VAL B 1 37 ? -4.57 -29.562 -13.891 1 89.94 37 VAL B O 1
ATOM 5440 N N . LEU B 1 38 ? -5.887 -30 -12.078 1 91.5 38 LEU B N 1
ATOM 5441 C CA . LEU B 1 38 ? -5.934 -31.438 -12.312 1 91.5 38 LEU B CA 1
ATOM 5442 C C . LEU B 1 38 ? -6.676 -31.75 -13.609 1 91.5 38 LEU B C 1
ATOM 5444 O O . LEU B 1 38 ? -6.324 -32.688 -14.32 1 91.5 38 LEU B O 1
ATOM 5448 N N . TYR B 1 39 ? -7.664 -30.969 -13.93 1 93.69 39 TYR B N 1
ATOM 5449 C CA . TYR B 1 39 ? -8.391 -31.156 -15.18 1 93.69 39 TYR B CA 1
ATOM 5450 C C . TYR B 1 39 ? -7.484 -30.938 -16.391 1 93.69 39 TYR B C 1
ATOM 5452 O O . TYR B 1 39 ? -7.582 -31.641 -17.391 1 93.69 39 TYR B O 1
ATOM 5460 N N . GLY B 1 40 ? -6.66 -29.969 -16.297 1 93.56 40 GLY B N 1
ATOM 5461 C CA . GLY B 1 40 ? -5.707 -29.75 -17.359 1 93.56 40 GLY B CA 1
ATOM 5462 C C . GLY B 1 40 ? -4.734 -30.891 -17.547 1 93.56 40 GLY B C 1
ATOM 5463 O O . GLY B 1 40 ? -4.426 -31.281 -18.672 1 93.56 40 GLY B O 1
ATOM 5464 N N . ARG B 1 41 ? -4.309 -31.516 -16.469 1 93.31 41 ARG B N 1
ATOM 5465 C CA . ARG B 1 41 ? -3.385 -32.625 -16.516 1 93.31 41 ARG B CA 1
ATOM 5466 C C . ARG B 1 41 ? -4.074 -33.875 -17.062 1 93.31 41 ARG B C 1
ATOM 5468 O O . ARG B 1 41 ? -3.455 -34.688 -17.766 1 93.31 41 ARG B O 1
ATOM 5475 N N . LEU B 1 42 ? -5.332 -34 -16.688 1 93.88 42 LEU B N 1
ATOM 5476 C CA . LEU B 1 42 ? -6.105 -35.125 -17.203 1 93.88 42 LEU B CA 1
ATOM 5477 C C . LEU B 1 42 ? -6.246 -35.031 -18.719 1 93.88 42 LEU B C 1
ATOM 5479 O O . LEU B 1 42 ? -6.07 -36.031 -19.406 1 93.88 42 LEU B O 1
ATOM 5483 N N . LEU B 1 43 ? -6.531 -33.906 -19.188 1 95.69 43 LEU B N 1
ATOM 5484 C CA . LEU B 1 43 ? -6.668 -33.719 -20.625 1 95.69 43 LEU B CA 1
ATOM 5485 C C . LEU B 1 43 ? -5.344 -34 -21.344 1 95.69 43 LEU B C 1
ATOM 5487 O O . LEU B 1 43 ? -5.316 -34.594 -22.422 1 95.69 43 LEU B O 1
ATOM 5491 N N . ALA B 1 44 ? -4.285 -33.531 -20.734 1 95.12 44 ALA B N 1
ATOM 5492 C CA . ALA B 1 44 ? -2.961 -33.75 -21.297 1 95.12 44 ALA B CA 1
ATOM 5493 C C . ALA B 1 44 ? -2.645 -35.25 -21.359 1 95.12 44 ALA B C 1
ATOM 5495 O O . ALA B 1 44 ? -2.084 -35.75 -22.344 1 95.12 44 ALA B O 1
ATOM 5496 N N . TYR B 1 45 ? -2.975 -35.969 -20.297 1 93.62 45 TYR B N 1
ATOM 5497 C CA . TYR B 1 45 ? -2.738 -37.406 -20.25 1 93.62 45 TYR B CA 1
ATOM 5498 C C . TYR B 1 45 ? -3.566 -38.125 -21.312 1 93.62 45 TYR B C 1
ATOM 5500 O O . TYR B 1 45 ? -3.066 -39.031 -21.984 1 93.62 45 TYR B O 1
ATOM 5508 N N . LEU B 1 46 ? -4.793 -37.781 -21.453 1 95 46 LEU B N 1
ATOM 5509 C CA . LEU B 1 46 ? -5.66 -38.406 -22.453 1 95 46 LEU B CA 1
ATOM 5510 C C . LEU B 1 46 ? -5.172 -38.125 -23.859 1 95 46 LEU B C 1
ATOM 5512 O O . LEU B 1 46 ? -5.285 -38.969 -24.75 1 95 46 LEU B O 1
ATOM 5516 N N . ALA B 1 47 ? -4.68 -36.938 -24.047 1 96 47 ALA B N 1
ATOM 5517 C CA . ALA B 1 47 ? -4.102 -36.594 -25.344 1 96 47 ALA B CA 1
ATOM 5518 C C . ALA B 1 47 ? -2.9 -37.5 -25.656 1 96 47 ALA B C 1
ATOM 5520 O O . ALA B 1 47 ? -2.717 -37.938 -26.797 1 96 47 ALA B O 1
ATOM 5521 N N . LYS B 1 48 ? -2.088 -37.75 -24.641 1 94.06 48 LYS B N 1
ATOM 5522 C CA . LYS B 1 48 ? -0.955 -38.656 -24.812 1 94.06 48 LYS B CA 1
ATOM 5523 C C . LYS B 1 48 ? -1.423 -40.062 -25.219 1 94.06 48 LYS B C 1
ATOM 5525 O O . LYS B 1 48 ? -0.828 -40.688 -26.109 1 94.06 48 LYS B O 1
ATOM 5530 N N . VAL B 1 49 ? -2.455 -40.531 -24.562 1 92.56 49 VAL B N 1
ATOM 5531 C CA . VAL B 1 49 ? -2.984 -41.844 -24.859 1 92.56 49 VAL B CA 1
ATOM 5532 C C . VAL B 1 49 ? -3.504 -41.875 -26.297 1 92.56 49 VAL B C 1
ATOM 5534 O O . VAL B 1 49 ? -3.303 -42.875 -27.016 1 92.56 49 VAL B O 1
ATOM 5537 N N . ALA B 1 50 ? -4.082 -40.844 -26.797 1 95.81 50 ALA B N 1
ATOM 5538 C CA . ALA B 1 50 ? -4.648 -40.781 -28.141 1 95.81 50 ALA B CA 1
ATOM 5539 C C . ALA B 1 50 ? -3.549 -40.75 -29.203 1 95.81 50 ALA B C 1
ATOM 5541 O O . ALA B 1 50 ? -3.533 -41.562 -30.125 1 95.81 50 ALA B O 1
ATOM 5542 N N . PHE B 1 51 ? -2.65 -39.844 -29.062 1 96.81 51 PHE B N 1
ATOM 5543 C CA . PHE B 1 51 ? -1.561 -39.75 -30.016 1 96.81 51 PHE B CA 1
ATOM 5544 C C . PHE B 1 51 ? -0.683 -41 -29.984 1 96.81 51 PHE B C 1
ATOM 5546 O O . PHE B 1 51 ? -0.249 -41.469 -31.031 1 96.81 51 PHE B O 1
ATOM 5553 N N . GLY B 1 52 ? -0.409 -41.469 -28.734 1 94.12 52 GLY B N 1
ATOM 5554 C CA . GLY B 1 52 ? 0.348 -42.688 -28.609 1 94.12 52 GLY B CA 1
ATOM 5555 C C . GLY B 1 52 ? -0.347 -43.906 -29.234 1 94.12 52 GLY B C 1
ATOM 5556 O O . GLY B 1 52 ? 0.301 -44.75 -29.844 1 94.12 52 GLY B O 1
ATOM 5557 N N . GLY B 1 53 ? -1.654 -43.938 -29.031 1 93.25 53 GLY B N 1
ATOM 5558 C CA . GLY B 1 53 ? -2.43 -45 -29.641 1 93.25 53 GLY B CA 1
ATOM 5559 C C . GLY B 1 53 ? -2.365 -45 -31.156 1 93.25 53 GLY B C 1
ATOM 5560 O O . GLY B 1 53 ? -2.285 -46.031 -31.797 1 93.25 53 GLY B O 1
ATOM 5561 N N . CYS B 1 54 ? -2.426 -43.844 -31.734 1 95.38 54 CYS B N 1
ATOM 5562 C CA . CYS B 1 54 ? -2.289 -43.719 -33.188 1 95.38 54 CYS B CA 1
ATOM 5563 C C . CYS B 1 54 ? -0.938 -44.25 -33.656 1 95.38 54 CYS B C 1
ATOM 5565 O O . CYS B 1 54 ? -0.868 -45 -34.625 1 95.38 54 CYS B O 1
ATOM 5567 N N . ALA B 1 55 ? 0.091 -43.906 -32.969 1 95 55 ALA B N 1
ATOM 5568 C CA . ALA B 1 55 ? 1.436 -44.344 -33.344 1 95 55 ALA B CA 1
ATOM 5569 C C . ALA B 1 55 ? 1.563 -45.875 -33.219 1 95 55 ALA B C 1
ATOM 5571 O O . ALA B 1 55 ? 2.193 -46.5 -34.062 1 95 55 ALA B O 1
ATOM 5572 N N . ILE B 1 56 ? 0.95 -46.406 -32.188 1 93.75 56 ILE B N 1
ATOM 5573 C CA . ILE B 1 56 ? 1.029 -47.844 -31.984 1 93.75 56 ILE B CA 1
ATOM 5574 C C . ILE B 1 56 ? 0.317 -48.594 -33.125 1 93.75 56 ILE B C 1
ATOM 5576 O O . ILE B 1 56 ? 0.819 -49.594 -33.625 1 93.75 56 ILE B O 1
ATOM 5580 N N . LEU B 1 57 ? -0.812 -48.156 -33.531 1 93.38 57 LEU B N 1
ATOM 5581 C CA . LEU B 1 57 ? -1.576 -48.781 -34.625 1 93.38 57 LEU B CA 1
ATOM 5582 C C . LEU B 1 57 ? -0.821 -48.719 -35.938 1 93.38 57 LEU B C 1
ATOM 5584 O O . LEU B 1 57 ? -0.827 -49.688 -36.688 1 93.38 57 LEU B O 1
ATOM 5588 N N . VAL B 1 58 ? -0.202 -47.594 -36.188 1 95.31 58 VAL B N 1
ATOM 5589 C CA . VAL B 1 58 ? 0.585 -47.469 -37.406 1 95.31 58 VAL B CA 1
ATOM 5590 C C . VAL B 1 58 ? 1.817 -48.375 -37.344 1 95.31 58 VAL B C 1
ATOM 5592 O O . VAL B 1 58 ? 2.207 -49 -38.312 1 95.31 58 VAL B O 1
ATOM 5595 N N . PHE B 1 59 ? 2.416 -48.406 -36.188 1 95.31 59 PHE B N 1
ATOM 5596 C CA . PHE B 1 59 ? 3.584 -49.25 -35.938 1 95.31 59 PHE B CA 1
ATOM 5597 C C . PHE B 1 59 ? 3.279 -50.719 -36.281 1 95.31 59 PHE B C 1
ATOM 5599 O O . PHE B 1 59 ? 4.086 -51.375 -36.938 1 95.31 59 PHE B O 1
ATOM 5606 N N . ARG B 1 60 ? 2.141 -51.219 -35.938 1 93.12 60 ARG B N 1
ATOM 5607 C CA . ARG B 1 60 ? 1.736 -52.594 -36.188 1 93.12 60 ARG B CA 1
ATOM 5608 C C . ARG B 1 60 ? 1.613 -52.844 -37.688 1 93.12 60 ARG B C 1
ATOM 5610 O O . ARG B 1 60 ? 2.002 -53.938 -38.156 1 93.12 60 ARG B O 1
ATOM 5617 N N . GLN B 1 61 ? 1.081 -51.938 -38.406 1 93.38 61 GLN B N 1
ATOM 5618 C CA . GLN B 1 61 ? 0.938 -52.094 -39.844 1 93.38 61 GLN B CA 1
ATOM 5619 C C . GLN B 1 61 ? 2.301 -52.125 -40.531 1 93.38 61 GLN B C 1
ATOM 5621 O O . GLN B 1 61 ? 2.545 -52.969 -41.406 1 93.38 61 GLN B O 1
ATOM 5626 N N . ARG B 1 62 ? 3.131 -51.25 -40.125 1 93.56 62 ARG B N 1
ATOM 5627 C CA . ARG B 1 62 ? 4.441 -51.156 -40.75 1 93.56 62 ARG B CA 1
ATOM 5628 C C . ARG B 1 62 ? 5.32 -52.344 -40.375 1 93.56 62 ARG B C 1
ATOM 5630 O O . ARG B 1 62 ? 6.23 -52.719 -41.125 1 93.56 62 ARG B O 1
ATOM 5637 N N . LEU B 1 63 ? 5.102 -52.875 -39.281 1 94.81 63 LEU B N 1
ATOM 5638 C CA . LEU B 1 63 ? 5.852 -54.031 -38.781 1 94.81 63 LEU B CA 1
ATOM 5639 C C . LEU B 1 63 ? 5.746 -55.188 -39.75 1 94.81 63 LEU B C 1
ATOM 5641 O O . LEU B 1 63 ? 6.766 -55.781 -40.156 1 94.81 63 LEU B O 1
ATOM 5645 N N . TRP B 1 64 ? 4.598 -55.562 -40.219 1 92.88 64 TRP B N 1
ATOM 5646 C CA . TRP B 1 64 ? 4.359 -56.688 -41.125 1 92.88 64 TRP B CA 1
ATOM 5647 C C . TRP B 1 64 ? 4.961 -56.438 -42.5 1 92.88 64 TRP B C 1
ATOM 5649 O O . TRP B 1 64 ? 5.516 -57.344 -43.125 1 92.88 64 TRP B O 1
ATOM 5659 N N . ARG B 1 65 ? 4.883 -55.281 -42.906 1 91.44 65 ARG B N 1
ATOM 5660 C CA . ARG B 1 65 ? 5.48 -54.938 -44.219 1 91.44 65 ARG B CA 1
ATOM 5661 C C . ARG B 1 65 ? 6.996 -55.094 -44.156 1 91.44 65 ARG B C 1
ATOM 5663 O O . ARG B 1 65 ? 7.605 -55.594 -45.094 1 91.44 65 ARG B O 1
ATOM 5670 N N . THR B 1 66 ? 7.547 -54.656 -43.125 1 94 66 THR B N 1
ATOM 5671 C CA . THR B 1 66 ? 8.992 -54.75 -42.969 1 94 66 THR B CA 1
ATOM 5672 C C . THR B 1 66 ? 9.469 -56.188 -43 1 94 66 THR B C 1
ATOM 5674 O O . THR B 1 66 ? 10.5 -56.5 -43.594 1 94 66 THR B O 1
ATOM 5677 N N . PHE B 1 67 ? 8.711 -57.094 -42.375 1 94 67 PHE B N 1
ATOM 5678 C CA . PHE B 1 67 ? 9.094 -58.5 -42.344 1 94 67 PHE B CA 1
ATOM 5679 C C . PHE B 1 67 ? 8.938 -59.125 -43.719 1 94 67 PHE B C 1
ATOM 5681 O O . PHE B 1 67 ? 9.555 -60.156 -44 1 94 67 PHE B O 1
ATOM 5688 N N . ARG B 1 68 ? 8.156 -58.562 -44.625 1 91.44 68 ARG B N 1
ATOM 5689 C CA . ARG B 1 68 ? 7.996 -59.062 -45.969 1 91.44 68 ARG B CA 1
ATOM 5690 C C . ARG B 1 68 ? 9.156 -58.594 -46.875 1 91.44 68 ARG B C 1
ATOM 5692 O O . ARG B 1 68 ? 9.508 -59.281 -47.812 1 91.44 68 ARG B O 1
ATOM 5699 N N . GLU B 1 69 ? 9.711 -57.562 -46.5 1 91.5 69 GLU B N 1
ATOM 5700 C CA . GLU B 1 69 ? 10.719 -56.938 -47.375 1 91.5 69 GLU B CA 1
ATOM 5701 C C . GLU B 1 69 ? 12.117 -57.438 -47.031 1 91.5 69 GLU B C 1
ATOM 5703 O O . GLU B 1 69 ? 12.977 -57.562 -47.875 1 91.5 69 GLU B O 1
ATOM 5708 N N . ARG B 1 70 ? 12.305 -57.625 -45.719 1 92.31 70 ARG B N 1
ATOM 5709 C CA . ARG B 1 70 ? 13.656 -58 -45.312 1 92.31 70 ARG B CA 1
ATOM 5710 C C . ARG B 1 70 ? 13.625 -59.094 -44.25 1 92.31 70 ARG B C 1
ATOM 5712 O O . ARG B 1 70 ? 12.641 -59.25 -43.531 1 92.31 70 ARG B O 1
ATOM 5719 N N . ALA B 1 71 ? 14.688 -59.844 -44.219 1 94.81 71 ALA B N 1
ATOM 5720 C CA . ALA B 1 71 ? 14.852 -60.875 -43.219 1 94.81 71 ALA B CA 1
ATOM 5721 C C . ALA B 1 71 ? 15.492 -60.281 -41.938 1 94.81 71 ALA B C 1
ATOM 5723 O O . ALA B 1 71 ? 16.391 -59.438 -42.031 1 94.81 71 ALA B O 1
ATOM 5724 N N . PHE B 1 72 ? 15.008 -60.688 -40.875 1 96 72 PHE B N 1
ATOM 5725 C CA . PHE B 1 72 ? 15.516 -60.25 -39.562 1 96 72 PHE B CA 1
ATOM 5726 C C . PHE B 1 72 ? 15.836 -61.438 -38.688 1 96 72 PHE B C 1
ATOM 5728 O O . PHE B 1 72 ? 15.273 -62.531 -38.875 1 96 72 PHE B O 1
ATOM 5735 N N . THR B 1 73 ? 16.781 -61.25 -37.781 1 94.81 73 THR B N 1
ATOM 5736 C CA . THR B 1 73 ? 17.016 -62.25 -36.781 1 94.81 73 THR B CA 1
ATOM 5737 C C . THR B 1 73 ? 15.82 -62.406 -35.844 1 94.81 73 THR B C 1
ATOM 5739 O O . THR B 1 73 ? 15.07 -61.438 -35.656 1 94.81 73 THR B O 1
ATOM 5742 N N . VAL B 1 74 ? 15.625 -63.562 -35.312 1 93.88 74 VAL B N 1
ATOM 5743 C CA . VAL B 1 74 ? 14.523 -63.781 -34.375 1 93.88 74 VAL B CA 1
ATOM 5744 C C . VAL B 1 74 ? 14.633 -62.844 -33.188 1 93.88 74 VAL B C 1
ATOM 5746 O O . VAL B 1 74 ? 13.625 -62.375 -32.656 1 93.88 74 VAL B O 1
ATOM 5749 N N . PHE B 1 75 ? 15.836 -62.5 -32.781 1 92.69 75 PHE B N 1
ATOM 5750 C CA . PHE B 1 75 ? 16.094 -61.531 -31.703 1 92.69 75 PHE B CA 1
ATOM 5751 C C . PHE B 1 75 ? 15.531 -60.156 -32.062 1 92.69 75 PHE B C 1
ATOM 5753 O O . PHE B 1 75 ? 14.836 -59.562 -31.25 1 92.69 75 PHE B O 1
ATOM 5760 N N . SER B 1 76 ? 15.828 -59.719 -33.219 1 94.62 76 SER B N 1
ATOM 5761 C CA . SER B 1 76 ? 15.344 -58.406 -33.656 1 94.62 76 SER B CA 1
ATOM 5762 C C . SER B 1 76 ? 13.828 -58.406 -33.844 1 94.62 76 SER B C 1
ATOM 5764 O O . SER B 1 76 ? 13.156 -57.406 -33.562 1 94.62 76 SER B O 1
ATOM 5766 N N . ILE B 1 77 ? 13.266 -59.5 -34.312 1 94.56 77 ILE B N 1
ATOM 5767 C CA . ILE B 1 77 ? 11.82 -59.625 -34.469 1 94.56 77 ILE B CA 1
ATOM 5768 C C . ILE B 1 77 ? 11.141 -59.5 -33.094 1 94.56 77 ILE B C 1
ATOM 5770 O O . ILE B 1 77 ? 10.133 -58.812 -32.938 1 94.56 77 ILE B O 1
ATOM 5774 N N . ASP B 1 78 ? 11.711 -60.156 -32.156 1 93.25 78 ASP B N 1
ATOM 5775 C CA . ASP B 1 78 ? 11.188 -60.094 -30.781 1 93.25 78 ASP B CA 1
ATOM 5776 C C . ASP B 1 78 ? 11.188 -58.688 -30.266 1 93.25 78 ASP B C 1
ATOM 5778 O O . ASP B 1 78 ? 10.203 -58.219 -29.656 1 93.25 78 ASP B O 1
ATOM 5782 N N . GLN B 1 79 ? 12.219 -57.969 -30.469 1 92.94 79 GLN B N 1
ATOM 5783 C CA . GLN B 1 79 ? 12.336 -56.625 -29.969 1 92.94 79 GLN B CA 1
ATOM 5784 C C . GLN B 1 79 ? 11.398 -55.688 -30.719 1 92.94 79 GLN B C 1
ATOM 5786 O O . GLN B 1 79 ? 10.867 -54.719 -30.141 1 92.94 79 GLN B O 1
ATOM 5791 N N . LEU B 1 80 ? 11.219 -55.906 -31.938 1 94.06 80 LEU B N 1
ATOM 5792 C CA . LEU B 1 80 ? 10.32 -55.062 -32.719 1 94.06 80 LEU B CA 1
ATOM 5793 C C . LEU B 1 80 ? 8.875 -55.281 -32.312 1 94.06 80 LEU B C 1
ATOM 5795 O O . LEU B 1 80 ? 8.094 -54.344 -32.219 1 94.06 80 LEU B O 1
ATOM 5799 N N . PHE B 1 81 ? 8.539 -56.562 -31.984 1 91.31 81 PHE B N 1
ATOM 5800 C CA . PHE B 1 81 ? 7.191 -56.844 -31.516 1 91.31 81 PHE B CA 1
ATOM 5801 C C . PHE B 1 81 ? 6.969 -56.25 -30.125 1 91.31 81 PHE B C 1
ATOM 5803 O O . PHE B 1 81 ? 5.844 -55.875 -29.766 1 91.31 81 PHE B O 1
ATOM 5810 N N . GLY B 1 82 ? 7.969 -56.031 -29.297 1 88.81 82 GLY B N 1
ATOM 5811 C CA . GLY B 1 82 ? 7.875 -55.469 -27.969 1 88.81 82 GLY B CA 1
ATOM 5812 C C . GLY B 1 82 ? 8.352 -54.031 -27.891 1 88.81 82 GLY B C 1
ATOM 5813 O O . GLY B 1 82 ? 8.703 -53.531 -26.812 1 88.81 82 GLY B O 1
ATOM 5814 N N . ALA B 1 83 ? 8.398 -53.281 -28.953 1 89.94 83 ALA B N 1
ATOM 5815 C CA . ALA B 1 83 ? 9 -51.969 -29.047 1 89.94 83 ALA B CA 1
ATOM 5816 C C . ALA B 1 83 ? 8.281 -50.969 -28.156 1 89.94 83 ALA B C 1
ATOM 5818 O O . ALA B 1 83 ? 8.891 -50 -27.688 1 89.94 83 ALA B O 1
ATOM 5819 N N . THR B 1 84 ? 6.953 -51.094 -27.828 1 85.38 84 THR B N 1
ATOM 5820 C CA . THR B 1 84 ? 6.172 -50.156 -27.062 1 85.38 84 THR B CA 1
ATOM 5821 C C . THR B 1 84 ? 6.371 -50.344 -25.562 1 85.38 84 THR B C 1
ATOM 5823 O O . THR B 1 84 ? 6.117 -49.438 -24.766 1 85.38 84 THR B O 1
ATOM 5826 N N . GLU B 1 85 ? 6.859 -51.531 -25.156 1 84.25 85 GLU B N 1
ATOM 5827 C CA . GLU B 1 85 ? 6.984 -51.875 -23.734 1 84.25 85 GLU B CA 1
ATOM 5828 C C . GLU B 1 85 ? 8.445 -51.875 -23.312 1 84.25 85 GLU B C 1
ATOM 5830 O O . GLU B 1 85 ? 8.758 -51.688 -22.125 1 84.25 85 GLU B O 1
ATOM 5835 N N . ASP B 1 86 ? 9.352 -52.125 -24.266 1 86.12 86 ASP B N 1
ATOM 5836 C CA . ASP B 1 86 ? 10.758 -52.312 -23.922 1 86.12 86 ASP B CA 1
ATOM 5837 C C . ASP B 1 86 ? 11.648 -51.375 -24.75 1 86.12 86 ASP B C 1
ATOM 5839 O O . ASP B 1 86 ? 11.727 -51.531 -25.969 1 86.12 86 ASP B O 1
ATOM 5843 N N . PRO B 1 87 ? 12.383 -50.594 -24.062 1 86.12 87 PRO B N 1
ATOM 5844 C CA . PRO B 1 87 ? 13.219 -49.625 -24.781 1 86.12 87 PRO B CA 1
ATOM 5845 C C . PRO B 1 87 ? 14.531 -50.25 -25.281 1 86.12 87 PRO B C 1
ATOM 5847 O O . PRO B 1 87 ? 15.352 -49.562 -25.891 1 86.12 87 PRO B O 1
ATOM 5850 N N . SER B 1 88 ? 14.75 -51.531 -25.156 1 87.06 88 SER B N 1
ATOM 5851 C CA . SER B 1 88 ? 15.984 -52.188 -25.594 1 87.06 88 SER B CA 1
ATOM 5852 C C . SER B 1 88 ? 16.109 -52.156 -27.125 1 87.06 88 SER B C 1
ATOM 5854 O O . SER B 1 88 ? 17.203 -52.344 -27.656 1 87.06 88 SER B O 1
ATOM 5856 N N . LEU B 1 89 ? 15.008 -51.938 -27.766 1 87.44 89 LEU B N 1
ATOM 5857 C CA . LEU B 1 89 ? 14.992 -51.812 -29.219 1 87.44 89 LEU B CA 1
ATOM 5858 C C . LEU B 1 89 ? 15.992 -50.781 -29.703 1 87.44 89 LEU B C 1
ATOM 5860 O O . LEU B 1 89 ? 16.609 -50.938 -30.766 1 87.44 89 LEU B O 1
ATOM 5864 N N . PHE B 1 90 ? 16.219 -49.781 -28.906 1 90.19 90 PHE B N 1
ATOM 5865 C CA . PHE B 1 90 ? 17.016 -48.656 -29.359 1 90.19 90 PHE B CA 1
ATOM 5866 C C . PHE B 1 90 ? 18.5 -49 -29.266 1 90.19 90 PHE B C 1
ATOM 5868 O O . PHE B 1 90 ? 19.344 -48.25 -29.797 1 90.19 90 PHE B O 1
ATOM 5875 N N . ALA B 1 91 ? 18.828 -50.156 -28.672 1 92.38 91 ALA B N 1
ATOM 5876 C CA . ALA B 1 91 ? 20.203 -50.625 -28.625 1 92.38 91 ALA B CA 1
ATOM 5877 C C . ALA B 1 91 ? 20.469 -51.688 -29.672 1 92.38 91 ALA B C 1
ATOM 5879 O O . ALA B 1 91 ? 21.594 -52.156 -29.828 1 92.38 91 ALA B O 1
ATOM 5880 N N . ASN B 1 92 ? 19.469 -52.125 -30.453 1 94.69 92 ASN B N 1
ATOM 5881 C CA . ASN B 1 92 ? 19.562 -53.156 -31.469 1 94.69 92 ASN B CA 1
ATOM 5882 C C . ASN B 1 92 ? 20.047 -52.594 -32.812 1 94.69 92 ASN B C 1
ATOM 5884 O O . ASN B 1 92 ? 19.281 -51.969 -33.531 1 94.69 92 ASN B O 1
ATOM 5888 N N . ARG B 1 93 ? 21.281 -52.906 -33.219 1 94.44 93 ARG B N 1
ATOM 5889 C CA . ARG B 1 93 ? 21.906 -52.375 -34.438 1 94.44 93 ARG B CA 1
ATOM 5890 C C . ARG B 1 93 ? 21.203 -52.875 -35.688 1 94.44 93 ARG B C 1
ATOM 5892 O O . ARG B 1 93 ? 21.031 -52.125 -36.656 1 94.44 93 ARG B O 1
ATOM 5899 N N . GLU B 1 94 ? 20.75 -54.062 -35.719 1 95.62 94 GLU B N 1
ATOM 5900 C CA . GLU B 1 94 ? 20.062 -54.625 -36.875 1 95.62 94 GLU B CA 1
ATOM 5901 C C . GLU B 1 94 ? 18.75 -53.906 -37.125 1 95.62 94 GLU B C 1
ATOM 5903 O O . GLU B 1 94 ? 18.422 -53.562 -38.281 1 95.62 94 GLU B O 1
ATOM 5908 N N . ALA B 1 95 ? 18.062 -53.719 -36.031 1 94.56 95 ALA B N 1
ATOM 5909 C CA . ALA B 1 95 ? 16.766 -53.062 -36.156 1 94.56 95 ALA B CA 1
ATOM 5910 C C . ALA B 1 95 ? 16.938 -51.594 -36.625 1 94.56 95 ALA B C 1
ATOM 5912 O O . ALA B 1 95 ? 16.172 -51.125 -37.469 1 94.56 95 ALA B O 1
ATOM 5913 N N . ILE B 1 96 ? 17.938 -50.938 -36.156 1 95.06 96 ILE B N 1
ATOM 5914 C CA . ILE B 1 96 ? 18.172 -49.531 -36.469 1 95.06 96 ILE B CA 1
ATOM 5915 C C . ILE B 1 96 ? 18.562 -49.375 -37.938 1 95.06 96 ILE B C 1
ATOM 5917 O O . ILE B 1 96 ? 18.141 -48.438 -38.625 1 95.06 96 ILE B O 1
ATOM 5921 N N . THR B 1 97 ? 19.297 -50.312 -38.438 1 94.88 97 THR B N 1
ATOM 5922 C CA . THR B 1 97 ? 19.828 -50.219 -39.812 1 94.88 97 THR B CA 1
ATOM 5923 C C . THR B 1 97 ? 18.812 -50.75 -40.812 1 94.88 97 THR B C 1
ATOM 5925 O O . THR B 1 97 ? 18.609 -50.125 -41.875 1 94.88 97 THR B O 1
ATOM 5928 N N . ASN B 1 98 ? 18.109 -51.906 -40.5 1 94.81 98 ASN B N 1
ATOM 5929 C CA . ASN B 1 98 ? 17.281 -52.594 -41.5 1 94.81 98 ASN B CA 1
ATOM 5930 C C . ASN B 1 98 ? 15.82 -52.156 -41.375 1 94.81 98 ASN B C 1
ATOM 5932 O O . ASN B 1 98 ? 15.031 -52.375 -42.312 1 94.81 98 ASN B O 1
ATOM 5936 N N . ALA B 1 99 ? 15.414 -51.594 -40.25 1 95.94 99 ALA B N 1
ATOM 5937 C CA . ALA B 1 99 ? 14.039 -51.125 -40.062 1 95.94 99 ALA B CA 1
ATOM 5938 C C . ALA B 1 99 ? 14.008 -49.719 -39.469 1 95.94 99 ALA B C 1
ATOM 5940 O O . ALA B 1 99 ? 13.383 -49.469 -38.438 1 95.94 99 ALA B O 1
ATOM 5941 N N . PRO B 1 100 ? 14.508 -48.719 -40.125 1 93.69 100 PRO B N 1
ATOM 5942 C CA . PRO B 1 100 ? 14.617 -47.375 -39.562 1 93.69 100 PRO B CA 1
ATOM 5943 C C . PRO B 1 100 ? 13.258 -46.719 -39.375 1 93.69 100 PRO B C 1
ATOM 5945 O O . PRO B 1 100 ? 13.078 -45.938 -38.438 1 93.69 100 PRO B O 1
ATOM 5948 N N . ILE B 1 101 ? 12.289 -46.969 -40.219 1 93.44 101 ILE B N 1
ATOM 5949 C CA . ILE B 1 101 ? 10.969 -46.344 -40.094 1 93.44 101 ILE B CA 1
ATOM 5950 C C . ILE B 1 101 ? 10.289 -46.812 -38.812 1 93.44 101 ILE B C 1
ATOM 5952 O O . ILE B 1 101 ? 9.688 -46.031 -38.094 1 93.44 101 ILE B O 1
ATOM 5956 N N . LEU B 1 102 ? 10.414 -48.094 -38.531 1 95.25 102 LEU B N 1
ATOM 5957 C CA . LEU B 1 102 ? 9.828 -48.625 -37.312 1 95.25 102 LEU B CA 1
ATOM 5958 C C . LEU B 1 102 ? 10.492 -48.031 -36.062 1 95.25 102 LEU B C 1
ATOM 5960 O O . LEU B 1 102 ? 9.82 -47.719 -35.094 1 95.25 102 LEU B O 1
ATOM 5964 N N . VAL B 1 103 ? 11.773 -47.906 -36.156 1 95.31 103 VAL B N 1
ATOM 5965 C CA . VAL B 1 103 ? 12.508 -47.375 -35.031 1 95.31 103 VAL B CA 1
ATOM 5966 C C . VAL B 1 103 ? 12.133 -45.906 -34.844 1 95.31 103 VAL B C 1
ATOM 5968 O O . VAL B 1 103 ? 11.977 -45.438 -33.688 1 95.31 103 VAL B O 1
ATOM 5971 N N . ALA B 1 104 ? 11.969 -45.156 -35.844 1 94.75 104 ALA B N 1
ATOM 5972 C CA . ALA B 1 104 ? 11.578 -43.75 -35.781 1 94.75 104 ALA B CA 1
ATOM 5973 C C . ALA B 1 104 ? 10.203 -43.594 -35.125 1 94.75 104 ALA B C 1
ATOM 5975 O O . ALA B 1 104 ? 9.992 -42.719 -34.281 1 94.75 104 ALA B O 1
ATOM 5976 N N . ILE B 1 105 ? 9.25 -44.469 -35.5 1 95.62 105 ILE B N 1
ATOM 5977 C CA . ILE B 1 105 ? 7.902 -44.406 -34.938 1 95.62 105 ILE B CA 1
ATOM 5978 C C . ILE B 1 105 ? 7.957 -44.75 -33.438 1 95.62 105 ILE B C 1
ATOM 5980 O O . ILE B 1 105 ? 7.273 -44.125 -32.625 1 95.62 105 ILE B O 1
ATOM 5984 N N . ALA B 1 106 ? 8.781 -45.719 -33.125 1 95.25 106 ALA B N 1
ATOM 5985 C CA . ALA B 1 106 ? 8.938 -46.094 -31.734 1 95.25 106 ALA B CA 1
ATOM 5986 C C . ALA B 1 106 ? 9.523 -44.938 -30.906 1 95.25 106 ALA B C 1
ATOM 5988 O O . ALA B 1 106 ? 9.125 -44.719 -29.766 1 95.25 106 ALA B O 1
ATOM 5989 N N . VAL B 1 107 ? 10.461 -44.281 -31.453 1 94.62 107 VAL B N 1
ATOM 5990 C CA . VAL B 1 107 ? 11.07 -43.156 -30.766 1 94.62 107 VAL B CA 1
ATOM 5991 C C . VAL B 1 107 ? 10.016 -42.094 -30.516 1 94.62 107 VAL B C 1
ATOM 5993 O O . VAL B 1 107 ? 9.969 -41.5 -29.422 1 94.62 107 VAL B O 1
ATOM 5996 N N . VAL B 1 108 ? 9.219 -41.75 -31.469 1 94.62 108 VAL B N 1
ATOM 5997 C CA . VAL B 1 108 ? 8.172 -40.75 -31.328 1 94.62 108 VAL B CA 1
ATOM 5998 C C . VAL B 1 108 ? 7.191 -41.156 -30.234 1 94.62 108 VAL B C 1
ATOM 6000 O O . VAL B 1 108 ? 6.75 -40.344 -29.438 1 94.62 108 VAL B O 1
ATOM 6003 N N . PHE B 1 109 ? 6.871 -42.406 -30.188 1 93.94 109 PHE B N 1
ATOM 6004 C CA . PHE B 1 109 ? 5.961 -42.938 -29.172 1 93.94 109 PHE B CA 1
ATOM 6005 C C . PHE B 1 109 ? 6.508 -42.656 -27.766 1 93.94 109 PHE B C 1
ATOM 6007 O O . PHE B 1 109 ? 5.77 -42.25 -26.875 1 93.94 109 PHE B O 1
ATOM 6014 N N . TRP B 1 110 ? 7.801 -42.812 -27.594 1 92.25 110 TRP B N 1
ATOM 6015 C CA . TRP B 1 110 ? 8.422 -42.625 -26.281 1 92.25 110 TRP B CA 1
ATOM 6016 C C . TRP B 1 110 ? 8.633 -41.156 -25.953 1 92.25 110 TRP B C 1
ATOM 6018 O O . TRP B 1 110 ? 8.812 -40.781 -24.797 1 92.25 110 TRP B O 1
ATOM 6028 N N . LEU B 1 111 ? 8.555 -40.25 -26.953 1 92.88 111 LEU B N 1
ATOM 6029 C CA . LEU B 1 111 ? 8.82 -38.844 -26.75 1 92.88 111 LEU B CA 1
ATOM 6030 C C . LEU B 1 111 ? 7.52 -38.062 -26.578 1 92.88 111 LEU B C 1
ATOM 6032 O O . LEU B 1 111 ? 7.523 -36.938 -26.062 1 92.88 111 LEU B O 1
ATOM 6036 N N . ILE B 1 112 ? 6.41 -38.562 -26.938 1 94.19 112 ILE B N 1
ATOM 6037 C CA . ILE B 1 112 ? 5.121 -37.875 -26.891 1 94.19 112 ILE B CA 1
ATOM 6038 C C . ILE B 1 112 ? 4.812 -37.438 -25.469 1 94.19 112 ILE B C 1
ATOM 6040 O O . ILE B 1 112 ? 4.371 -36.312 -25.234 1 94.19 112 ILE B O 1
ATOM 6044 N N . PRO B 1 113 ? 5.148 -38.25 -24.422 1 92.38 113 PRO B N 1
ATOM 6045 C CA . PRO B 1 113 ? 4.832 -37.844 -23.047 1 92.38 113 PRO B CA 1
ATOM 6046 C C . PRO B 1 113 ? 5.645 -36.625 -22.594 1 92.38 113 PRO B C 1
ATOM 6048 O O . PRO B 1 113 ? 5.195 -35.875 -21.719 1 92.38 113 PRO B O 1
ATOM 6051 N N . LEU B 1 114 ? 6.773 -36.406 -23.125 1 92 114 LEU B N 1
ATOM 6052 C CA . LEU B 1 114 ? 7.566 -35.219 -22.766 1 92 114 LEU B CA 1
ATOM 6053 C C . LEU B 1 114 ? 6.82 -33.938 -23.109 1 92 114 LEU B C 1
ATOM 6055 O O . LEU B 1 114 ? 6.746 -33.031 -22.281 1 92 114 LEU B O 1
ATOM 6059 N N . ALA B 1 115 ? 6.262 -33.938 -24.234 1 92.56 115 ALA B N 1
ATOM 6060 C CA . ALA B 1 115 ? 5.555 -32.75 -24.703 1 92.56 115 ALA B CA 1
ATOM 6061 C C . ALA B 1 115 ? 4.195 -32.625 -24.031 1 92.56 115 ALA B C 1
ATOM 6063 O O . ALA B 1 115 ? 3.812 -31.531 -23.594 1 92.56 115 ALA B O 1
ATOM 6064 N N . THR B 1 116 ? 3.488 -33.719 -23.828 1 92.31 116 THR B N 1
ATOM 6065 C CA . THR B 1 116 ? 2.098 -33.625 -23.406 1 92.31 116 THR B CA 1
ATOM 6066 C C . THR B 1 116 ? 2.002 -33.688 -21.875 1 92.31 116 THR B C 1
ATOM 6068 O O . THR B 1 116 ? 1.232 -32.906 -21.281 1 92.31 116 THR B O 1
ATOM 6071 N N . ILE B 1 117 ? 2.824 -34.469 -21.25 1 91.31 117 ILE B N 1
ATOM 6072 C CA . ILE B 1 117 ? 2.662 -34.688 -19.828 1 91.31 117 ILE B CA 1
ATOM 6073 C C . ILE B 1 117 ? 3.574 -33.719 -19.047 1 91.31 117 ILE B C 1
ATOM 6075 O O . ILE B 1 117 ? 3.176 -33.156 -18.031 1 91.31 117 ILE B O 1
ATOM 6079 N N . ILE B 1 118 ? 4.742 -33.5 -19.547 1 91.38 118 ILE B N 1
ATOM 6080 C CA . ILE B 1 118 ? 5.719 -32.75 -18.766 1 91.38 118 ILE B CA 1
ATOM 6081 C C . ILE B 1 118 ? 5.594 -31.266 -19.094 1 91.38 118 ILE B C 1
ATOM 6083 O O . ILE B 1 118 ? 5.5 -30.422 -18.188 1 91.38 118 ILE B O 1
ATOM 6087 N N . PHE B 1 119 ? 5.457 -30.844 -20.328 1 91.94 119 PHE B N 1
ATOM 6088 C CA . PHE B 1 119 ? 5.57 -29.438 -20.703 1 91.94 119 PHE B CA 1
ATOM 6089 C C . PHE B 1 119 ? 4.191 -28.797 -20.797 1 91.94 119 PHE B C 1
ATOM 6091 O O . PHE B 1 119 ? 3.994 -27.656 -20.359 1 91.94 119 PHE B O 1
ATOM 6098 N N . SER B 1 120 ? 3.209 -29.422 -21.297 1 93.12 120 SER B N 1
ATOM 6099 C CA . SER B 1 120 ? 1.948 -28.797 -21.688 1 93.12 120 SER B CA 1
ATOM 6100 C C . SER B 1 120 ? 1.221 -28.219 -20.484 1 93.12 120 SER B C 1
ATOM 6102 O O . SER B 1 120 ? 0.673 -27.125 -20.547 1 93.12 120 SER B O 1
ATOM 6104 N N . PRO B 1 121 ? 1.199 -28.953 -19.344 1 91.06 121 PRO B N 1
ATOM 6105 C CA . PRO B 1 121 ? 0.479 -28.359 -18.219 1 91.06 121 PRO B CA 1
ATOM 6106 C C . PRO B 1 121 ? 1.161 -27.109 -17.672 1 91.06 121 PRO B C 1
ATOM 6108 O O . PRO B 1 121 ? 0.531 -26.328 -16.953 1 91.06 121 PRO B O 1
ATOM 6111 N N . GLY B 1 122 ? 2.35 -26.859 -17.984 1 88.31 122 GLY B N 1
ATOM 6112 C CA . GLY B 1 122 ? 3.098 -25.703 -17.531 1 88.31 122 GLY B CA 1
ATOM 6113 C C . GLY B 1 122 ? 2.65 -24.422 -18.203 1 88.31 122 GLY B C 1
ATOM 6114 O O . GLY B 1 122 ? 3.035 -23.328 -17.781 1 88.31 122 GLY B O 1
ATOM 6115 N N . ALA B 1 123 ? 1.804 -24.516 -19.125 1 91.88 123 ALA B N 1
ATOM 6116 C CA . ALA B 1 123 ? 1.292 -23.328 -19.797 1 91.88 123 ALA B CA 1
ATOM 6117 C C . ALA B 1 123 ? 0.362 -22.531 -18.891 1 91.88 123 ALA B C 1
ATOM 6119 O O . ALA B 1 123 ? 0.117 -21.344 -19.125 1 91.88 123 ALA B O 1
ATOM 6120 N N . LEU B 1 124 ? -0.159 -23.203 -17.891 1 89.75 124 LEU B N 1
ATOM 6121 C CA . LEU B 1 124 ? -0.991 -22.547 -16.891 1 89.75 124 LEU B CA 1
ATOM 6122 C C . LEU B 1 124 ? -0.21 -22.312 -15.609 1 89.75 124 LEU B C 1
ATOM 6124 O O . LEU B 1 124 ? 0.316 -23.25 -15.016 1 89.75 124 LEU B O 1
ATOM 6128 N N . THR B 1 125 ? -0.088 -21.016 -15.25 1 83.69 125 THR B N 1
ATOM 6129 C CA . THR B 1 125 ? 0.638 -20.656 -14.031 1 83.69 125 THR B CA 1
ATOM 6130 C C . THR B 1 125 ? -0.179 -19.688 -13.18 1 83.69 125 THR B C 1
ATOM 6132 O O . THR B 1 125 ? -1.356 -19.453 -13.461 1 83.69 125 THR B O 1
ATOM 6135 N N . PHE B 1 126 ? 0.482 -19.359 -12.062 1 80 126 PHE B N 1
ATOM 6136 C CA . PHE B 1 126 ? -0.141 -18.375 -11.18 1 80 126 PHE B CA 1
ATOM 6137 C C . PHE B 1 126 ? 0.662 -17.078 -11.164 1 80 126 PHE B C 1
ATOM 6139 O O . PHE B 1 126 ? 1.895 -17.109 -11.188 1 80 126 PHE B O 1
ATOM 6146 N N . GLY B 1 127 ? -0.094 -15.977 -11.32 1 76.81 127 GLY B N 1
ATOM 6147 C CA . GLY B 1 127 ? 0.553 -14.672 -11.289 1 76.81 127 GLY B CA 1
ATOM 6148 C C . GLY B 1 127 ? -0.375 -13.555 -10.852 1 76.81 127 GLY B C 1
ATOM 6149 O O . GLY B 1 127 ? -1.433 -13.812 -10.273 1 76.81 127 GLY B O 1
ATOM 6150 N N . THR B 1 128 ? 0.233 -12.336 -10.969 1 77.88 128 THR B N 1
ATOM 6151 C CA . THR B 1 128 ? -0.542 -11.164 -10.602 1 77.88 128 THR B CA 1
ATOM 6152 C C . THR B 1 128 ? -1.101 -10.469 -11.836 1 77.88 128 THR B C 1
ATOM 6154 O O . THR B 1 128 ? -0.425 -10.383 -12.867 1 77.88 128 THR B O 1
ATOM 6157 N N . TYR B 1 129 ? -2.428 -10.281 -11.719 1 82.19 129 TYR B N 1
ATOM 6158 C CA . TYR B 1 129 ? -3.129 -9.586 -12.797 1 82.19 129 TYR B CA 1
ATOM 6159 C C . TYR B 1 129 ? -3.701 -8.266 -12.305 1 82.19 129 TYR B C 1
ATOM 6161 O O . TYR B 1 129 ? -4.223 -8.18 -11.188 1 82.19 129 TYR B O 1
ATOM 6169 N N . ARG B 1 130 ? -3.443 -7.172 -13.172 1 83.75 130 ARG B N 1
AT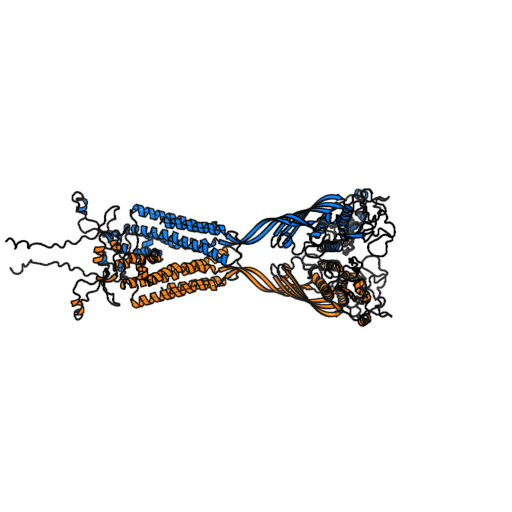OM 6170 C CA . ARG B 1 130 ? -3.994 -5.863 -12.844 1 83.75 130 ARG B CA 1
ATOM 6171 C C . ARG B 1 130 ? -5.402 -5.703 -13.406 1 83.75 130 ARG B C 1
ATOM 6173 O O . ARG B 1 130 ? -5.578 -5.492 -14.609 1 83.75 130 ARG B O 1
ATOM 6180 N N . HIS B 1 131 ? -6.336 -5.762 -12.531 1 86.44 131 HIS B N 1
ATOM 6181 C CA . HIS B 1 131 ? -7.727 -5.547 -12.914 1 86.44 131 HIS B CA 1
ATOM 6182 C C . HIS B 1 131 ? -8.078 -4.066 -12.906 1 86.44 131 HIS B C 1
ATOM 6184 O O . HIS B 1 131 ? -7.785 -3.359 -11.938 1 86.44 131 HIS B O 1
ATOM 6190 N N . GLN B 1 132 ? -8.555 -3.475 -14.125 1 90.31 132 GLN B N 1
ATOM 6191 C CA . GLN B 1 132 ? -8.938 -2.07 -14.234 1 90.31 132 GLN B CA 1
ATOM 6192 C C . GLN B 1 132 ? -10.422 -1.93 -14.555 1 90.31 132 GLN B C 1
ATOM 6194 O O . GLN B 1 132 ? -10.961 -2.697 -15.352 1 90.31 132 GLN B O 1
ATOM 6199 N N . GLU B 1 133 ? -11.094 -1.089 -13.828 1 91.06 133 GLU B N 1
ATOM 6200 C CA . GLU B 1 133 ? -12.508 -0.828 -14.086 1 91.06 133 GLU B CA 1
ATOM 6201 C C . GLU B 1 133 ? -12.836 0.65 -13.898 1 91.06 133 GLU B C 1
ATOM 6203 O O . GLU B 1 133 ? -12.125 1.369 -13.195 1 91.06 133 GLU B O 1
ATOM 6208 N N . THR B 1 134 ? -13.773 1.177 -14.633 1 93.25 134 THR B N 1
ATOM 6209 C CA . THR B 1 134 ? -14.312 2.525 -14.484 1 93.25 134 THR B CA 1
ATOM 6210 C C . THR B 1 134 ? -15.703 2.492 -13.852 1 93.25 134 THR B C 1
ATOM 6212 O O . THR B 1 134 ? -16.609 1.862 -14.391 1 93.25 134 THR B O 1
ATOM 6215 N N . VAL B 1 135 ? -15.789 3.004 -12.75 1 92.44 135 VAL B N 1
ATOM 6216 C CA . VAL B 1 135 ? -17.062 2.965 -12.031 1 92.44 135 VAL B CA 1
ATOM 6217 C C . VAL B 1 135 ? -17.5 4.387 -11.703 1 92.44 135 VAL B C 1
ATOM 6219 O O . VAL B 1 135 ? -16.703 5.316 -11.695 1 92.44 135 VAL B O 1
ATOM 6222 N N . HIS B 1 136 ? -18.828 4.555 -11.477 1 93.75 136 HIS B N 1
ATOM 6223 C CA . HIS B 1 136 ? -19.391 5.824 -11.031 1 93.75 136 HIS B CA 1
ATOM 6224 C C . HIS B 1 136 ? -19.875 5.742 -9.586 1 93.75 136 HIS B C 1
ATOM 6226 O O . HIS B 1 136 ? -20.641 4.844 -9.234 1 93.75 136 HIS B O 1
ATOM 6232 N N . PHE B 1 137 ? -19.219 6.496 -8.75 1 91.19 137 PHE B N 1
ATOM 6233 C CA . PHE B 1 137 ? -19.75 6.559 -7.395 1 91.19 137 PHE B CA 1
ATOM 6234 C C . PHE B 1 137 ? -19.484 7.922 -6.77 1 91.19 137 PHE B C 1
ATOM 6236 O O . PHE B 1 137 ? -18.875 8.789 -7.398 1 91.19 137 PHE B O 1
ATOM 6243 N N . LYS B 1 138 ? -20.031 8.148 -5.562 1 92 138 LYS B N 1
ATOM 6244 C CA . LYS B 1 138 ? -19.938 9.43 -4.867 1 92 138 LYS B CA 1
ATOM 6245 C C . LYS B 1 138 ? -18.594 9.586 -4.18 1 92 138 LYS B C 1
ATOM 6247 O O . LYS B 1 138 ? -18.109 8.664 -3.52 1 92 138 LYS B O 1
ATOM 6252 N N . VAL B 1 139 ? -17.969 10.672 -4.504 1 91.81 139 VAL B N 1
ATOM 6253 C CA . VAL B 1 139 ? -16.719 11.023 -3.848 1 91.81 139 VAL B CA 1
ATOM 6254 C C . VAL B 1 139 ? -16.875 12.352 -3.113 1 91.81 139 VAL B C 1
ATOM 6256 O O . VAL B 1 139 ? -17.75 13.148 -3.439 1 91.81 139 VAL B O 1
ATOM 6259 N N . PRO B 1 140 ? -16.078 12.578 -2.023 1 92.06 140 PRO B N 1
ATOM 6260 C CA . PRO B 1 140 ? -16.156 13.859 -1.316 1 92.06 140 PRO B CA 1
ATOM 6261 C C . PRO B 1 140 ? -15.758 15.047 -2.193 1 92.06 140 PRO B C 1
ATOM 6263 O O . PRO B 1 140 ? -14.82 14.938 -2.988 1 92.06 140 PRO B O 1
ATOM 6266 N N . THR B 1 141 ? -16.453 16.141 -2.113 1 94.69 141 THR B N 1
ATOM 6267 C CA . THR B 1 141 ? -16.172 17.375 -2.834 1 94.69 141 THR B CA 1
ATOM 6268 C C . THR B 1 141 ? -16.344 18.594 -1.917 1 94.69 141 THR B C 1
ATOM 6270 O O . THR B 1 141 ? -16.734 18.453 -0.757 1 94.69 141 THR B O 1
ATOM 6273 N N . ILE B 1 142 ? -15.906 19.75 -2.424 1 96.81 142 ILE B N 1
ATOM 6274 C CA . ILE B 1 142 ? -16.016 20.984 -1.663 1 96.81 142 ILE B CA 1
ATOM 6275 C C . ILE B 1 142 ? -17.156 21.844 -2.223 1 96.81 142 ILE B C 1
ATOM 6277 O O . ILE B 1 142 ? -17.234 22.062 -3.432 1 96.81 142 ILE B O 1
ATOM 6281 N N . ASN B 1 143 ? -18.094 22.203 -1.325 1 97.12 143 ASN B N 1
ATOM 6282 C CA . ASN B 1 143 ? -19.219 23.047 -1.694 1 97.12 143 ASN B CA 1
ATOM 6283 C C . ASN B 1 143 ? -19.438 24.156 -0.67 1 97.12 143 ASN B C 1
ATOM 6285 O O . ASN B 1 143 ? -20.188 23.984 0.289 1 97.12 143 ASN B O 1
ATOM 6289 N N . PHE B 1 144 ? -18.953 25.391 -0.98 1 97.81 144 PHE B N 1
ATOM 6290 C CA . PHE B 1 144 ? -19.031 26.5 -0.049 1 97.81 144 PHE B CA 1
ATOM 6291 C C . PHE B 1 144 ? -20.453 27.062 0.014 1 97.81 144 PHE B C 1
ATOM 6293 O O . PHE B 1 144 ? -20.781 27.812 0.929 1 97.81 144 PHE B O 1
ATOM 6300 N N . SER B 1 145 ? -21.297 26.703 -0.876 1 95.69 145 SER B N 1
ATOM 6301 C CA . SER B 1 145 ? -22.688 27.172 -0.877 1 95.69 145 SER B CA 1
ATOM 6302 C C . SER B 1 145 ? -23.453 26.625 0.315 1 95.69 145 SER B C 1
ATOM 6304 O O . SER B 1 145 ? -24.484 27.172 0.707 1 95.69 145 SER B O 1
ATOM 6306 N N . LYS B 1 146 ? -22.953 25.594 0.889 1 95.62 146 LYS B N 1
ATOM 6307 C CA . LYS B 1 146 ? -23.594 25.016 2.062 1 95.62 146 LYS B CA 1
ATOM 6308 C C . LYS B 1 146 ? -23.562 25.984 3.242 1 95.62 146 LYS B C 1
ATOM 6310 O O . LYS B 1 146 ? -24.422 25.922 4.125 1 95.62 146 LYS B O 1
ATOM 6315 N N . GLU B 1 147 ? -22.594 26.859 3.213 1 97 147 GLU B N 1
ATOM 6316 C CA . GLU B 1 147 ? -22.484 27.859 4.273 1 97 147 GLU B CA 1
ATOM 6317 C C . GLU B 1 147 ? -23.578 28.922 4.152 1 97 147 GLU B C 1
ATOM 6319 O O . GLU B 1 147 ? -23.984 29.516 5.152 1 97 147 GLU B O 1
ATOM 6324 N N . SER B 1 148 ? -24.125 29.125 2.986 1 96 148 SER B N 1
ATOM 6325 C CA . SER B 1 148 ? -25.094 30.188 2.707 1 96 148 SER B CA 1
ATOM 6326 C C . SER B 1 148 ? -26.406 29.938 3.453 1 96 148 SER B C 1
ATOM 6328 O O . SER B 1 148 ? -27.109 30.891 3.807 1 96 148 SER B O 1
ATOM 6330 N N . TYR B 1 149 ? -26.672 28.734 3.725 1 91.06 149 TYR B N 1
ATOM 6331 C CA . TYR B 1 149 ? -28.016 28.438 4.223 1 91.06 149 TYR B CA 1
ATOM 6332 C C . TYR B 1 149 ? -27.953 27.828 5.621 1 91.06 149 TYR B C 1
ATOM 6334 O O . TYR B 1 149 ? -28.984 27.453 6.18 1 91.06 149 TYR B O 1
ATOM 6342 N N . LYS B 1 150 ? -26.844 27.875 6.152 1 90.38 150 LYS B N 1
ATOM 6343 C CA . LYS B 1 150 ? -26.688 27.281 7.477 1 90.38 150 LYS B CA 1
ATOM 6344 C C . LYS B 1 150 ? -27.156 28.25 8.562 1 90.38 150 LYS B C 1
ATOM 6346 O O . LYS B 1 150 ? -26.812 29.422 8.547 1 90.38 150 LYS B O 1
ATOM 6351 N N . ASP B 1 151 ? -28.031 27.719 9.438 1 88.12 151 ASP B N 1
ATOM 6352 C CA . ASP B 1 151 ? -28.391 28.391 10.68 1 88.12 151 ASP B CA 1
ATOM 6353 C C . ASP B 1 151 ? -27.719 27.719 11.875 1 88.12 151 ASP B C 1
ATOM 6355 O O . ASP B 1 151 ? -28.031 26.578 12.203 1 88.12 151 ASP B O 1
ATOM 6359 N N . TRP B 1 152 ? -26.812 28.469 12.555 1 84.38 152 TRP B N 1
ATOM 6360 C CA . TRP B 1 152 ? -26 27.875 13.602 1 84.38 152 TRP B CA 1
ATOM 6361 C C . TRP B 1 152 ? -26.859 27.438 14.781 1 84.38 152 TRP B C 1
ATOM 6363 O O . TRP B 1 152 ? -26.422 26.656 15.641 1 84.38 152 TRP B O 1
ATOM 6373 N N . ARG B 1 153 ? -28.094 27.969 14.828 1 83.38 153 ARG B N 1
ATOM 6374 C CA . ARG B 1 153 ? -29 27.609 15.898 1 83.38 153 ARG B CA 1
ATOM 6375 C C . ARG B 1 153 ? -29.516 26.172 15.711 1 83.38 153 ARG B C 1
ATOM 6377 O O . ARG B 1 153 ? -30 25.562 16.656 1 83.38 153 ARG B O 1
ATOM 6384 N N . HIS B 1 154 ? -29.359 25.672 14.484 1 83.12 154 HIS B N 1
ATOM 6385 C CA . HIS B 1 154 ? -29.797 24.312 14.18 1 83.12 154 HIS B CA 1
ATOM 6386 C C . HIS B 1 154 ? -28.625 23.438 13.727 1 83.12 154 HIS B C 1
ATOM 6388 O O . HIS B 1 154 ? -28.031 23.688 12.68 1 83.12 154 HIS B O 1
ATOM 6394 N N . SER B 1 155 ? -28.375 22.422 14.484 1 82.69 155 SER B N 1
ATOM 6395 C CA . SER B 1 155 ? -27.266 21.531 14.172 1 82.69 155 SER B CA 1
ATOM 6396 C C . SER B 1 155 ? -27.609 20.609 13 1 82.69 155 SER B C 1
ATOM 6398 O O . SER B 1 155 ? -28.75 20.219 12.828 1 82.69 155 SER B O 1
ATOM 6400 N N . VAL B 1 156 ? -26.625 20.375 12.18 1 86.19 156 VAL B N 1
ATOM 6401 C CA . VAL B 1 156 ? -26.75 19.438 11.078 1 86.19 156 VAL B CA 1
ATOM 6402 C C . VAL B 1 156 ? -26.109 18.109 11.453 1 86.19 156 VAL B C 1
ATOM 6404 O O . VAL B 1 156 ? -24.891 18.031 11.633 1 86.19 156 VAL B O 1
ATOM 6407 N N . PRO B 1 157 ? -26.844 17.062 11.562 1 86.12 157 PRO B N 1
ATOM 6408 C CA . PRO B 1 157 ? -26.297 15.773 11.992 1 86.12 157 PRO B CA 1
ATOM 6409 C C . PRO B 1 157 ? -25.469 15.102 10.898 1 86.12 157 PRO B C 1
ATOM 6411 O O . PRO B 1 157 ? -25.734 15.281 9.711 1 86.12 157 PRO B O 1
ATOM 6414 N N . MET B 1 158 ? -24.484 14.336 11.312 1 84.88 158 MET B N 1
ATOM 6415 C CA . MET B 1 158 ? -23.656 13.547 10.414 1 84.88 158 MET B CA 1
ATOM 6416 C C . MET B 1 158 ? -24 12.062 10.516 1 84.88 158 MET B C 1
ATOM 6418 O O . MET B 1 158 ? -24.453 11.594 11.562 1 84.88 158 MET B O 1
ATOM 6422 N N . ALA B 1 159 ? -23.859 11.273 9.5 1 71 159 ALA B N 1
ATOM 6423 C CA . ALA B 1 159 ? -24.172 9.844 9.453 1 71 159 ALA B CA 1
ATOM 6424 C C . ALA B 1 159 ? -23.359 9.07 10.492 1 71 159 ALA B C 1
ATOM 6426 O O . ALA B 1 159 ? -23.859 8.125 11.102 1 71 159 ALA B O 1
ATOM 6427 N N . GLY B 1 160 ? -22.219 9.336 10.805 1 66.81 160 GLY B N 1
ATOM 6428 C CA . GLY B 1 160 ? -21.391 8.602 11.742 1 66.81 160 GLY B CA 1
ATOM 6429 C C . GLY B 1 160 ? -21.422 9.188 13.141 1 66.81 160 GLY B C 1
ATOM 6430 O O . GLY B 1 160 ? -20.672 8.75 14.023 1 66.81 160 GLY B O 1
ATOM 6431 N N . GLY B 1 161 ? -22.375 10.023 13.391 1 71.12 161 GLY B N 1
ATOM 6432 C CA . GLY B 1 161 ? -22.469 10.648 14.695 1 71.12 161 GLY B CA 1
ATOM 6433 C C . GLY B 1 161 ? -21.797 12.008 14.766 1 71.12 161 GLY B C 1
ATOM 6434 O O . GLY B 1 161 ? -20.844 12.266 14.031 1 71.12 161 GLY B O 1
ATOM 6435 N N . GLY B 1 162 ? -22.438 12.898 15.391 1 76.06 162 GLY B N 1
ATOM 6436 C CA . GLY B 1 162 ? -21.922 14.25 15.539 1 76.06 162 GLY B CA 1
ATOM 6437 C C . GLY B 1 162 ? -22.625 15.258 14.656 1 76.06 162 GLY B C 1
ATOM 6438 O O . GLY B 1 162 ? -23.719 14.992 14.141 1 76.06 162 GLY B O 1
ATOM 6439 N N . THR B 1 163 ? -22.062 16.422 14.68 1 83.94 163 THR B N 1
ATOM 6440 C CA . THR B 1 163 ? -22.688 17.484 13.898 1 83.94 163 THR B CA 1
ATOM 6441 C C . THR B 1 163 ? -21.672 18.125 12.961 1 83.94 163 THR B C 1
ATOM 6443 O O . THR B 1 163 ? -20.469 18.141 13.242 1 83.94 163 THR B O 1
ATOM 6446 N N . LYS B 1 164 ? -22.203 18.578 11.883 1 90.25 164 LYS B N 1
ATOM 6447 C CA . LYS B 1 164 ? -21.359 19.297 10.938 1 90.25 164 LYS B CA 1
ATOM 6448 C C . LYS B 1 164 ? -20.922 20.641 11.508 1 90.25 164 LYS B C 1
ATOM 6450 O O . LYS B 1 164 ? -21.641 21.25 12.312 1 90.25 164 LYS B O 1
ATOM 6455 N N . LYS B 1 165 ? -19.781 21.016 11.133 1 90.19 165 LYS B N 1
ATOM 6456 C CA . LYS B 1 165 ? -19.203 22.266 11.641 1 90.19 165 LYS B CA 1
ATOM 6457 C C . LYS B 1 165 ? -19.047 23.297 10.523 1 90.19 165 LYS B C 1
ATOM 6459 O O . LYS B 1 165 ? -18.594 22.969 9.43 1 90.19 165 LYS B O 1
ATOM 6464 N N . SER B 1 166 ? -19.438 24.484 10.836 1 94 166 SER B N 1
ATOM 6465 C CA . SER B 1 166 ? -19.312 25.578 9.875 1 94 166 SER B CA 1
ATOM 6466 C C . SER B 1 166 ? -17.875 26.094 9.812 1 94 166 SER B C 1
ATOM 6468 O O . SER B 1 166 ? -17.062 25.781 10.68 1 94 166 SER B O 1
ATOM 6470 N N . MET B 1 167 ? -17.594 26.875 8.75 1 95.94 167 MET B N 1
ATOM 6471 C CA . MET B 1 167 ? -16.297 27.516 8.562 1 95.94 167 MET B CA 1
ATOM 6472 C C . MET B 1 167 ? -16.109 28.672 9.539 1 95.94 167 MET B C 1
ATOM 6474 O O . MET B 1 167 ? -14.977 29.078 9.82 1 95.94 167 MET B O 1
ATOM 6478 N N . ILE B 1 168 ? -17.281 29.172 10.109 1 95.12 168 ILE B N 1
ATOM 6479 C CA . ILE B 1 168 ? -17.203 30.438 10.836 1 95.12 168 ILE B CA 1
ATOM 6480 C C . ILE B 1 168 ? -18 30.344 12.133 1 95.12 168 ILE B C 1
ATOM 6482 O O . ILE B 1 168 ? -18.906 29.516 12.25 1 95.12 168 ILE B O 1
ATOM 6486 N N . TYR B 1 169 ? -17.578 31.141 13.07 1 90 169 TYR B N 1
ATOM 6487 C CA . TYR B 1 169 ? -18.438 31.531 14.18 1 90 169 TYR B CA 1
ATOM 6488 C C . TYR B 1 169 ? -19.094 32.875 13.906 1 90 169 TYR B C 1
ATOM 6490 O O . TYR B 1 169 ? -18.5 33.75 13.281 1 90 169 TYR B O 1
ATOM 6498 N N . SER B 1 170 ? -20.328 32.969 14.328 1 91 170 SER B N 1
ATOM 6499 C CA . SER B 1 170 ? -21.078 34.188 14.039 1 91 170 SER B CA 1
ATOM 6500 C C . SER B 1 170 ? -21.5 34.906 15.32 1 91 170 SER B C 1
ATOM 6502 O O . SER B 1 170 ? -21.781 34.25 16.328 1 91 170 SER B O 1
ATOM 6504 N N . ASN B 1 171 ? -21.438 36.188 15.227 1 89.5 171 ASN B N 1
ATOM 6505 C CA . ASN B 1 171 ? -22.141 37.031 16.203 1 89.5 171 ASN B CA 1
ATOM 6506 C C . ASN B 1 171 ? -23.594 37.25 15.781 1 89.5 171 ASN B C 1
ATOM 6508 O O . ASN B 1 171 ? -23.984 36.938 14.664 1 89.5 171 ASN B O 1
ATOM 6512 N N . THR B 1 172 ? -24.375 37.75 16.734 1 90.38 172 THR B N 1
ATOM 6513 C CA . THR B 1 172 ? -25.766 37.969 16.406 1 90.38 172 THR B CA 1
ATOM 6514 C C . THR B 1 172 ? -26.297 39.219 17.141 1 90.38 172 THR B C 1
ATOM 6516 O O . THR B 1 172 ? -25.734 39.625 18.141 1 90.38 172 THR B O 1
ATOM 6519 N N . THR B 1 173 ? -27.344 39.812 16.547 1 91 173 THR B N 1
ATOM 6520 C CA . THR B 1 173 ? -28.016 40.938 17.219 1 91 173 THR B CA 1
ATOM 6521 C C . THR B 1 173 ? -29.156 40.406 18.094 1 91 173 THR B C 1
ATOM 6523 O O . THR B 1 173 ? -29.656 41.156 18.953 1 91 173 THR B O 1
ATOM 6526 N N . ASP B 1 174 ? -29.562 39.219 17.828 1 87.62 174 ASP B N 1
ATOM 6527 C CA . ASP B 1 174 ? -30.594 38.594 18.625 1 87.62 174 ASP B CA 1
ATOM 6528 C C . ASP B 1 174 ? -30.359 37.062 18.719 1 87.62 174 ASP B C 1
ATOM 6530 O O . ASP B 1 174 ? -30.469 36.375 17.719 1 87.62 174 ASP B O 1
ATOM 6534 N N . LYS B 1 175 ? -30.141 36.531 19.859 1 79.88 175 LYS B N 1
ATOM 6535 C CA . LYS B 1 175 ? -29.812 35.125 20.047 1 79.88 175 LYS B CA 1
ATOM 6536 C C . LYS B 1 175 ? -30.969 34.219 19.625 1 79.88 175 LYS B C 1
ATOM 6538 O O . LYS B 1 175 ? -30.75 33.125 19.078 1 79.88 175 LYS B O 1
ATOM 6543 N N . GLN B 1 176 ? -32.188 34.656 19.844 1 80.62 176 GLN B N 1
ATOM 6544 C CA . GLN B 1 176 ? -33.344 33.844 19.531 1 80.62 176 GLN B CA 1
ATOM 6545 C C . GLN B 1 176 ? -33.844 34.094 18.109 1 80.62 176 GLN B C 1
ATOM 6547 O O . GLN B 1 176 ? -34.656 33.312 17.594 1 80.62 176 GLN B O 1
ATOM 6552 N N . ALA B 1 177 ? -33.25 35.125 17.438 1 86.38 177 ALA B N 1
ATOM 6553 C CA . ALA B 1 177 ? -33.625 35.469 16.062 1 86.38 177 ALA B CA 1
ATOM 6554 C C . ALA B 1 177 ? -35.125 35.781 15.984 1 86.38 177 ALA B C 1
ATOM 6556 O O . ALA B 1 177 ? -35.812 35.281 15.109 1 86.38 177 ALA B O 1
ATOM 6557 N N . LYS B 1 178 ? -35.688 36.469 16.875 1 86.25 178 LYS B N 1
ATOM 6558 C CA . LYS B 1 178 ? -37.125 36.75 16.922 1 86.25 178 LYS B CA 1
ATOM 6559 C C . LYS B 1 178 ? -37.406 38.219 16.688 1 86.25 178 LYS B C 1
ATOM 6561 O O . LYS B 1 178 ? -38.469 38.594 16.156 1 86.25 178 LYS B O 1
ATOM 6566 N N . ASN B 1 179 ? -36.562 39.062 17.047 1 88.44 179 ASN B N 1
ATOM 6567 C CA . ASN B 1 179 ? -36.75 40.5 16.906 1 88.44 179 ASN B CA 1
ATOM 6568 C C . ASN B 1 179 ? -36.688 40.938 15.438 1 88.44 179 ASN B C 1
ATOM 6570 O O . ASN B 1 179 ? -35.875 40.406 14.68 1 88.44 179 ASN B O 1
ATOM 6574 N N . PRO B 1 180 ? -37.594 41.781 15.102 1 89.12 180 PRO B N 1
ATOM 6575 C CA . PRO B 1 180 ? -37.531 42.25 13.719 1 89.12 180 PRO B CA 1
ATOM 6576 C C . PRO B 1 180 ? -36.188 42.938 13.406 1 89.12 180 PRO B C 1
ATOM 6578 O O . PRO B 1 180 ? -35.688 43.719 14.227 1 89.12 180 PRO B O 1
ATOM 6581 N N . GLY B 1 181 ? -35.656 42.656 12.281 1 88.81 181 GLY B N 1
ATOM 6582 C CA . GLY B 1 181 ? -34.438 43.344 11.844 1 88.81 181 GLY B CA 1
ATOM 6583 C C . GLY B 1 181 ? -33.156 42.656 12.359 1 88.81 181 GLY B C 1
ATOM 6584 O O . GLY B 1 181 ? -32.062 43.156 12.148 1 88.81 181 GLY B O 1
ATOM 6585 N N . TRP B 1 182 ? -33.312 41.562 13.031 1 92.12 182 TRP B N 1
ATOM 6586 C CA . TRP B 1 182 ? -32.156 40.875 13.555 1 92.12 182 TRP B CA 1
ATOM 6587 C C . TRP B 1 182 ? -31.281 40.312 12.422 1 92.12 182 TRP B C 1
ATOM 6589 O O . TRP B 1 182 ? -31.766 40.125 11.305 1 92.12 182 TRP B O 1
ATOM 6599 N N . PHE B 1 183 ? -29.969 40.156 12.648 1 94.56 183 PHE B N 1
ATOM 6600 C CA . PHE B 1 183 ? -29.078 39.531 11.688 1 94.56 183 PHE B CA 1
ATOM 6601 C C . PHE B 1 183 ? -27.859 38.938 12.398 1 94.56 183 PHE B C 1
ATOM 6603 O O . PHE B 1 183 ? -27.547 39.344 13.523 1 94.56 183 PHE B O 1
ATOM 6610 N N . ASP B 1 184 ? -27.281 38 11.805 1 93.5 184 ASP B N 1
ATOM 6611 C CA . ASP B 1 184 ? -26 37.438 12.219 1 93.5 184 ASP B CA 1
ATOM 6612 C C . ASP B 1 184 ? -24.844 38.062 11.43 1 93.5 184 ASP B C 1
ATOM 6614 O O . ASP B 1 184 ? -25.031 38.469 10.289 1 93.5 184 ASP B O 1
ATOM 6618 N N . TYR B 1 185 ? -23.703 38.156 12.109 1 94.31 185 TYR B N 1
ATOM 6619 C CA . TYR B 1 185 ? -22.547 38.719 11.398 1 94.31 185 TYR B CA 1
ATOM 6620 C C . TYR B 1 185 ? -21.266 38 11.797 1 94.31 185 TYR B C 1
ATOM 6622 O O . TYR B 1 185 ? -21.234 37.281 12.82 1 94.31 185 TYR B O 1
ATOM 6630 N N . TYR B 1 186 ? -20.234 38.156 11.023 1 95.06 186 TYR B N 1
ATOM 6631 C CA . TYR B 1 186 ? -18.984 37.406 11.117 1 95.06 186 TYR B CA 1
ATOM 6632 C C . TYR B 1 186 ? -18.266 37.688 12.422 1 95.06 186 TYR B C 1
ATOM 6634 O O . TYR B 1 186 ? -18.172 38.844 12.844 1 95.06 186 TYR B O 1
ATOM 6642 N N . ASP B 1 187 ? -17.797 36.688 13.07 1 91.75 187 ASP B N 1
ATOM 6643 C CA . ASP B 1 187 ? -16.953 36.844 14.258 1 91.75 187 ASP B CA 1
ATOM 6644 C C . ASP B 1 187 ? -15.523 36.406 13.977 1 91.75 187 ASP B C 1
ATOM 6646 O O . ASP B 1 187 ? -14.648 37.219 13.734 1 91.75 187 ASP B O 1
ATOM 6650 N N . GLN B 1 188 ? -15.359 35.062 13.766 1 92.12 188 GLN B N 1
ATOM 6651 C CA . GLN B 1 188 ? -14.023 34.531 13.555 1 92.12 188 GLN B CA 1
ATOM 6652 C C . GLN B 1 188 ? -14.102 33.156 12.891 1 92.12 188 GLN B C 1
ATOM 6654 O O . GLN B 1 188 ? -15.18 32.562 12.812 1 92.12 188 GLN B O 1
ATOM 6659 N N . PRO B 1 189 ? -12.938 32.688 12.383 1 94.19 189 PRO B N 1
ATOM 6660 C CA . PRO B 1 189 ? -12.93 31.312 11.852 1 94.19 189 PRO B CA 1
ATOM 6661 C C . PRO B 1 189 ? -13.305 30.281 12.906 1 94.19 189 PRO B C 1
ATOM 6663 O O . PRO B 1 189 ? -12.977 30.438 14.086 1 94.19 189 PRO B O 1
ATOM 6666 N N . SER B 1 190 ? -13.969 29.266 12.477 1 92.19 190 SER B N 1
ATOM 6667 C CA . SER B 1 190 ? -14.352 28.203 13.391 1 92.19 190 SER B CA 1
ATOM 6668 C C . SER B 1 190 ? -13.133 27.438 13.898 1 92.19 190 SER B C 1
ATOM 6670 O O . SER B 1 190 ? -12.062 27.5 13.289 1 92.19 190 SER B O 1
ATOM 6672 N N . ALA B 1 191 ? -13.312 26.734 15 1 89 191 ALA B N 1
ATOM 6673 C CA . ALA B 1 191 ? -12.227 25.938 15.586 1 89 191 ALA B CA 1
ATOM 6674 C C . ALA B 1 191 ? -11.773 24.844 14.625 1 89 191 ALA B C 1
ATOM 6676 O O . ALA B 1 191 ? -10.586 24.516 14.57 1 89 191 ALA B O 1
ATOM 6677 N N . GLU B 1 192 ? -12.734 24.281 13.93 1 91.56 192 GLU B N 1
ATOM 6678 C CA . GLU B 1 192 ? -12.398 23.203 13 1 91.56 192 GLU B CA 1
ATOM 6679 C C . GLU B 1 192 ? -11.57 23.719 11.828 1 91.56 192 GLU B C 1
ATOM 6681 O O . GLU B 1 192 ? -10.656 23.047 11.359 1 91.56 192 GLU B O 1
ATOM 6686 N N . LEU B 1 193 ? -11.938 24.859 11.367 1 96 193 LEU B N 1
ATOM 6687 C CA . LEU B 1 193 ? -11.156 25.438 10.281 1 96 193 LEU B CA 1
ATOM 6688 C C . LEU B 1 193 ? -9.727 25.734 10.734 1 96 193 LEU B C 1
ATOM 6690 O O . LEU B 1 193 ? -8.773 25.5 9.992 1 96 193 LEU B O 1
ATOM 6694 N N . VAL B 1 194 ? -9.602 26.25 11.891 1 94.38 194 VAL B N 1
ATOM 6695 C CA . VAL B 1 194 ? -8.281 26.531 12.453 1 94.38 194 VAL B CA 1
ATOM 6696 C C . VAL B 1 194 ? -7.469 25.25 12.531 1 94.38 194 VAL B C 1
ATOM 6698 O O . VAL B 1 194 ? -6.293 25.219 12.156 1 94.38 194 VAL B O 1
ATOM 6701 N N . ARG B 1 195 ? -8.094 24.266 12.969 1 93.5 195 ARG B N 1
ATOM 6702 C CA . ARG B 1 195 ? -7.43 22.969 13.102 1 93.5 195 ARG B CA 1
ATOM 6703 C C . ARG B 1 195 ? -6.926 22.469 11.75 1 93.5 195 ARG B C 1
ATOM 6705 O O . ARG B 1 195 ? -5.758 22.094 11.617 1 93.5 195 ARG B O 1
ATOM 6712 N N . VAL B 1 196 ? -7.762 22.484 10.773 1 94.62 196 VAL B N 1
ATOM 6713 C CA . VAL B 1 196 ? -7.414 21.969 9.445 1 94.62 196 VAL B CA 1
ATOM 6714 C C . VAL B 1 196 ? -6.293 22.812 8.844 1 94.62 196 VAL B C 1
ATOM 6716 O O . VAL B 1 196 ? -5.367 22.281 8.234 1 94.62 196 VAL B O 1
ATOM 6719 N N . ALA B 1 197 ? -6.406 24.078 9.008 1 96.5 197 ALA B N 1
ATOM 6720 C CA . ALA B 1 197 ? -5.414 25 8.438 1 96.5 197 ALA B CA 1
ATOM 6721 C C . ALA B 1 197 ? -4.043 24.781 9.07 1 96.5 197 ALA B C 1
ATOM 6723 O O . ALA B 1 197 ? -3.031 24.734 8.367 1 96.5 197 ALA B O 1
ATOM 6724 N N . TYR B 1 198 ? -4.012 24.609 10.328 1 94.94 198 TYR B N 1
ATOM 6725 C CA . TYR B 1 198 ? -2.742 24.406 11.016 1 94.94 198 TYR B CA 1
ATOM 6726 C C . TYR B 1 198 ? -2.141 23.047 10.656 1 94.94 198 TYR B C 1
ATOM 6728 O O . TYR B 1 198 ? -0.922 22.922 10.523 1 94.94 198 TYR B O 1
ATOM 6736 N N . LEU B 1 199 ? -2.984 22.109 10.555 1 94.44 199 LEU B N 1
ATOM 6737 C CA . LEU B 1 199 ? -2.492 20.781 10.195 1 94.44 199 LEU B CA 1
ATOM 6738 C C . LEU B 1 199 ? -1.805 20.812 8.828 1 94.44 199 LEU B C 1
ATOM 6740 O O . LEU B 1 199 ? -0.746 20.203 8.656 1 94.44 199 LEU B O 1
ATOM 6744 N N . LEU B 1 200 ? -2.393 21.484 7.938 1 95.5 200 LEU B N 1
ATOM 6745 C CA . LEU B 1 200 ? -1.757 21.578 6.629 1 95.5 200 LEU B CA 1
ATOM 6746 C C . LEU B 1 200 ? -0.488 22.422 6.703 1 95.5 200 LEU B C 1
ATOM 6748 O O . LEU B 1 200 ? 0.552 22.031 6.168 1 95.5 200 LEU B O 1
ATOM 6752 N N . ALA B 1 201 ? -0.608 23.531 7.32 1 95.69 201 ALA B N 1
ATOM 6753 C CA . ALA B 1 201 ? 0.484 24.5 7.32 1 95.69 201 ALA B CA 1
ATOM 6754 C C . ALA B 1 201 ? 1.748 23.906 7.934 1 95.69 201 ALA B C 1
ATOM 6756 O O . ALA B 1 201 ? 2.855 24.156 7.453 1 95.69 201 ALA B O 1
ATOM 6757 N N . TYR B 1 202 ? 1.532 23.078 8.938 1 93.19 202 TYR B N 1
ATOM 6758 C CA . TYR B 1 202 ? 2.693 22.609 9.688 1 93.19 202 TYR B CA 1
ATOM 6759 C C . TYR B 1 202 ? 3.096 21.203 9.25 1 93.19 202 TYR B C 1
ATOM 6761 O O . TYR B 1 202 ? 4.098 20.672 9.719 1 93.19 202 TYR B O 1
ATOM 6769 N N . SER B 1 203 ? 2.352 20.641 8.352 1 89.44 203 SER B N 1
ATOM 6770 C CA . SER B 1 203 ? 2.703 19.312 7.863 1 89.44 203 SER B CA 1
ATOM 6771 C C . SER B 1 203 ? 3.906 19.375 6.93 1 89.44 203 SER B C 1
ATOM 6773 O O . SER B 1 203 ? 4.629 18.375 6.777 1 89.44 203 SER B O 1
ATOM 6775 N N . ASN B 1 204 ? 4.191 20.422 6.238 1 86.25 204 ASN B N 1
ATOM 6776 C CA . ASN B 1 204 ? 5.285 20.656 5.305 1 86.25 204 ASN B CA 1
ATOM 6777 C C . ASN B 1 204 ? 5.223 19.703 4.109 1 86.25 204 ASN B C 1
ATOM 6779 O O . ASN B 1 204 ? 6.238 19.453 3.463 1 86.25 204 ASN B O 1
ATOM 6783 N N . MET B 1 205 ? 3.979 19.234 3.857 1 86.44 205 MET B N 1
ATOM 6784 C CA . MET B 1 205 ? 3.801 18.359 2.703 1 86.44 205 MET B CA 1
ATOM 6785 C C . MET B 1 205 ? 3.438 19.172 1.46 1 86.44 205 MET B C 1
ATOM 6787 O O . MET B 1 205 ? 2.854 20.25 1.563 1 86.44 205 MET B O 1
ATOM 6791 N N . TYR B 1 206 ? 3.756 18.578 0.306 1 89.25 206 TYR B N 1
ATOM 6792 C CA . TYR B 1 206 ? 3.479 19.266 -0.949 1 89.25 206 TYR B CA 1
ATOM 6793 C C . TYR B 1 206 ? 2.166 18.781 -1.556 1 89.25 206 TYR B C 1
ATOM 6795 O O . TYR B 1 206 ? 2.033 18.703 -2.779 1 89.25 206 TYR B O 1
ATOM 6803 N N . HIS B 1 207 ? 1.312 18.281 -0.714 1 91.31 207 HIS B N 1
ATOM 6804 C CA . HIS B 1 207 ? -0.039 17.875 -1.085 1 91.31 207 HIS B CA 1
ATOM 6805 C C . HIS B 1 207 ? -1.029 18.172 0.039 1 91.31 207 HIS B C 1
ATOM 6807 O O . HIS B 1 207 ? -0.635 18.297 1.198 1 91.31 207 HIS B O 1
ATOM 6813 N N . PRO B 1 208 ? -2.266 18.328 -0.333 1 94.81 208 PRO B N 1
ATOM 6814 C CA . PRO B 1 208 ? -3.258 18.547 0.723 1 94.81 208 PRO B CA 1
ATOM 6815 C C . PRO B 1 208 ? -3.385 17.359 1.671 1 94.81 208 PRO B C 1
ATOM 6817 O O . PRO B 1 208 ? -3.035 16.234 1.306 1 94.81 208 PRO B O 1
ATOM 6820 N N . ASN B 1 209 ? -3.791 17.672 2.822 1 91.5 209 ASN B N 1
ATOM 6821 C CA . ASN B 1 209 ? -4.066 16.609 3.77 1 91.5 209 ASN B CA 1
ATOM 6822 C C . ASN B 1 209 ? -5.301 15.805 3.363 1 91.5 209 ASN B C 1
ATOM 6824 O O . ASN B 1 209 ? -6.254 16.359 2.814 1 91.5 209 ASN B O 1
ATOM 6828 N N . VAL B 1 210 ? -5.184 14.562 3.617 1 86.19 210 VAL B N 1
ATOM 6829 C CA . VAL B 1 210 ? -6.32 13.695 3.336 1 86.19 210 VAL B CA 1
ATOM 6830 C C . VAL B 1 210 ? -6.754 12.984 4.613 1 86.19 210 VAL B C 1
ATOM 6832 O O . VAL B 1 210 ? -6.012 12.953 5.598 1 86.19 210 VAL B O 1
ATOM 6835 N N . ARG B 1 211 ? -7.926 12.477 4.574 1 82.81 211 ARG B N 1
ATOM 6836 C CA . ARG B 1 211 ? -8.438 11.766 5.742 1 82.81 211 ARG B CA 1
ATOM 6837 C C . ARG B 1 211 ? -7.68 10.461 5.961 1 82.81 211 ARG B C 1
ATOM 6839 O O . ARG B 1 211 ? -7.02 9.953 5.051 1 82.81 211 ARG B O 1
ATOM 6846 N N . LEU B 1 212 ? -7.797 9.992 7.219 1 73.94 212 LEU B N 1
ATOM 6847 C CA . LEU B 1 212 ? -7.234 8.68 7.504 1 73.94 212 LEU B CA 1
ATOM 6848 C C . LEU B 1 212 ? -7.871 7.609 6.621 1 73.94 212 LEU B C 1
ATOM 6850 O O . LEU B 1 212 ? -9.094 7.594 6.445 1 73.94 212 LEU B O 1
ATOM 6854 N N . ASN B 1 213 ? -7.156 6.754 5.984 1 77.19 213 ASN B N 1
ATOM 6855 C CA . ASN B 1 213 ? -7.633 5.715 5.078 1 77.19 213 ASN B CA 1
ATOM 6856 C C . ASN B 1 213 ? -8.344 6.312 3.865 1 77.19 213 ASN B C 1
ATOM 6858 O O . ASN B 1 213 ? -9.391 5.816 3.445 1 77.19 213 ASN B O 1
ATOM 6862 N N . ALA B 1 214 ? -7.785 7.422 3.465 1 80.06 214 ALA B N 1
ATOM 6863 C CA . ALA B 1 214 ? -8.414 8.148 2.367 1 80.06 214 ALA B CA 1
ATOM 6864 C C . ALA B 1 214 ? -8.539 7.273 1.125 1 80.06 214 ALA B C 1
ATOM 6866 O O . ALA B 1 214 ? -9.539 7.34 0.404 1 80.06 214 ALA B O 1
ATOM 6867 N N . ARG B 1 215 ? -7.578 6.504 0.897 1 83.69 215 ARG B N 1
ATOM 6868 C CA . ARG B 1 215 ? -7.625 5.645 -0.28 1 83.69 215 ARG B CA 1
ATOM 6869 C C . ARG B 1 215 ? -8.805 4.684 -0.21 1 83.69 215 ARG B C 1
ATOM 6871 O O . ARG B 1 215 ? -9.547 4.535 -1.183 1 83.69 215 ARG B O 1
ATOM 6878 N N . ARG B 1 216 ? -8.977 4.02 0.872 1 84.31 216 ARG B N 1
ATOM 6879 C CA . ARG B 1 216 ? -10.07 3.064 1.043 1 84.31 216 ARG B CA 1
ATOM 6880 C C . ARG B 1 216 ? -11.422 3.75 0.919 1 84.31 216 ARG B C 1
ATOM 6882 O O . ARG B 1 216 ? -12.375 3.166 0.396 1 84.31 216 ARG B O 1
ATOM 6889 N N . ASN B 1 217 ? -11.469 4.977 1.414 1 83.94 217 ASN B N 1
ATOM 6890 C CA . ASN B 1 217 ? -12.727 5.711 1.373 1 83.94 217 ASN B CA 1
ATOM 6891 C C . ASN B 1 217 ? -13.008 6.262 -0.023 1 83.94 217 ASN B C 1
ATOM 6893 O O . ASN B 1 217 ? -14.148 6.238 -0.485 1 83.94 217 ASN B O 1
ATOM 6897 N N . ALA B 1 218 ? -11.969 6.742 -0.604 1 86.25 218 ALA B N 1
ATOM 6898 C CA . ALA B 1 218 ? -12.133 7.348 -1.921 1 86.25 218 ALA B CA 1
ATOM 6899 C C . ALA B 1 218 ? -12.328 6.285 -2.998 1 86.25 218 ALA B C 1
ATOM 6901 O O . ALA B 1 218 ? -13.094 6.477 -3.943 1 86.25 218 ALA B O 1
ATOM 6902 N N . CYS B 1 219 ? -11.641 5.207 -2.828 1 90.19 219 CYS B N 1
ATOM 6903 C CA . CYS B 1 219 ? -11.656 4.188 -3.869 1 90.19 219 CYS B CA 1
ATOM 6904 C C . CYS B 1 219 ? -12.609 3.057 -3.514 1 90.19 219 CYS B C 1
ATOM 6906 O O . CYS B 1 219 ? -12.812 2.135 -4.309 1 90.19 219 CYS B O 1
ATOM 6908 N N . ARG B 1 220 ? -13.219 3.053 -2.369 1 88.38 220 ARG B N 1
ATOM 6909 C CA . ARG B 1 220 ? -14.211 2.09 -1.893 1 88.38 220 ARG B CA 1
ATOM 6910 C C . ARG B 1 220 ? -13.609 0.69 -1.801 1 88.38 220 ARG B C 1
ATOM 6912 O O . ARG B 1 220 ? -14.125 -0.252 -2.406 1 88.38 220 ARG B O 1
ATOM 6919 N N . GLY B 1 221 ? -12.586 0.594 -0.961 1 84.81 221 GLY B N 1
ATOM 6920 C CA . GLY B 1 221 ? -11.969 -0.705 -0.753 1 84.81 221 GLY B CA 1
ATOM 6921 C C . GLY B 1 221 ? -10.469 -0.697 -1.005 1 84.81 221 GLY B C 1
ATOM 6922 O O . GLY B 1 221 ? -9.836 0.358 -0.968 1 84.81 221 GLY B O 1
ATOM 6923 N N . ALA B 1 222 ? -9.977 -1.854 -1.273 1 83.19 222 ALA B N 1
ATOM 6924 C CA . ALA B 1 222 ? -8.531 -1.985 -1.463 1 83.19 222 ALA B CA 1
ATOM 6925 C C . ALA B 1 222 ? -8.156 -1.787 -2.928 1 83.19 222 ALA B C 1
ATOM 6927 O O . ALA B 1 222 ? -7.535 -2.662 -3.539 1 83.19 222 ALA B O 1
ATOM 6928 N N . TYR B 1 223 ? -8.547 -0.677 -3.455 1 89.31 223 TYR B N 1
ATOM 6929 C CA . TYR B 1 223 ? -8.273 -0.299 -4.836 1 89.31 223 TYR B CA 1
ATOM 6930 C C . TYR B 1 223 ? -7.379 0.934 -4.898 1 89.31 223 TYR B C 1
ATOM 6932 O O . TYR B 1 223 ? -7.289 1.69 -3.928 1 89.31 223 TYR B O 1
ATOM 6940 N N . ASN B 1 224 ? -6.617 1.038 -5.969 1 91.06 224 ASN B N 1
ATOM 6941 C CA . ASN B 1 224 ? -6.102 2.33 -6.41 1 91.06 224 ASN B CA 1
ATOM 6942 C C . ASN B 1 224 ? -7.109 3.068 -7.281 1 91.06 224 ASN B C 1
ATOM 6944 O O . ASN B 1 224 ? -7.926 2.443 -7.965 1 91.06 224 ASN B O 1
ATOM 6948 N N . CYS B 1 225 ? -7.105 4.289 -7.176 1 93.69 225 CYS B N 1
ATOM 6949 C CA . CYS B 1 225 ? -8.062 4.973 -8.039 1 93.69 225 CYS B CA 1
ATOM 6950 C C . CYS B 1 225 ? -7.566 6.367 -8.406 1 93.69 225 CYS B C 1
ATOM 6952 O O . CYS B 1 225 ? -6.676 6.906 -7.75 1 93.69 225 CYS B O 1
ATOM 6954 N N . THR B 1 226 ? -8.07 6.84 -9.508 1 94 226 THR B N 1
ATOM 6955 C CA . THR B 1 226 ? -7.844 8.195 -10 1 94 226 THR B CA 1
ATOM 6956 C C . THR B 1 226 ? -9.148 8.82 -10.477 1 94 226 THR B C 1
ATOM 6958 O O . THR B 1 226 ? -9.984 8.141 -11.078 1 94 226 THR B O 1
ATOM 6961 N N . TYR B 1 227 ? -9.383 9.984 -10.141 1 94.81 227 TYR B N 1
ATOM 6962 C CA . TYR B 1 227 ? -10.555 10.703 -10.625 1 94.81 227 TYR B CA 1
ATOM 6963 C C . TYR B 1 227 ? -10.32 12.211 -10.617 1 94.81 227 TYR B C 1
ATOM 6965 O O . TYR B 1 227 ? -9.375 12.688 -9.977 1 94.81 227 TYR B O 1
ATOM 6973 N N . THR B 1 228 ? -11.102 12.953 -11.359 1 95.69 228 THR B N 1
ATOM 6974 C CA . THR B 1 228 ? -11.016 14.406 -11.477 1 95.69 228 THR B CA 1
ATOM 6975 C C . THR B 1 228 ? -12.32 15.07 -11.031 1 95.69 228 THR B C 1
ATOM 6977 O O . THR B 1 228 ? -13.406 14.562 -11.312 1 95.69 228 THR B O 1
ATOM 6980 N N . GLN B 1 229 ? -12.148 16.078 -10.297 1 95.06 229 GLN B N 1
ATOM 6981 C CA . GLN B 1 229 ? -13.312 16.844 -9.852 1 95.06 229 GLN B CA 1
ATOM 6982 C C . GLN B 1 229 ? -13.109 18.328 -10.062 1 95.06 229 GLN B C 1
ATOM 6984 O O . GLN B 1 229 ? -11.977 18.812 -10.141 1 95.06 229 GLN B O 1
ATOM 6989 N N . SER B 1 230 ? -14.258 19.062 -10.219 1 96.31 230 SER B N 1
ATOM 6990 C CA . SER B 1 230 ? -14.258 20.516 -10.344 1 96.31 230 SER B CA 1
ATOM 6991 C C . SER B 1 230 ? -15.227 21.156 -9.359 1 96.31 230 SER B C 1
ATOM 6993 O O . SER B 1 230 ? -16.328 20.656 -9.141 1 96.31 230 SER B O 1
ATOM 6995 N N . PHE B 1 231 ? -14.82 22.156 -8.734 1 97.38 231 PHE B N 1
ATOM 6996 C CA . PHE B 1 231 ? -15.672 22.891 -7.805 1 97.38 231 PHE B CA 1
ATOM 6997 C C . PHE B 1 231 ? -15.211 24.328 -7.672 1 97.38 231 PHE B C 1
ATOM 6999 O O . PHE B 1 231 ? -14.117 24.688 -8.125 1 97.38 231 PHE B O 1
ATOM 7006 N N . ILE B 1 232 ? -16.047 25.203 -7.043 1 97.94 232 ILE B N 1
ATOM 7007 C CA . ILE B 1 232 ? -15.75 26.625 -6.859 1 97.94 232 ILE B CA 1
ATOM 7008 C C . ILE B 1 232 ? -15.297 26.875 -5.426 1 97.94 232 ILE B C 1
ATOM 7010 O O . ILE B 1 232 ? -15.938 26.422 -4.473 1 97.94 232 ILE B O 1
ATOM 7014 N N . ALA B 1 233 ? -14.18 27.562 -5.293 1 98.38 233 ALA B N 1
ATOM 7015 C CA . ALA B 1 233 ? -13.617 27.875 -3.982 1 98.38 233 ALA B CA 1
ATOM 7016 C C . ALA B 1 233 ? -12.727 29.109 -4.043 1 98.38 233 ALA B C 1
ATOM 7018 O O . ALA B 1 233 ? -12.445 29.625 -5.125 1 98.38 233 ALA B O 1
ATOM 7019 N N . PRO B 1 234 ? -12.398 29.656 -2.887 1 98.56 234 PRO B N 1
ATOM 7020 C CA . PRO B 1 234 ? -11.539 30.844 -2.9 1 98.56 234 PRO B CA 1
ATOM 7021 C C . PRO B 1 234 ? -10.094 30.516 -3.264 1 98.56 234 PRO B C 1
ATOM 7023 O O . PRO B 1 234 ? -9.633 29.391 -3.031 1 98.56 234 PRO B O 1
ATOM 7026 N N . SER B 1 235 ? -9.398 31.484 -3.863 1 98.38 235 SER B N 1
ATOM 7027 C CA . SER B 1 235 ? -8 31.391 -4.273 1 98.38 235 SER B CA 1
ATOM 7028 C C . SER B 1 235 ? -7.32 32.75 -4.273 1 98.38 235 SER B C 1
ATOM 7030 O O . SER B 1 235 ? -7.992 33.781 -4.273 1 98.38 235 SER B O 1
ATOM 7032 N N . TYR B 1 236 ? -6.074 32.75 -4.137 1 98.25 236 TYR B N 1
ATOM 7033 C CA . TYR B 1 236 ? -5.312 33.969 -4.289 1 98.25 236 TYR B CA 1
ATOM 7034 C C . TYR B 1 236 ? -4.633 34.031 -5.652 1 98.25 236 TYR B C 1
ATOM 7036 O O . TYR B 1 236 ? -4.039 33.062 -6.098 1 98.25 236 TYR B O 1
ATOM 7044 N N . ARG B 1 237 ? -4.766 35.094 -6.277 1 97.56 237 ARG B N 1
ATOM 7045 C CA . ARG B 1 237 ? -4.016 35.375 -7.492 1 97.56 237 ARG B CA 1
ATOM 7046 C C . ARG B 1 237 ? -2.873 36.344 -7.211 1 97.56 237 ARG B C 1
ATOM 7048 O O . ARG B 1 237 ? -3.105 37.5 -6.824 1 97.56 237 ARG B O 1
ATOM 7055 N N . CYS B 1 238 ? -1.671 35.875 -7.391 1 97.38 238 CYS B N 1
ATOM 7056 C CA . CYS B 1 238 ? -0.507 36.688 -7.055 1 97.38 238 CYS B CA 1
ATOM 7057 C C . CYS B 1 238 ? 0.198 37.156 -8.32 1 97.38 238 CYS B C 1
ATOM 7059 O O . CYS B 1 238 ? 0.265 36.438 -9.312 1 97.38 238 CYS B O 1
ATOM 7061 N N . GLU B 1 239 ? 0.647 38.375 -8.273 1 96 239 GLU B N 1
ATOM 7062 C CA . GLU B 1 239 ? 1.413 39 -9.352 1 96 239 GLU B CA 1
ATOM 7063 C C . GLU B 1 239 ? 2.693 39.656 -8.82 1 96 239 GLU B C 1
ATOM 7065 O O . GLU B 1 239 ? 2.691 40.25 -7.75 1 96 239 GLU B O 1
ATOM 7070 N N . GLU B 1 240 ? 3.75 39.406 -9.539 1 96 240 GLU B N 1
ATOM 7071 C CA . GLU B 1 240 ? 5.008 40.062 -9.156 1 96 240 GLU B CA 1
ATOM 7072 C C . GLU B 1 240 ? 5.102 41.469 -9.719 1 96 240 GLU B C 1
ATOM 7074 O O . GLU B 1 240 ? 4.855 41.688 -10.906 1 96 240 GLU B O 1
ATOM 7079 N N . ILE B 1 241 ? 5.367 42.375 -8.82 1 94.75 241 ILE B N 1
ATOM 7080 C CA . ILE B 1 241 ? 5.496 43.781 -9.219 1 94.75 241 ILE B CA 1
ATOM 7081 C C . ILE B 1 241 ? 6.961 44.219 -9.133 1 94.75 241 ILE B C 1
ATOM 7083 O O . ILE B 1 241 ? 7.523 44.281 -8.039 1 94.75 241 ILE B O 1
ATOM 7087 N N . SER B 1 242 ? 7.598 44.469 -10.211 1 85.31 242 SER B N 1
ATOM 7088 C CA . SER B 1 242 ? 9.023 44.781 -10.234 1 85.31 242 SER B CA 1
ATOM 7089 C C . SER B 1 242 ? 9.273 46.281 -10.32 1 85.31 242 SER B C 1
ATOM 7091 O O . SER B 1 242 ? 10.281 46.781 -9.828 1 85.31 242 SER B O 1
ATOM 7093 N N . GLU B 1 243 ? 8.312 47 -10.859 1 87.38 243 GLU B N 1
ATOM 7094 C CA . GLU B 1 243 ? 8.531 48.438 -11.117 1 87.38 243 GLU B CA 1
ATOM 7095 C C . GLU B 1 243 ? 8.086 49.281 -9.93 1 87.38 243 GLU B C 1
ATOM 7097 O O . GLU B 1 243 ? 6.965 49.125 -9.438 1 87.38 243 GLU B O 1
ATOM 7102 N N . THR B 1 244 ? 8.922 50.156 -9.578 1 85.75 244 THR B N 1
ATOM 7103 C CA . THR B 1 244 ? 8.664 51.031 -8.438 1 85.75 244 THR B CA 1
ATOM 7104 C C . THR B 1 244 ? 7.438 51.875 -8.688 1 85.75 244 THR B C 1
ATOM 7106 O O . THR B 1 244 ? 6.66 52.156 -7.77 1 85.75 244 THR B O 1
ATOM 7109 N N . ASN B 1 245 ? 7.336 52.406 -9.922 1 85.88 245 ASN B N 1
ATOM 7110 C CA . ASN B 1 245 ? 6.191 53.25 -10.242 1 85.88 245 ASN B CA 1
ATOM 7111 C C . ASN B 1 245 ? 4.875 52.469 -10.094 1 85.88 245 ASN B C 1
ATOM 7113 O O . ASN B 1 245 ? 3.879 53.031 -9.633 1 85.88 245 ASN B O 1
ATOM 7117 N N . ARG B 1 246 ? 4.938 51.312 -10.438 1 89.25 246 ARG B N 1
ATOM 7118 C CA . ARG B 1 246 ? 3.738 50.469 -10.336 1 89.25 246 ARG B CA 1
ATOM 7119 C C . ARG B 1 246 ? 3.41 50.156 -8.875 1 89.25 246 ARG B C 1
ATOM 7121 O O . ARG B 1 246 ? 2.238 50.062 -8.508 1 89.25 246 ARG B O 1
ATOM 7128 N N . LEU B 1 247 ? 4.426 50 -8.039 1 90.31 247 LEU B N 1
ATOM 7129 C CA . LEU B 1 247 ? 4.219 49.812 -6.613 1 90.31 247 LEU B CA 1
ATOM 7130 C C . LEU B 1 247 ? 3.48 50.969 -5.992 1 90.31 247 LEU B C 1
ATOM 7132 O O . LEU B 1 247 ? 2.562 50.781 -5.188 1 90.31 247 LEU B O 1
ATOM 7136 N N . ARG B 1 248 ? 3.844 52.094 -6.41 1 85.06 248 ARG B N 1
ATOM 7137 C CA . ARG B 1 248 ? 3.203 53.312 -5.902 1 85.06 248 ARG B CA 1
ATOM 7138 C C . ARG B 1 248 ? 1.771 53.438 -6.414 1 85.06 248 ARG B C 1
ATOM 7140 O O . ARG B 1 248 ? 0.866 53.781 -5.66 1 85.06 248 ARG B O 1
ATOM 7147 N N . GLU B 1 249 ? 1.658 53.125 -7.66 1 84.38 249 GLU B N 1
ATOM 7148 C CA . GLU B 1 249 ? 0.341 53.188 -8.281 1 84.38 249 GLU B CA 1
ATOM 7149 C C . GLU B 1 249 ? -0.646 52.25 -7.629 1 84.38 249 GLU B C 1
ATOM 7151 O O . GLU B 1 249 ? -1.832 52.562 -7.504 1 84.38 249 GLU B O 1
ATOM 7156 N N . LEU B 1 250 ? -0.114 51.156 -7.18 1 87.88 250 LEU B N 1
ATOM 7157 C CA . LEU B 1 250 ? -0.979 50.125 -6.629 1 87.88 250 LEU B CA 1
ATOM 7158 C C . LEU B 1 250 ? -1.108 50.281 -5.117 1 87.88 250 LEU B C 1
ATOM 7160 O O . LEU B 1 250 ? -1.841 49.5 -4.477 1 87.88 250 LEU B O 1
ATOM 7164 N N . GLY B 1 251 ? -0.443 51.281 -4.535 1 85.19 251 GLY B N 1
ATOM 7165 C CA . GLY B 1 251 ? -0.562 51.562 -3.111 1 85.19 251 GLY B CA 1
ATOM 7166 C C . GLY B 1 251 ? 0.2 50.562 -2.246 1 85.19 251 GLY B C 1
ATOM 7167 O O . GLY B 1 251 ? -0.275 50.188 -1.179 1 85.19 251 GLY B O 1
ATOM 7168 N N . ALA B 1 252 ? 1.355 50.125 -2.703 1 90.44 252 ALA B N 1
ATOM 7169 C CA . ALA B 1 252 ? 2.174 49.219 -1.92 1 90.44 252 ALA B CA 1
ATOM 7170 C C . ALA B 1 252 ? 2.609 49.844 -0.603 1 90.44 252 ALA B C 1
ATOM 7172 O O . ALA B 1 252 ? 2.98 51.031 -0.567 1 90.44 252 ALA B O 1
ATOM 7173 N N . PRO B 1 253 ? 2.484 49.125 0.497 1 90.44 253 PRO B N 1
ATOM 7174 C CA . PRO B 1 253 ? 2.854 49.688 1.8 1 90.44 253 PRO B CA 1
ATOM 7175 C C . PRO B 1 253 ? 4.363 49.75 2.008 1 90.44 253 PRO B C 1
ATOM 7177 O O . PRO B 1 253 ? 4.836 50.406 2.939 1 90.44 253 PRO B O 1
ATOM 7180 N N . PHE B 1 254 ? 5.129 49.094 1.246 1 91.88 254 PHE B N 1
ATOM 7181 C CA . PHE B 1 254 ? 6.582 49.125 1.318 1 91.88 254 PHE B CA 1
ATOM 7182 C C . PHE B 1 254 ? 7.195 48.938 -0.065 1 91.88 254 PHE B C 1
ATOM 7184 O O . PHE B 1 254 ? 6.488 48.625 -1.029 1 91.88 254 PHE B O 1
ATOM 7191 N N . ASN B 1 255 ? 8.461 49.25 -0.127 1 92.06 255 ASN B N 1
ATOM 7192 C CA . ASN B 1 255 ? 9.172 49.094 -1.391 1 92.06 255 ASN B CA 1
ATOM 7193 C C . ASN B 1 255 ? 10.398 48.188 -1.239 1 92.06 255 ASN B C 1
ATOM 7195 O O . ASN B 1 255 ? 10.539 47.5 -0.227 1 92.06 255 ASN B O 1
ATOM 7199 N N . LEU B 1 256 ? 11.195 48.125 -2.236 1 93.5 256 LEU B N 1
ATOM 7200 C CA . LEU B 1 256 ? 12.32 47.188 -2.277 1 93.5 256 LEU B CA 1
ATOM 7201 C C . LEU B 1 256 ? 13.375 47.562 -1.244 1 93.5 256 LEU B C 1
ATOM 7203 O O . LEU B 1 256 ? 14.219 46.75 -0.882 1 93.5 256 LEU B O 1
ATOM 7207 N N . SER B 1 257 ? 13.336 48.75 -0.748 1 91.88 257 SER B N 1
ATOM 7208 C CA . SER B 1 257 ? 14.328 49.188 0.222 1 91.88 257 SER B CA 1
ATOM 7209 C C . SER B 1 257 ? 14.18 48.469 1.549 1 91.88 257 SER B C 1
ATOM 7211 O O . SER B 1 257 ? 15.109 48.438 2.357 1 91.88 257 SER B O 1
ATOM 7213 N N . LYS B 1 258 ? 13.008 47.844 1.725 1 93.81 258 LYS B N 1
ATOM 7214 C CA . LYS B 1 258 ? 12.75 47.094 2.953 1 93.81 258 LYS B CA 1
ATOM 7215 C C . LYS B 1 258 ? 13.289 45.688 2.857 1 93.81 258 LYS B C 1
ATOM 7217 O O . LYS B 1 258 ? 13.469 45 3.875 1 93.81 258 LYS B O 1
ATOM 7222 N N . ILE B 1 259 ? 13.656 45.312 1.66 1 95.5 259 ILE B N 1
ATOM 7223 C CA . ILE B 1 259 ? 13.977 43.906 1.397 1 95.5 259 ILE B CA 1
ATOM 7224 C C . ILE B 1 259 ? 15.484 43.75 1.171 1 95.5 259 ILE B C 1
ATOM 7226 O O . ILE B 1 259 ? 16.125 44.656 0.594 1 95.5 259 ILE B O 1
ATOM 7230 N N . ALA B 1 260 ? 16.031 42.688 1.689 1 94 260 ALA B N 1
ATOM 7231 C CA . ALA B 1 260 ? 17.438 42.375 1.419 1 94 260 ALA B CA 1
ATOM 7232 C C . ALA B 1 260 ? 17.703 42.281 -0.081 1 94 260 ALA B C 1
ATOM 7234 O O . ALA B 1 260 ? 16.844 41.812 -0.842 1 94 260 ALA B O 1
ATOM 7235 N N . PRO B 1 261 ? 18.797 42.906 -0.531 1 93.06 261 PRO B N 1
ATOM 7236 C CA . PRO B 1 261 ? 19.969 43.281 0.256 1 93.06 261 PRO B CA 1
ATOM 7237 C C . PRO B 1 261 ? 19.969 44.75 0.661 1 93.06 261 PRO B C 1
ATOM 7239 O O . PRO B 1 261 ? 20.859 45.188 1.394 1 93.06 261 PRO B O 1
ATOM 7242 N N . LEU B 1 262 ? 19 45.438 0.175 1 90.88 262 LEU B N 1
ATOM 7243 C CA . LEU B 1 262 ? 18.969 46.844 0.505 1 90.88 262 LEU B CA 1
ATOM 7244 C C . LEU B 1 262 ? 18.5 47.062 1.94 1 90.88 262 LEU B C 1
ATOM 7246 O O . LEU B 1 262 ? 18.984 47.969 2.635 1 90.88 262 LEU B O 1
ATOM 7250 N N . GLY B 1 263 ? 17.547 46.281 2.291 1 91.94 263 GLY B N 1
ATOM 7251 C CA . GLY B 1 263 ? 17.062 46.281 3.66 1 91.94 263 GLY B CA 1
ATOM 7252 C C . GLY B 1 263 ? 17.391 45.031 4.422 1 91.94 263 GLY B C 1
ATOM 7253 O O . GLY B 1 263 ? 18.047 44.125 3.883 1 91.94 263 GLY B O 1
ATOM 7254 N N . PRO B 1 264 ? 16.891 44.906 5.598 1 90.69 264 PRO B N 1
ATOM 7255 C CA . PRO B 1 264 ? 17.25 43.75 6.438 1 90.69 264 PRO B CA 1
ATOM 7256 C C . PRO B 1 264 ? 16.312 42.562 6.238 1 90.69 264 PRO B C 1
ATOM 7258 O O . PRO B 1 264 ? 16.625 41.469 6.664 1 90.69 264 PRO B O 1
ATOM 7261 N N . ALA B 1 265 ? 15.227 42.75 5.578 1 95.19 265 ALA B N 1
ATOM 7262 C CA . ALA B 1 265 ? 14.195 41.719 5.555 1 95.19 265 ALA B CA 1
ATOM 7263 C C . ALA B 1 265 ? 14.406 40.75 4.387 1 95.19 265 ALA B C 1
ATOM 7265 O O . ALA B 1 265 ? 14.469 41.188 3.23 1 95.19 265 ALA B O 1
ATOM 7266 N N . ALA B 1 266 ? 14.602 39.469 4.695 1 95.62 266 ALA B N 1
ATOM 7267 C CA . ALA B 1 266 ? 14.547 38.438 3.652 1 95.62 266 ALA B CA 1
ATOM 7268 C C . ALA B 1 266 ? 13.109 38.156 3.25 1 95.62 266 ALA B C 1
ATOM 7270 O O . ALA B 1 266 ? 12.852 37.688 2.131 1 95.62 266 ALA B O 1
ATOM 7271 N N . TYR B 1 267 ? 12.227 38.344 4.176 1 96.69 267 TYR B N 1
ATOM 7272 C CA . TYR B 1 267 ? 10.781 38.188 4.016 1 96.69 267 TYR B CA 1
ATOM 7273 C C . TYR B 1 267 ? 10.031 39.281 4.777 1 96.69 267 TYR B C 1
ATOM 7275 O O . TYR B 1 267 ? 10.375 39.594 5.922 1 96.69 267 TYR B O 1
ATOM 7283 N N . TYR B 1 268 ? 9.102 39.875 4.152 1 97.38 268 TYR B N 1
ATOM 7284 C CA . TYR B 1 268 ? 8.266 40.906 4.766 1 97.38 268 TYR B CA 1
ATOM 7285 C C . TYR B 1 268 ? 6.867 40.875 4.156 1 97.38 268 TYR B C 1
ATOM 7287 O O . TYR B 1 268 ? 6.707 41.062 2.945 1 97.38 268 TYR B O 1
ATOM 7295 N N . ALA B 1 269 ? 5.879 40.688 5.047 1 97.62 269 ALA B N 1
ATOM 7296 C CA . ALA B 1 269 ? 4.523 40.594 4.516 1 97.62 269 ALA B CA 1
ATOM 7297 C C . ALA B 1 269 ? 3.561 41.5 5.285 1 97.62 269 ALA B C 1
ATOM 7299 O O . ALA B 1 269 ? 3.58 41.531 6.516 1 97.62 269 ALA B O 1
ATOM 7300 N N . GLU B 1 270 ? 2.881 42.281 4.633 1 95.06 270 GLU B N 1
ATOM 7301 C CA . GLU B 1 270 ? 1.723 43.031 5.129 1 95.06 270 GLU B CA 1
ATOM 7302 C C . GLU B 1 270 ? 0.423 42.469 4.562 1 95.06 270 GLU B C 1
ATOM 7304 O O . GLU B 1 270 ? 0.114 42.656 3.387 1 95.06 270 GLU B O 1
ATOM 7309 N N . VAL B 1 271 ? -0.319 41.875 5.41 1 95.62 271 VAL B N 1
ATOM 7310 C CA . VAL B 1 271 ? -1.458 41.094 4.902 1 95.62 271 VAL B CA 1
ATOM 7311 C C . VAL B 1 271 ? -2.727 41.5 5.645 1 95.62 271 VAL B C 1
ATOM 7313 O O . VAL B 1 271 ? -3.746 40.812 5.574 1 95.62 271 VAL B O 1
ATOM 7316 N N . GLY B 1 272 ? -2.781 42.625 6.367 1 91.38 272 GLY B N 1
ATOM 7317 C CA . GLY B 1 272 ? -3.918 43 7.191 1 91.38 272 GLY B CA 1
ATOM 7318 C C . GLY B 1 272 ? -4.637 44.25 6.695 1 91.38 272 GLY B C 1
ATOM 7319 O O . GLY B 1 272 ? -5.711 44.594 7.191 1 91.38 272 GLY B O 1
ATOM 7320 N N . ALA B 1 273 ? -4.062 44.906 5.617 1 87.62 273 ALA B N 1
ATOM 7321 C CA . ALA B 1 273 ? -4.676 46.125 5.141 1 87.62 273 ALA B CA 1
ATOM 7322 C C . ALA B 1 273 ? -6.051 45.875 4.539 1 87.62 273 ALA B C 1
ATOM 7324 O O . ALA B 1 273 ? -6.188 45.062 3.613 1 87.62 273 ALA B O 1
ATOM 7325 N N . GLY B 1 274 ? -7.055 46.531 5.117 1 87.88 274 GLY B N 1
ATOM 7326 C CA . GLY B 1 274 ? -8.406 46.375 4.613 1 87.88 274 GLY B CA 1
ATOM 7327 C C . GLY B 1 274 ? -9.148 45.219 5.227 1 87.88 274 GLY B C 1
ATOM 7328 O O . GLY B 1 274 ? -10.188 44.781 4.711 1 87.88 274 GLY B O 1
ATOM 7329 N N . ASP B 1 275 ? -8.609 44.656 6.285 1 91.62 275 ASP B N 1
ATOM 7330 C CA . ASP B 1 275 ? -9.227 43.5 6.938 1 91.62 275 ASP B CA 1
ATOM 7331 C C . ASP B 1 275 ? -10.523 43.875 7.637 1 91.62 275 ASP B C 1
ATOM 7333 O O . ASP B 1 275 ? -10.805 45.062 7.828 1 91.62 275 ASP B O 1
ATOM 7337 N N . TYR B 1 276 ? -11.352 42.875 7.797 1 90.5 276 TYR B N 1
ATOM 7338 C CA . TYR B 1 276 ? -12.578 43.031 8.578 1 90.5 276 TYR B CA 1
ATOM 7339 C C . TYR B 1 276 ? -12.273 43.625 9.945 1 90.5 276 TYR B C 1
ATOM 7341 O O . TYR B 1 276 ? -11.414 43.125 10.672 1 90.5 276 TYR B O 1
ATOM 7349 N N . LYS B 1 277 ? -12.781 44.75 10.258 1 79.62 277 LYS B N 1
ATOM 7350 C CA . LYS B 1 277 ? -12.484 45.438 11.508 1 79.62 277 LYS B CA 1
ATOM 7351 C C . LYS B 1 277 ? -13 44.656 12.711 1 79.62 277 LYS B C 1
ATOM 7353 O O . LYS B 1 277 ? -14.156 44.219 12.727 1 79.62 277 LYS B O 1
ATOM 7358 N N . GLN B 1 278 ? -12.172 44.375 13.656 1 72.81 278 GLN B N 1
ATOM 7359 C CA . GLN B 1 278 ? -12.531 43.719 14.906 1 72.81 278 GLN B CA 1
ATOM 7360 C C . GLN B 1 278 ? -11.891 44.406 16.109 1 72.81 278 GLN B C 1
ATOM 7362 O O . GLN B 1 278 ? -10.664 44.469 16.219 1 72.81 278 GLN B O 1
ATOM 7367 N N . PRO B 1 279 ? -12.719 44.969 17.094 1 66.88 279 PRO B N 1
ATOM 7368 C CA . PRO B 1 279 ? -14.18 45.031 17.156 1 66.88 279 PRO B CA 1
ATOM 7369 C C . PRO B 1 279 ? -14.758 46.125 16.281 1 66.88 279 PRO B C 1
ATOM 7371 O O . PRO B 1 279 ? -14.078 47.125 16 1 66.88 279 PRO B O 1
ATOM 7374 N N . GLN B 1 280 ? -15.906 45.781 15.891 1 74.88 280 GLN B N 1
ATOM 7375 C CA . GLN B 1 280 ? -16.516 46.781 15.016 1 74.88 280 GLN B CA 1
ATOM 7376 C C . GLN B 1 280 ? -17.203 47.875 15.828 1 74.88 280 GLN B C 1
ATOM 7378 O O . GLN B 1 280 ? -17.453 48.969 15.32 1 74.88 280 GLN B O 1
ATOM 7383 N N . LEU B 1 281 ? -17.5 47.438 17.078 1 76.94 281 LEU B N 1
ATOM 7384 C CA . LEU B 1 281 ? -18.109 48.438 17.969 1 76.94 281 LEU B CA 1
ATOM 7385 C C . LEU B 1 281 ? -17.328 48.562 19.266 1 76.94 281 LEU B C 1
ATOM 7387 O O . LEU B 1 281 ? -16.594 47.656 19.641 1 76.94 281 LEU B O 1
ATOM 7391 N N . SER B 1 282 ? -17.438 49.719 19.812 1 72.19 282 SER B N 1
ATOM 7392 C CA . SER B 1 282 ? -16.734 49.969 21.062 1 72.19 282 SER B CA 1
ATOM 7393 C C . SER B 1 282 ? -17.453 49.344 22.25 1 72.19 282 SER B C 1
ATOM 7395 O O . SER B 1 282 ? -16.812 48.969 23.234 1 72.19 282 SER B O 1
ATOM 7397 N N . GLU B 1 283 ? -18.781 49.25 22.125 1 77.19 283 GLU B N 1
ATOM 7398 C CA . GLU B 1 283 ? -19.516 48.75 23.281 1 77.19 283 GLU B CA 1
ATOM 7399 C C . GLU B 1 283 ? -20.516 47.656 22.875 1 77.19 283 GLU B C 1
ATOM 7401 O O . GLU B 1 283 ? -21.234 47.781 21.875 1 77.19 283 GLU B O 1
ATOM 7406 N N . PHE B 1 284 ? -20.453 46.625 23.531 1 81.25 284 PHE B N 1
ATOM 7407 C CA . PHE B 1 284 ? -21.375 45.5 23.359 1 81.25 284 PHE B CA 1
ATOM 7408 C C . PHE B 1 284 ? -22.047 45.125 24.672 1 81.25 284 PHE B C 1
ATOM 7410 O O . PHE B 1 284 ? -21.562 45.531 25.75 1 81.25 284 PHE B O 1
ATOM 7417 N N . GLN B 1 285 ? -23.203 44.562 24.484 1 79.69 285 GLN B N 1
ATOM 7418 C CA . GLN B 1 285 ? -23.844 44.031 25.688 1 79.69 285 GLN B CA 1
ATOM 7419 C C . GLN B 1 285 ? -22.953 42.969 26.375 1 79.69 285 GLN B C 1
ATOM 7421 O O . GLN B 1 285 ? -22.188 42.281 25.703 1 79.69 285 GLN B O 1
ATOM 7426 N N . LYS B 1 286 ? -23.047 43.062 27.625 1 71.88 286 LYS B N 1
ATOM 7427 C CA . LYS B 1 286 ? -22.281 42.094 28.375 1 71.88 286 LYS B CA 1
ATOM 7428 C C . LYS B 1 286 ? -22.703 40.656 28.016 1 71.88 286 LYS B C 1
ATOM 7430 O O . LYS B 1 286 ? -23.891 40.406 27.828 1 71.88 286 LYS B O 1
ATOM 7435 N N . GLY B 1 287 ? -21.812 39.844 27.859 1 67.5 287 GLY B N 1
ATOM 7436 C CA . GLY B 1 287 ? -22.078 38.469 27.531 1 67.5 287 GLY B CA 1
ATOM 7437 C C . GLY B 1 287 ? -21.531 38.031 26.188 1 67.5 287 GLY B C 1
ATOM 7438 O O . GLY B 1 287 ? -20.719 38.75 25.594 1 67.5 287 GLY B O 1
ATOM 7439 N N . THR B 1 288 ? -21.984 36.844 25.812 1 71 288 THR B N 1
ATOM 7440 C CA . THR B 1 288 ? -21.484 36.281 24.547 1 71 288 THR B CA 1
ATOM 7441 C C . THR B 1 288 ? -22.438 36.594 23.406 1 71 288 THR B C 1
ATOM 7443 O O . THR B 1 288 ? -23.578 36.969 23.625 1 71 288 THR B O 1
ATOM 7446 N N . GLY B 1 289 ? -21.906 36.688 22.172 1 76.69 289 GLY B N 1
ATOM 7447 C CA . GLY B 1 289 ? -22.734 36.812 20.984 1 76.69 289 GLY B CA 1
ATOM 7448 C C . GLY B 1 289 ? -22.469 38.094 20.203 1 76.69 289 GLY B C 1
ATOM 7449 O O . GLY B 1 289 ? -22.875 38.219 19.047 1 76.69 289 GLY B O 1
ATOM 7450 N N . GLY B 1 290 ? -21.812 39.031 20.828 1 82 290 GLY B N 1
ATOM 7451 C CA . GLY B 1 290 ? -21.516 40.281 20.125 1 82 290 GLY B CA 1
ATOM 7452 C C . GLY B 1 290 ? -22.734 41.125 19.891 1 82 290 GLY B C 1
ATOM 7453 O O . GLY B 1 290 ? -22.875 41.75 18.828 1 82 290 GLY B O 1
ATOM 7454 N N . ILE B 1 291 ? -23.703 41.156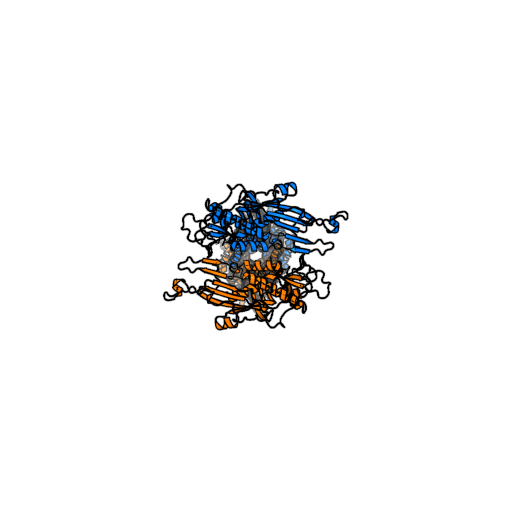 20.844 1 87.12 291 ILE B N 1
ATOM 7455 C CA . ILE B 1 291 ? -24.938 41.906 20.703 1 87.12 291 ILE B CA 1
ATOM 7456 C C . ILE B 1 291 ? -24.688 43.375 20.984 1 87.12 291 ILE B C 1
ATOM 7458 O O . ILE B 1 291 ? -24.188 43.75 22.062 1 87.12 291 ILE B O 1
ATOM 7462 N N . PRO B 1 292 ? -24.922 44.25 20.016 1 88.62 292 PRO B N 1
ATOM 7463 C CA . PRO B 1 292 ? -24.672 45.688 20.219 1 88.62 292 PRO B CA 1
ATOM 7464 C C . PRO B 1 292 ? -25.594 46.281 21.297 1 88.62 292 PRO B C 1
ATOM 7466 O O . PRO B 1 292 ? -26.719 45.812 21.484 1 88.62 292 PRO B O 1
ATOM 7469 N N . LEU B 1 293 ? -24.938 47.344 21.984 1 87.12 293 LEU B N 1
ATOM 7470 C CA . LEU B 1 293 ? -25.766 48.156 22.875 1 87.12 293 LEU B CA 1
ATOM 7471 C C . LEU B 1 293 ? -26.641 49.094 22.078 1 87.12 293 LEU B C 1
ATOM 7473 O O . LEU B 1 293 ? -26.141 49.969 21.359 1 87.12 293 LEU B O 1
ATOM 7477 N N . GLY B 1 294 ? -27.922 48.969 22.141 1 82.62 294 GLY B N 1
ATOM 7478 C CA . GLY B 1 294 ? -28.812 49.812 21.375 1 82.62 294 GLY B CA 1
ATOM 7479 C C . GLY B 1 294 ? -29.016 49.375 19.938 1 82.62 294 GLY B C 1
ATOM 7480 O O . GLY B 1 294 ? -29 48.156 19.656 1 82.62 294 GLY B O 1
ATOM 7481 N N . GLU B 1 295 ? -29.297 50.375 19.031 1 85.06 295 GLU B N 1
ATOM 7482 C CA . GLU B 1 295 ? -29.547 50.031 17.641 1 85.06 295 GLU B CA 1
ATOM 7483 C C . GLU B 1 295 ? -28.234 49.719 16.906 1 85.06 295 GLU B C 1
ATOM 7485 O O . GLU B 1 295 ? -27.234 50.406 17.094 1 85.06 295 GLU B O 1
ATOM 7490 N N . ALA B 1 296 ? -28.172 48.625 16.141 1 88.75 296 ALA B N 1
ATOM 7491 C CA . ALA B 1 296 ? -26.984 48.219 15.383 1 88.75 296 ALA B CA 1
ATOM 7492 C C . ALA B 1 296 ? -26.656 49.219 14.289 1 88.75 296 ALA B C 1
ATOM 7494 O O . ALA B 1 296 ? -27.5 49.531 13.453 1 88.75 296 ALA B O 1
ATOM 7495 N N . PRO B 1 297 ? -25.516 49.75 14.391 1 89.25 297 PRO B N 1
ATOM 7496 C CA . PRO B 1 297 ? -25.125 50.688 13.328 1 89.25 297 PRO B CA 1
ATOM 7497 C C . PRO B 1 297 ? -25.156 50.062 11.938 1 89.25 297 PRO B C 1
ATOM 7499 O O . PRO B 1 297 ? -25.062 48.812 11.82 1 89.25 297 PRO B O 1
ATOM 7502 N N . GLU B 1 298 ? -25.234 50.844 10.914 1 87.75 298 GLU B N 1
ATOM 7503 C CA . GLU B 1 298 ? -25.359 50.375 9.539 1 87.75 298 GLU B CA 1
ATOM 7504 C C . GLU B 1 298 ? -24.094 49.656 9.078 1 87.75 298 GLU B C 1
ATOM 7506 O O . GLU B 1 298 ? -24.141 48.781 8.227 1 87.75 298 GLU B O 1
ATOM 7511 N N . SER B 1 299 ? -22.984 49.938 9.656 1 89.69 299 SER B N 1
ATOM 7512 C CA . SER B 1 299 ? -21.703 49.375 9.211 1 89.69 299 SER B CA 1
ATOM 7513 C C . SER B 1 299 ? -21.375 48.094 9.945 1 89.69 299 SER B C 1
ATOM 7515 O O . SER B 1 299 ? -20.422 47.375 9.594 1 89.69 299 SER B O 1
ATOM 7517 N N . LEU B 1 300 ? -22.25 47.75 10.922 1 92.75 300 LEU B N 1
ATOM 7518 C CA . LEU B 1 300 ? -21.953 46.562 11.711 1 92.75 300 LEU B CA 1
ATOM 7519 C C . LEU B 1 300 ? -22.031 45.312 10.852 1 92.75 300 LEU B C 1
ATOM 7521 O O . LEU B 1 300 ? -23.031 45.094 10.172 1 92.75 300 LEU B O 1
ATOM 7525 N N . GLY B 1 301 ? -20.984 44.594 10.828 1 93.75 301 GLY B N 1
ATOM 7526 C CA . GLY B 1 301 ? -20.969 43.312 10.156 1 93.75 301 GLY B CA 1
ATOM 7527 C C . GLY B 1 301 ? -20.703 43.406 8.664 1 93.75 301 GLY B C 1
ATOM 7528 O O . GLY B 1 301 ? -20.641 42.406 7.961 1 93.75 301 GLY B O 1
ATOM 7529 N N . VAL B 1 302 ? -20.531 44.562 8.141 1 94.56 302 VAL B N 1
ATOM 7530 C CA . VAL B 1 302 ? -20.422 44.75 6.695 1 94.56 302 VAL B CA 1
ATOM 7531 C C . VAL B 1 302 ? -19 44.438 6.242 1 94.56 302 VAL B C 1
ATOM 7533 O O . VAL B 1 302 ? -18.031 44.906 6.848 1 94.56 302 VAL B O 1
ATOM 7536 N N . PHE B 1 303 ? -18.922 43.594 5.23 1 95.81 303 PHE B N 1
ATOM 7537 C CA . PHE B 1 303 ? -17.656 43.375 4.555 1 95.81 303 PHE B CA 1
ATOM 7538 C C . PHE B 1 303 ? -17.406 44.469 3.525 1 95.81 303 PHE B C 1
ATOM 7540 O O . PHE B 1 303 ? -18.078 44.531 2.494 1 95.81 303 PHE B O 1
ATOM 7547 N N . LYS B 1 304 ? -16.391 45.25 3.805 1 94 304 LYS B N 1
ATOM 7548 C CA . LYS B 1 304 ? -16.125 46.375 2.916 1 94 304 LYS B CA 1
ATOM 7549 C C . LYS B 1 304 ? -15.008 46.062 1.931 1 94 304 LYS B C 1
ATOM 7551 O O . LYS B 1 304 ? -14.961 46.625 0.831 1 94 304 LYS B O 1
ATOM 7556 N N . SER B 1 305 ? -14.102 45.219 2.326 1 94.38 305 SER B N 1
ATOM 7557 C CA . SER B 1 305 ? -12.992 44.844 1.475 1 94.38 305 SER B CA 1
ATOM 7558 C C . SER B 1 305 ? -12.359 43.531 1.967 1 94.38 305 SER B C 1
ATOM 7560 O O . SER B 1 305 ? -12.648 43.062 3.072 1 94.38 305 SER B O 1
ATOM 7562 N N . GLU B 1 306 ? -11.633 42.938 1.056 1 95.06 306 GLU B N 1
ATOM 7563 C CA . GLU B 1 306 ? -10.695 41.875 1.42 1 95.06 306 GLU B CA 1
ATOM 7564 C C . GLU B 1 306 ? -9.258 42.375 1.4 1 95.06 306 GLU B C 1
ATOM 7566 O O . GLU B 1 306 ? -8.883 43.188 0.532 1 95.06 306 GLU B O 1
ATOM 7571 N N . PRO B 1 307 ? -8.5 41.906 2.395 1 95 307 PRO B N 1
ATOM 7572 C CA . PRO B 1 307 ? -7.117 42.375 2.418 1 95 307 PRO B CA 1
ATOM 7573 C C . PRO B 1 307 ? -6.344 42 1.158 1 95 307 PRO B C 1
ATOM 7575 O O . PRO B 1 307 ? -6.484 40.875 0.656 1 95 307 PRO B O 1
ATOM 7578 N N . VAL B 1 308 ? -5.617 42.969 0.643 1 94.88 308 VAL B N 1
ATOM 7579 C CA . VAL B 1 308 ? -4.633 42.719 -0.402 1 94.88 308 VAL B CA 1
ATOM 7580 C C . VAL B 1 308 ? -3.289 42.344 0.231 1 94.88 308 VAL B C 1
ATOM 7582 O O . VAL B 1 308 ? -2.785 43.094 1.083 1 94.88 308 VAL B O 1
ATOM 7585 N N . LEU B 1 309 ? -2.744 41.25 -0.22 1 97.25 309 LEU B N 1
ATOM 7586 C CA . LEU B 1 309 ? -1.494 40.781 0.383 1 97.25 309 LEU B CA 1
ATOM 7587 C C . LEU B 1 309 ? -0.294 41.375 -0.355 1 97.25 309 LEU B C 1
ATOM 7589 O O . LEU B 1 309 ? -0.212 41.281 -1.583 1 97.25 309 LEU B O 1
ATOM 7593 N N . TRP B 1 310 ? 0.532 42.031 0.411 1 96.19 310 TRP B N 1
ATOM 7594 C CA . TRP B 1 310 ? 1.818 42.5 -0.092 1 96.19 310 TRP B CA 1
ATOM 7595 C C . TRP B 1 310 ? 2.969 41.75 0.557 1 96.19 310 TRP B C 1
ATOM 7597 O O . TRP B 1 310 ? 3.17 41.812 1.771 1 96.19 310 TRP B O 1
ATOM 7607 N N . ILE B 1 311 ? 3.688 41 -0.289 1 97.69 311 ILE B N 1
ATOM 7608 C CA . ILE B 1 311 ? 4.75 40.125 0.232 1 97.69 311 ILE B CA 1
ATOM 7609 C C . ILE B 1 311 ? 6.062 40.438 -0.482 1 97.69 311 ILE B C 1
ATOM 7611 O O . ILE B 1 311 ? 6.145 40.375 -1.71 1 97.69 311 ILE B O 1
ATOM 7615 N N . GLY B 1 312 ? 7.016 40.938 0.276 1 97.25 312 GLY B N 1
ATOM 7616 C CA . GLY B 1 312 ? 8.375 41.094 -0.213 1 97.25 312 GLY B CA 1
ATOM 7617 C C . GLY B 1 312 ? 9.305 39.969 0.233 1 97.25 312 GLY B C 1
ATOM 7618 O O . GLY B 1 312 ? 9.195 39.5 1.361 1 97.25 312 GLY B O 1
ATOM 7619 N N . TYR B 1 313 ? 10.109 39.531 -0.701 1 97.12 313 TYR B N 1
ATOM 7620 C CA . TYR B 1 313 ? 11.039 38.469 -0.321 1 97.12 313 TYR B CA 1
ATOM 7621 C C . TYR B 1 313 ? 12.32 38.531 -1.145 1 97.12 313 TYR B C 1
ATOM 7623 O O . TYR B 1 313 ? 12.328 39.094 -2.238 1 97.12 313 TYR B O 1
ATOM 7631 N N . ALA B 1 314 ? 13.367 38.094 -0.556 1 96.06 314 ALA B N 1
ATOM 7632 C CA . ALA B 1 314 ? 14.68 38.062 -1.197 1 96.06 314 ALA B CA 1
ATOM 7633 C C . ALA B 1 314 ? 15.164 36.625 -1.391 1 96.06 314 ALA B C 1
ATOM 7635 O O . ALA B 1 314 ? 14.977 35.781 -0.515 1 96.06 314 ALA B O 1
ATOM 7636 N N . VAL B 1 315 ? 15.695 36.344 -2.572 1 93.94 315 VAL B N 1
ATOM 7637 C CA . VAL B 1 315 ? 16.203 35.031 -2.875 1 93.94 315 VAL B CA 1
ATOM 7638 C C . VAL B 1 315 ? 17.719 35.094 -3.102 1 93.94 315 VAL B C 1
ATOM 7640 O O . VAL B 1 315 ? 18.203 35.938 -3.828 1 93.94 315 VAL B O 1
ATOM 7643 N N . ASN B 1 316 ? 18.375 34.188 -2.393 1 90.44 316 ASN B N 1
ATOM 7644 C CA . ASN B 1 316 ? 19.812 34.062 -2.629 1 90.44 316 ASN B CA 1
ATOM 7645 C C . ASN B 1 316 ? 20.094 33.406 -3.982 1 90.44 316 ASN B C 1
ATOM 7647 O O . ASN B 1 316 ? 19.797 32.25 -4.195 1 90.44 316 ASN B O 1
ATOM 7651 N N . SER B 1 317 ? 20.703 34.125 -4.898 1 90.19 317 SER B N 1
ATOM 7652 C CA . SER B 1 317 ? 20.984 33.625 -6.246 1 90.19 317 SER B CA 1
ATOM 7653 C C . SER B 1 317 ? 22.141 32.625 -6.238 1 90.19 317 SER B C 1
ATOM 7655 O O . SER B 1 317 ? 22.344 31.906 -7.207 1 90.19 317 SER B O 1
ATOM 7657 N N . THR B 1 318 ? 22.875 32.531 -5.199 1 87.44 318 THR B N 1
ATOM 7658 C CA . THR B 1 318 ? 24.047 31.703 -5.051 1 87.44 318 THR B CA 1
ATOM 7659 C C . THR B 1 318 ? 25.188 32.188 -5.941 1 87.44 318 THR B C 1
ATOM 7661 O O . THR B 1 318 ? 26.234 31.547 -6.055 1 87.44 318 THR B O 1
ATOM 7664 N N . GLU B 1 319 ? 24.969 33.281 -6.586 1 92 319 GLU B N 1
ATOM 7665 C CA . GLU B 1 319 ? 26.047 33.906 -7.348 1 92 319 GLU B CA 1
ATOM 7666 C C . GLU B 1 319 ? 26.875 34.844 -6.469 1 92 319 GLU B C 1
ATOM 7668 O O . GLU B 1 319 ? 26.344 35.719 -5.793 1 92 319 GLU B O 1
ATOM 7673 N N . ARG B 1 320 ? 28.094 34.688 -6.551 1 92.94 320 ARG B N 1
ATOM 7674 C CA . ARG B 1 320 ? 28.984 35.5 -5.73 1 92.94 320 ARG B CA 1
ATOM 7675 C C . ARG B 1 320 ? 29.062 36.906 -6.254 1 92.94 320 ARG B C 1
ATOM 7677 O O . ARG B 1 320 ? 29.125 37.125 -7.465 1 92.94 320 ARG B O 1
ATOM 7684 N N . LEU B 1 321 ? 29.078 37.844 -5.285 1 92.94 321 LEU B N 1
ATOM 7685 C CA . LEU B 1 321 ? 29.172 39.25 -5.648 1 92.94 321 LEU B CA 1
ATOM 7686 C C . LEU B 1 321 ? 30.594 39.625 -6.059 1 92.94 321 LEU B C 1
ATOM 7688 O O . LEU B 1 321 ? 31.562 39.125 -5.477 1 92.94 321 LEU B O 1
ATOM 7692 N N . SER B 1 322 ? 30.625 40.438 -7.141 1 91.94 322 SER B N 1
ATOM 7693 C CA . SER B 1 322 ? 31.938 40.938 -7.539 1 91.94 322 SER B CA 1
ATOM 7694 C C . SER B 1 322 ? 32.531 41.844 -6.461 1 91.94 322 SER B C 1
ATOM 7696 O O . SER B 1 322 ? 31.797 42.562 -5.785 1 91.94 322 SER B O 1
ATOM 7698 N N . PRO B 1 323 ? 33.812 41.75 -6.355 1 89 323 PRO B N 1
ATOM 7699 C CA . PRO B 1 323 ? 34.469 42.562 -5.336 1 89 323 PRO B CA 1
ATOM 7700 C C . PRO B 1 323 ? 34.188 44.062 -5.527 1 89 323 PRO B C 1
ATOM 7702 O O . PRO B 1 323 ? 34.25 44.812 -4.566 1 89 323 PRO B O 1
ATOM 7705 N N . ASP B 1 324 ? 33.812 44.469 -6.664 1 90.25 324 ASP B N 1
ATOM 7706 C CA . ASP B 1 324 ? 33.625 45.906 -6.969 1 90.25 324 ASP B CA 1
ATOM 7707 C C . ASP B 1 324 ? 32.188 46.312 -6.66 1 90.25 324 ASP B C 1
ATOM 7709 O O . ASP B 1 324 ? 31.859 47.5 -6.664 1 90.25 324 ASP B O 1
ATOM 7713 N N . ASP B 1 325 ? 31.406 45.344 -6.344 1 90.06 325 ASP B N 1
ATOM 7714 C CA . ASP B 1 325 ? 30.016 45.656 -6.023 1 90.06 325 ASP B CA 1
ATOM 7715 C C . ASP B 1 325 ? 29.891 46.281 -4.637 1 90.06 325 ASP B C 1
ATOM 7717 O O . ASP B 1 325 ? 30.516 45.812 -3.68 1 90.06 325 ASP B O 1
ATOM 7721 N N . PRO B 1 326 ? 29.234 47.344 -4.5 1 91.06 326 PRO B N 1
ATOM 7722 C CA . PRO B 1 326 ? 29.094 48 -3.199 1 91.06 326 PRO B CA 1
ATOM 7723 C C . PRO B 1 326 ? 28.469 47.094 -2.145 1 91.06 326 PRO B C 1
ATOM 7725 O O . PRO B 1 326 ? 28.703 47.281 -0.949 1 91.06 326 PRO B O 1
ATOM 7728 N N . LEU B 1 327 ? 27.719 46.156 -2.57 1 91.62 327 LEU B N 1
ATOM 7729 C CA . LEU B 1 327 ? 27.062 45.25 -1.632 1 91.62 327 LEU B CA 1
ATOM 7730 C C . LEU B 1 327 ? 28.016 44.156 -1.157 1 91.62 327 LEU B C 1
ATOM 7732 O O . LEU B 1 327 ? 27.75 43.469 -0.173 1 91.62 327 LEU B O 1
ATOM 7736 N N . ALA B 1 328 ? 29.141 44.062 -1.758 1 91.88 328 ALA B N 1
ATOM 7737 C CA . ALA B 1 328 ? 30.125 43.031 -1.42 1 91.88 328 ALA B CA 1
ATOM 7738 C C . ALA B 1 328 ? 30.734 43.312 -0.05 1 91.88 328 ALA B C 1
ATOM 7740 O O . ALA B 1 328 ? 31.344 42.406 0.55 1 91.88 328 ALA B O 1
ATOM 7741 N N . ALA B 1 329 ? 30.594 44.469 0.452 1 90.06 329 ALA B N 1
ATOM 7742 C CA . ALA B 1 329 ? 31.109 44.781 1.771 1 90.06 329 ALA B CA 1
ATOM 7743 C C . ALA B 1 329 ? 30.344 44.062 2.871 1 90.06 329 ALA B C 1
ATOM 7745 O O . ALA B 1 329 ? 30.891 43.812 3.951 1 90.06 329 ALA B O 1
ATOM 7746 N N . ARG B 1 330 ? 29.125 43.688 2.498 1 89.69 330 ARG B N 1
ATOM 7747 C CA . ARG B 1 330 ? 28.281 43.094 3.539 1 89.69 330 ARG B CA 1
ATOM 7748 C C . ARG B 1 330 ? 27.797 41.688 3.125 1 89.69 330 ARG B C 1
ATOM 7750 O O . ARG B 1 330 ? 27.484 40.875 3.977 1 89.69 330 ARG B O 1
ATOM 7757 N N . TRP B 1 331 ? 27.719 41.594 1.805 1 92 331 TRP B N 1
ATOM 7758 C CA . TRP B 1 331 ? 27.094 40.344 1.323 1 92 331 TRP B CA 1
ATOM 7759 C C . TRP B 1 331 ? 28.062 39.562 0.464 1 92 331 TRP B C 1
ATOM 7761 O O . TRP B 1 331 ? 28.812 40.125 -0.341 1 92 331 TRP B O 1
ATOM 7771 N N . THR B 1 332 ? 28.062 38.25 0.703 1 90.69 332 THR B N 1
ATOM 7772 C CA . THR B 1 332 ? 28.906 37.375 -0.084 1 90.69 332 THR B CA 1
ATOM 7773 C C . THR B 1 332 ? 28.25 37 -1.414 1 90.69 332 THR B C 1
ATOM 7775 O O . THR B 1 332 ? 28.922 36.938 -2.447 1 90.69 332 THR B O 1
ATOM 7778 N N . PHE B 1 333 ? 26.953 36.781 -1.296 1 91.38 333 PHE B N 1
ATOM 7779 C CA . PHE B 1 333 ? 26.203 36.344 -2.477 1 91.38 333 PHE B CA 1
ATOM 7780 C C . PHE B 1 333 ? 25.172 37.406 -2.855 1 91.38 333 PHE B C 1
ATOM 7782 O O . PHE B 1 333 ? 24.781 38.25 -2.025 1 91.38 333 PHE B O 1
ATOM 7789 N N . ARG B 1 334 ? 24.812 37.375 -4.133 1 92.44 334 ARG B N 1
ATOM 7790 C CA . ARG B 1 334 ? 23.812 38.281 -4.621 1 92.44 334 ARG B CA 1
ATOM 7791 C C . ARG B 1 334 ? 22.406 37.875 -4.199 1 92.44 334 ARG B C 1
ATOM 7793 O O . ARG B 1 334 ? 22.047 36.688 -4.324 1 92.44 334 ARG B O 1
ATOM 7800 N N . TYR B 1 335 ? 21.672 38.781 -3.619 1 93.69 335 TYR B N 1
ATOM 7801 C CA . TYR B 1 335 ? 20.266 38.562 -3.273 1 93.69 335 TYR B CA 1
ATOM 7802 C C . TYR B 1 335 ? 19.344 39.281 -4.258 1 93.69 335 TYR B C 1
ATOM 7804 O O . TYR B 1 335 ? 19.578 40.469 -4.586 1 93.69 335 TYR B O 1
ATOM 7812 N N . ASP B 1 336 ? 18.391 38.562 -4.781 1 93.5 336 ASP B N 1
ATOM 7813 C CA . ASP B 1 336 ? 17.375 39.156 -5.656 1 93.5 336 ASP B CA 1
ATOM 7814 C C . ASP B 1 336 ? 16.094 39.438 -4.891 1 93.5 336 ASP B C 1
ATOM 7816 O O . ASP B 1 336 ? 15.477 38.531 -4.324 1 93.5 336 ASP B O 1
ATOM 7820 N N . ALA B 1 337 ? 15.711 40.688 -4.922 1 95.06 337 ALA B N 1
ATOM 7821 C CA . ALA B 1 337 ? 14.523 41.125 -4.184 1 95.06 337 ALA B CA 1
ATOM 7822 C C . ALA B 1 337 ? 13.289 41.094 -5.082 1 95.06 337 ALA B C 1
ATOM 7824 O O . ALA B 1 337 ? 13.367 41.469 -6.254 1 95.06 337 ALA B O 1
ATOM 7825 N N . HIS B 1 338 ? 12.156 40.625 -4.559 1 95.75 338 HIS B N 1
ATOM 7826 C CA . HIS B 1 338 ? 10.883 40.562 -5.254 1 95.75 338 HIS B CA 1
ATOM 7827 C C . HIS B 1 338 ? 9.75 41.062 -4.371 1 95.75 338 HIS B C 1
ATOM 7829 O O . HIS B 1 338 ? 9.828 40.969 -3.143 1 95.75 338 HIS B O 1
ATOM 7835 N N . ILE B 1 339 ? 8.742 41.656 -4.98 1 97.06 339 ILE B N 1
ATOM 7836 C CA . ILE B 1 339 ? 7.527 42.031 -4.277 1 97.06 339 ILE B CA 1
ATOM 7837 C C . ILE B 1 339 ? 6.312 41.406 -4.977 1 97.06 339 ILE B C 1
ATOM 7839 O O . ILE B 1 339 ? 6.176 41.531 -6.195 1 97.06 339 ILE B O 1
ATOM 7843 N N . LEU B 1 340 ? 5.457 40.75 -4.207 1 97.5 340 LEU B N 1
ATOM 7844 C CA . LEU B 1 340 ? 4.246 40.125 -4.711 1 97.5 340 LEU B CA 1
ATOM 7845 C C . LEU B 1 340 ? 3.002 40.844 -4.211 1 97.5 340 LEU B C 1
ATOM 7847 O O . LEU B 1 340 ? 2.959 41.312 -3.064 1 97.5 340 LEU B O 1
ATOM 7851 N N . ARG B 1 341 ? 2.107 41.031 -5.074 1 96.81 341 ARG B N 1
ATOM 7852 C CA . ARG B 1 341 ? 0.759 41.469 -4.742 1 96.81 341 ARG B CA 1
ATOM 7853 C C . ARG B 1 341 ? -0.264 40.375 -4.984 1 96.81 341 ARG B C 1
ATOM 7855 O O . ARG B 1 341 ? -0.337 39.812 -6.082 1 96.81 341 ARG B O 1
ATOM 7862 N N . CYS B 1 342 ? -1.014 39.969 -3.967 1 97.56 342 CYS B N 1
ATOM 7863 C CA . CYS B 1 342 ? -1.973 38.875 -4.094 1 97.56 342 CYS B CA 1
ATOM 7864 C C . CYS B 1 342 ? -3.387 39.344 -3.781 1 97.56 342 CYS B C 1
ATOM 7866 O O . CYS B 1 342 ? -3.609 40.031 -2.775 1 97.56 342 CYS B O 1
ATOM 7868 N N . VAL B 1 343 ? -4.336 38.969 -4.633 1 97 343 VAL B N 1
ATOM 7869 C CA . VAL B 1 343 ? -5.73 39.375 -4.477 1 97 343 VAL B CA 1
ATOM 7870 C C . VAL B 1 343 ? -6.59 38.125 -4.238 1 97 343 VAL B C 1
ATOM 7872 O O . VAL B 1 343 ? -6.379 37.094 -4.867 1 97 343 VAL B O 1
ATOM 7875 N N . HIS B 1 344 ? -7.516 38.25 -3.293 1 98.12 344 HIS B N 1
ATOM 7876 C CA . HIS B 1 344 ? -8.406 37.156 -2.932 1 98.12 344 HIS B CA 1
ATOM 7877 C C . HIS B 1 344 ? -9.555 37.031 -3.932 1 98.12 344 HIS B C 1
ATOM 7879 O O . HIS B 1 344 ? -10.367 37.969 -4.074 1 98.12 344 HIS B O 1
ATOM 7885 N N . MET B 1 345 ? -9.57 35.844 -4.617 1 98.06 345 MET B N 1
ATOM 7886 C CA . MET B 1 345 ? -10.508 35.656 -5.723 1 98.06 345 MET B CA 1
ATOM 7887 C C . MET B 1 345 ? -11.32 34.375 -5.539 1 98.06 345 MET B C 1
ATOM 7889 O O . MET B 1 345 ? -10.945 33.5 -4.758 1 98.06 345 MET B O 1
ATOM 7893 N N . VAL B 1 346 ? -12.484 34.406 -6.238 1 98.25 346 VAL B N 1
ATOM 7894 C CA . VAL B 1 346 ? -13.203 33.156 -6.457 1 98.25 346 VAL B CA 1
ATOM 7895 C C . VAL B 1 346 ? -12.641 32.438 -7.684 1 98.25 346 VAL B C 1
ATOM 7897 O O . VAL B 1 346 ? -12.352 33.062 -8.703 1 98.25 346 VAL B O 1
ATOM 7900 N N . ALA B 1 347 ? -12.445 31.172 -7.555 1 98.38 347 ALA B N 1
ATOM 7901 C CA . ALA B 1 347 ? -11.836 30.438 -8.664 1 98.38 347 ALA B CA 1
ATOM 7902 C C . ALA B 1 347 ? -12.516 29.078 -8.859 1 98.38 347 ALA B C 1
ATOM 7904 O O . ALA B 1 347 ? -13.109 28.547 -7.922 1 98.38 347 ALA B O 1
ATOM 7905 N N . ASN B 1 348 ? -12.438 28.672 -10.062 1 98.12 348 ASN B N 1
ATOM 7906 C CA . ASN B 1 348 ? -12.812 27.297 -10.383 1 98.12 348 ASN B CA 1
ATOM 7907 C C . ASN B 1 348 ? -11.625 26.344 -10.25 1 98.12 348 ASN B C 1
ATOM 7909 O O . ASN B 1 348 ? -10.609 26.516 -10.922 1 98.12 348 ASN B O 1
ATOM 7913 N N . TYR B 1 349 ? -11.805 25.422 -9.367 1 98 349 TYR B N 1
ATOM 7914 C CA . TYR B 1 349 ? -10.766 24.422 -9.141 1 98 349 TYR B CA 1
ATOM 7915 C C . TYR B 1 349 ? -11.008 23.172 -9.984 1 98 349 TYR B C 1
ATOM 7917 O O . TYR B 1 349 ? -12.148 22.734 -10.141 1 98 349 TYR B O 1
ATOM 7925 N N . THR B 1 350 ? -9.984 22.672 -10.609 1 97.75 350 THR B N 1
ATOM 7926 C CA . THR B 1 350 ? -9.969 21.328 -11.188 1 97.75 350 THR B CA 1
ATOM 7927 C C . THR B 1 350 ? -8.844 20.5 -10.594 1 97.75 350 THR B C 1
ATOM 7929 O O . THR B 1 350 ? -7.664 20.781 -10.82 1 97.75 350 THR B O 1
ATOM 7932 N N . THR B 1 351 ? -9.242 19.516 -9.859 1 96.75 351 THR B N 1
ATOM 7933 C CA . THR B 1 351 ? -8.25 18.734 -9.133 1 96.75 351 THR B CA 1
ATOM 7934 C C . THR B 1 351 ? -8.289 17.281 -9.57 1 96.75 351 THR B C 1
ATOM 7936 O O . THR B 1 351 ? -9.359 16.656 -9.594 1 96.75 351 THR B O 1
ATOM 7939 N N . LYS B 1 352 ? -7.184 16.766 -9.922 1 96.31 352 LYS B N 1
ATOM 7940 C CA . LYS B 1 352 ? -7.016 15.352 -10.211 1 96.31 352 LYS B CA 1
ATOM 7941 C C . LYS B 1 352 ? -6.41 14.617 -9.016 1 96.31 352 LYS B C 1
ATOM 7943 O O . LYS B 1 352 ? -5.289 14.914 -8.594 1 96.31 352 LYS B O 1
ATOM 7948 N N . TRP B 1 353 ? -7.184 13.664 -8.5 1 95.19 353 TRP B N 1
ATOM 7949 C CA . TRP B 1 353 ? -6.746 12.867 -7.363 1 95.19 353 TRP B CA 1
ATOM 7950 C C . TRP B 1 353 ? -6.141 11.547 -7.828 1 95.19 353 TRP B C 1
ATOM 7952 O O . TRP B 1 353 ? -6.66 10.906 -8.742 1 95.19 353 TRP B O 1
ATOM 7962 N N . ASN B 1 354 ? -5.039 11.195 -7.281 1 93.88 354 ASN B N 1
ATOM 7963 C CA . ASN B 1 354 ? -4.379 9.922 -7.555 1 93.88 354 ASN B CA 1
ATOM 7964 C C . ASN B 1 354 ? -4.047 9.18 -6.27 1 93.88 354 ASN B C 1
ATOM 7966 O O . ASN B 1 354 ? -3.111 9.547 -5.555 1 93.88 354 ASN B O 1
ATOM 7970 N N . PHE B 1 355 ? -4.816 8.172 -6.027 1 91.81 355 PHE B N 1
ATOM 7971 C CA . PHE B 1 355 ? -4.578 7.312 -4.875 1 91.81 355 PHE B CA 1
ATOM 7972 C C . PHE B 1 355 ? -3.953 5.992 -5.312 1 91.81 355 PHE B C 1
ATOM 7974 O O . PHE B 1 355 ? -4.664 5.055 -5.68 1 91.81 355 PHE B O 1
ATOM 7981 N N . THR B 1 356 ? -2.68 5.91 -5.324 1 86.94 356 THR B N 1
ATOM 7982 C CA . THR B 1 356 ? -1.953 4.699 -5.68 1 86.94 356 THR B CA 1
ATOM 7983 C C . THR B 1 356 ? -0.982 4.305 -4.57 1 86.94 356 THR B C 1
ATOM 7985 O O . THR B 1 356 ? -0.079 5.07 -4.227 1 86.94 356 THR B O 1
ATOM 7988 N N . GLU B 1 357 ? -1.101 3.127 -4.031 1 73.94 357 GLU B N 1
ATOM 7989 C CA . GLU B 1 357 ? -0.216 2.707 -2.947 1 73.94 357 GLU B CA 1
ATOM 7990 C C . GLU B 1 357 ? 1.219 2.537 -3.439 1 73.94 357 GLU B C 1
ATOM 7992 O O . GLU B 1 357 ? 1.447 1.993 -4.523 1 73.94 357 GLU B O 1
ATOM 7997 N N . PRO B 1 358 ? 2.129 3.059 -2.678 1 68.81 358 PRO B N 1
ATOM 7998 C CA . PRO B 1 358 ? 2.035 3.717 -1.373 1 68.81 358 PRO B CA 1
ATOM 7999 C C . PRO B 1 358 ? 1.988 5.238 -1.481 1 68.81 358 PRO B C 1
ATOM 8001 O O . PRO B 1 358 ? 2.051 5.938 -0.466 1 68.81 358 PRO B O 1
ATOM 8004 N N . MET B 1 359 ? 1.718 5.688 -2.711 1 73.81 359 MET B N 1
ATOM 8005 C CA . MET B 1 359 ? 1.853 7.129 -2.92 1 73.81 359 MET B CA 1
ATOM 8006 C C . MET B 1 359 ? 0.485 7.789 -3.059 1 73.81 359 MET B C 1
ATOM 8008 O O . MET B 1 359 ? -0.474 7.152 -3.5 1 73.81 359 MET B O 1
ATOM 8012 N N . PHE B 1 360 ? 0.348 8.945 -2.596 1 87 360 PHE B N 1
ATOM 8013 C CA . PHE B 1 360 ? -0.765 9.852 -2.83 1 87 360 PHE B CA 1
ATOM 8014 C C . PHE B 1 360 ? -0.28 11.148 -3.479 1 87 360 PHE B C 1
ATOM 8016 O O . PHE B 1 360 ? 0.76 11.688 -3.094 1 87 360 PHE B O 1
ATOM 8023 N N . ASN B 1 361 ? -1.018 11.562 -4.559 1 88.44 361 ASN B N 1
ATOM 8024 C CA . ASN B 1 361 ? -0.711 12.828 -5.211 1 88.44 361 ASN B CA 1
ATOM 8025 C C . ASN B 1 361 ? -1.975 13.508 -5.73 1 88.44 361 ASN B C 1
ATOM 8027 O O . ASN B 1 361 ? -2.98 12.852 -5.992 1 88.44 361 ASN B O 1
ATOM 8031 N N . SER B 1 362 ? -1.86 14.789 -5.77 1 93.19 362 SER B N 1
ATOM 8032 C CA . SER B 1 362 ? -2.941 15.594 -6.328 1 93.19 362 SER B CA 1
ATOM 8033 C C . SER B 1 362 ? -2.396 16.734 -7.184 1 93.19 362 SER B C 1
ATOM 8035 O O . SER B 1 362 ? -1.365 17.328 -6.855 1 93.19 362 SER B O 1
ATOM 8037 N N . THR B 1 363 ? -3.049 16.938 -8.328 1 94.81 363 THR B N 1
ATOM 8038 C CA . THR B 1 363 ? -2.738 18.078 -9.195 1 94.81 363 THR B CA 1
ATOM 8039 C C . THR B 1 363 ? -3.961 18.969 -9.367 1 94.81 363 THR B C 1
ATOM 8041 O O . THR B 1 363 ? -5.043 18.5 -9.719 1 94.81 363 THR B O 1
ATOM 8044 N N . THR B 1 364 ? -3.686 20.25 -9.094 1 96.56 364 THR B N 1
ATOM 8045 C CA . THR B 1 364 ? -4.809 21.172 -9.117 1 96.56 364 THR B CA 1
ATOM 8046 C C . THR B 1 364 ? -4.531 22.344 -10.062 1 96.56 364 THR B C 1
ATOM 8048 O O . THR B 1 364 ? -3.422 22.875 -10.094 1 96.56 364 THR B O 1
ATOM 8051 N N . THR B 1 365 ? -5.504 22.656 -10.891 1 96.44 365 THR B N 1
ATOM 8052 C CA . THR B 1 365 ? -5.508 23.844 -11.719 1 96.44 365 THR B CA 1
ATOM 8053 C C . THR B 1 365 ? -6.605 24.812 -11.273 1 96.44 365 THR B C 1
ATOM 8055 O O . THR B 1 365 ? -7.676 24.375 -10.836 1 96.44 365 THR B O 1
ATOM 8058 N N . ARG B 1 366 ? -6.293 26.125 -11.359 1 96.88 366 ARG B N 1
ATOM 8059 C CA . ARG B 1 366 ? -7.219 27.156 -10.898 1 96.88 366 ARG B CA 1
ATOM 8060 C C . ARG B 1 366 ? -7.516 28.172 -12 1 96.88 366 ARG B C 1
ATOM 8062 O O . ARG B 1 366 ? -6.602 28.656 -12.664 1 96.88 366 ARG B O 1
ATOM 8069 N N . GLU B 1 367 ? -8.758 28.375 -12.195 1 97.75 367 GLU B N 1
ATOM 8070 C CA . GLU B 1 367 ? -9.219 29.453 -13.062 1 97.75 367 GLU B CA 1
ATOM 8071 C C . GLU B 1 367 ? -9.867 30.578 -12.258 1 97.75 367 GLU B C 1
ATOM 8073 O O . GLU B 1 367 ? -10.992 30.422 -11.766 1 97.75 367 GLU B O 1
ATOM 8078 N N . HIS B 1 368 ? -9.172 31.688 -12.172 1 97.5 368 HIS B N 1
ATOM 8079 C CA . HIS B 1 368 ? -9.672 32.812 -11.391 1 97.5 368 HIS B CA 1
ATOM 8080 C C . HIS B 1 368 ? -10.844 33.5 -12.086 1 97.5 368 HIS B C 1
ATOM 8082 O O . HIS B 1 368 ? -10.766 33.812 -13.273 1 97.5 368 HIS B O 1
ATOM 8088 N N . LEU B 1 369 ? -11.891 33.688 -11.383 1 97.44 369 LEU B N 1
ATOM 8089 C CA . LEU B 1 369 ? -13.117 34.219 -11.953 1 97.44 369 LEU B CA 1
ATOM 8090 C C . LEU B 1 369 ? -13.266 35.688 -11.609 1 97.44 369 LEU B C 1
ATOM 8092 O O . LEU B 1 369 ? -13.086 36.562 -12.469 1 97.44 369 LEU B O 1
ATOM 8096 N N . TYR B 1 370 ? -13.523 36.062 -10.375 1 96.75 370 TYR B N 1
ATOM 8097 C CA . TYR B 1 370 ? -13.719 37.438 -9.898 1 96.75 370 TYR B CA 1
ATOM 8098 C C . TYR B 1 370 ? -13.289 37.594 -8.445 1 96.75 370 TYR B C 1
ATOM 8100 O O . TYR B 1 370 ? -13.195 36.594 -7.719 1 96.75 370 TYR B O 1
ATOM 8108 N N . PRO B 1 371 ? -12.938 38.844 -8.008 1 97.31 371 PRO B N 1
ATOM 8109 C CA . PRO B 1 371 ? -12.555 39.062 -6.605 1 97.31 371 PRO B CA 1
ATOM 8110 C C . PRO B 1 371 ? -13.711 38.812 -5.637 1 97.31 371 PRO B C 1
ATOM 8112 O O . PRO B 1 371 ? -14.867 39.094 -5.965 1 97.31 371 PRO B O 1
ATOM 8115 N N . ILE B 1 372 ? -13.469 38.281 -4.477 1 97.44 372 ILE B N 1
ATOM 8116 C CA . ILE B 1 372 ? -14.484 37.969 -3.477 1 97.44 372 ILE B CA 1
ATOM 8117 C C . ILE B 1 372 ? -15.25 39.219 -3.096 1 97.44 372 ILE B C 1
ATOM 8119 O O . ILE B 1 372 ? -16.484 39.188 -3 1 97.44 372 ILE B O 1
ATOM 8123 N N . ILE B 1 373 ? -14.547 40.281 -2.793 1 96.62 373 ILE B N 1
ATOM 8124 C CA . ILE B 1 373 ? -15.125 41.594 -2.645 1 96.62 373 ILE B CA 1
ATOM 8125 C C . ILE B 1 373 ? -14.477 42.562 -3.643 1 96.62 373 ILE B C 1
ATOM 8127 O O . ILE B 1 373 ? -13.266 42.781 -3.596 1 96.62 373 ILE B O 1
ATOM 8131 N N . ASN B 1 374 ? -15.273 43.094 -4.496 1 94.69 374 ASN B N 1
ATOM 8132 C CA . ASN B 1 374 ? -14.758 43.938 -5.582 1 94.69 374 ASN B CA 1
ATOM 8133 C C . ASN B 1 374 ? -14.656 45.406 -5.168 1 94.69 374 ASN B C 1
ATOM 8135 O O . ASN B 1 374 ? -15.383 46.25 -5.688 1 94.69 374 ASN B O 1
ATOM 8139 N N . THR B 1 375 ? -13.812 45.688 -4.254 1 94.75 375 THR B N 1
ATOM 8140 C CA . THR B 1 375 ? -13.531 47.031 -3.822 1 94.75 375 THR B CA 1
ATOM 8141 C C . THR B 1 375 ? -12.031 47.312 -3.865 1 94.75 375 THR B C 1
ATOM 8143 O O . THR B 1 375 ? -11.227 46.406 -3.988 1 94.75 375 THR B O 1
ATOM 8146 N N . THR B 1 376 ? -11.711 48.562 -3.938 1 90.56 376 THR B N 1
ATOM 8147 C CA . THR B 1 376 ? -10.328 49 -3.904 1 90.56 376 THR B CA 1
ATOM 8148 C C . THR B 1 376 ? -10.062 49.844 -2.662 1 90.56 376 THR B C 1
ATOM 8150 O O . THR B 1 376 ? -10.898 50.656 -2.273 1 90.56 376 THR B O 1
ATOM 8153 N N . LEU B 1 377 ? -8.984 49.562 -2.051 1 89.12 377 LEU B N 1
ATOM 8154 C CA . LEU B 1 377 ? -8.625 50.312 -0.865 1 89.12 377 LEU B CA 1
ATOM 8155 C C . LEU B 1 377 ? -8.328 51.781 -1.226 1 89.12 377 LEU B C 1
ATOM 8157 O O . LEU B 1 377 ? -7.695 52.062 -2.25 1 89.12 377 LEU B O 1
ATOM 8161 N N . THR B 1 378 ? -8.812 52.625 -0.373 1 85.69 378 THR B N 1
ATOM 8162 C CA . THR B 1 378 ? -8.656 54.031 -0.641 1 85.69 378 THR B CA 1
ATOM 8163 C C . THR B 1 378 ? -7.246 54.5 -0.289 1 85.69 378 THR B C 1
ATOM 8165 O O . THR B 1 378 ? -6.68 54.094 0.717 1 85.69 378 THR B O 1
ATOM 8168 N N . ARG B 1 379 ? -6.773 55.375 -1.173 1 83.38 379 ARG B N 1
ATOM 8169 C CA . ARG B 1 379 ? -5.422 55.906 -1 1 83.38 379 ARG B CA 1
ATOM 8170 C C . ARG B 1 379 ? -5.441 57.281 -0.304 1 83.38 379 ARG B C 1
ATOM 8172 O O . ARG B 1 379 ? -6.379 58.062 -0.482 1 83.38 379 ARG B O 1
ATOM 8179 N N . GLY B 1 380 ? -4.492 57.312 0.69 1 70.81 380 GLY B N 1
ATOM 8180 C CA . GLY B 1 380 ? -4.348 58.625 1.326 1 70.81 380 GLY B CA 1
ATOM 8181 C C . GLY B 1 380 ? -3.703 59.656 0.426 1 70.81 380 GLY B C 1
ATOM 8182 O O . GLY B 1 380 ? -3.453 59.406 -0.753 1 70.81 380 GLY B O 1
ATOM 8183 N N . ILE B 1 381 ? -3.475 60.781 1.054 1 62.62 381 ILE B N 1
ATOM 8184 C CA . ILE B 1 381 ? -2.982 61.969 0.368 1 62.62 381 ILE B CA 1
ATOM 8185 C C . ILE B 1 381 ? -1.594 61.688 -0.206 1 62.62 381 ILE B C 1
ATOM 8187 O O . ILE B 1 381 ? -1.259 62.156 -1.293 1 62.62 381 ILE B O 1
ATOM 8191 N N . TYR B 1 382 ? -0.958 60.906 0.496 1 64.19 382 TYR B N 1
ATOM 8192 C CA . TYR B 1 382 ? 0.408 60.656 0.041 1 64.19 382 TYR B CA 1
ATOM 8193 C C . TYR B 1 382 ? 0.493 59.375 -0.793 1 64.19 382 TYR B C 1
ATOM 8195 O O . TYR B 1 382 ? 1.584 58.844 -1.022 1 64.19 382 TYR B O 1
ATOM 8203 N N . GLY B 1 383 ? -0.656 58.875 -1.177 1 64.88 383 GLY B N 1
ATOM 8204 C CA . GLY B 1 383 ? -0.666 57.75 -2.107 1 64.88 383 GLY B CA 1
ATOM 8205 C C . GLY B 1 383 ? -0.632 56.406 -1.42 1 64.88 383 GLY B C 1
ATOM 8206 O O . GLY B 1 383 ? -0.775 55.344 -2.07 1 64.88 383 GLY B O 1
ATOM 8207 N N . MET B 1 384 ? -0.369 56.406 -0.138 1 70.5 384 MET B N 1
ATOM 8208 C CA . MET B 1 384 ? -0.357 55.156 0.597 1 70.5 384 MET B CA 1
ATOM 8209 C C . MET B 1 384 ? -1.764 54.75 1.045 1 70.5 384 MET B C 1
ATOM 8211 O O . MET B 1 384 ? -2.629 55.625 1.194 1 70.5 384 MET B O 1
ATOM 8215 N N . THR B 1 385 ? -1.929 53.5 1.058 1 74.44 385 THR B N 1
ATOM 8216 C CA . THR B 1 385 ? -3.232 53.031 1.501 1 74.44 385 THR B CA 1
ATOM 8217 C C . THR B 1 385 ? -3.586 53.594 2.869 1 74.44 385 THR B C 1
ATOM 8219 O O . THR B 1 385 ? -2.748 53.625 3.771 1 74.44 385 THR B O 1
ATOM 8222 N N . ASN B 1 386 ? -4.684 54.281 2.932 1 74.19 386 ASN B N 1
ATOM 8223 C CA . ASN B 1 386 ? -5.199 54.812 4.188 1 74.19 386 ASN B CA 1
ATOM 8224 C C . ASN B 1 386 ? -6.273 53.906 4.785 1 74.19 386 ASN B C 1
ATOM 8226 O O . ASN B 1 386 ? -7.41 53.906 4.316 1 74.19 386 ASN B O 1
ATOM 8230 N N . SER B 1 387 ? -5.949 53.219 5.793 1 71.69 387 SER B N 1
ATOM 8231 C CA . SER B 1 387 ? -6.832 52.219 6.391 1 71.69 387 SER B CA 1
ATOM 8232 C C . SER B 1 387 ? -7.969 52.875 7.16 1 71.69 387 SER B C 1
ATOM 8234 O O . SER B 1 387 ? -8.953 52.219 7.516 1 71.69 387 SER B O 1
ATOM 8236 N N . THR B 1 388 ? -7.891 54.188 7.27 1 74.94 388 THR B N 1
ATOM 8237 C CA . THR B 1 388 ? -8.93 54.875 8.016 1 74.94 388 THR B CA 1
ATOM 8238 C C . THR B 1 388 ? -10.102 55.219 7.105 1 74.94 388 THR B C 1
ATOM 8240 O O . THR B 1 388 ? -11.203 55.531 7.582 1 74.94 388 THR B O 1
ATOM 8243 N N . LEU B 1 389 ? -9.812 55.25 5.797 1 82.62 389 LEU B N 1
ATOM 8244 C CA . LEU B 1 389 ? -10.859 55.562 4.836 1 82.62 389 LEU B CA 1
ATOM 8245 C C . LEU B 1 389 ? -11.539 54.281 4.332 1 82.62 389 LEU B C 1
ATOM 8247 O O . LEU B 1 389 ? -10.898 53.25 4.203 1 82.62 389 LEU B O 1
ATOM 8251 N N . ASP B 1 390 ? -12.781 54.406 4.055 1 87.88 390 ASP B N 1
ATOM 8252 C CA . ASP B 1 390 ? -13.539 53.281 3.572 1 87.88 390 ASP B CA 1
ATOM 8253 C C . ASP B 1 390 ? -13.164 52.938 2.129 1 87.88 390 ASP B C 1
ATOM 8255 O O . ASP B 1 390 ? -12.93 53.844 1.317 1 87.88 390 ASP B O 1
ATOM 8259 N N . PRO B 1 391 ? -13.117 51.688 1.867 1 91.94 391 PRO B N 1
ATOM 8260 C CA . PRO B 1 391 ? -12.875 51.281 0.486 1 91.94 391 PRO B CA 1
ATOM 8261 C C . PRO B 1 391 ? -14 51.688 -0.463 1 91.94 391 PRO B C 1
ATOM 8263 O O . PRO B 1 391 ? -15.109 51.969 -0.018 1 91.94 391 PRO B O 1
ATOM 8266 N N . THR B 1 392 ? -13.672 51.812 -1.733 1 91.62 392 THR B N 1
ATOM 8267 C CA . THR B 1 392 ? -14.648 52.219 -2.74 1 91.62 392 THR B CA 1
ATOM 8268 C C . THR B 1 392 ? -14.719 51.188 -3.867 1 91.62 392 THR B C 1
ATOM 8270 O O . THR B 1 392 ? -13.727 50.531 -4.16 1 91.62 392 THR B O 1
ATOM 8273 N N . PRO B 1 393 ? -15.875 50.969 -4.516 1 94.38 393 PRO B N 1
ATOM 8274 C CA . PRO B 1 393 ? -17.141 51.656 -4.258 1 94.38 393 PRO B CA 1
ATOM 8275 C C . PRO B 1 393 ? -17.953 51 -3.154 1 94.38 393 PRO B C 1
ATOM 8277 O O . PRO B 1 393 ? -17.922 49.75 -3.006 1 94.38 393 PRO B O 1
ATOM 8280 N N . ALA B 1 394 ? -18.781 51.719 -2.582 1 93.25 394 ALA B N 1
ATOM 8281 C CA . ALA B 1 394 ? -19.578 51.25 -1.453 1 93.25 394 ALA B CA 1
ATOM 8282 C C . ALA B 1 394 ? -20.688 50.281 -1.919 1 93.25 394 ALA B C 1
ATOM 8284 O O . ALA B 1 394 ? -21.156 49.469 -1.142 1 93.25 394 ALA B O 1
ATOM 8285 N N . GLU B 1 395 ? -21.047 50.406 -3.191 1 93.44 395 GLU B N 1
ATOM 8286 C CA . GLU B 1 395 ? -22.094 49.531 -3.75 1 93.44 395 GLU B CA 1
ATOM 8287 C C . GLU B 1 395 ? -21.688 48.062 -3.715 1 93.44 395 GLU B C 1
ATOM 8289 O O . GLU B 1 395 ? -22.531 47.188 -3.74 1 93.44 395 GLU B O 1
ATOM 8294 N N . ASN B 1 396 ? -20.391 47.844 -3.631 1 95.31 396 ASN B N 1
ATOM 8295 C CA . ASN B 1 396 ? -19.891 46.469 -3.686 1 95.31 396 ASN B CA 1
ATOM 8296 C C . ASN B 1 396 ? -19.672 45.906 -2.289 1 95.31 396 ASN B C 1
ATOM 8298 O O . ASN B 1 396 ? -19.156 44.781 -2.143 1 95.31 396 ASN B O 1
ATOM 8302 N N . TYR B 1 397 ? -20.109 46.688 -1.297 1 95.56 397 TYR B N 1
ATOM 8303 C CA . TYR B 1 397 ? -20.047 46.156 0.06 1 95.56 397 TYR B CA 1
ATOM 8304 C C . TYR B 1 397 ? -21.016 45 0.227 1 95.56 397 TYR B C 1
ATOM 8306 O O . TYR B 1 397 ? -22.031 44.906 -0.472 1 95.56 397 TYR B O 1
ATOM 8314 N N . ILE B 1 398 ? -20.703 44.094 1.058 1 96.44 398 ILE B N 1
ATOM 8315 C CA . ILE B 1 398 ? -21.594 43 1.354 1 96.44 398 ILE B CA 1
ATOM 8316 C C . ILE B 1 398 ? -22.109 43.094 2.785 1 96.44 398 ILE B C 1
ATOM 8318 O O . ILE B 1 398 ? -21.359 42.906 3.744 1 96.44 398 ILE B O 1
ATOM 8322 N N . SER B 1 399 ? -23.375 43.375 2.912 1 95.62 399 SER B N 1
ATOM 8323 C CA . SER B 1 399 ? -24.016 43.594 4.203 1 95.62 399 SER B CA 1
ATOM 8324 C C . SER B 1 399 ? -24.766 42.344 4.672 1 95.62 399 SER B C 1
ATOM 8326 O O . SER B 1 399 ? -25.328 41.625 3.861 1 95.62 399 SER B O 1
ATOM 8328 N N . PRO B 1 400 ? -24.75 42.125 5.977 1 95.81 400 PRO B N 1
ATOM 8329 C CA . PRO B 1 400 ? -25.516 41 6.5 1 95.81 400 PRO B CA 1
ATOM 8330 C C . PRO B 1 400 ? -27.016 41.219 6.449 1 95.81 400 PRO B C 1
ATOM 8332 O O . PRO B 1 400 ? -27.797 40.281 6.668 1 95.81 400 PRO B O 1
ATOM 8335 N N . ARG B 1 401 ? -27.469 42.406 6.16 1 93.81 401 ARG B N 1
ATOM 8336 C CA . ARG B 1 401 ? -28.891 42.75 6.156 1 93.81 401 ARG B CA 1
ATOM 8337 C C . ARG B 1 401 ? -29.5 42.531 4.773 1 93.81 401 ARG B C 1
ATOM 8339 O O . ARG B 1 401 ? -30.719 42.375 4.648 1 93.81 401 ARG B O 1
ATOM 8346 N N . GLY B 1 402 ? -28.703 42.5 3.777 1 89.44 402 GLY B N 1
ATOM 8347 C CA . GLY B 1 402 ? -29.188 42.312 2.416 1 89.44 402 GLY B CA 1
ATOM 8348 C C . GLY B 1 402 ? -29.25 40.875 1.994 1 89.44 402 GLY B C 1
ATOM 8349 O O . GLY B 1 402 ? -30.062 40.094 2.51 1 89.44 402 GLY B O 1
ATOM 8350 N N . ASP B 1 403 ? -28.438 40.562 1.142 1 94.12 403 ASP B N 1
ATOM 8351 C CA . ASP B 1 403 ? -28.312 39.188 0.68 1 94.12 403 ASP B CA 1
ATOM 8352 C C . ASP B 1 403 ? -27.578 38.312 1.699 1 94.12 403 ASP B C 1
ATOM 8354 O O . ASP B 1 403 ? -26.359 38.156 1.607 1 94.12 403 ASP B O 1
ATOM 8358 N N . VAL B 1 404 ? -28.344 37.688 2.525 1 95.88 404 VAL B N 1
ATOM 8359 C CA . VAL B 1 404 ? -27.797 36.938 3.646 1 95.88 404 VAL B CA 1
ATOM 8360 C C . VAL B 1 404 ? -27 35.75 3.127 1 95.88 404 VAL B C 1
ATOM 8362 O O . VAL B 1 404 ? -25.953 35.406 3.689 1 95.88 404 VAL B O 1
ATOM 8365 N N . ALA B 1 405 ? -27.484 35.094 2.094 1 96.56 405 ALA B N 1
ATOM 8366 C CA . ALA B 1 405 ? -26.797 33.938 1.524 1 96.56 405 ALA B CA 1
ATOM 8367 C C . ALA B 1 405 ? -25.406 34.312 1.019 1 96.56 405 ALA B C 1
ATOM 8369 O O . ALA B 1 405 ? -24.422 33.594 1.263 1 96.56 405 ALA B O 1
ATOM 8370 N N . LEU B 1 406 ? -25.359 35.406 0.327 1 96.69 406 LEU B N 1
ATOM 8371 C CA . LEU B 1 406 ? -24.078 35.875 -0.18 1 96.69 406 LEU B CA 1
ATOM 8372 C C . LEU B 1 406 ? -23.141 36.281 0.967 1 96.69 406 LEU B C 1
ATOM 8374 O O . LEU B 1 406 ? -21.938 36.031 0.904 1 96.69 406 LEU B O 1
ATOM 8378 N N . TYR B 1 407 ? -23.719 36.969 1.95 1 97.56 407 TYR B N 1
ATOM 8379 C CA . TYR B 1 407 ? -22.938 37.375 3.102 1 97.56 407 TYR B CA 1
ATOM 8380 C C . TYR B 1 407 ? -22.281 36.188 3.791 1 97.56 407 TYR B C 1
ATOM 8382 O O . TYR B 1 407 ? -21.094 36.219 4.113 1 97.56 407 TYR B O 1
ATOM 8390 N N . LYS B 1 408 ? -23.031 35.125 4.016 1 97.44 408 LYS B N 1
ATOM 8391 C CA . LYS B 1 408 ? -22.531 33.969 4.719 1 97.44 408 LYS B CA 1
ATOM 8392 C C . LYS B 1 408 ? -21.453 33.25 3.902 1 97.44 408 LYS B C 1
ATOM 8394 O O . LYS B 1 408 ? -20.453 32.781 4.457 1 97.44 408 LYS B O 1
ATOM 8399 N N . LYS B 1 409 ? -21.656 33.156 2.68 1 97.56 409 LYS B N 1
ATOM 8400 C CA . LYS B 1 409 ? -20.641 32.562 1.81 1 97.56 409 LYS B CA 1
ATOM 8401 C C . LYS B 1 409 ? -19.359 33.375 1.813 1 97.56 409 LYS B C 1
ATOM 8403 O O . LYS B 1 409 ? -18.25 32.812 1.882 1 97.56 409 LYS B O 1
ATOM 8408 N N . THR B 1 410 ? -19.5 34.688 1.718 1 97.81 410 THR B N 1
ATOM 8409 C CA . THR B 1 410 ? -18.344 35.594 1.753 1 97.81 410 THR B CA 1
ATOM 8410 C C . THR B 1 410 ? -17.609 35.469 3.084 1 97.81 410 THR B C 1
ATOM 8412 O O . THR B 1 410 ? -16.375 35.531 3.125 1 97.81 410 THR B O 1
ATOM 8415 N N . ALA B 1 411 ? -18.422 35.344 4.133 1 97.81 411 ALA B N 1
ATOM 8416 C CA . ALA B 1 411 ? -17.828 35.156 5.453 1 97.81 411 ALA B CA 1
ATOM 8417 C C . ALA B 1 411 ? -16.969 33.906 5.5 1 97.81 411 ALA B C 1
ATOM 8419 O O . ALA B 1 411 ? -15.906 33.875 6.125 1 97.81 411 ALA B O 1
ATOM 8420 N N . ALA B 1 412 ? -17.453 32.875 4.875 1 98.25 412 ALA B N 1
ATOM 8421 C CA . ALA B 1 412 ? -16.688 31.625 4.824 1 98.25 412 ALA B CA 1
ATOM 8422 C C . ALA B 1 412 ? -15.398 31.812 4.031 1 98.25 412 ALA B C 1
ATOM 8424 O O . ALA B 1 412 ? -14.344 31.312 4.43 1 98.25 412 ALA B O 1
ATOM 8425 N N . TYR B 1 413 ? -15.492 32.469 2.902 1 98.56 413 TYR B N 1
ATOM 8426 C CA . TYR B 1 413 ? -14.297 32.781 2.119 1 98.56 413 TYR B CA 1
ATOM 8427 C C . TYR B 1 413 ? -13.312 33.625 2.93 1 98.56 413 TYR B C 1
ATOM 8429 O O . TYR B 1 413 ? -12.102 33.344 2.91 1 98.56 413 TYR B O 1
ATOM 8437 N N . HIS B 1 414 ? -13.852 34.625 3.572 1 98 414 HIS B N 1
ATOM 8438 C CA . HIS B 1 414 ? -13.023 35.5 4.375 1 98 414 HIS B CA 1
ATOM 8439 C C . HIS B 1 414 ? -12.312 34.719 5.484 1 98 414 HIS B C 1
ATOM 8441 O O . HIS B 1 414 ? -11.133 34.969 5.758 1 98 414 HIS B O 1
ATOM 8447 N N . ALA B 1 415 ? -13.055 33.844 6.145 1 97.94 415 ALA B N 1
ATOM 8448 C CA . ALA B 1 415 ? -12.461 33.062 7.211 1 97.94 415 ALA B CA 1
ATOM 8449 C C . ALA B 1 415 ? -11.289 32.219 6.695 1 97.94 415 ALA B C 1
ATOM 8451 O O . ALA B 1 415 ? -10.258 32.125 7.371 1 97.94 415 ALA B O 1
ATOM 8452 N N . MET B 1 416 ? -11.445 31.672 5.547 1 98.12 416 MET B N 1
ATOM 8453 C CA . MET B 1 416 ? -10.367 30.906 4.93 1 98.12 416 MET B CA 1
ATOM 8454 C C . MET B 1 416 ? -9.156 31.781 4.66 1 98.12 416 MET B C 1
ATOM 8456 O O . MET B 1 416 ? -8.023 31.406 4.941 1 98.12 416 MET B O 1
ATOM 8460 N N . GLY B 1 417 ? -9.422 32.875 4.113 1 97.94 417 GLY B N 1
ATOM 8461 C CA . GLY B 1 417 ? -8.359 33.844 3.857 1 97.94 417 GLY B CA 1
ATOM 8462 C C . GLY B 1 417 ? -7.664 34.312 5.121 1 97.94 417 GLY B C 1
ATOM 8463 O O . GLY B 1 417 ? -6.449 34.531 5.133 1 97.94 417 GLY B O 1
ATOM 8464 N N . GLU B 1 418 ? -8.461 34.562 6.105 1 97.19 418 GLU B N 1
ATOM 8465 C CA . GLU B 1 418 ? -7.906 35 7.383 1 97.19 418 GLU B CA 1
ATOM 8466 C C . GLU B 1 418 ? -6.945 33.969 7.953 1 97.19 418 GLU B C 1
ATOM 8468 O O . GLU B 1 418 ? -5.875 34.312 8.461 1 97.19 418 GLU 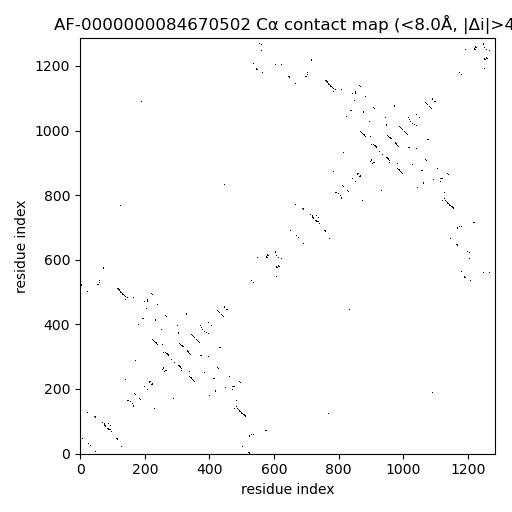B O 1
ATOM 8473 N N . MET B 1 419 ? -7.336 32.75 7.871 1 96.25 419 MET B N 1
ATOM 8474 C CA . MET B 1 419 ? -6.453 31.688 8.344 1 96.25 419 MET B CA 1
ATOM 8475 C C . MET B 1 419 ? -5.156 31.656 7.547 1 96.25 419 MET B C 1
ATOM 8477 O O . MET B 1 419 ? -4.074 31.5 8.117 1 96.25 419 MET B O 1
ATOM 8481 N N . PHE B 1 420 ? -5.281 31.812 6.32 1 97.44 420 PHE B N 1
ATOM 8482 C CA . PHE B 1 420 ? -4.109 31.797 5.449 1 97.44 420 PHE B CA 1
ATOM 8483 C C . PHE B 1 420 ? -3.168 32.938 5.797 1 97.44 420 PHE B C 1
ATOM 8485 O O . PHE B 1 420 ? -1.953 32.75 5.887 1 97.44 420 PHE B O 1
ATOM 8492 N N . ARG B 1 421 ? -3.656 34.062 5.984 1 97.56 421 ARG B N 1
ATOM 8493 C CA . ARG B 1 421 ? -2.871 35.281 6.242 1 97.56 421 ARG B CA 1
ATOM 8494 C C . ARG B 1 421 ? -2.131 35.156 7.57 1 97.56 421 ARG B C 1
ATOM 8496 O O . ARG B 1 421 ? -1.043 35.719 7.727 1 97.56 421 ARG B O 1
ATOM 8503 N N . ARG B 1 422 ? -2.691 34.406 8.469 1 94.81 422 ARG B N 1
ATOM 8504 C CA . ARG B 1 422 ? -2.031 34.219 9.758 1 94.81 422 ARG B CA 1
ATOM 8505 C C . ARG B 1 422 ? -0.66 33.562 9.578 1 94.81 422 ARG B C 1
ATOM 8507 O O . ARG B 1 422 ? 0.271 33.844 10.336 1 94.81 422 ARG B O 1
ATOM 8514 N N . PHE B 1 423 ? -0.551 32.812 8.617 1 95.94 423 PHE B N 1
ATOM 8515 C CA . PHE B 1 423 ? 0.704 32.094 8.398 1 95.94 423 PHE B CA 1
ATOM 8516 C C . PHE B 1 423 ? 1.679 32.938 7.598 1 95.94 423 PHE B C 1
ATOM 8518 O O . PHE B 1 423 ? 2.885 32.688 7.598 1 95.94 423 PHE B O 1
ATOM 8525 N N . LEU B 1 424 ? 1.159 33.938 6.922 1 97.19 424 LEU B N 1
ATOM 8526 C CA . LEU B 1 424 ? 1.989 34.75 6.035 1 97.19 424 LEU B CA 1
ATOM 8527 C C . LEU B 1 424 ? 2.49 36 6.754 1 97.19 424 LEU B C 1
ATOM 8529 O O . LEU B 1 424 ? 3.553 36.531 6.418 1 97.19 424 LEU B O 1
ATOM 8533 N N . SER B 1 425 ? 1.791 36.469 7.695 1 96.38 425 SER B N 1
ATOM 8534 C CA . SER B 1 425 ? 2.068 37.75 8.32 1 96.38 425 SER B CA 1
ATOM 8535 C C . SER B 1 425 ? 3.416 37.75 9.039 1 96.38 425 SER B C 1
ATOM 8537 O O . SER B 1 425 ? 3.844 36.719 9.547 1 96.38 425 SER B O 1
ATOM 8539 N N . GLY B 1 426 ? 4.094 38.938 8.977 1 94.69 426 GLY B N 1
ATOM 8540 C CA . GLY B 1 426 ? 5.336 39.094 9.719 1 94.69 426 GLY B CA 1
ATOM 8541 C C . GLY B 1 426 ? 6.543 39.312 8.828 1 94.69 426 GLY B C 1
ATOM 8542 O O . GLY B 1 426 ? 6.406 39.75 7.684 1 94.69 426 GLY B O 1
ATOM 8543 N N . HIS B 1 427 ? 7.691 39.156 9.391 1 94.69 427 HIS B N 1
ATOM 8544 C CA . HIS B 1 427 ? 8.93 39.375 8.648 1 94.69 427 HIS B CA 1
ATOM 8545 C C . HIS B 1 427 ? 10.047 38.469 9.156 1 94.69 427 HIS B C 1
ATOM 8547 O O . HIS B 1 427 ? 9.969 37.938 10.281 1 94.69 427 HIS B O 1
ATOM 8553 N N . VAL B 1 428 ? 10.898 38.25 8.32 1 92.75 428 VAL B N 1
ATOM 8554 C CA . VAL B 1 428 ? 12.133 37.531 8.609 1 92.75 428 VAL B CA 1
ATOM 8555 C C . VAL B 1 428 ? 13.336 38.375 8.219 1 92.75 428 VAL B C 1
ATOM 8557 O O . VAL B 1 428 ? 13.516 38.688 7.047 1 92.75 428 VAL B O 1
ATOM 8560 N N . ASP B 1 429 ? 14.094 38.688 9.234 1 90.19 429 ASP B N 1
ATOM 8561 C CA . ASP B 1 429 ? 15.273 39.5 8.977 1 90.19 429 ASP B CA 1
ATOM 8562 C C . ASP B 1 429 ? 16.531 38.656 8.852 1 90.19 429 ASP B C 1
ATOM 8564 O O . ASP B 1 429 ? 16.625 37.594 9.469 1 90.19 429 ASP B O 1
ATOM 8568 N N . VAL B 1 430 ? 17.438 39.156 8.008 1 88.38 430 VAL B N 1
ATOM 8569 C CA . VAL B 1 430 ? 18.688 38.406 7.812 1 88.38 430 VAL B CA 1
ATOM 8570 C C . VAL B 1 430 ? 19.875 39.312 8.117 1 88.38 430 VAL B C 1
ATOM 8572 O O . VAL B 1 430 ? 19.891 40.469 7.691 1 88.38 430 VAL B O 1
ATOM 8575 N N . GLU B 1 431 ? 20.734 38.781 8.953 1 80 431 GLU B N 1
ATOM 8576 C CA . GLU B 1 431 ? 22 39.469 9.188 1 80 431 GLU B CA 1
ATOM 8577 C C . GLU B 1 431 ? 23.047 39.031 8.148 1 80 431 GLU B C 1
ATOM 8579 O O . GLU B 1 431 ? 23.281 37.844 7.945 1 80 431 GLU B O 1
ATOM 8584 N N . PRO B 1 432 ? 23.625 40.062 7.535 1 85.81 432 PRO B N 1
ATOM 8585 C CA . PRO B 1 432 ? 24.641 39.719 6.527 1 85.81 432 PRO B CA 1
ATOM 8586 C C . PRO B 1 432 ? 25.812 38.969 7.109 1 85.81 432 PRO B C 1
ATOM 8588 O O . PRO B 1 432 ? 26.109 39.094 8.305 1 85.81 432 PRO B O 1
ATOM 8591 N N . PRO B 1 433 ? 26.469 38.188 6.309 1 82.94 433 PRO B N 1
ATOM 8592 C CA . PRO B 1 433 ? 27.562 37.344 6.789 1 82.94 433 PRO B CA 1
ATOM 8593 C C . PRO B 1 433 ? 28.812 38.156 7.137 1 82.94 433 PRO B C 1
ATOM 8595 O O . PRO B 1 433 ? 29.688 37.688 7.863 1 82.94 433 PRO B O 1
ATOM 8598 N N . ILE B 1 434 ? 28.922 39.375 6.547 1 83.44 434 ILE B N 1
ATOM 8599 C CA . ILE B 1 434 ? 30.078 40.219 6.805 1 83.44 434 ILE B CA 1
ATOM 8600 C C . ILE B 1 434 ? 29.641 41.469 7.562 1 83.44 434 ILE B C 1
ATOM 8602 O O . ILE B 1 434 ? 28.906 42.312 7.031 1 83.44 434 ILE B O 1
ATOM 8606 N N . PRO B 1 435 ? 30.094 41.875 8.773 1 76.62 435 PRO B N 1
ATOM 8607 C CA . PRO B 1 435 ? 31.141 41.094 9.453 1 76.62 435 PRO B CA 1
ATOM 8608 C C . PRO B 1 435 ? 30.594 39.781 10.055 1 76.62 435 PRO B C 1
ATOM 8610 O O . PRO B 1 435 ? 31.375 38.875 10.383 1 76.62 435 PRO B O 1
ATOM 8613 N N . GLY B 1 436 ? 29.281 39.531 10.07 1 67.31 436 GLY B N 1
ATOM 8614 C CA . GLY B 1 436 ? 28.625 38.281 10.477 1 67.31 436 GLY B CA 1
ATOM 8615 C C . GLY B 1 436 ? 28.531 38.125 11.984 1 67.31 436 GLY B C 1
ATOM 8616 O O . GLY B 1 436 ? 28.672 39.094 12.727 1 67.31 436 GLY B O 1
ATOM 8617 N N . PRO B 1 437 ? 28.078 37 12.5 1 72.19 437 PRO B N 1
ATOM 8618 C CA . PRO B 1 437 ? 27.703 35.812 11.734 1 72.19 437 PRO B CA 1
ATOM 8619 C C . PRO B 1 437 ? 26.344 35.969 11.047 1 72.19 437 PRO B C 1
ATOM 8621 O O . PRO B 1 437 ? 25.531 36.781 11.461 1 72.19 437 PRO B O 1
ATOM 8624 N N . PHE B 1 438 ? 26.188 35.062 9.945 1 73.62 438 PHE B N 1
ATOM 8625 C CA . PHE B 1 438 ? 24.906 35.031 9.234 1 73.62 438 PHE B CA 1
ATOM 8626 C C . PHE B 1 438 ? 23.844 34.344 10.102 1 73.62 438 PHE B C 1
ATOM 8628 O O . PHE B 1 438 ? 24.062 33.25 10.625 1 73.62 438 PHE B O 1
ATOM 8635 N N . TYR B 1 439 ? 22.781 34.969 10.383 1 73.81 439 TYR B N 1
ATOM 8636 C CA . TYR B 1 439 ? 21.656 34.344 11.055 1 73.81 439 TYR B CA 1
ATOM 8637 C C . TYR B 1 439 ? 20.344 35.062 10.703 1 73.81 439 TYR B C 1
ATOM 8639 O O . TYR B 1 439 ? 20.344 36.188 10.25 1 73.81 439 TYR B O 1
ATOM 8647 N N . THR B 1 440 ? 19.25 34.344 10.836 1 77.25 440 THR B N 1
ATOM 8648 C CA . THR B 1 440 ? 17.922 34.875 10.562 1 77.25 440 THR B CA 1
ATOM 8649 C C . THR B 1 440 ? 17.156 35.094 11.859 1 77.25 440 THR B C 1
ATOM 8651 O O . THR B 1 440 ? 17.266 34.312 12.805 1 77.25 440 THR B O 1
ATOM 8654 N N . GLN B 1 441 ? 16.531 36.25 11.938 1 78.06 441 GLN B N 1
ATOM 8655 C CA . GLN B 1 441 ? 15.586 36.531 13.008 1 78.06 441 GLN B CA 1
ATOM 8656 C C . GLN B 1 441 ? 14.148 36.406 12.531 1 78.06 441 GLN B C 1
ATOM 8658 O O . GLN B 1 441 ? 13.711 37.125 11.625 1 78.06 441 GLN B O 1
ATOM 8663 N N . VAL B 1 442 ? 13.469 35.5 13.195 1 83.25 442 VAL B N 1
ATOM 8664 C CA . VAL B 1 442 ? 12.172 35.094 12.656 1 83.25 442 VAL B CA 1
ATOM 8665 C C . VAL B 1 442 ? 11.047 35.719 13.484 1 83.25 442 VAL B C 1
ATOM 8667 O O . VAL B 1 442 ? 11 35.531 14.703 1 83.25 442 VAL B O 1
ATOM 8670 N N . TYR B 1 443 ? 10.133 36.469 12.859 1 86.19 443 TYR B N 1
ATOM 8671 C CA . TYR B 1 443 ? 8.953 37.062 13.484 1 86.19 443 TYR B CA 1
ATOM 8672 C C . TYR B 1 443 ? 7.695 36.688 12.703 1 86.19 443 TYR B C 1
ATOM 8674 O O . TYR B 1 443 ? 6.766 37.5 12.617 1 86.19 443 TYR B O 1
ATOM 8682 N N . SER B 1 444 ? 7.777 35.562 12.047 1 90.94 444 SER B N 1
ATOM 8683 C CA . SER B 1 444 ? 6.656 35.125 11.219 1 90.94 444 SER B CA 1
ATOM 8684 C C . SER B 1 444 ? 6.449 33.625 11.312 1 90.94 444 SER B C 1
ATOM 8686 O O . SER B 1 444 ? 7.414 32.875 11.422 1 90.94 444 SER B O 1
ATOM 8688 N N . HIS B 1 445 ? 5.18 33.188 11.18 1 91.19 445 HIS B N 1
ATOM 8689 C CA . HIS B 1 445 ? 4.859 31.766 11.18 1 91.19 445 HIS B CA 1
ATOM 8690 C C . HIS B 1 445 ? 5.207 31.125 9.836 1 91.19 445 HIS B C 1
ATOM 8692 O O . HIS B 1 445 ? 5.164 29.891 9.703 1 91.19 445 HIS B O 1
ATOM 8698 N N . VAL B 1 446 ? 5.637 31.938 8.914 1 94.19 446 VAL B N 1
ATOM 8699 C CA . VAL B 1 446 ? 5.906 31.438 7.566 1 94.19 446 VAL B CA 1
ATOM 8700 C C . VAL B 1 446 ? 7.051 30.438 7.609 1 94.19 446 VAL B C 1
ATOM 8702 O O . VAL B 1 446 ? 7.098 29.5 6.801 1 94.19 446 VAL B O 1
ATOM 8705 N N . THR B 1 447 ? 7.969 30.578 8.578 1 90.5 447 THR B N 1
ATOM 8706 C CA . THR B 1 447 ? 9.148 29.719 8.648 1 90.5 447 THR B CA 1
ATOM 8707 C C . THR B 1 447 ? 8.766 28.312 9.117 1 90.5 447 THR B C 1
ATOM 8709 O O . THR B 1 447 ? 9.555 27.375 8.992 1 90.5 447 THR B O 1
ATOM 8712 N N . LYS B 1 448 ? 7.547 28.156 9.617 1 90.88 448 LYS B N 1
ATOM 8713 C CA . LYS B 1 448 ? 7.066 26.859 10.062 1 90.88 448 LYS B CA 1
ATOM 8714 C C . LYS B 1 448 ? 6.305 26.141 8.953 1 90.88 448 LYS B C 1
ATOM 8716 O O . LYS B 1 448 ? 5.793 25.047 9.148 1 90.88 448 LYS B O 1
ATOM 8721 N N . THR B 1 449 ? 6.215 26.797 7.867 1 94.12 449 THR B N 1
ATOM 8722 C CA . THR B 1 449 ? 5.523 26.219 6.715 1 94.12 449 THR B CA 1
ATOM 8723 C C . THR B 1 449 ? 6.516 25.812 5.633 1 94.12 449 THR B C 1
ATOM 8725 O O . THR B 1 449 ? 7.719 26.047 5.766 1 94.12 449 THR B O 1
ATOM 8728 N N . ARG B 1 450 ? 6.008 25.234 4.621 1 93.06 450 ARG B N 1
ATOM 8729 C CA . ARG B 1 450 ? 6.848 24.734 3.539 1 93.06 450 ARG B CA 1
ATOM 8730 C C . ARG B 1 450 ? 7.336 25.859 2.65 1 93.06 450 ARG B C 1
ATOM 8732 O O . ARG B 1 450 ? 8.109 25.641 1.716 1 93.06 450 ARG B O 1
ATOM 8739 N N . MET B 1 451 ? 7.02 27.094 2.938 1 94.44 451 MET B N 1
ATOM 8740 C CA . MET B 1 451 ? 7.324 28.219 2.068 1 94.44 451 MET B CA 1
ATOM 8741 C C . MET B 1 451 ? 8.758 28.703 2.287 1 94.44 451 MET B C 1
ATOM 8743 O O . MET B 1 451 ? 9.273 29.5 1.495 1 94.44 451 MET B O 1
ATOM 8747 N N . THR B 1 452 ? 9.359 28.234 3.295 1 91 452 THR B N 1
ATOM 8748 C CA . THR B 1 452 ? 10.727 28.656 3.582 1 91 452 THR B CA 1
ATOM 8749 C C . THR B 1 452 ? 11.672 27.453 3.621 1 91 452 THR B C 1
ATOM 8751 O O . THR B 1 452 ? 11.219 26.312 3.748 1 91 452 THR B O 1
ATOM 8754 N N . GLN B 1 453 ? 12.898 27.812 3.506 1 85.88 453 GLN B N 1
ATOM 8755 C CA . GLN B 1 453 ? 13.953 26.812 3.639 1 85.88 453 GLN B CA 1
ATOM 8756 C C . GLN B 1 453 ? 14.266 26.531 5.105 1 85.88 453 GLN B C 1
ATOM 8758 O O . GLN B 1 453 ? 13.664 27.141 6 1 85.88 453 GLN B O 1
ATOM 8763 N N . THR B 1 454 ? 15.18 25.656 5.34 1 75.75 454 THR B N 1
ATOM 8764 C CA . THR B 1 454 ? 15.531 25.266 6.699 1 75.75 454 THR B CA 1
ATOM 8765 C C . THR B 1 454 ? 16.219 26.406 7.434 1 75.75 454 THR B C 1
ATOM 8767 O O . THR B 1 454 ? 16.156 26.5 8.656 1 75.75 454 THR B O 1
ATOM 8770 N N . ASN B 1 455 ? 16.828 27.297 6.629 1 75.81 455 ASN B N 1
ATOM 8771 C CA . ASN B 1 455 ? 17.516 28.422 7.246 1 75.81 455 ASN B CA 1
ATOM 8772 C C . ASN B 1 455 ? 16.578 29.594 7.488 1 75.81 455 ASN B C 1
ATOM 8774 O O . ASN B 1 455 ? 17 30.641 8 1 75.81 455 ASN B O 1
ATOM 8778 N N . GLY B 1 456 ? 15.344 29.453 7.082 1 81.25 456 GLY B N 1
ATOM 8779 C CA . GLY B 1 456 ? 14.352 30.5 7.309 1 81.25 456 GLY B CA 1
ATOM 8780 C C . GLY B 1 456 ? 14.156 31.406 6.109 1 81.25 456 GLY B C 1
ATOM 8781 O O . GLY B 1 456 ? 13.219 32.219 6.078 1 81.25 456 GLY B O 1
ATOM 8782 N N . GLU B 1 457 ? 15.023 31.25 5.141 1 87.69 457 GLU B N 1
ATOM 8783 C CA . GLU B 1 457 ? 14.875 32.062 3.93 1 87.69 457 GLU B CA 1
ATOM 8784 C C . GLU B 1 457 ? 13.734 31.531 3.062 1 87.69 457 GLU B C 1
ATOM 8786 O O . GLU B 1 457 ? 13.453 30.328 3.037 1 87.69 457 GLU B O 1
ATOM 8791 N N . PRO B 1 458 ? 13.117 32.531 2.432 1 93.75 458 PRO B N 1
ATOM 8792 C CA . PRO B 1 458 ? 12.023 32.094 1.557 1 93.75 458 PRO B CA 1
ATOM 8793 C C . PRO B 1 458 ? 12.5 31.234 0.392 1 93.75 458 PRO B C 1
ATOM 8795 O O . PRO B 1 458 ? 13.648 31.375 -0.055 1 93.75 458 PRO B O 1
ATOM 8798 N N . LYS B 1 459 ? 11.68 30.406 -0.103 1 92.5 459 LYS B N 1
ATOM 8799 C CA . LYS B 1 459 ? 11.992 29.578 -1.266 1 92.5 459 LYS B CA 1
ATOM 8800 C C . LYS B 1 459 ? 12.062 30.422 -2.535 1 92.5 459 LYS B C 1
ATOM 8802 O O . LYS B 1 459 ? 11.477 31.516 -2.602 1 92.5 459 LYS B O 1
ATOM 8807 N N . LYS B 1 460 ? 12.695 29.875 -3.545 1 91.19 460 LYS B N 1
ATOM 8808 C CA . LYS B 1 460 ? 12.914 30.594 -4.793 1 91.19 460 LYS B CA 1
ATOM 8809 C C . LYS B 1 460 ? 11.594 30.844 -5.516 1 91.19 460 LYS B C 1
ATOM 8811 O O . LYS B 1 460 ? 11.352 31.953 -6.004 1 91.19 460 LYS B O 1
ATOM 8816 N N . GLU B 1 461 ? 10.758 29.797 -5.605 1 93.56 461 GLU B N 1
ATOM 8817 C CA . GLU B 1 461 ? 9.469 29.953 -6.277 1 93.56 461 GLU B CA 1
ATOM 8818 C C . GLU B 1 461 ? 8.359 30.219 -5.273 1 93.56 461 GLU B C 1
ATOM 8820 O O . GLU B 1 461 ? 7.344 29.516 -5.25 1 93.56 461 GLU B O 1
ATOM 8825 N N . LEU B 1 462 ? 8.508 31.375 -4.594 1 96.19 462 LEU B N 1
ATOM 8826 C CA . LEU B 1 462 ? 7.574 31.672 -3.512 1 96.19 462 LEU B CA 1
ATOM 8827 C C . LEU B 1 462 ? 6.195 32.031 -4.062 1 96.19 462 LEU B C 1
ATOM 8829 O O . LEU B 1 462 ? 5.176 31.719 -3.449 1 96.19 462 LEU B O 1
ATOM 8833 N N . LYS B 1 463 ? 6.094 32.688 -5.27 1 95.88 463 LYS B N 1
ATOM 8834 C CA . LYS B 1 463 ? 4.816 33.062 -5.867 1 95.88 463 LYS B CA 1
ATOM 8835 C C . LYS B 1 463 ? 3.93 31.844 -6.074 1 95.88 463 LYS B C 1
ATOM 8837 O O . LYS B 1 463 ? 2.803 31.797 -5.574 1 95.88 463 LYS B O 1
ATOM 8842 N N . SER B 1 464 ? 4.492 30.906 -6.77 1 95.25 464 SER B N 1
ATOM 8843 C CA . SER B 1 464 ? 3.736 29.688 -7.043 1 95.25 464 SER B CA 1
ATOM 8844 C C . SER B 1 464 ? 3.447 28.922 -5.762 1 95.25 464 SER B C 1
ATOM 8846 O O . SER B 1 464 ? 2.398 28.281 -5.641 1 95.25 464 SER B O 1
ATOM 8848 N N . GLU B 1 465 ? 4.375 29 -4.828 1 96.31 465 GLU B N 1
ATOM 8849 C CA . GLU B 1 465 ? 4.199 28.281 -3.568 1 96.31 465 GLU B CA 1
ATOM 8850 C C . GLU B 1 465 ? 3.061 28.891 -2.748 1 96.31 465 GLU B C 1
ATOM 8852 O O . GLU B 1 465 ? 2.352 28.172 -2.041 1 96.31 465 GLU B O 1
ATOM 8857 N N . ILE B 1 466 ? 2.957 30.156 -2.795 1 97 466 ILE B N 1
ATOM 8858 C CA . ILE B 1 466 ? 1.908 30.828 -2.037 1 97 466 ILE B CA 1
ATOM 8859 C C . ILE B 1 466 ? 0.54 30.453 -2.594 1 97 466 ILE B C 1
ATOM 8861 O O . ILE B 1 466 ? -0.37 30.094 -1.838 1 97 466 ILE B O 1
ATOM 8865 N N . GLU B 1 467 ? 0.382 30.469 -3.871 1 97.12 467 GLU B N 1
ATOM 8866 C CA . GLU B 1 467 ? -0.882 30.094 -4.5 1 97.12 467 GLU B CA 1
ATOM 8867 C C . GLU B 1 467 ? -1.199 28.625 -4.27 1 97.12 467 GLU B C 1
ATOM 8869 O O . GLU B 1 467 ? -2.334 28.266 -3.945 1 97.12 467 GLU B O 1
ATOM 8874 N N . GLY B 1 468 ? -0.205 27.859 -4.449 1 96.25 468 GLY B N 1
ATOM 8875 C CA . GLY B 1 468 ? -0.388 26.438 -4.242 1 96.25 468 GLY B CA 1
ATOM 8876 C C . GLY B 1 468 ? -0.691 26.078 -2.803 1 96.25 468 GLY B C 1
ATOM 8877 O O . GLY B 1 468 ? -1.491 25.172 -2.537 1 96.25 468 GLY B O 1
ATOM 8878 N N . PHE B 1 469 ? 0.012 26.719 -1.958 1 97.12 469 PHE B N 1
ATOM 8879 C CA . PHE B 1 469 ? -0.19 26.484 -0.535 1 97.12 469 PHE B CA 1
ATOM 8880 C C . PHE B 1 469 ? -1.624 26.797 -0.129 1 97.12 469 PHE B C 1
ATOM 8882 O O . PHE B 1 469 ? -2.244 26.047 0.621 1 97.12 469 PHE B O 1
ATOM 8889 N N . TYR B 1 470 ? -2.148 27.859 -0.601 1 98.06 470 TYR B N 1
ATOM 8890 C CA . TYR B 1 470 ? -3.533 28.219 -0.298 1 98.06 470 TYR B CA 1
ATOM 8891 C C . TYR B 1 470 ? -4.496 27.188 -0.882 1 98.06 470 TYR B C 1
ATOM 8893 O O . TYR B 1 470 ? -5.48 26.812 -0.242 1 98.06 470 TYR B O 1
ATOM 8901 N N . SER B 1 471 ? -4.262 26.797 -2.068 1 97.38 471 SER B N 1
ATOM 8902 C CA . SER B 1 471 ? -5.098 25.781 -2.691 1 97.38 471 SER B CA 1
ATOM 8903 C C . SER B 1 471 ? -5.086 24.484 -1.883 1 97.38 471 SER B C 1
ATOM 8905 O O . SER B 1 471 ? -6.129 23.859 -1.696 1 97.38 471 SER B O 1
ATOM 8907 N N . ASP B 1 472 ? -3.889 24.141 -1.472 1 97.25 472 ASP B N 1
ATOM 8908 C CA . ASP B 1 472 ? -3.777 22.938 -0.66 1 97.25 472 ASP B CA 1
ATOM 8909 C C . ASP B 1 472 ? -4.543 23.078 0.652 1 97.25 472 ASP B C 1
ATOM 8911 O O . ASP B 1 472 ? -5.098 22.109 1.167 1 97.25 472 ASP B O 1
ATOM 8915 N N . MET B 1 473 ? -4.535 24.234 1.165 1 97.44 473 MET B N 1
ATOM 8916 C CA . MET B 1 473 ? -5.285 24.484 2.393 1 97.44 473 MET B CA 1
ATOM 8917 C C . MET B 1 473 ? -6.781 24.312 2.158 1 97.44 473 MET B C 1
ATOM 8919 O O . MET B 1 473 ? -7.48 23.719 2.986 1 97.44 473 MET B O 1
ATOM 8923 N N . VAL B 1 474 ? -7.25 24.781 1.069 1 98.19 474 VAL B N 1
ATOM 8924 C CA . VAL B 1 474 ? -8.656 24.641 0.713 1 98.19 474 VAL B CA 1
ATOM 8925 C C . VAL B 1 474 ? -8.992 23.172 0.513 1 98.19 474 VAL B C 1
ATOM 8927 O O . VAL B 1 474 ? -9.992 22.672 1.044 1 98.19 474 VAL B O 1
ATOM 8930 N N . LEU B 1 475 ? -8.141 22.516 -0.188 1 97.12 475 LEU B N 1
ATOM 8931 C CA . LEU B 1 475 ? -8.375 21.109 -0.486 1 97.12 475 LEU B CA 1
ATOM 8932 C C . LEU B 1 475 ? -8.281 20.266 0.779 1 97.12 475 LEU B C 1
ATOM 8934 O O . LEU B 1 475 ? -8.898 19.203 0.865 1 97.12 475 LEU B O 1
ATOM 8938 N N . SER B 1 476 ? -7.52 20.703 1.758 1 96.75 476 SER B N 1
ATOM 8939 C CA . SER B 1 476 ? -7.34 19.969 3.002 1 96.75 476 SER B CA 1
ATOM 8940 C C . SER B 1 476 ? -8.625 19.938 3.818 1 96.75 476 SER B C 1
ATOM 8942 O O . SER B 1 476 ? -8.75 19.172 4.773 1 96.75 476 SER B O 1
ATOM 8944 N N . LEU B 1 477 ? -9.594 20.766 3.441 1 96.81 477 LEU B N 1
ATOM 8945 C CA . LEU B 1 477 ? -10.898 20.703 4.094 1 96.81 477 LEU B CA 1
ATOM 8946 C C . LEU B 1 477 ? -11.523 19.312 3.928 1 96.81 477 LEU B C 1
ATOM 8948 O O . LEU B 1 477 ? -12.289 18.875 4.785 1 96.81 477 LEU B O 1
ATOM 8952 N N . LEU B 1 478 ? -11.125 18.625 2.904 1 94.12 478 LEU B N 1
ATOM 8953 C CA . LEU B 1 478 ? -11.656 17.297 2.619 1 94.12 478 LEU B CA 1
ATOM 8954 C C . LEU B 1 478 ? -11.148 16.266 3.633 1 94.12 478 LEU B C 1
ATOM 8956 O O . LEU B 1 478 ? -11.695 15.172 3.744 1 94.12 478 LEU B O 1
ATOM 8960 N N . SER B 1 479 ? -10.086 16.625 4.312 1 92.38 479 SER B N 1
ATOM 8961 C CA . SER B 1 479 ? -9.555 15.734 5.336 1 92.38 479 SER B CA 1
ATOM 8962 C C . SER B 1 479 ? -10.453 15.695 6.562 1 92.38 479 SER B C 1
ATOM 8964 O O . SER B 1 479 ? -10.352 14.789 7.391 1 92.38 479 SER B O 1
ATOM 8966 N N . ALA B 1 480 ? -11.367 16.656 6.668 1 90.88 480 ALA B N 1
ATOM 8967 C CA . ALA B 1 480 ? -12.312 16.75 7.781 1 90.88 480 ALA B CA 1
ATOM 8968 C C . ALA B 1 480 ? -13.75 16.609 7.297 1 90.88 480 ALA B C 1
ATOM 8970 O O . ALA B 1 480 ? -14.43 17.609 7.055 1 90.88 480 ALA B O 1
ATOM 8971 N N . PRO B 1 481 ? -14.211 15.422 7.332 1 89.88 481 PRO B N 1
ATOM 8972 C CA . PRO B 1 481 ? -15.562 15.203 6.812 1 89.88 481 PRO B CA 1
ATOM 8973 C C . PRO B 1 481 ? -16.641 15.914 7.641 1 89.88 481 PRO B C 1
ATOM 8975 O O . PRO B 1 481 ? -17.766 16.094 7.168 1 89.88 481 PRO B O 1
ATOM 8978 N N . GLU B 1 482 ? -16.344 16.359 8.82 1 89.69 482 GLU B N 1
ATOM 8979 C CA . GLU B 1 482 ? -17.297 17.031 9.688 1 89.69 482 GLU B CA 1
ATOM 8980 C C . GLU B 1 482 ? -17.531 18.469 9.242 1 89.69 482 GLU B C 1
ATOM 8982 O O . GLU B 1 482 ? -18.484 19.125 9.688 1 89.69 482 GLU B O 1
ATOM 8987 N N . MET B 1 483 ? -16.688 18.938 8.32 1 93.44 483 MET B N 1
ATOM 8988 C CA . MET B 1 483 ? -16.875 20.297 7.816 1 93.44 483 MET B CA 1
ATOM 8989 C C . MET B 1 483 ? -18.125 20.391 6.949 1 93.44 483 MET B C 1
ATOM 8991 O O . MET B 1 483 ? -18.375 19.531 6.105 1 93.44 483 MET B O 1
ATOM 8995 N N . LEU B 1 484 ? -18.906 21.453 7.176 1 95.56 484 LEU B N 1
ATOM 8996 C CA . LEU B 1 484 ? -20.156 21.656 6.449 1 95.56 484 LEU B CA 1
ATOM 8997 C C . LEU B 1 484 ? -19.906 21.781 4.953 1 95.56 484 LEU B C 1
ATOM 8999 O O . LEU B 1 484 ? -20.719 21.344 4.141 1 95.56 484 LEU B O 1
ATOM 9003 N N . VAL B 1 485 ? -18.75 22.266 4.551 1 97.12 485 VAL B N 1
ATOM 9004 C CA . VAL B 1 485 ? -18.438 22.547 3.15 1 97.12 485 VAL B CA 1
ATOM 9005 C C . VAL B 1 485 ? -18.109 21.234 2.43 1 97.12 485 VAL B C 1
ATOM 9007 O O . VAL B 1 485 ? -18.125 21.188 1.198 1 97.12 485 VAL B O 1
ATOM 9010 N N . VAL B 1 486 ? -17.844 20.234 3.16 1 94.62 486 VAL B N 1
ATOM 9011 C CA . VAL B 1 486 ? -17.547 18.938 2.549 1 94.62 486 VAL B CA 1
ATOM 9012 C C . VAL B 1 486 ? -18.844 18.25 2.143 1 94.62 486 VAL B C 1
ATOM 9014 O O . VAL B 1 486 ? -19.688 17.953 2.992 1 94.62 486 VAL B O 1
ATOM 9017 N N . ASP B 1 487 ? -19 18.062 0.886 1 93.38 487 ASP B N 1
ATOM 9018 C CA . ASP B 1 487 ? -20.172 17.438 0.276 1 93.38 487 ASP B CA 1
ATOM 9019 C C . ASP B 1 487 ? -19.781 16.203 -0.541 1 93.38 487 ASP B C 1
ATOM 9021 O O . ASP B 1 487 ? -18.641 15.742 -0.464 1 93.38 487 ASP B O 1
ATOM 9025 N N . GLU B 1 488 ? -20.766 15.633 -1.212 1 92.38 488 GLU B N 1
ATOM 9026 C CA . GLU B 1 488 ? -20.516 14.477 -2.062 1 92.38 488 GLU B CA 1
ATOM 9027 C C . GLU B 1 488 ? -21.031 14.703 -3.479 1 92.38 488 GLU B C 1
ATOM 9029 O O . GLU B 1 488 ? -22.047 15.391 -3.672 1 92.38 488 GLU B O 1
ATOM 9034 N N . GLU B 1 489 ? -20.266 14.227 -4.383 1 94 489 GLU B N 1
ATOM 9035 C CA . GLU B 1 489 ? -20.688 14.289 -5.781 1 94 489 GLU B CA 1
ATOM 9036 C C . GLU B 1 489 ? -20.391 12.984 -6.508 1 94 489 GLU B C 1
ATOM 9038 O O . GLU B 1 489 ? -19.438 12.289 -6.172 1 94 489 GLU B O 1
ATOM 9043 N N . GLU B 1 490 ? -21.219 12.711 -7.492 1 94.19 490 GLU B N 1
ATOM 9044 C CA . GLU B 1 490 ? -20.984 11.516 -8.305 1 94.19 490 GLU B CA 1
ATOM 9045 C C . GLU B 1 490 ? -20.016 11.797 -9.445 1 94.19 490 GLU B C 1
ATOM 9047 O O . GLU B 1 490 ? -20.156 12.789 -10.156 1 94.19 490 GLU B O 1
ATOM 9052 N N . THR B 1 491 ? -18.984 10.984 -9.461 1 93.69 491 THR B N 1
ATOM 9053 C CA . THR B 1 491 ? -18.016 11.164 -10.531 1 93.69 491 THR B CA 1
ATOM 9054 C C . THR B 1 491 ? -17.5 9.82 -11.031 1 93.69 491 THR B C 1
ATOM 9056 O O . THR B 1 491 ? -17.766 8.781 -10.414 1 93.69 491 THR B O 1
ATOM 9059 N N . LYS B 1 492 ? -16.906 9.969 -12.258 1 94.62 492 LYS B N 1
ATOM 9060 C CA . LYS B 1 492 ? -16.297 8.789 -12.844 1 94.62 492 LYS B CA 1
ATOM 9061 C C . LYS B 1 492 ? -14.938 8.5 -12.188 1 94.62 492 LYS B C 1
ATOM 9063 O O . LYS B 1 492 ? -14.062 9.367 -12.156 1 94.62 492 LYS B O 1
ATOM 9068 N N . VAL B 1 493 ? -14.742 7.301 -11.656 1 94.81 493 VAL B N 1
ATOM 9069 C CA . VAL B 1 493 ? -13.523 6.906 -10.969 1 94.81 493 VAL B CA 1
ATOM 9070 C C . VAL B 1 493 ? -12.891 5.707 -11.672 1 94.81 493 VAL B C 1
ATOM 9072 O O . VAL B 1 493 ? -13.578 4.73 -11.984 1 94.81 493 VAL B O 1
ATOM 9075 N N . GLU B 1 494 ? -11.688 5.863 -12.031 1 94.81 494 GLU B N 1
ATOM 9076 C CA . GLU B 1 494 ? -10.922 4.738 -12.555 1 94.81 494 GLU B CA 1
ATOM 9077 C C . GLU B 1 494 ? -10.227 3.971 -11.438 1 94.81 494 GLU B C 1
ATOM 9079 O O . GLU B 1 494 ? -9.391 4.527 -10.719 1 94.81 494 GLU B O 1
ATOM 9084 N N . ARG B 1 495 ? -10.531 2.742 -11.305 1 93.19 495 ARG B N 1
ATOM 9085 C CA . ARG B 1 495 ? -9.961 1.968 -10.203 1 93.19 495 ARG B CA 1
ATOM 9086 C C . ARG B 1 495 ? -9.195 0.759 -10.727 1 93.19 495 ARG B C 1
ATOM 9088 O O . ARG B 1 495 ? -9.492 0.248 -11.812 1 93.19 495 ARG B O 1
ATOM 9095 N N . SER B 1 496 ? -8.141 0.409 -10.055 1 91.75 496 SER B N 1
ATOM 9096 C CA . SER B 1 496 ? -7.312 -0.739 -10.406 1 91.75 496 SER B CA 1
ATOM 9097 C C . SER B 1 496 ? -6.875 -1.506 -9.164 1 91.75 496 SER B C 1
ATOM 9099 O O . SER B 1 496 ? -6.797 -0.938 -8.07 1 91.75 496 SER B O 1
ATOM 9101 N N . GLN B 1 497 ? -6.703 -2.791 -9.289 1 88.12 497 GLN B N 1
ATOM 9102 C CA . GLN B 1 497 ? -6.242 -3.635 -8.195 1 88.12 497 GLN B CA 1
ATOM 9103 C C . GLN B 1 497 ? -5.379 -4.781 -8.711 1 88.12 497 GLN B C 1
ATOM 9105 O O . GLN B 1 497 ? -5.629 -5.312 -9.797 1 88.12 497 GLN B O 1
ATOM 9110 N N . LEU B 1 498 ? -4.336 -5.059 -7.961 1 82 498 LEU B N 1
ATOM 9111 C CA . LEU B 1 498 ? -3.521 -6.23 -8.266 1 82 498 LEU B CA 1
ATOM 9112 C C . LEU B 1 498 ? -4.113 -7.484 -7.625 1 82 498 LEU B C 1
ATOM 9114 O O . LEU B 1 498 ? -4.305 -7.535 -6.41 1 82 498 LEU B O 1
ATOM 9118 N N . GLN B 1 499 ? -4.512 -8.445 -8.484 1 79.56 499 GLN B N 1
ATOM 9119 C CA . GLN B 1 499 ? -5.117 -9.68 -7.992 1 79.56 499 GLN B CA 1
ATOM 9120 C C . GLN B 1 499 ? -4.301 -10.898 -8.406 1 79.56 499 GLN B C 1
ATOM 9122 O O . GLN B 1 499 ? -3.738 -10.93 -9.508 1 79.56 499 GLN B O 1
ATOM 9127 N N . SER B 1 500 ? -4.199 -11.828 -7.453 1 79.25 500 SER B N 1
ATOM 9128 C CA . SER B 1 500 ? -3.613 -13.117 -7.793 1 79.25 500 SER B CA 1
ATOM 9129 C C . SER B 1 500 ? -4.566 -13.953 -8.641 1 79.25 500 SER B C 1
ATOM 9131 O O . SER B 1 500 ? -5.715 -14.18 -8.258 1 79.25 500 SER B O 1
ATOM 9133 N N . SER B 1 501 ? -4.145 -14.273 -9.875 1 85.44 501 SER B N 1
ATOM 9134 C CA . SER B 1 501 ? -5.004 -15.016 -10.797 1 85.44 501 SER B CA 1
ATOM 9135 C C . SER B 1 501 ? -4.203 -16.031 -11.594 1 85.44 501 SER B C 1
ATOM 9137 O O . SER B 1 501 ? -2.979 -16.094 -11.484 1 85.44 501 SER B O 1
ATOM 9139 N N . PHE B 1 502 ? -4.961 -16.891 -12.328 1 89.06 502 PHE B N 1
ATOM 9140 C CA . PHE B 1 502 ? -4.348 -17.797 -13.289 1 89.06 502 PHE B CA 1
ATOM 9141 C C . PHE B 1 502 ? -3.76 -17.016 -14.461 1 89.06 502 PHE B C 1
ATOM 9143 O O . PHE B 1 502 ? -4.309 -16 -14.867 1 89.06 502 PHE B O 1
ATOM 9150 N N . VAL B 1 503 ? -2.643 -17.5 -14.883 1 87.69 503 VAL B N 1
ATOM 9151 C CA . VAL B 1 503 ? -2.031 -16.922 -16.062 1 87.69 503 VAL B CA 1
ATOM 9152 C C . VAL B 1 503 ? -1.785 -18 -17.125 1 87.69 503 VAL B C 1
ATOM 9154 O O . VAL B 1 503 ? -1.048 -18.953 -16.875 1 87.69 503 VAL B O 1
ATOM 9157 N N . TYR B 1 504 ? -2.467 -17.812 -18.297 1 92.75 504 TYR B N 1
ATOM 9158 C CA . TYR B 1 504 ? -2.328 -18.734 -19.422 1 92.75 504 TYR B CA 1
ATOM 9159 C C . TYR B 1 504 ? -1.465 -18.141 -20.516 1 92.75 504 TYR B C 1
ATOM 9161 O O . TYR B 1 504 ? -1.725 -17.031 -20.984 1 92.75 504 TYR B O 1
ATOM 9169 N N . VAL B 1 505 ? -0.411 -18.984 -20.891 1 91.75 505 VAL B N 1
ATOM 9170 C CA . VAL B 1 505 ? 0.456 -18.594 -22 1 91.75 505 VAL B CA 1
ATOM 9171 C C . VAL B 1 505 ? 0.21 -19.516 -23.188 1 91.75 505 VAL B C 1
ATOM 9173 O O . VAL B 1 505 ? 0.844 -20.562 -23.312 1 91.75 505 VAL B O 1
ATOM 9176 N N . PRO B 1 506 ? -0.57 -19.094 -24.188 1 94.12 506 PRO B N 1
ATOM 9177 C CA . PRO B 1 506 ? -0.955 -19.953 -25.312 1 94.12 506 PRO B CA 1
ATOM 9178 C C . PRO B 1 506 ? 0.241 -20.391 -26.156 1 94.12 506 PRO B C 1
ATOM 9180 O O . PRO B 1 506 ? 0.244 -21.5 -26.703 1 94.12 506 PRO B O 1
ATOM 9183 N N . LEU B 1 507 ? 1.262 -19.609 -26.219 1 92.81 507 LEU B N 1
ATOM 9184 C CA . LEU B 1 507 ? 2.432 -19.953 -27.016 1 92.81 507 LEU B CA 1
ATOM 9185 C C . LEU B 1 507 ? 3.127 -21.188 -26.469 1 92.81 507 LEU B C 1
ATOM 9187 O O . LEU B 1 507 ? 3.641 -22.016 -27.234 1 92.81 507 LEU B O 1
ATOM 9191 N N . ARG B 1 508 ? 3.1 -21.328 -25.203 1 91.38 508 ARG B N 1
ATOM 9192 C CA . ARG B 1 508 ? 3.734 -22.5 -24.594 1 91.38 508 ARG B CA 1
ATOM 9193 C C . ARG B 1 508 ? 2.955 -23.766 -24.906 1 91.38 508 ARG B C 1
ATOM 9195 O O . ARG B 1 508 ? 3.547 -24.828 -25.125 1 91.38 508 ARG B O 1
ATOM 9202 N N . LEU B 1 509 ? 1.66 -23.688 -24.875 1 94.81 509 LEU B N 1
ATOM 9203 C CA . LEU B 1 509 ? 0.837 -24.844 -25.203 1 94.81 509 LEU B CA 1
ATOM 9204 C C . LEU B 1 509 ? 0.988 -25.234 -26.672 1 94.81 509 LEU B C 1
ATOM 9206 O O . LEU B 1 509 ? 1.112 -26.406 -27 1 94.81 509 LEU B O 1
ATOM 9210 N N . LEU B 1 510 ? 1.029 -24.281 -27.531 1 95.06 510 LEU B N 1
ATOM 9211 C CA . LEU B 1 510 ? 1.176 -24.516 -28.969 1 95.06 510 LEU B CA 1
ATOM 9212 C C . LEU B 1 510 ? 2.537 -25.125 -29.281 1 95.06 510 LEU B C 1
ATOM 9214 O O . LEU B 1 510 ? 2.646 -25.984 -30.156 1 95.06 510 LEU B O 1
ATOM 9218 N N . MET B 1 511 ? 3.52 -24.703 -28.547 1 94.25 511 MET B N 1
ATOM 9219 C CA . MET B 1 511 ? 4.867 -25.219 -28.766 1 94.25 511 MET B CA 1
ATOM 9220 C C . MET B 1 511 ? 4.957 -26.703 -28.375 1 94.25 511 MET B C 1
ATOM 9222 O O . MET B 1 511 ? 5.809 -27.422 -28.875 1 94.25 511 MET B O 1
ATOM 9226 N N . CYS B 1 512 ? 4.078 -27.109 -27.516 1 93.75 512 CYS B N 1
ATOM 9227 C CA . CYS B 1 512 ? 4.094 -28.5 -27.078 1 93.75 512 CYS B CA 1
ATOM 9228 C C . CYS B 1 512 ? 3.285 -29.375 -28.031 1 93.75 512 CYS B C 1
ATOM 9230 O O . CYS B 1 512 ? 3.742 -30.438 -28.438 1 93.75 512 CYS B O 1
ATOM 9232 N N . TYR B 1 513 ? 2.123 -28.906 -28.531 1 96.06 513 TYR B N 1
ATOM 9233 C CA . TYR B 1 513 ? 1.206 -29.766 -29.25 1 96.06 513 TYR B CA 1
ATOM 9234 C C . TYR B 1 513 ? 1.458 -29.688 -30.75 1 96.06 513 TYR B C 1
ATOM 9236 O O . TYR B 1 513 ? 1.225 -30.656 -31.484 1 96.06 513 TYR B O 1
ATOM 9244 N N . VAL B 1 514 ? 2.012 -28.641 -31.266 1 96.06 514 VAL B N 1
ATOM 9245 C CA . VAL B 1 514 ? 2.188 -28.5 -32.719 1 96.06 514 VAL B CA 1
ATOM 9246 C C . VAL B 1 514 ? 3.188 -29.531 -33.219 1 96.06 514 VAL B C 1
ATOM 9248 O O . VAL B 1 514 ? 2.902 -30.266 -34.156 1 96.06 514 VAL B O 1
ATOM 9251 N N . PRO B 1 515 ? 4.359 -29.625 -32.562 1 95.94 515 PRO B N 1
ATOM 9252 C CA . PRO B 1 515 ? 5.27 -30.688 -33.031 1 95.94 515 PRO B CA 1
ATOM 9253 C C . PRO B 1 515 ? 4.672 -32.094 -32.906 1 95.94 515 PRO B C 1
ATOM 9255 O O . PRO B 1 515 ? 4.906 -32.938 -33.75 1 95.94 515 PRO B O 1
ATOM 9258 N N . VAL B 1 516 ? 3.93 -32.344 -31.875 1 96.5 516 VAL B N 1
ATOM 9259 C CA . VAL B 1 516 ? 3.326 -33.656 -31.656 1 96.5 516 VAL B CA 1
ATOM 9260 C C . VAL B 1 516 ? 2.309 -33.938 -32.781 1 96.5 516 VAL B C 1
ATOM 9262 O O . VAL B 1 516 ? 2.285 -35.031 -33.344 1 96.5 516 VAL B O 1
ATOM 9265 N N . VAL B 1 517 ? 1.497 -33 -33.094 1 96.56 517 VAL B N 1
ATOM 9266 C CA . VAL B 1 517 ? 0.475 -33.156 -34.125 1 96.56 517 VAL B CA 1
ATOM 9267 C C . VAL B 1 517 ? 1.137 -33.344 -35.5 1 96.56 517 VAL B C 1
ATOM 9269 O O . VAL B 1 517 ? 0.746 -34.219 -36.281 1 96.56 517 VAL B O 1
ATOM 9272 N N . LEU B 1 518 ? 2.158 -32.625 -35.812 1 96.81 518 LEU B N 1
ATOM 9273 C CA . LEU B 1 518 ? 2.84 -32.688 -37.094 1 96.81 518 LEU B CA 1
ATOM 9274 C C . LEU B 1 518 ? 3.512 -34.031 -37.281 1 96.81 518 LEU B C 1
ATOM 9276 O O . LEU B 1 518 ? 3.371 -34.656 -38.344 1 96.81 518 LEU B O 1
ATOM 9280 N N . VAL B 1 519 ? 4.195 -34.469 -36.25 1 96.88 519 VAL B N 1
ATOM 9281 C CA . VAL B 1 519 ? 4.898 -35.75 -36.344 1 96.88 519 VAL B CA 1
ATOM 9282 C C . VAL B 1 519 ? 3.891 -36.875 -36.406 1 96.88 519 VAL B C 1
ATOM 9284 O O . VAL B 1 519 ? 4.082 -37.844 -37.156 1 96.88 519 VAL B O 1
ATOM 9287 N N . THR B 1 520 ? 2.822 -36.781 -35.688 1 96.88 520 THR B N 1
ATOM 9288 C CA . THR B 1 520 ? 1.824 -37.844 -35.656 1 96.88 520 THR B CA 1
ATOM 9289 C C . THR B 1 520 ? 1.077 -37.906 -37 1 96.88 520 THR B C 1
ATOM 9291 O O . THR B 1 520 ? 0.696 -39 -37.438 1 96.88 520 THR B O 1
ATOM 9294 N N . VAL B 1 521 ? 0.844 -36.781 -37.625 1 96.5 521 VAL B N 1
ATOM 9295 C CA . VAL B 1 521 ? 0.175 -36.781 -38.906 1 96.5 521 VAL B CA 1
ATOM 9296 C C . VAL B 1 521 ? 1.066 -37.469 -39.969 1 96.5 521 VAL B C 1
ATOM 9298 O O . VAL B 1 521 ? 0.582 -38.219 -40.781 1 96.5 521 VAL B O 1
ATOM 9301 N N . VAL B 1 522 ? 2.365 -37.219 -39.906 1 96.81 522 VAL B N 1
ATOM 9302 C CA . VAL B 1 522 ? 3.301 -37.875 -40.812 1 96.81 522 VAL B CA 1
ATOM 9303 C C . VAL B 1 522 ? 3.266 -39.375 -40.594 1 96.81 522 VAL B C 1
ATOM 9305 O O . VAL B 1 522 ? 3.232 -40.156 -41.531 1 96.81 522 VAL B O 1
ATOM 9308 N N . ILE B 1 523 ? 3.25 -39.75 -39.312 1 97.06 523 ILE B N 1
ATOM 9309 C CA . ILE B 1 523 ? 3.178 -41.188 -38.969 1 97.06 523 ILE B CA 1
ATOM 9310 C C . ILE B 1 523 ? 1.858 -41.75 -39.469 1 97.06 523 ILE B C 1
ATOM 9312 O O . ILE B 1 523 ? 1.829 -42.875 -40 1 97.06 523 ILE B O 1
ATOM 9316 N N . LEU B 1 524 ? 0.813 -41.062 -39.312 1 96.31 524 LEU B N 1
ATOM 9317 C CA . LEU B 1 524 ? -0.5 -41.5 -39.781 1 96.31 524 LEU B CA 1
ATOM 9318 C C . LEU B 1 524 ? -0.52 -41.688 -41.281 1 96.31 524 LEU B C 1
ATOM 9320 O O . LEU B 1 524 ? -1.064 -42.688 -41.781 1 96.31 524 LEU B O 1
ATOM 9324 N N . ILE B 1 525 ? 0.077 -40.781 -42.031 1 95 525 ILE B N 1
ATOM 9325 C CA . ILE B 1 525 ? 0.139 -40.906 -43.469 1 95 525 ILE B CA 1
ATOM 9326 C C . ILE B 1 525 ? 0.926 -42.125 -43.875 1 95 525 ILE B C 1
ATOM 9328 O O . ILE B 1 525 ? 0.522 -42.875 -44.781 1 95 525 ILE B O 1
ATOM 9332 N N . PHE B 1 526 ? 2.016 -42.375 -43.188 1 92.75 526 PHE B N 1
ATOM 9333 C CA . PHE B 1 526 ? 2.791 -43.594 -43.438 1 92.75 526 PHE B CA 1
ATOM 9334 C C . PHE B 1 526 ? 1.938 -44.844 -43.219 1 92.75 526 PHE B C 1
ATOM 9336 O O . PHE B 1 526 ? 2.053 -45.812 -43.969 1 92.75 526 PHE B O 1
ATOM 9343 N N . GLY B 1 527 ? 1.157 -44.781 -42.188 1 93.75 527 GLY B N 1
ATOM 9344 C CA . GLY B 1 527 ? 0.27 -45.906 -41.938 1 93.75 527 GLY B CA 1
ATOM 9345 C C . GLY B 1 527 ? -0.784 -46.094 -43 1 93.75 527 GLY B C 1
ATOM 9346 O O . GLY B 1 527 ? -1.021 -47.219 -43.438 1 93.75 527 GLY B O 1
ATOM 9347 N N . LEU B 1 528 ? -1.36 -45.031 -43.469 1 94.38 528 LEU B N 1
ATOM 9348 C CA . LEU B 1 528 ? -2.396 -45.125 -44.5 1 94.38 528 LEU B CA 1
ATOM 9349 C C . LEU B 1 528 ? -1.814 -45.594 -45.812 1 94.38 528 LEU B C 1
ATOM 9351 O O . LEU B 1 528 ? -2.439 -46.375 -46.531 1 94.38 528 LEU B O 1
ATOM 9355 N N . VAL B 1 529 ? -0.636 -45.156 -46.156 1 93.69 529 VAL B N 1
ATOM 9356 C CA . VAL B 1 529 ? 0.033 -45.594 -47.375 1 93.69 529 VAL B CA 1
ATOM 9357 C C . VAL B 1 529 ? 0.381 -47.062 -47.312 1 93.69 529 VAL B C 1
ATOM 9359 O O . VAL B 1 529 ? 0.232 -47.812 -48.281 1 93.69 529 VAL B O 1
ATOM 9362 N N . THR B 1 530 ? 0.828 -47.469 -46.156 1 93.19 530 THR B N 1
ATOM 9363 C CA . THR B 1 530 ? 1.15 -48.875 -45.969 1 93.19 530 THR B CA 1
ATOM 9364 C C . THR B 1 530 ? -0.091 -49.75 -46.156 1 93.19 530 THR B C 1
ATOM 9366 O O . THR B 1 530 ? -0.032 -50.781 -46.812 1 93.19 530 THR B O 1
ATOM 9369 N N . ILE B 1 531 ? -1.175 -49.344 -45.594 1 92.56 531 ILE B N 1
ATOM 9370 C CA . ILE B 1 531 ? -2.418 -50.094 -45.719 1 92.56 531 ILE B CA 1
ATOM 9371 C C . ILE B 1 531 ? -2.863 -50.125 -47.188 1 92.56 531 ILE B C 1
ATOM 9373 O O . ILE B 1 531 ? -3.35 -51.125 -47.688 1 92.56 531 ILE B O 1
ATOM 9377 N N . TRP B 1 532 ? -2.658 -49.031 -47.906 1 91 532 TRP B N 1
ATOM 9378 C CA . TRP B 1 532 ? -3.027 -48.938 -49.312 1 91 532 TRP B CA 1
ATOM 9379 C C . TRP B 1 532 ? -2.15 -49.844 -50.156 1 91 532 TRP B C 1
ATOM 9381 O O . TRP B 1 532 ? -2.645 -50.531 -51.062 1 91 532 TRP B O 1
ATOM 9391 N N . GLN B 1 533 ? -0.906 -49.938 -49.938 1 89.19 533 GLN B N 1
ATOM 9392 C CA . GLN B 1 533 ? 0.025 -50.781 -50.688 1 89.19 533 GLN B CA 1
ATOM 9393 C C . GLN B 1 533 ? -0.182 -52.25 -50.406 1 89.19 533 GLN B C 1
ATOM 9395 O O . GLN B 1 533 ? -0.086 -53.094 -51.281 1 89.19 533 GLN B O 1
ATOM 9400 N N . ASP B 1 534 ? -0.396 -52.562 -49.156 1 89 534 ASP B N 1
ATOM 9401 C CA . ASP B 1 534 ? -0.57 -53.969 -48.781 1 89 534 ASP B CA 1
ATOM 9402 C C . ASP B 1 534 ? -1.975 -54.438 -49.125 1 89 534 ASP B C 1
ATOM 9404 O O . ASP B 1 534 ? -2.184 -55.656 -49.344 1 89 534 ASP B O 1
ATOM 9408 N N . GLY B 1 535 ? -3 -53.688 -49.156 1 85.69 535 GLY B N 1
ATOM 9409 C CA . GLY B 1 535 ? -4.367 -54 -49.531 1 85.69 535 GLY B CA 1
ATOM 9410 C C . GLY B 1 535 ? -5.152 -54.594 -48.375 1 85.69 535 GLY B C 1
ATOM 9411 O O . GLY B 1 535 ? -6.316 -54.969 -48.531 1 85.69 535 GLY B O 1
ATOM 9412 N N . THR B 1 536 ? -4.508 -54.781 -47.188 1 87.81 536 THR B N 1
ATOM 9413 C CA . THR B 1 536 ? -5.168 -55.344 -46 1 87.81 536 THR B CA 1
ATOM 9414 C C . THR B 1 536 ? -4.562 -54.75 -44.719 1 87.81 536 THR B C 1
ATOM 9416 O O . THR B 1 536 ? -3.635 -53.938 -44.781 1 87.81 536 THR B O 1
ATOM 9419 N N . THR B 1 537 ? -5.191 -55.031 -43.625 1 90.69 537 THR B N 1
ATOM 9420 C CA . THR B 1 537 ? -4.695 -54.594 -42.312 1 90.69 537 THR B CA 1
ATOM 9421 C C . THR B 1 537 ? -4.266 -55.781 -41.469 1 90.69 537 THR B C 1
ATOM 9423 O O . THR B 1 537 ? -4.746 -56.875 -41.656 1 90.69 537 THR B O 1
ATOM 9426 N N . PHE B 1 538 ? -3.277 -55.531 -40.688 1 90 538 PHE B N 1
ATOM 9427 C CA . PHE B 1 538 ? -2.727 -56.594 -39.844 1 90 538 PHE B CA 1
ATOM 9428 C C . PHE B 1 538 ? -2.771 -56.25 -38.375 1 90 538 PHE B C 1
ATOM 9430 O O . PHE B 1 538 ? -2.668 -55.062 -38.031 1 90 538 PHE B O 1
ATOM 9437 N N . SER B 1 539 ? -2.98 -57.188 -37.531 1 88.06 539 SER B N 1
ATOM 9438 C CA . SER B 1 539 ? -2.822 -57.062 -36.094 1 88.06 539 SER B CA 1
ATOM 9439 C C . SER B 1 539 ? -1.637 -57.875 -35.594 1 88.06 539 SER B C 1
ATOM 9441 O O . SER B 1 539 ? -0.982 -58.562 -36.375 1 88.06 539 SER B O 1
ATOM 9443 N N . THR B 1 540 ? -1.048 -57.656 -34.406 1 83.81 540 THR B N 1
ATOM 9444 C CA . THR B 1 540 ? 0.148 -58.344 -33.938 1 83.81 540 THR B CA 1
ATOM 9445 C C . THR B 1 540 ? -0.162 -59.188 -32.688 1 83.81 540 THR B C 1
ATOM 9447 O O . THR B 1 540 ? 0.711 -59.406 -31.859 1 83.81 540 THR B O 1
ATOM 9450 N N . GLY B 1 541 ? -1.196 -59.844 -32.656 1 87.06 541 GLY B N 1
ATOM 9451 C CA . GLY B 1 541 ? -1.531 -60.656 -31.484 1 87.06 541 GLY B CA 1
ATOM 9452 C C . GLY B 1 541 ? -1.057 -62.094 -31.578 1 87.06 541 GLY B C 1
ATOM 9453 O O . GLY B 1 541 ? -0.353 -62.469 -32.531 1 87.06 541 GLY B O 1
ATOM 9454 N N . PHE B 1 542 ? -1.261 -62.844 -30.578 1 90.62 542 PHE B N 1
ATOM 9455 C CA . PHE B 1 542 ? -0.948 -64.25 -30.5 1 90.62 542 PHE B CA 1
ATOM 9456 C C . PHE B 1 542 ? -1.461 -65 -31.75 1 90.62 542 PHE B C 1
ATOM 9458 O O . PHE B 1 542 ? -0.734 -65.812 -32.344 1 90.62 542 PHE B O 1
ATOM 9465 N N . SER B 1 543 ? -2.619 -64.688 -32.188 1 91.62 543 SER B N 1
ATOM 9466 C CA . SER B 1 543 ? -3.266 -65.375 -33.281 1 91.62 543 SER B CA 1
ATOM 9467 C C . SER B 1 543 ? -2.518 -65.188 -34.594 1 91.62 543 SER B C 1
ATOM 9469 O O . SER B 1 543 ? -2.35 -66.062 -35.406 1 91.62 543 SER B O 1
ATOM 9471 N N . ARG B 1 544 ? -2.041 -64.062 -34.75 1 91.44 544 ARG B N 1
ATOM 9472 C CA . ARG B 1 544 ? -1.357 -63.719 -36 1 91.44 544 ARG B CA 1
ATOM 9473 C C . ARG B 1 544 ? 0.006 -64.375 -36.062 1 91.44 544 ARG B C 1
ATOM 9475 O O . ARG B 1 544 ? 0.453 -64.812 -37.156 1 91.44 544 ARG B O 1
ATOM 9482 N N . ILE B 1 545 ? 0.659 -64.438 -34.969 1 91.25 545 ILE B N 1
ATOM 9483 C CA . ILE B 1 545 ? 1.955 -65.062 -34.938 1 91.25 545 ILE B CA 1
ATOM 9484 C C . ILE B 1 545 ? 1.765 -66.562 -35.125 1 91.25 545 ILE B C 1
ATOM 9486 O O . ILE B 1 545 ? 2.555 -67.25 -35.781 1 91.25 545 ILE B O 1
ATOM 9490 N N . LEU B 1 546 ? 0.729 -67.062 -34.594 1 91.44 546 LEU B N 1
ATOM 9491 C CA . LEU B 1 546 ? 0.414 -68.5 -34.688 1 91.44 546 LEU B CA 1
ATOM 9492 C C . LEU B 1 546 ? 0.218 -68.938 -36.125 1 91.44 546 LEU B C 1
ATOM 9494 O O . LEU B 1 546 ? 0.804 -69.938 -36.562 1 91.44 546 LEU B O 1
ATOM 9498 N N . VAL B 1 547 ? -0.479 -68.188 -36.875 1 90.69 547 VAL B N 1
ATOM 9499 C CA . VAL B 1 547 ? -0.855 -68.625 -38.219 1 90.69 547 VAL B CA 1
ATOM 9500 C C . VAL B 1 547 ? 0.277 -68.312 -39.219 1 90.69 547 VAL B C 1
ATOM 9502 O O . VAL B 1 547 ? 0.405 -69 -40.25 1 90.69 547 VAL B O 1
ATOM 9505 N N . THR B 1 548 ? 1.114 -67.375 -38.906 1 91.5 548 THR B N 1
ATOM 9506 C CA . THR B 1 548 ? 2.145 -67 -39.844 1 91.5 548 THR B CA 1
ATOM 9507 C C . THR B 1 548 ? 3.443 -67.75 -39.594 1 91.5 548 THR B C 1
ATOM 9509 O O . THR B 1 548 ? 4.453 -67.5 -40.25 1 91.5 548 THR B O 1
ATOM 9512 N N . THR B 1 549 ? 3.451 -68.688 -38.688 1 91.12 549 THR B N 1
ATOM 9513 C CA . THR B 1 549 ? 4.68 -69.438 -38.406 1 91.12 549 THR B CA 1
ATOM 9514 C C . THR B 1 549 ? 4.484 -70.875 -38.688 1 91.12 549 THR B C 1
ATOM 9516 O O . THR B 1 549 ? 5.281 -71.75 -38.25 1 91.12 549 THR B O 1
ATOM 9519 N N . ARG B 1 550 ? 3.486 -71.188 -39.5 1 88.81 550 ARG B N 1
ATOM 9520 C CA . ARG B 1 550 ? 3.234 -72.625 -39.812 1 88.81 550 ARG B CA 1
ATOM 9521 C C . ARG B 1 550 ? 4.145 -73.125 -40.938 1 88.81 550 ARG B C 1
ATOM 9523 O O . ARG B 1 550 ? 3.76 -73.062 -42.125 1 88.81 550 ARG B O 1
ATOM 9530 N N . ASN B 1 551 ? 5.301 -73.438 -40.625 1 86.75 551 ASN B N 1
ATOM 9531 C CA . ASN B 1 551 ? 6.332 -73.938 -41.562 1 86.75 551 ASN B CA 1
ATOM 9532 C C . ASN B 1 551 ? 7.125 -75.125 -40.969 1 86.75 551 ASN B C 1
ATOM 9534 O O . ASN B 1 551 ? 7.551 -75.062 -39.812 1 86.75 551 ASN B O 1
ATOM 9538 N N . THR B 1 552 ? 7.309 -76.188 -41.75 1 85.25 552 THR B N 1
ATOM 9539 C CA . THR B 1 552 ? 7.992 -77.375 -41.281 1 85.25 552 THR B CA 1
ATOM 9540 C C . THR B 1 552 ? 9.453 -77.062 -40.938 1 85.25 552 THR B C 1
ATOM 9542 O O . THR B 1 552 ? 10.031 -77.688 -40.062 1 85.25 552 THR B O 1
ATOM 9545 N N . THR B 1 553 ? 9.969 -76.188 -41.688 1 86.38 553 THR B N 1
ATOM 9546 C CA . THR B 1 553 ? 11.344 -75.812 -41.438 1 86.38 553 THR B CA 1
ATOM 9547 C C . THR B 1 553 ? 11.477 -75.25 -40.031 1 86.38 553 THR B C 1
ATOM 9549 O O . THR B 1 553 ? 12.469 -75.438 -39.344 1 86.38 553 THR B O 1
ATOM 9552 N N . LEU B 1 554 ? 10.523 -74.5 -39.625 1 88.81 554 LEU B N 1
ATOM 9553 C CA . LEU B 1 554 ? 10.539 -73.938 -38.312 1 88.81 554 LEU B CA 1
ATOM 9554 C C . LEU B 1 554 ? 10.32 -75 -37.219 1 88.81 554 LEU B C 1
ATOM 9556 O O . LEU B 1 554 ? 10.781 -74.812 -36.094 1 88.81 554 LEU B O 1
ATOM 9560 N N . ASP B 1 555 ? 9.648 -76 -37.594 1 85.75 555 ASP B N 1
ATOM 9561 C CA . ASP B 1 555 ? 9.484 -77.125 -36.656 1 85.75 555 ASP B CA 1
ATOM 9562 C C . ASP B 1 555 ? 10.828 -77.812 -36.344 1 85.75 555 ASP B C 1
ATOM 9564 O O . ASP B 1 555 ? 11.094 -78.125 -35.219 1 85.75 555 ASP B O 1
ATOM 9568 N N . HIS B 1 556 ? 11.555 -77.812 -37.406 1 84.31 556 HIS B N 1
ATOM 9569 C CA . HIS B 1 556 ? 12.844 -78.5 -37.25 1 84.31 556 HIS B CA 1
ATOM 9570 C C . HIS B 1 556 ? 13.812 -77.625 -36.469 1 84.31 556 HIS B C 1
ATOM 9572 O O . HIS B 1 556 ? 14.547 -78.125 -35.594 1 84.31 556 HIS B O 1
ATOM 9578 N N . ILE B 1 557 ? 13.758 -76.375 -36.688 1 83.62 557 ILE B N 1
ATOM 9579 C CA . ILE B 1 557 ? 14.719 -75.5 -36.031 1 83.62 557 ILE B CA 1
ATOM 9580 C C . ILE B 1 557 ? 14.32 -75.25 -34.594 1 83.62 557 ILE B C 1
ATOM 9582 O O . ILE B 1 557 ? 15.156 -74.875 -33.75 1 83.62 557 ILE B O 1
ATOM 9586 N N . SER B 1 558 ? 13.125 -75.438 -34.25 1 85.69 558 SER B N 1
ATOM 9587 C CA . SER B 1 558 ? 12.625 -75.188 -32.906 1 85.69 558 SER B CA 1
ATOM 9588 C C . SER B 1 558 ? 12.727 -76.375 -32.031 1 85.69 558 SER B C 1
ATOM 9590 O O . SER B 1 558 ? 12.297 -76.375 -30.875 1 85.69 558 SER B O 1
ATOM 9592 N N . ARG B 1 559 ? 13.266 -77.375 -32.562 1 80.69 559 ARG B N 1
ATOM 9593 C CA . ARG B 1 559 ? 13.375 -78.625 -31.797 1 80.69 559 ARG B CA 1
ATOM 9594 C C . ARG B 1 559 ? 14.219 -78.438 -30.547 1 80.69 559 ARG B C 1
ATOM 9596 O O . ARG B 1 559 ? 15.289 -77.812 -30.609 1 80.69 559 ARG B O 1
ATOM 9603 N N . GLY B 1 560 ? 13.68 -78.75 -29.422 1 78.69 560 GLY B N 1
ATOM 9604 C CA . GLY B 1 560 ? 14.383 -78.562 -28.156 1 78.69 560 GLY B CA 1
ATOM 9605 C C . GLY B 1 560 ? 13.945 -77.375 -27.375 1 78.69 560 GLY B C 1
ATOM 9606 O O . GLY B 1 560 ? 14.297 -77.188 -26.203 1 78.69 560 GLY B O 1
ATOM 9607 N N . ALA B 1 561 ? 13.203 -76.438 -27.969 1 83.31 561 ALA B N 1
ATOM 9608 C CA . ALA B 1 561 ? 12.805 -75.188 -27.281 1 83.31 561 ALA B CA 1
ATOM 9609 C C . ALA B 1 561 ? 11.289 -75.125 -27.141 1 83.31 561 ALA B C 1
ATOM 9611 O O . ALA B 1 561 ? 10.711 -74 -27.141 1 83.31 561 ALA B O 1
ATOM 9612 N N . CYS B 1 562 ? 10.617 -76.125 -27 1 83.56 562 CYS B N 1
ATOM 9613 C CA . CYS B 1 562 ? 9.156 -76.188 -27.062 1 83.56 562 CYS B CA 1
ATOM 9614 C C . CYS B 1 562 ? 8.539 -75.562 -25.828 1 83.56 562 CYS B C 1
ATOM 9616 O O . CYS B 1 562 ? 7.391 -75.062 -25.875 1 83.56 562 CYS B O 1
ATOM 9618 N N . LEU B 1 563 ? 9.266 -75.5 -24.719 1 83.81 563 LEU B N 1
ATOM 9619 C CA . LEU B 1 563 ? 8.727 -74.875 -23.5 1 83.81 563 LEU B CA 1
ATOM 9620 C C . LEU B 1 563 ? 8.742 -73.375 -23.578 1 83.81 563 LEU B C 1
ATOM 9622 O O . LEU B 1 563 ? 7.969 -72.688 -22.891 1 83.81 563 LEU B O 1
ATOM 9626 N N . GLY B 1 564 ? 9.648 -72.75 -24.344 1 83.88 564 GLY B N 1
ATOM 9627 C CA . GLY B 1 564 ? 9.742 -71.312 -24.531 1 83.88 564 GLY B CA 1
ATOM 9628 C C . GLY B 1 564 ? 10.258 -70.562 -23.312 1 83.88 564 GLY B C 1
ATOM 9629 O O . GLY B 1 564 ? 9.938 -69.375 -23.094 1 83.88 564 GLY B O 1
ATOM 9630 N N . ASN B 1 565 ? 10.883 -71.188 -22.375 1 85.5 565 ASN B N 1
ATOM 9631 C CA . ASN B 1 565 ? 11.391 -70.562 -21.156 1 85.5 565 ASN B CA 1
ATOM 9632 C C . ASN B 1 565 ? 12.742 -69.938 -21.375 1 85.5 565 ASN B C 1
ATOM 9634 O O . ASN B 1 565 ? 13.352 -70.062 -22.438 1 85.5 565 ASN B O 1
ATOM 9638 N N . ASP B 1 566 ? 13.164 -69.062 -20.453 1 82.38 566 ASP B N 1
ATOM 9639 C CA . ASP B 1 566 ? 14.492 -68.5 -20.469 1 82.38 566 ASP B CA 1
ATOM 9640 C C . ASP B 1 566 ? 15.508 -69.312 -19.719 1 82.38 566 ASP B C 1
ATOM 9642 O O . ASP B 1 566 ? 15.188 -69.875 -18.672 1 82.38 566 ASP B O 1
ATOM 9646 N N . PRO B 1 567 ? 16.75 -69.438 -20.203 1 81.12 567 PRO B N 1
ATOM 9647 C CA . PRO B 1 567 ? 17.312 -68.75 -21.359 1 81.12 567 PRO B CA 1
ATOM 9648 C C . PRO B 1 567 ? 16.922 -69.375 -22.688 1 81.12 567 PRO B C 1
ATOM 9650 O O . PRO B 1 567 ? 16.859 -70.625 -22.781 1 81.12 567 PRO B O 1
ATOM 9653 N N . PHE B 1 568 ? 16.609 -68.688 -23.609 1 84.81 568 PHE B N 1
ATOM 9654 C CA . PHE B 1 568 ? 16.203 -69.125 -24.938 1 84.81 568 PHE B CA 1
ATOM 9655 C C . PHE B 1 568 ? 17.422 -69.438 -25.797 1 84.81 568 PHE B C 1
ATOM 9657 O O . PHE B 1 568 ? 18.453 -68.75 -25.703 1 84.81 568 PHE B O 1
ATOM 9664 N N . PRO B 1 569 ? 17.375 -70.5 -26.547 1 87.12 569 PRO B N 1
ATOM 9665 C CA . PRO B 1 569 ? 18.531 -70.938 -27.359 1 87.12 569 PRO B CA 1
ATOM 9666 C C . PRO B 1 569 ? 19.016 -69.812 -28.281 1 87.12 569 PRO B C 1
ATOM 9668 O O . PRO B 1 569 ? 18.25 -69.312 -29.078 1 87.12 569 PRO B O 1
ATOM 9671 N N . MET B 1 570 ? 20.297 -69.625 -28.266 1 87.44 570 MET B N 1
ATOM 9672 C CA . MET B 1 570 ? 20.906 -68.5 -29 1 87.44 570 MET B CA 1
ATOM 9673 C C . MET B 1 570 ? 20.938 -68.812 -30.5 1 87.44 570 MET B C 1
ATOM 9675 O O . MET B 1 570 ? 20.844 -67.875 -31.312 1 87.44 570 MET B O 1
ATOM 9679 N N . GLU B 1 571 ? 21.094 -70.062 -30.797 1 86.31 571 GLU B N 1
ATOM 9680 C CA . GLU B 1 571 ? 21.125 -70.375 -32.219 1 86.31 571 GLU B CA 1
ATOM 9681 C C . GLU B 1 571 ? 19.812 -70.062 -32.906 1 86.31 571 GLU B C 1
ATOM 9683 O O . GLU B 1 571 ? 19.812 -69.562 -34.031 1 86.31 571 GLU B O 1
ATOM 9688 N N . LEU B 1 572 ? 18.797 -70.25 -32.156 1 88.12 572 LEU B N 1
ATOM 9689 C CA . LEU B 1 572 ? 17.5 -69.875 -32.719 1 88.12 572 LEU B CA 1
ATOM 9690 C C . LEU B 1 572 ? 17.328 -68.375 -32.781 1 88.12 572 LEU B C 1
ATOM 9692 O O . LEU B 1 572 ? 16.75 -67.875 -33.719 1 88.12 572 LEU B O 1
ATOM 9696 N N . MET B 1 573 ? 17.859 -67.688 -31.844 1 91.12 573 MET B N 1
ATOM 9697 C CA . MET B 1 573 ? 17.734 -66.25 -31.781 1 91.12 573 MET B CA 1
ATOM 9698 C C . MET B 1 573 ? 18.516 -65.562 -32.906 1 91.12 573 MET B C 1
ATOM 9700 O O . MET B 1 573 ? 18.141 -64.5 -33.344 1 91.12 573 MET B O 1
ATOM 9704 N N . HIS B 1 574 ? 19.531 -66.25 -33.406 1 91.69 574 HIS B N 1
ATOM 9705 C CA . HIS B 1 574 ? 20.375 -65.688 -34.469 1 91.69 574 HIS B CA 1
ATOM 9706 C C . HIS B 1 574 ? 19.906 -66.062 -35.844 1 91.69 574 HIS B C 1
ATOM 9708 O O . HIS B 1 574 ? 20.422 -65.562 -36.844 1 91.69 574 HIS B O 1
ATOM 9714 N N . THR B 1 575 ? 18.844 -66.875 -35.875 1 92.5 575 THR B N 1
ATOM 9715 C CA . THR B 1 575 ? 18.297 -67.312 -37.156 1 92.5 575 THR B CA 1
ATOM 9716 C C . THR B 1 575 ? 17.5 -66.188 -37.812 1 92.5 575 THR B C 1
ATOM 9718 O O . THR B 1 575 ? 16.734 -65.5 -37.156 1 92.5 575 THR B O 1
ATOM 9721 N N . LYS B 1 576 ? 17.781 -66.062 -39.125 1 94.56 576 LYS B N 1
ATOM 9722 C CA . LYS B 1 576 ? 17.078 -65 -39.844 1 94.56 576 LYS B CA 1
ATOM 9723 C C . LYS B 1 576 ? 15.812 -65.5 -40.5 1 94.56 576 LYS B C 1
ATOM 9725 O O . LYS B 1 576 ? 15.852 -66.562 -41.156 1 94.56 576 LYS B O 1
ATOM 9730 N N . LEU B 1 577 ? 14.781 -64.812 -40.219 1 94.31 577 LEU B N 1
ATOM 9731 C CA . LEU B 1 577 ? 13.5 -65.188 -40.781 1 94.31 577 LEU B CA 1
ATOM 9732 C C . LEU B 1 577 ? 12.891 -64.062 -41.594 1 94.31 577 LEU B C 1
ATOM 9734 O O . LEU B 1 577 ? 13.164 -62.906 -41.375 1 94.31 577 LEU B O 1
ATOM 9738 N N . GLN B 1 578 ? 12.18 -64.438 -42.562 1 95 578 GLN B N 1
ATOM 9739 C CA . GLN B 1 578 ? 11.438 -63.531 -43.406 1 95 578 GLN B CA 1
ATOM 9740 C C . GLN B 1 578 ? 10.016 -64.062 -43.625 1 95 578 GLN B C 1
ATOM 9742 O O . GLN B 1 578 ? 9.766 -65.25 -43.656 1 95 578 GLN B O 1
ATOM 9747 N N . PHE B 1 579 ? 9.125 -63.125 -43.75 1 91.56 579 PHE B N 1
ATOM 9748 C CA . PHE B 1 579 ? 7.723 -63.469 -44 1 91.56 579 PHE B CA 1
ATOM 9749 C C . PHE B 1 579 ? 7.391 -63.406 -45.469 1 91.56 579 PHE B C 1
ATOM 9751 O O . PHE B 1 579 ? 7.707 -62.438 -46.156 1 91.56 579 PHE B O 1
ATOM 9758 N N . GLY B 1 580 ? 6.785 -64.5 -45.969 1 91.06 580 GLY B N 1
ATOM 9759 C CA . GLY B 1 580 ? 6.43 -64.625 -47.375 1 91.06 580 GLY B CA 1
ATOM 9760 C C . GLY B 1 580 ? 5.805 -65.938 -47.781 1 91.06 580 GLY B C 1
ATOM 9761 O O . GLY B 1 580 ? 5.238 -66.625 -46.938 1 91.06 580 GLY B O 1
ATOM 9762 N N . VAL B 1 581 ? 5.812 -66.25 -49.094 1 89.31 581 VAL B N 1
ATOM 9763 C CA . VAL B 1 581 ? 5.219 -67.438 -49.625 1 89.31 581 VAL B CA 1
ATOM 9764 C C . VAL B 1 581 ? 6.254 -68.562 -49.625 1 89.31 581 VAL B C 1
ATOM 9766 O O . VAL B 1 581 ? 7.375 -68.375 -50.094 1 89.31 581 VAL B O 1
ATOM 9769 N N . LEU B 1 582 ? 5.918 -69.75 -49 1 87.31 582 LEU B N 1
ATOM 9770 C CA . LEU B 1 582 ? 6.828 -70.938 -48.938 1 87.31 582 LEU B CA 1
ATOM 9771 C C . LEU B 1 582 ? 6.977 -71.562 -50.312 1 87.31 582 LEU B C 1
ATOM 9773 O O . LEU B 1 582 ? 5.98 -71.812 -51 1 87.31 582 LEU B O 1
ATOM 9777 N N . ALA B 1 583 ? 8.242 -71.875 -50.906 1 73.56 583 ALA B N 1
ATOM 9778 C CA . ALA B 1 583 ? 8.531 -72.5 -52.188 1 73.56 583 ALA B CA 1
ATOM 9779 C C . ALA B 1 583 ? 8.359 -74 -52.094 1 73.56 583 ALA B C 1
ATOM 9781 O O . ALA B 1 583 ? 8.922 -74.625 -51.219 1 73.56 583 ALA B O 1
ATOM 9782 N N . ASP B 1 584 ? 7.344 -74.75 -52.375 1 55.91 584 ASP B N 1
ATOM 9783 C CA . ASP B 1 584 ? 7.293 -76.25 -52.406 1 55.91 584 ASP B CA 1
ATOM 9784 C C . ASP B 1 584 ? 8.422 -76.812 -53.25 1 55.91 584 ASP B C 1
ATOM 9786 O O . ASP B 1 584 ? 8.867 -76.188 -54.219 1 55.91 584 ASP B O 1
ATOM 9790 N N . GLY B 1 585 ? 9.344 -77.625 -52.875 1 44.47 585 GLY B N 1
ATOM 9791 C CA . GLY B 1 585 ? 10.352 -78.375 -53.625 1 44.47 585 GLY B CA 1
ATOM 9792 C C . GLY B 1 585 ? 9.922 -78.688 -55.062 1 44.47 585 GLY B C 1
ATOM 9793 O O . GLY B 1 585 ? 10.547 -79.5 -55.75 1 44.47 585 GLY B O 1
ATOM 9794 N N . SER B 1 586 ? 8.68 -78.75 -55.469 1 40.47 586 SER B N 1
ATOM 9795 C CA . SER B 1 586 ? 8.586 -79.125 -56.875 1 40.47 586 SER B CA 1
ATOM 9796 C C . SER B 1 586 ? 9.281 -78.125 -57.781 1 40.47 586 SER B C 1
ATOM 9798 O O . SER B 1 586 ? 9.406 -76.938 -57.438 1 40.47 586 SER B O 1
ATOM 9800 N N . ASP B 1 587 ? 10.016 -78.562 -58.906 1 36.84 587 ASP B N 1
ATOM 9801 C CA . ASP B 1 587 ? 10.844 -77.938 -59.938 1 36.84 587 ASP B CA 1
ATOM 9802 C C . ASP B 1 587 ? 10.234 -76.625 -60.375 1 36.84 587 ASP B C 1
ATOM 9804 O O . ASP B 1 587 ? 9.047 -76.562 -60.688 1 36.84 587 ASP B O 1
ATOM 9808 N N . PRO B 1 588 ? 10.82 -75.562 -60.156 1 40.16 588 PRO B N 1
ATOM 9809 C CA . PRO B 1 588 ? 10.422 -74.25 -60.688 1 40.16 588 PRO B CA 1
ATOM 9810 C C . PRO B 1 588 ? 9.875 -74.312 -62.125 1 40.16 588 PRO B C 1
ATOM 9812 O O . PRO B 1 588 ? 9.344 -73.375 -62.625 1 40.16 588 PRO B O 1
ATOM 9815 N N . GLU B 1 589 ? 10.469 -75.312 -62.938 1 35.97 589 GLU B N 1
ATOM 9816 C CA . GLU B 1 589 ? 10.211 -75.312 -64.375 1 35.97 589 GLU B CA 1
ATOM 9817 C C . GLU B 1 589 ? 8.719 -75.438 -64.688 1 35.97 589 GLU B C 1
ATOM 9819 O O . GLU B 1 589 ? 8.242 -75 -65.75 1 35.97 589 GLU B O 1
ATOM 9824 N N . HIS B 1 590 ? 8.047 -76.312 -64 1 34.62 590 HIS B N 1
ATOM 9825 C CA . HIS B 1 590 ? 6.695 -76.562 -64.5 1 34.62 590 HIS B CA 1
ATOM 9826 C C . HIS B 1 590 ? 5.73 -75.5 -64 1 34.62 590 HIS B C 1
ATOM 9828 O O . HIS B 1 590 ? 4.527 -75.562 -64.312 1 34.62 590 HIS B O 1
ATOM 9834 N N . THR B 1 591 ? 6.164 -74.625 -63.125 1 33.66 591 THR B N 1
ATOM 9835 C CA . THR B 1 591 ? 5.125 -73.688 -62.688 1 33.66 591 THR B CA 1
ATOM 9836 C C . THR B 1 591 ? 4.91 -72.625 -63.75 1 33.66 591 THR B C 1
ATOM 9838 O O . THR B 1 591 ? 4.055 -71.75 -63.562 1 33.66 591 THR B O 1
ATOM 9841 N N . ARG B 1 592 ? 5.961 -72.375 -64.5 1 40.72 592 ARG B N 1
ATOM 9842 C CA . ARG B 1 592 ? 5.637 -71.312 -65.5 1 40.72 592 ARG B CA 1
ATOM 9843 C C . ARG B 1 592 ? 4.523 -71.75 -66.438 1 40.72 592 ARG B C 1
ATOM 9845 O O . ARG B 1 592 ? 3.768 -70.938 -66.938 1 40.72 592 ARG B O 1
ATOM 9852 N N . ASP B 1 593 ? 4.742 -73 -67.062 1 33.53 593 ASP B N 1
ATOM 9853 C CA . ASP B 1 593 ? 3.99 -73.25 -68.312 1 33.53 593 ASP B CA 1
ATOM 9854 C C . ASP B 1 593 ? 2.533 -73.625 -68 1 33.53 593 ASP B C 1
ATOM 9856 O O . ASP B 1 593 ? 1.686 -73.625 -68.875 1 33.53 593 ASP B O 1
ATOM 9860 N N . HIS B 1 594 ? 2.309 -74.688 -67 1 33.62 594 HIS B N 1
ATOM 9861 C CA . HIS B 1 594 ? 0.918 -75.125 -67.062 1 33.62 594 HIS B CA 1
ATOM 9862 C C . HIS B 1 594 ? -0.009 -74.062 -66.5 1 33.62 594 HIS B C 1
ATOM 9864 O O . HIS B 1 594 ? -1.076 -74.375 -65.938 1 33.62 594 HIS B O 1
ATOM 9870 N N . TYR B 1 595 ? 0.283 -72.875 -66.5 1 34.16 595 TYR B N 1
ATOM 9871 C CA . TYR B 1 595 ? -0.751 -71.875 -66.188 1 34.16 595 TY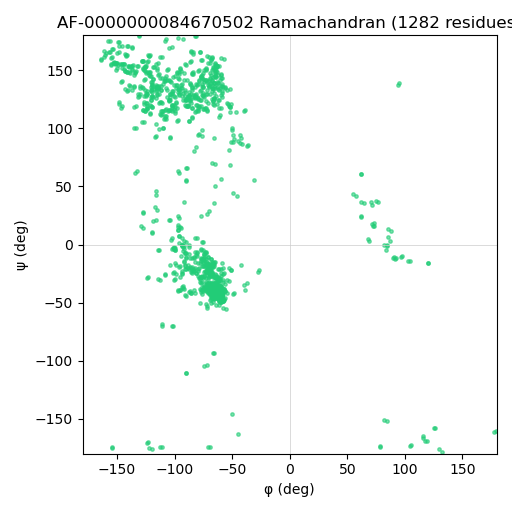R B CA 1
ATOM 9872 C C . TYR B 1 595 ? -2.006 -72.125 -67.062 1 34.16 595 TYR B C 1
ATOM 9874 O O . TYR B 1 595 ? -2.963 -71.312 -67 1 34.16 595 TYR B O 1
ATOM 9882 N N . GLN B 1 596 ? -1.819 -72.812 -68.188 1 31.53 596 GLN B N 1
ATOM 9883 C CA . GLN B 1 596 ? -3.041 -72.75 -69 1 31.53 596 GLN B CA 1
ATOM 9884 C C . GLN B 1 596 ? -4.191 -73.5 -68.312 1 31.53 596 GLN B C 1
ATOM 9886 O O . GLN B 1 596 ? -5.312 -73 -68.25 1 31.53 596 GLN B O 1
ATOM 9891 N N . GLY B 1 597 ? -4.418 -74.812 -68.625 1 31.67 597 GLY B N 1
ATOM 9892 C CA . GLY B 1 597 ? -5.766 -75.375 -68.625 1 31.67 597 GLY B CA 1
ATOM 9893 C C . GLY B 1 597 ? -6.336 -75.625 -67.25 1 31.67 597 GLY B C 1
ATOM 9894 O O . GLY B 1 597 ? -7.324 -74.938 -66.875 1 31.67 597 GLY B O 1
ATOM 9895 N N . HIS B 1 598 ? -6.406 -76.938 -66.75 1 33.38 598 HIS B N 1
ATOM 9896 C CA . HIS B 1 598 ? -7.406 -77.312 -65.75 1 33.38 598 HIS B CA 1
ATOM 9897 C C . HIS B 1 598 ? -7.062 -76.688 -64.375 1 33.38 598 HIS B C 1
ATOM 9899 O O . HIS B 1 598 ? -5.895 -76.375 -64.125 1 33.38 598 HIS B O 1
ATOM 9905 N N . GLY B 1 599 ? -7.973 -76.062 -63.625 1 34.44 599 GLY B N 1
ATOM 9906 C CA . GLY B 1 599 ? -8.234 -75.25 -62.469 1 34.44 599 GLY B CA 1
ATOM 9907 C C . GLY B 1 599 ? -7.477 -75.625 -61.219 1 34.44 599 GLY B C 1
ATOM 9908 O O . GLY B 1 599 ? -7.824 -75.25 -60.125 1 34.44 599 GLY B O 1
ATOM 9909 N N . PHE B 1 600 ? -6.914 -76.812 -61.094 1 36.97 600 PHE B N 1
ATOM 9910 C CA . PHE B 1 600 ? -6.527 -77.062 -59.688 1 36.97 600 PHE B CA 1
ATOM 9911 C C . PHE B 1 600 ? -5.434 -76.062 -59.281 1 36.97 600 PHE B C 1
ATOM 9913 O O . PHE B 1 600 ? -4.289 -76.188 -59.719 1 36.97 600 PHE B O 1
ATOM 9920 N N . GLN B 1 601 ? -5.66 -74.75 -59.125 1 40.91 601 GLN B N 1
ATOM 9921 C CA . GLN B 1 601 ? -4.801 -73.688 -58.625 1 40.91 601 GLN B CA 1
ATOM 9922 C C . GLN B 1 601 ? -4.059 -74.125 -57.344 1 40.91 601 GLN B C 1
ATOM 9924 O O . GLN B 1 601 ? -4.684 -74.5 -56.375 1 40.91 601 GLN B O 1
ATOM 9929 N N . ASN B 1 602 ? -2.98 -74.688 -57.344 1 47.91 602 ASN B N 1
ATOM 9930 C CA . ASN B 1 602 ? -2.045 -74.938 -56.25 1 47.91 602 ASN B CA 1
ATOM 9931 C C . ASN B 1 602 ? -2.012 -73.75 -55.25 1 47.91 602 ASN B C 1
ATOM 9933 O O . ASN B 1 602 ? -1.608 -72.688 -55.625 1 47.91 602 ASN B O 1
ATOM 9937 N N . VAL B 1 603 ? -2.865 -73.625 -54.25 1 60.06 603 VAL B N 1
ATOM 9938 C CA . VAL B 1 603 ? -3.051 -72.562 -53.281 1 60.06 603 VAL B CA 1
ATOM 9939 C C . VAL B 1 603 ? -1.78 -72.375 -52.438 1 60.06 603 VAL B C 1
ATOM 9941 O O . VAL B 1 603 ? -1.302 -73.312 -51.844 1 60.06 603 VAL B O 1
ATOM 9944 N N . ALA B 1 604 ? -0.981 -71.312 -52.531 1 76.06 604 ALA B N 1
ATOM 9945 C CA . ALA B 1 604 ? 0.303 -70.938 -51.938 1 76.06 604 ALA B CA 1
ATOM 9946 C C . ALA B 1 604 ? 0.178 -70.75 -50.406 1 76.06 604 ALA B C 1
ATOM 9948 O O . ALA B 1 604 ? -0.885 -70.312 -49.938 1 76.06 604 ALA B O 1
ATOM 9949 N N . HIS B 1 605 ? 1.111 -71.188 -49.594 1 85.06 605 HIS B N 1
ATOM 9950 C CA . HIS B 1 605 ? 1.176 -71.125 -48.125 1 85.06 605 HIS B CA 1
ATOM 9951 C C . HIS B 1 605 ? 2.141 -70 -47.688 1 85.06 605 HIS B C 1
ATOM 9953 O O . HIS B 1 605 ? 3.309 -70 -48.094 1 85.06 605 HIS B O 1
ATOM 9959 N N . CYS B 1 606 ? 1.543 -69 -46.969 1 88.38 606 CYS B N 1
ATOM 9960 C CA . CYS B 1 606 ? 2.371 -67.938 -46.469 1 88.38 606 CYS B CA 1
ATOM 9961 C C . CYS B 1 606 ? 2.816 -68.188 -45.031 1 88.38 606 CYS B C 1
ATOM 9963 O O . CYS B 1 606 ? 2.012 -68.625 -44.188 1 88.38 606 CYS B O 1
ATOM 9965 N N . ALA B 1 607 ? 4.082 -68.062 -44.688 1 91.38 607 ALA B N 1
ATOM 9966 C CA . ALA B 1 607 ? 4.621 -68.312 -43.344 1 91.38 607 ALA B CA 1
ATOM 9967 C C . ALA B 1 607 ? 6.012 -67.688 -43.219 1 91.38 607 ALA B C 1
ATOM 9969 O O . ALA B 1 607 ? 6.633 -67.312 -44.219 1 91.38 607 ALA B O 1
ATOM 9970 N N . PHE B 1 608 ? 6.363 -67.5 -42.031 1 92.75 608 PHE B N 1
ATOM 9971 C CA . PHE B 1 608 ? 7.758 -67.125 -41.812 1 92.75 608 PHE B CA 1
ATOM 9972 C C . PHE B 1 608 ? 8.672 -68.312 -42.156 1 92.75 608 PHE B C 1
ATOM 9974 O O . PHE B 1 608 ? 8.328 -69.5 -41.906 1 92.75 608 PHE B O 1
ATOM 9981 N N . GLY B 1 609 ? 9.703 -68.062 -42.75 1 91.38 609 GLY B N 1
ATOM 9982 C CA . GLY B 1 609 ? 10.703 -69.062 -43.094 1 91.38 609 GLY B CA 1
ATOM 9983 C C . GLY B 1 609 ? 12.078 -68.5 -43.344 1 91.38 609 GLY B C 1
ATOM 9984 O O . GLY B 1 609 ? 12.273 -67.25 -43.188 1 91.38 609 GLY B O 1
ATOM 9985 N N . VAL B 1 610 ? 13.023 -69.312 -43.562 1 90.31 610 VAL B N 1
ATOM 9986 C CA . VAL B 1 610 ? 14.359 -68.875 -43.938 1 90.31 610 VAL B CA 1
ATOM 9987 C C . VAL B 1 610 ? 14.312 -68.188 -45.281 1 90.31 610 VAL B C 1
ATOM 9989 O O . VAL B 1 610 ? 13.477 -68.5 -46.125 1 90.31 610 VAL B O 1
ATOM 9992 N N . ALA B 1 611 ? 15.164 -67.25 -45.5 1 86.75 611 ALA B N 1
ATOM 9993 C CA . ALA B 1 611 ? 15.125 -66.312 -46.656 1 86.75 611 ALA B CA 1
ATOM 9994 C C . ALA B 1 611 ? 15.164 -67.125 -47.969 1 86.75 611 ALA B C 1
ATOM 9996 O O . ALA B 1 611 ? 14.539 -66.688 -48.938 1 86.75 611 ALA B O 1
ATOM 9997 N N . SER B 1 612 ? 15.773 -68.188 -47.938 1 85.94 612 SER B N 1
ATOM 9998 C CA . SER B 1 612 ? 15.961 -68.938 -49.156 1 85.94 612 SER B CA 1
ATOM 9999 C C . SER B 1 612 ? 14.68 -69.688 -49.594 1 85.94 612 SER B C 1
ATOM 10001 O O . SER B 1 612 ? 14.492 -70 -50.75 1 85.94 612 SER B O 1
ATOM 10003 N N . GLU B 1 613 ? 13.844 -69.812 -48.656 1 87.94 613 GLU B N 1
ATOM 10004 C CA . GLU B 1 613 ? 12.625 -70.562 -48.938 1 87.94 613 GLU B CA 1
ATOM 10005 C C . GLU B 1 613 ? 11.438 -69.688 -49.156 1 87.94 613 GLU B C 1
ATOM 10007 O O . GLU B 1 613 ? 10.328 -70.125 -49.438 1 87.94 613 GLU B O 1
ATOM 10012 N N . ILE B 1 614 ? 11.633 -68.375 -49.156 1 87.75 614 ILE B N 1
ATOM 10013 C CA . ILE B 1 614 ? 10.5 -67.438 -49.125 1 87.75 614 ILE B CA 1
ATOM 10014 C C . ILE B 1 614 ? 10.438 -66.688 -50.406 1 87.75 614 ILE B C 1
ATOM 10016 O O . ILE B 1 614 ? 11.461 -66.188 -50.906 1 87.75 614 ILE B O 1
ATOM 10020 N N . GLY B 1 615 ? 9.242 -66.688 -51 1 85.06 615 GLY B N 1
ATOM 10021 C CA . GLY B 1 615 ? 8.953 -65.875 -52.156 1 85.06 615 GLY B CA 1
ATOM 10022 C C . GLY B 1 615 ? 8.094 -64.688 -51.781 1 85.06 615 GLY B C 1
ATOM 10023 O O . GLY B 1 615 ? 7.59 -64.562 -50.656 1 85.06 615 GLY B O 1
ATOM 10024 N N . PRO B 1 616 ? 7.898 -63.719 -52.656 1 85.38 616 PRO B N 1
ATOM 10025 C CA . PRO B 1 616 ? 7.16 -62.469 -52.375 1 85.38 616 PRO B CA 1
ATOM 10026 C C . PRO B 1 616 ? 5.645 -62.688 -52.344 1 85.38 616 PRO B C 1
ATOM 10028 O O . PRO B 1 616 ? 5.129 -63.531 -53.094 1 85.38 616 PRO B O 1
ATOM 10031 N N . ILE B 1 617 ? 4.969 -62 -51.469 1 85.81 617 ILE B N 1
ATOM 10032 C CA . ILE B 1 617 ? 3.512 -62 -51.406 1 85.81 617 ILE B CA 1
ATOM 10033 C C . ILE B 1 617 ? 2.932 -61.031 -52.406 1 85.81 617 ILE B C 1
ATOM 10035 O O . ILE B 1 617 ? 3.371 -59.875 -52.5 1 85.81 617 ILE B O 1
ATOM 10039 N N . VAL B 1 618 ? 2.039 -61.531 -53.219 1 82.31 618 VAL B N 1
ATOM 10040 C CA . VAL B 1 618 ? 1.445 -60.719 -54.25 1 82.31 618 VAL B CA 1
ATOM 10041 C C . VAL B 1 618 ? 0.049 -60.25 -53.812 1 82.31 618 VAL B C 1
ATOM 10043 O O . VAL B 1 618 ? -0.732 -61.062 -53.281 1 82.31 618 VAL B O 1
ATOM 10046 N N . ARG B 1 619 ? -0.278 -59.062 -54.031 1 83.12 619 ARG B N 1
ATOM 10047 C CA . ARG B 1 619 ? -1.553 -58.469 -53.688 1 83.12 619 ARG B CA 1
ATOM 10048 C C . ARG B 1 619 ? -2.701 -59.062 -54.469 1 83.12 619 ARG B C 1
ATOM 10050 O O . ARG B 1 619 ? -2.592 -59.25 -55.688 1 83.12 619 ARG B O 1
ATOM 10057 N N . GLY B 1 620 ? -3.744 -59.438 -53.781 1 75.81 620 GLY B N 1
ATOM 10058 C CA . GLY B 1 620 ? -4.941 -59.938 -54.438 1 75.81 620 GLY B CA 1
ATOM 10059 C C . GLY B 1 620 ? -4.941 -61.438 -54.594 1 75.81 620 GLY B C 1
ATOM 10060 O O . GLY B 1 620 ? -5.953 -62.031 -55 1 75.81 620 GLY B O 1
ATOM 10061 N N . ALA B 1 621 ? -3.756 -62.156 -54.344 1 75.25 621 ALA B N 1
ATOM 10062 C CA . ALA B 1 621 ? -3.676 -63.594 -54.469 1 75.25 621 ALA B CA 1
ATOM 10063 C C . ALA B 1 621 ? -4.297 -64.312 -53.281 1 75.25 621 ALA B C 1
ATOM 10065 O O . ALA B 1 621 ? -4.391 -63.719 -52.188 1 75.25 621 ALA B O 1
ATOM 10066 N N . HIS B 1 622 ? -4.957 -65.5 -53.5 1 74.06 622 HIS B N 1
ATOM 10067 C CA . HIS B 1 622 ? -5.559 -66.25 -52.438 1 74.06 622 HIS B CA 1
ATOM 10068 C C . HIS B 1 622 ? -4.543 -67.25 -51.844 1 74.06 622 HIS B C 1
ATOM 10070 O O . HIS B 1 622 ? -3.779 -67.875 -52.562 1 74.06 622 HIS B O 1
ATOM 10076 N N . TYR B 1 623 ? -4.352 -67.188 -50.656 1 72.56 623 TYR B N 1
ATOM 10077 C CA . TYR B 1 623 ? -3.396 -68.062 -49.938 1 72.56 623 TYR B CA 1
ATOM 10078 C C . TYR B 1 623 ? -4.105 -68.938 -48.969 1 72.56 623 TYR B C 1
ATOM 10080 O O . TYR B 1 623 ? -4.984 -68.5 -48.219 1 72.56 623 TYR B O 1
ATOM 10088 N N . ALA B 1 624 ? -4.395 -70.5 -49.219 1 59.47 624 ALA B N 1
ATOM 10089 C CA . ALA B 1 624 ? -5.312 -71.375 -48.469 1 59.47 624 ALA B CA 1
ATOM 10090 C C . ALA B 1 624 ? -4.559 -72.312 -47.5 1 59.47 624 ALA B C 1
ATOM 10092 O O . ALA B 1 624 ? -5.137 -72.812 -46.562 1 59.47 624 ALA B O 1
ATOM 10093 N N . GLY B 1 625 ? -3.416 -72.75 -47.312 1 59.22 625 GLY B N 1
ATOM 10094 C CA . GLY B 1 625 ? -2.816 -73.5 -46.25 1 59.22 625 GLY B CA 1
ATOM 10095 C C . GLY B 1 625 ? -2.045 -74.75 -46.75 1 59.22 625 GLY B C 1
ATOM 10096 O O . GLY B 1 625 ? -1.908 -74.938 -47.938 1 59.22 625 GLY B O 1
ATOM 10097 N N . LEU B 1 626 ? -1.402 -75.75 -45.781 1 47.69 626 LEU B N 1
ATOM 10098 C CA . LEU B 1 626 ? -0.559 -76.938 -46 1 47.69 626 LEU B CA 1
ATOM 10099 C C . LEU B 1 626 ? -1.332 -78.062 -46.719 1 47.69 626 LEU B C 1
ATOM 10101 O O . LEU B 1 626 ? -2.51 -78.25 -46.438 1 47.69 626 LEU B O 1
ATOM 10105 N N . ARG B 1 627 ? -0.905 -78.688 -47.938 1 45.09 627 ARG B N 1
ATOM 10106 C CA . ARG B 1 627 ? -1.503 -79.812 -48.625 1 45.09 627 ARG B CA 1
ATOM 10107 C C . ARG B 1 627 ? -1.549 -81.062 -47.75 1 45.09 627 ARG B C 1
ATOM 10109 O O . ARG B 1 627 ? -0.652 -81.312 -46.938 1 45.09 627 ARG B O 1
ATOM 10116 N N . ARG B 1 628 ? -2.664 -81.75 -47.531 1 41.72 628 ARG B N 1
ATOM 10117 C CA . ARG B 1 628 ? -2.76 -83.062 -46.938 1 41.72 628 ARG B CA 1
ATOM 10118 C C . ARG B 1 628 ? -1.755 -84 -47.562 1 41.72 628 ARG B C 1
ATOM 10120 O O . ARG B 1 628 ? -1.657 -84.125 -48.781 1 41.72 628 ARG B O 1
ATOM 10127 N N . ARG B 1 629 ? -0.726 -84.5 -46.812 1 36.5 629 ARG B N 1
ATOM 10128 C CA . ARG B 1 629 ? -0.025 -85.688 -47.344 1 36.5 629 ARG B CA 1
ATOM 10129 C C . ARG B 1 629 ? -1.009 -86.75 -47.75 1 36.5 629 ARG B C 1
ATOM 10131 O O . ARG B 1 629 ? -1.83 -87.188 -46.938 1 36.5 629 ARG B O 1
ATOM 10138 N N . GLU B 1 630 ? -1.396 -86.812 -48.906 1 32.69 630 GLU B N 1
ATOM 10139 C CA . GLU B 1 630 ? -2.123 -88 -49.344 1 32.69 630 GLU B CA 1
ATOM 10140 C C . GLU B 1 630 ? -1.492 -89.312 -48.781 1 32.69 630 GLU B C 1
ATOM 10142 O O . GLU B 1 630 ? -0.294 -89.5 -48.938 1 32.69 630 GLU B O 1
ATOM 10147 N N . THR B 1 631 ? -1.877 -89.75 -47.562 1 31.27 631 THR B N 1
ATOM 10148 C CA . THR B 1 631 ? -1.542 -91.125 -47.25 1 31.27 631 THR B CA 1
ATOM 10149 C C . THR B 1 631 ? -1.82 -92.062 -48.469 1 31.27 631 THR B C 1
ATOM 10151 O O . THR B 1 631 ? -2.959 -92.125 -48.938 1 31.27 631 THR B O 1
ATOM 10154 N N . ARG B 1 632 ? -0.899 -92.312 -49.25 1 35.44 632 ARG B N 1
ATOM 10155 C CA . ARG B 1 632 ? -0.967 -93.438 -50.188 1 35.44 632 ARG B CA 1
ATOM 10156 C C . ARG B 1 632 ? -1.328 -94.75 -49.469 1 35.44 632 ARG B C 1
ATOM 10158 O O . ARG B 1 632 ? -0.511 -95.312 -48.75 1 35.44 632 ARG B O 1
ATOM 10165 N N . HIS B 1 633 ? -2.533 -94.938 -48.938 1 30.08 633 HIS B N 1
ATOM 10166 C CA . HIS B 1 633 ? -2.902 -96.312 -48.844 1 30.08 633 HIS B CA 1
ATOM 10167 C C . HIS B 1 633 ? -2.729 -97.062 -50.188 1 30.08 633 HIS B C 1
ATOM 10169 O O . HIS B 1 633 ? -3.334 -96.688 -51.188 1 30.08 633 HIS B O 1
ATOM 10175 N N . SER B 1 634 ? -1.596 -97.562 -50.375 1 27.27 634 SER B N 1
ATOM 10176 C CA . SER B 1 634 ? -1.419 -98.625 -51.375 1 27.27 634 SER B CA 1
ATOM 10177 C C . SER B 1 634 ? -2.471 -99.75 -51.219 1 27.27 634 SER B C 1
ATOM 10179 O O . SER B 1 634 ? -2.574 -100.375 -50.156 1 27.27 634 SER B O 1
ATOM 10181 N N . ASP B 1 635 ? -3.666 -99.688 -51.844 1 28.08 635 ASP B N 1
ATOM 10182 C CA . ASP B 1 635 ? -4.414 -100.875 -52.25 1 28.08 635 ASP B CA 1
ATOM 10183 C C . ASP B 1 635 ? -3.523 -101.875 -53.031 1 28.08 635 ASP B C 1
ATOM 10185 O O . ASP B 1 635 ? -3.426 -101.75 -54.25 1 28.08 635 ASP B O 1
ATOM 10189 N N . GLU B 1 636 ? -2.484 -102.312 -52.938 1 23.08 636 GLU B N 1
ATOM 10190 C CA . GLU B 1 636 ? -1.949 -103.562 -53.5 1 23.08 636 GLU B CA 1
ATOM 10191 C C . GLU B 1 636 ? -2.918 -104.75 -53.312 1 23.08 636 GLU B C 1
ATOM 10193 O O . GLU B 1 636 ? -3.799 -104.688 -52.438 1 23.08 636 GLU B O 1
ATOM 10198 N N . SER B 1 637 ? -2.521 -106.375 -53.438 1 27.38 637 SER B N 1
ATOM 10199 C CA . SER B 1 637 ? -2.518 -107.438 -54.5 1 27.38 637 SER B CA 1
ATOM 10200 C C . SER B 1 637 ? -3.793 -108.25 -54.469 1 27.38 637 SER B C 1
ATOM 10202 O O . SER B 1 637 ? -3.898 -109.25 -55.156 1 27.38 637 SER B O 1
ATOM 10204 N N . ASP B 1 638 ? -4.676 -108.188 -53.531 1 24.88 638 ASP B N 1
ATOM 10205 C CA . ASP B 1 638 ? -5.773 -109.188 -53.562 1 24.88 638 ASP B CA 1
ATOM 10206 C C . ASP B 1 638 ? -6.559 -109.062 -54.875 1 24.88 638 ASP B C 1
ATOM 10208 O O . ASP B 1 638 ? -7.574 -108.375 -54.938 1 24.88 638 ASP B O 1
ATOM 10212 N N . LEU B 1 639 ? -5.805 -109.188 -56.031 1 23.33 639 LEU B N 1
ATOM 10213 C CA . LEU B 1 639 ? -5.758 -109.875 -57.344 1 23.33 639 LEU B CA 1
ATOM 10214 C C . LEU B 1 639 ? -6.059 -111.312 -57.188 1 23.33 639 LEU B C 1
ATOM 10216 O O . LEU B 1 639 ? -5.164 -112.188 -57.344 1 23.33 639 LEU B O 1
ATOM 10220 N N . MET B 1 640 ? -7.078 -112.125 -56.375 1 20.03 640 MET B N 1
ATOM 10221 C CA . MET B 1 640 ? -8.422 -112.562 -56.688 1 20.03 640 MET B CA 1
ATOM 10222 C C . MET B 1 640 ? -9.125 -111.562 -57.625 1 20.03 640 MET B C 1
ATOM 10224 O O . MET B 1 640 ? -9.828 -110.688 -57.188 1 20.03 640 MET B O 1
ATOM 10228 N N . VAL B 1 641 ? -8.578 -111.312 -58.625 1 20.97 641 VAL B N 1
ATOM 10229 C CA . VAL B 1 641 ? -9.164 -111.438 -59.969 1 20.97 641 VAL B CA 1
ATOM 10230 C C . VAL B 1 641 ? -9.789 -112.812 -60.156 1 20.97 641 VAL B C 1
ATOM 10232 O O . VAL B 1 641 ? -9.547 -113.75 -59.344 1 20.97 641 VAL B O 1
ATOM 10235 N N . LYS B 1 642 ? -9.562 -113.062 -61.438 1 22.28 642 LYS B N 1
ATOM 10236 C CA . LYS B 1 642 ? -9.453 -114.188 -62.406 1 22.28 642 LYS B CA 1
ATOM 10237 C C . LYS B 1 642 ? -8.266 -115.062 -62.094 1 22.28 642 LYS B C 1
ATOM 10239 O O . LYS B 1 642 ? -8.07 -116.125 -62.719 1 22.28 642 LYS B O 1
ATOM 10244 N N . THR B 1 643 ? -7.543 -115.562 -61.156 1 18.56 643 THR B N 1
ATOM 10245 C CA . THR B 1 643 ? -7.594 -117 -61.188 1 18.56 643 THR B CA 1
ATOM 10246 C C . THR B 1 643 ? -8.719 -117.562 -60.312 1 18.56 643 THR B C 1
ATOM 10248 O O . THR B 1 643 ? -8.938 -117.062 -59.188 1 18.56 643 THR B O 1
#

Nearest PDB structures (foldseek):
  1nc7-assembly1_C  TM=2.267E-01  e=3.605E+00  Thermotoga maritima
  3lf9-assembly1_A  TM=5.088E-01  e=7.676E+00  synthetic construct
  1nc7-assembly1_C  TM=2.256E-01  e=4.881E+00  Thermotoga maritima